Protein 3HXJ (pdb70)

Structure (mmCIF, N/CA/C/O backbone):
data_3HXJ
#
_entry.id   3HXJ
#
_cell.length_a   99.225
_cell.length_b   66.958
_cell.length_c   112.082
_cell.angle_alpha   90.000
_cell.angle_beta   115.290
_cell.angle_gamma   90.000
#
_symmetry.space_group_name_H-M   'P 1 21 1'
#
loop_
_entity.id
_entity.type
_entity.pdbx_description
1 polymer 'Pyrrolo-quinoline quinone'
2 non-polymer 'SULFATE ION'
3 water water
#
loop_
_atom_site.group_PDB
_atom_site.id
_atom_site.type_symbol
_atom_site.label_atom_id
_atom_site.label_alt_id
_atom_site.label_comp_id
_atom_site.label_asym_id
_atom_site.label_entity_id
_atom_site.label_seq_id
_atom_site.pdbx_PDB_ins_code
_atom_site.Cartn_x
_atom_site.Cartn_y
_atom_site.Cartn_z
_atom_site.occupancy
_atom_site.B_iso_or_equiv
_atom_site.auth_seq_id
_atom_site.auth_comp_id
_atom_site.auth_asym_id
_atom_site.auth_atom_id
_atom_site.pdbx_PDB_model_num
ATOM 1 N N . LYS A 1 12 ? -17.994 24.415 78.228 1.00 45.21 12 LYS A N 1
ATOM 2 C CA . LYS A 1 12 ? -19.281 24.083 78.903 1.00 43.20 12 LYS A CA 1
ATOM 3 C C . LYS A 1 12 ? -20.410 24.993 78.421 1.00 39.03 12 LYS A C 1
ATOM 4 O O . LYS A 1 12 ? -20.201 26.180 78.147 1.00 34.14 12 LYS A O 1
ATOM 10 N N . TRP A 1 13 ? -21.605 24.416 78.318 1.00 35.38 13 TRP A N 1
ATOM 11 C CA . TRP A 1 13 ? -22.798 25.132 77.874 1.00 35.60 13 TRP A CA 1
ATOM 12 C C . TRP A 1 13 ? -22.563 25.872 76.552 1.00 31.11 13 TRP A C 1
ATOM 13 O O . TRP A 1 13 ? -23.037 26.992 76.355 1.00 29.64 13 TRP A O 1
ATOM 24 N N . GLU A 1 14 ? -21.837 25.225 75.647 1.00 30.02 14 GLU A N 1
ATOM 25 C CA . GLU A 1 14 ? -21.516 25.799 74.345 1.00 32.86 14 GLU A CA 1
ATOM 26 C C . GLU A 1 14 ? -22.771 26.124 73.543 1.00 28.20 14 GLU A C 1
ATOM 27 O O . GLU A 1 14 ? -22.788 27.074 72.758 1.00 30.58 14 GLU A O 1
ATOM 33 N N . PHE A 1 15 ? -23.819 25.330 73.737 1.00 26.28 15 PHE A N 1
ATOM 34 C CA . PHE A 1 15 ? -25.076 25.532 73.017 1.00 29.71 15 PHE A CA 1
ATOM 35 C C . PHE A 1 15 ? -25.850 26.735 73.538 1.00 26.07 15 PHE A C 1
ATOM 36 O O . PHE A 1 15 ? -26.778 27.218 72.886 1.00 26.51 15 PHE A O 1
ATOM 44 N N . LEU A 1 16 ? -25.443 27.214 74.709 1.00 18.75 16 LEU A N 1
ATOM 45 C CA . LEU A 1 16 ? -26.088 28.337 75.380 1.00 23.11 16 LEU A CA 1
ATOM 46 C C . LEU A 1 16 ? -25.212 29.581 75.527 1.00 25.60 16 LEU A C 1
ATOM 47 O O . LEU A 1 16 ? -25.680 30.704 75.332 1.00 28.54 16 LEU A O 1
ATOM 52 N N . ILE A 1 17 ? -23.948 29.371 75.884 1.00 24.59 17 ILE A N 1
ATOM 53 C CA . ILE A 1 17 ? -22.995 30.458 76.098 1.00 21.49 17 ILE A CA 1
ATOM 54 C C . ILE A 1 17 ? -21.872 30.479 75.067 1.00 26.32 17 ILE A C 1
ATOM 55 O O . ILE A 1 17 ? -21.274 29.449 74.763 1.00 26.35 17 ILE A O 1
ATOM 60 N N . GLY A 1 18 ? -21.578 31.666 74.551 1.00 24.62 18 GLY A N 1
ATOM 61 C CA . GLY A 1 18 ? -20.523 31.797 73.571 1.00 28.62 18 GLY A CA 1
ATOM 62 C C . GLY A 1 18 ? -19.149 31.738 74.208 1.00 35.34 18 GLY A C 1
ATOM 63 O O . GLY A 1 18 ? -19.003 31.925 75.419 1.00 29.51 18 GLY A O 1
ATOM 64 N N . ASN A 1 19 ? -18.140 31.473 73.385 1.00 33.16 19 ASN A N 1
ATOM 65 C CA . ASN A 1 19 ? -16.765 31.384 73.851 1.00 34.93 19 ASN A CA 1
ATOM 66 C C . ASN A 1 19 ? -15.833 32.023 72.840 1.00 34.79 19 ASN A C 1
ATOM 67 O O . ASN A 1 19 ? -16.149 32.110 71.654 1.00 33.73 19 ASN A O 1
ATOM 72 N N . SER A 1 20 ? -14.678 32.466 73.311 1.00 32.25 20 SER A N 1
ATOM 73 C CA . SER A 1 20 ? -13.711 33.099 72.434 1.00 38.33 20 SER A CA 1
ATOM 74 C C . SER A 1 20 ? -12.322 32.509 72.673 1.00 32.74 20 SER A C 1
ATOM 75 O O . SER A 1 20 ? -11.909 32.330 73.817 1.00 28.54 20 SER A O 1
ATOM 78 N N . ILE A 1 21 ? -11.609 32.191 71.594 1.00 40.66 21 ILE A N 1
ATOM 79 C CA . ILE A 1 21 ? -10.264 31.632 71.718 1.00 38.13 21 ILE A CA 1
ATOM 80 C C . ILE A 1 21 ? -9.263 32.767 71.921 1.00 37.83 21 ILE A C 1
ATOM 81 O O . ILE A 1 21 ? -9.417 33.848 71.349 1.00 32.73 21 ILE A O 1
ATOM 86 N N . ASP A 1 22 ? -8.245 32.525 72.744 1.00 37.25 22 ASP A N 1
ATOM 87 C CA . ASP A 1 22 ? -7.228 33.540 73.014 1.00 40.15 22 ASP A CA 1
ATOM 88 C C . ASP A 1 22 ? -6.472 33.909 71.740 1.00 38.12 22 ASP A C 1
ATOM 89 O O . ASP A 1 22 ? -6.334 33.092 70.832 1.00 35.60 22 ASP A O 1
ATOM 94 N N . SER A 1 23 ? -5.980 35.142 71.684 1.00 40.37 23 SER A N 1
ATOM 95 C CA . SER A 1 23 ? -5.235 35.619 70.526 1.00 54.28 23 SER A CA 1
ATOM 96 C C . SER A 1 23 ? -3.764 35.219 70.603 1.00 57.70 23 SER A C 1
ATOM 97 O O . SER A 1 23 ? -3.078 35.513 71.582 1.00 58.62 23 SER A O 1
ATOM 100 N N . SER A 1 24 ? -3.285 34.550 69.560 1.00 59.30 24 SER A N 1
ATOM 101 C CA . SER A 1 24 ? -1.898 34.113 69.504 1.00 56.75 24 SER A CA 1
ATOM 102 C C . SER A 1 24 ? -1.131 34.892 68.437 1.00 49.16 24 SER A C 1
ATOM 103 O O . SER A 1 24 ? -1.679 35.238 67.393 1.00 42.54 24 SER A O 1
ATOM 106 N N . PRO A 1 25 ? 0.156 35.176 68.690 1.00 47.53 25 PRO A N 1
ATOM 107 C CA . PRO A 1 25 ? 0.985 35.915 67.735 1.00 42.60 25 PRO A CA 1
ATOM 108 C C . PRO A 1 25 ? 1.235 35.098 66.476 1.00 45.54 25 PRO A C 1
ATOM 109 O O . PRO A 1 25 ? 1.482 33.897 66.549 1.00 47.19 25 PRO A O 1
ATOM 113 N N . ILE A 1 26 ? 1.165 35.744 65.321 1.00 43.59 26 ILE A N 1
ATOM 114 C CA . ILE A 1 26 ? 1.398 35.039 64.070 1.00 46.70 26 ILE A CA 1
ATOM 115 C C . ILE A 1 26 ? 2.649 35.560 63.369 1.00 44.64 26 ILE A C 1
ATOM 116 O O . ILE A 1 26 ? 2.896 36.766 63.329 1.00 33.54 26 ILE A O 1
ATOM 121 N N . LEU A 1 27 ? 3.437 34.646 62.813 1.00 37.12 27 LEU A N 1
ATOM 122 C CA . LEU A 1 27 ? 4.638 35.035 62.096 1.00 32.57 27 LEU A CA 1
ATOM 123 C C . LEU A 1 27 ? 4.259 35.517 60.706 1.00 29.35 27 LEU A C 1
ATOM 124 O O . LEU A 1 27 ? 3.731 34.752 59.905 1.00 29.73 27 LEU A O 1
ATOM 129 N N . ALA A 1 28 ? 4.513 36.789 60.424 1.00 25.25 28 ALA A N 1
ATOM 130 C CA . ALA A 1 28 ? 4.214 37.349 59.111 1.00 26.60 28 ALA A CA 1
ATOM 131 C C . ALA A 1 28 ? 5.292 36.856 58.150 1.00 28.26 28 ALA A C 1
ATOM 132 O O . ALA A 1 28 ? 6.413 36.560 58.567 1.00 30.16 28 ALA A O 1
ATOM 134 N N . LYS A 1 29 ? 4.956 36.772 56.868 1.00 24.56 29 LYS A N 1
ATOM 135 C CA . LYS A 1 29 ? 5.905 36.306 55.868 1.00 29.76 29 LYS A CA 1
ATOM 136 C C . LYS A 1 29 ? 7.136 37.198 55.772 1.00 28.76 29 LYS A C 1
ATOM 137 O O . LYS A 1 29 ? 8.230 36.719 55.479 1.00 25.85 29 LYS A O 1
ATOM 143 N N . ASN A 1 30 ? 6.959 38.492 56.023 1.00 18.47 30 ASN A N 1
ATOM 144 C CA . ASN A 1 30 ? 8.065 39.433 55.940 1.00 23.40 30 ASN A CA 1
ATOM 145 C C . ASN A 1 30 ? 9.041 39.294 57.108 1.00 18.05 30 ASN A C 1
ATOM 146 O O . ASN A 1 30 ? 9.956 40.103 57.254 1.00 20.84 30 ASN A O 1
ATOM 151 N N . GLY A 1 31 ? 8.842 38.267 57.930 1.00 15.50 31 GLY A N 1
ATOM 152 C CA . GLY A 1 31 ? 9.722 38.035 59.062 1.00 21.19 31 GLY A CA 1
ATOM 153 C C . GLY A 1 31 ? 9.246 38.672 60.351 1.00 24.33 31 GLY A C 1
ATOM 154 O O . GLY A 1 31 ? 9.847 38.472 61.404 1.00 18.86 31 GLY A O 1
ATOM 155 N N . THR A 1 32 ? 8.163 39.436 60.274 1.00 28.68 32 THR A N 1
ATOM 156 C CA . THR A 1 32 ? 7.620 40.104 61.450 1.00 34.38 32 THR A CA 1
ATOM 157 C C . THR A 1 32 ? 6.694 39.197 62.257 1.00 35.65 32 THR A C 1
ATOM 158 O O . THR A 1 32 ? 6.227 38.166 61.771 1.00 30.95 32 THR A O 1
ATOM 162 N N . ILE A 1 33 ? 6.444 39.583 63.501 1.00 26.52 33 ILE A N 1
ATOM 163 C CA . ILE A 1 33 ? 5.549 38.828 64.366 1.00 29.62 33 ILE A CA 1
ATOM 164 C C . ILE A 1 33 ? 4.503 39.783 64.923 1.00 29.85 33 ILE A C 1
ATOM 165 O O . ILE A 1 33 ? 4.818 40.652 65.736 1.00 27.06 33 ILE A O 1
ATOM 170 N N . TYR A 1 34 ? 3.263 39.625 64.460 1.00 29.70 34 TYR A N 1
ATOM 171 C CA . TYR A 1 34 ? 2.150 40.465 64.897 1.00 27.73 34 TYR A CA 1
ATOM 172 C C . TYR A 1 34 ? 1.471 39.918 66.141 1.00 33.92 34 TYR A C 1
ATOM 173 O O . TYR A 1 34 ? 1.225 38.714 66.251 1.00 25.65 34 TYR A O 1
ATOM 182 N N . LEU A 1 35 ? 1.159 40.814 67.071 1.00 34.05 35 LEU A N 1
ATOM 183 C CA . LEU A 1 35 ? 0.502 40.434 68.316 1.00 43.85 35 LEU A CA 1
ATOM 184 C C . LEU A 1 35 ? -0.825 39.718 68.088 1.00 47.48 35 LEU A C 1
ATOM 185 O O . LEU A 1 35 ? -1.121 38.713 68.738 1.00 53.04 35 LEU A O 1
ATOM 190 N N . GLY A 1 36 ? -1.623 40.233 67.161 1.00 50.79 36 GLY A N 1
ATOM 191 C CA . GLY A 1 36 ? -2.917 39.626 66.900 1.00 64.63 36 GLY A CA 1
ATOM 192 C C . GLY A 1 36 ? -3.973 40.426 67.635 1.00 65.79 36 GLY A C 1
ATOM 193 O O . GLY A 1 36 ? -4.805 41.089 67.013 1.00 72.21 36 GLY A O 1
ATOM 194 N N . SER A 1 37 ? -3.945 40.369 68.963 1.00 59.75 37 SER A N 1
ATOM 195 C CA . SER A 1 37 ? -4.893 41.136 69.764 1.00 52.30 37 SER A CA 1
ATOM 196 C C . SER A 1 37 ? -4.515 42.603 69.617 1.00 51.72 37 SER A C 1
ATOM 197 O O . SER A 1 37 ? -5.229 43.494 70.079 1.00 41.01 37 SER A O 1
ATOM 200 N N . SER A 1 38 ? -3.382 42.835 68.959 1.00 55.03 38 SER A N 1
ATOM 201 C CA . SER A 1 38 ? -2.865 44.179 68.737 1.00 57.17 38 SER A CA 1
ATOM 202 C C . SER A 1 38 ? -2.744 44.921 70.056 1.00 56.91 38 SER A C 1
ATOM 203 O O . SER A 1 38 ? -2.053 44.475 70.972 1.00 61.56 38 SER A O 1
ATOM 206 N N . ASN A 1 39 ? -3.432 46.049 70.154 1.00 48.34 39 ASN A N 1
ATOM 207 C CA . ASN A 1 39 ? -3.388 46.852 71.362 1.00 45.24 39 ASN A CA 1
ATOM 208 C C . ASN A 1 39 ? -4.713 46.840 72.113 1.00 36.72 39 ASN A C 1
ATOM 209 O O . ASN A 1 39 ? -4.926 47.661 73.001 1.00 35.21 39 ASN A O 1
ATOM 214 N N . LYS A 1 40 ? -5.596 45.908 71.761 1.00 35.58 40 LYS A N 1
ATOM 215 C CA . LYS A 1 40 ? -6.904 45.808 72.406 1.00 31.92 40 LYS A CA 1
ATOM 216 C C . LYS A 1 40 ? -6.789 45.896 73.923 1.00 35.68 40 LYS A C 1
ATOM 217 O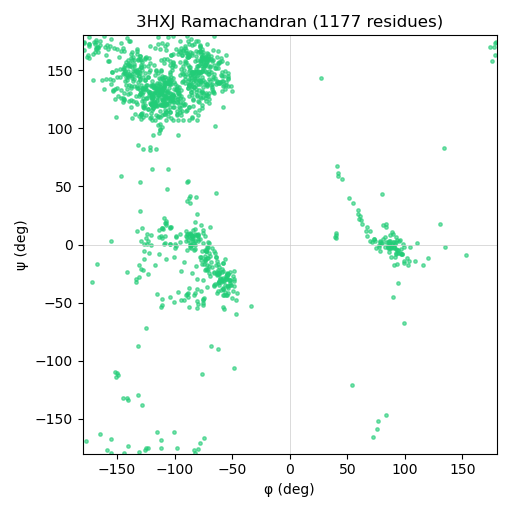 O . LYS A 1 40 ? -7.524 46.642 74.566 1.00 38.48 40 LYS A O 1
ATOM 223 N N . ASN A 1 41 ? -5.861 45.129 74.484 1.00 27.81 41 ASN A N 1
ATOM 224 C CA . ASN A 1 41 ? -5.647 45.093 75.925 1.00 29.79 41 ASN A CA 1
ATOM 225 C C . ASN A 1 41 ? -4.470 45.956 76.373 1.00 29.17 41 ASN A C 1
ATOM 226 O O . ASN A 1 41 ? -4.165 46.019 77.564 1.00 29.62 41 ASN A O 1
ATOM 231 N N . LEU A 1 42 ? -3.812 46.628 75.433 1.00 21.44 42 LEU A N 1
ATOM 232 C CA . LEU A 1 42 ? -2.654 47.443 75.781 1.00 19.86 42 LEU A CA 1
ATOM 233 C C . LEU A 1 42 ? -2.858 48.953 75.812 1.00 26.87 42 LEU A C 1
ATOM 234 O O . LEU A 1 42 ? -2.405 49.622 76.743 1.00 23.63 42 LEU A O 1
ATOM 239 N N . TYR A 1 43 ? -3.528 49.504 74.809 1.00 24.37 43 TYR A N 1
ATOM 240 C CA . TYR A 1 43 ? -3.725 50.948 74.786 1.00 17.78 43 TYR A CA 1
ATOM 241 C C . TYR A 1 43 ? -4.737 51.395 73.748 1.00 21.19 43 TYR A C 1
ATOM 242 O O . TYR A 1 43 ? -5.255 50.598 72.973 1.00 18.00 43 TYR A O 1
ATOM 251 N N . ALA A 1 44 ? -5.005 52.693 73.741 1.00 21.24 44 ALA A N 1
ATOM 252 C CA . ALA A 1 44 ? -5.919 53.273 72.781 1.00 25.18 44 ALA A CA 1
ATOM 253 C C . ALA A 1 44 ? -5.272 54.556 72.292 1.00 23.87 44 ALA A C 1
ATOM 254 O O . ALA A 1 44 ? -4.468 55.164 72.998 1.00 22.09 44 ALA A O 1
ATOM 256 N N . ILE A 1 45 ? -5.607 54.960 71.077 1.00 25.83 45 ILE A N 1
ATOM 257 C CA . ILE A 1 45 ? -5.042 56.177 70.535 1.00 31.14 45 ILE A CA 1
ATOM 258 C C . ILE A 1 45 ? -6.047 57.315 70.643 1.00 29.20 45 ILE A C 1
ATOM 259 O O . ILE A 1 45 ? -7.137 57.259 70.076 1.00 31.00 45 ILE A O 1
ATOM 264 N N . ASN A 1 46 ? -5.669 58.341 71.394 1.00 26.72 46 ASN A N 1
ATOM 265 C CA . ASN A 1 46 ? -6.511 59.506 71.588 1.00 33.11 46 ASN A CA 1
ATOM 266 C C . ASN A 1 46 ? -6.663 60.255 70.276 1.00 41.26 46 ASN A C 1
ATOM 267 O O . ASN A 1 46 ? -5.843 60.109 69.368 1.00 41.26 46 ASN A O 1
ATOM 272 N N . THR A 1 47 ? -7.716 61.062 70.185 1.00 45.58 47 THR A N 1
ATOM 273 C CA . THR A 1 47 ? -7.988 61.844 68.985 1.00 44.30 47 THR A CA 1
ATOM 274 C C . THR A 1 47 ? -6.789 62.713 68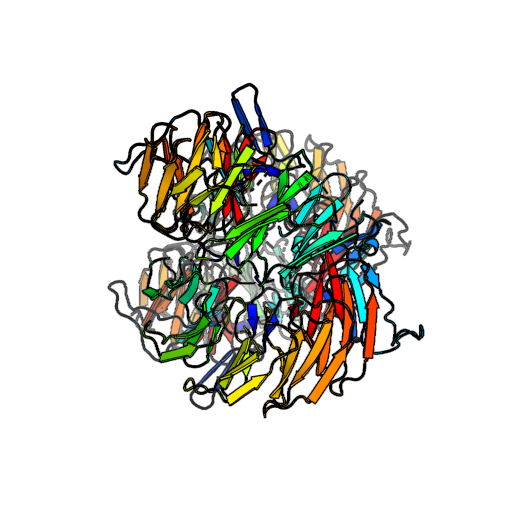.613 1.00 41.37 47 THR A C 1
ATOM 275 O O . THR A 1 47 ? -6.417 62.798 67.445 1.00 46.23 47 THR A O 1
ATOM 279 N N . ASP A 1 48 ? -6.186 63.354 69.610 1.00 38.58 48 ASP A N 1
ATOM 280 C CA . ASP A 1 48 ? -5.039 64.215 69.370 1.00 43.30 48 ASP A CA 1
ATOM 281 C C . ASP A 1 48 ? -3.802 63.404 68.997 1.00 45.65 48 ASP A C 1
ATOM 282 O O . ASP A 1 48 ? -2.745 63.968 68.715 1.00 51.30 48 ASP A O 1
ATOM 287 N N . GLY A 1 49 ? -3.940 62.080 68.994 1.00 41.24 49 GLY A N 1
ATOM 288 C CA . GLY A 1 49 ? -2.826 61.216 68.640 1.00 37.08 49 GLY A CA 1
ATOM 289 C C . GLY A 1 49 ? -2.102 60.619 69.831 1.00 33.94 49 GLY A C 1
ATOM 290 O O . GLY A 1 49 ? -1.348 59.664 69.675 1.00 40.95 49 GLY A O 1
ATOM 291 N N . SER A 1 50 ? -2.327 61.186 71.014 1.00 39.56 50 SER A N 1
ATOM 292 C CA . SER A 1 50 ? -1.700 60.712 72.246 1.00 37.77 50 SER A CA 1
ATOM 293 C C . SER A 1 50 ? -1.975 59.229 72.477 1.00 36.34 50 SER A C 1
ATOM 294 O O . SER A 1 50 ? -2.882 58.649 71.876 1.00 35.68 50 SER A O 1
ATOM 297 N N . VAL A 1 51 ? -1.190 58.622 73.360 1.00 35.83 51 VAL A N 1
ATOM 298 C CA . VAL A 1 51 ? -1.354 57.213 73.683 1.00 26.35 51 VAL A CA 1
ATOM 299 C C . VAL A 1 51 ? -1.934 57.065 75.078 1.00 29.90 51 VAL A C 1
ATOM 300 O O . VAL A 1 51 ? -1.480 57.711 76.018 1.00 31.23 51 VAL A O 1
ATOM 304 N N . LYS A 1 52 ? -2.942 56.211 75.202 1.00 30.87 52 LYS A N 1
ATOM 305 C CA . LYS A 1 52 ? -3.591 55.958 76.481 1.00 28.90 52 LYS A CA 1
ATOM 306 C C . LYS A 1 52 ? -3.284 54.520 76.886 1.00 25.48 52 LYS A C 1
ATOM 307 O O . LYS A 1 52 ? -3.932 53.590 76.408 1.00 23.42 52 LYS A O 1
ATOM 313 N N . TRP A 1 53 ? -2.293 54.337 77.758 1.00 26.55 53 TRP A N 1
ATOM 314 C CA . TRP A 1 53 ? -1.916 52.995 78.206 1.00 24.50 53 TRP A CA 1
ATOM 315 C C . TRP A 1 53 ? -2.874 52.442 79.249 1.00 25.85 53 TRP A C 1
ATOM 316 O O . TRP A 1 53 ? -3.281 53.151 80.167 1.00 24.45 53 TRP A O 1
ATOM 327 N N . PHE A 1 54 ? -3.218 51.166 79.112 1.00 22.87 54 PHE A N 1
ATOM 328 C CA . PHE A 1 54 ? -4.123 50.521 80.051 1.00 16.95 54 PHE A CA 1
ATOM 329 C C . PHE A 1 54 ? -3.342 49.922 81.220 1.00 18.10 54 PHE A C 1
ATOM 330 O O . PHE A 1 54 ? -3.449 48.731 81.512 1.00 20.67 54 PHE A O 1
ATOM 338 N N . PHE A 1 55 ? -2.541 50.755 81.876 1.00 21.13 55 PHE A N 1
ATOM 339 C CA . PHE A 1 55 ? -1.751 50.327 83.021 1.00 15.39 55 PHE A CA 1
ATOM 340 C C . PHE A 1 55 ? -1.786 51.416 84.082 1.00 21.66 55 PHE A C 1
ATOM 341 O O . PHE A 1 55 ? -2.009 52.586 83.776 1.00 22.68 55 PHE A O 1
ATOM 349 N N . LYS A 1 56 ? -1.548 51.028 85.327 1.00 22.87 56 LYS A N 1
ATOM 350 C CA . LYS A 1 56 ? -1.571 51.975 86.424 1.00 24.90 56 LYS A CA 1
ATOM 351 C C . LYS A 1 56 ? -0.619 53.142 86.200 1.00 33.42 56 LYS A C 1
ATOM 352 O O . LYS A 1 56 ? 0.498 52.982 85.695 1.00 28.99 56 LYS A O 1
ATOM 358 N N . SER A 1 57 ? -1.099 54.322 86.575 1.00 33.73 57 SER A N 1
ATOM 359 C CA . SER A 1 57 ? -0.374 55.577 86.438 1.00 44.27 57 SER A CA 1
ATOM 360 C C . SER A 1 57 ? 1.139 55.509 86.608 1.00 47.50 57 SER A C 1
ATOM 361 O O . SER A 1 57 ? 1.888 55.973 85.746 1.00 51.80 57 SER A O 1
ATOM 364 N N . GLY A 1 58 ? 1.592 54.937 87.717 1.00 42.37 58 GLY A N 1
ATOM 365 C CA . GLY A 1 58 ? 3.021 54.872 87.962 1.00 44.00 58 GLY A CA 1
ATOM 366 C C . GLY A 1 58 ? 3.768 53.689 87.378 1.00 42.20 58 GLY A C 1
ATOM 367 O O . GLY A 1 58 ? 4.711 53.199 87.994 1.00 55.03 58 GLY A O 1
ATOM 368 N N . GLU A 1 59 ? 3.374 53.222 86.200 1.00 35.92 59 GLU A N 1
ATOM 369 C CA . GLU A 1 59 ? 4.067 52.086 85.605 1.00 30.11 59 GLU A CA 1
ATOM 370 C C . GLU A 1 59 ? 4.530 52.399 84.190 1.00 28.12 59 GLU A C 1
ATOM 371 O O . GLU A 1 59 ? 5.222 51.600 83.561 1.00 23.69 59 GLU A O 1
ATOM 377 N N . ILE A 1 60 ? 4.147 53.570 83.696 1.00 20.73 60 ILE A N 1
ATOM 378 C CA . ILE A 1 60 ? 4.528 53.989 82.358 1.00 19.75 60 ILE A CA 1
ATOM 379 C C . ILE A 1 60 ? 5.564 55.099 82.442 1.00 27.68 60 ILE A C 1
ATOM 380 O O . ILE A 1 60 ? 5.319 56.146 83.041 1.00 28.94 60 ILE A O 1
ATOM 385 N N . ILE A 1 61 ? 6.723 54.870 81.836 1.00 20.65 61 ILE A N 1
ATOM 386 C CA . ILE A 1 61 ? 7.791 55.861 81.845 1.00 22.53 61 ILE A CA 1
ATOM 387 C C . ILE A 1 61 ? 8.288 56.147 80.434 1.00 23.50 61 ILE A C 1
ATOM 388 O O . ILE A 1 61 ? 8.757 55.246 79.736 1.00 22.16 61 ILE A O 1
ATOM 393 N N . GLU A 1 62 ? 8.181 57.400 80.010 1.00 17.67 62 GLU A N 1
ATOM 394 C CA . GLU A 1 62 ? 8.643 57.772 78.681 1.00 24.87 62 GLU A CA 1
ATOM 395 C C . GLU A 1 62 ? 10.165 57.879 78.675 1.00 25.29 62 GLU A C 1
ATOM 396 O O . GLU A 1 62 ? 10.759 58.587 79.493 1.00 21.45 62 GLU A O 1
ATOM 402 N N . CYS A 1 63 ? 10.790 57.157 77.753 1.00 20.93 63 CYS A N 1
ATOM 403 C CA . CYS A 1 63 ? 12.239 57.140 77.641 1.00 13.65 63 CYS A CA 1
ATOM 404 C C . CYS A 1 63 ? 12.724 58.215 76.687 1.00 20.03 63 CYS A C 1
ATOM 405 O O . CYS A 1 63 ? 11.979 58.667 75.814 1.00 20.70 63 CYS A O 1
ATOM 408 N N . ARG A 1 64 ? 13.977 58.622 76.861 1.00 12.43 64 ARG A N 1
ATOM 409 C CA . ARG A 1 64 ? 14.570 59.647 76.013 1.00 14.16 64 ARG A CA 1
ATOM 410 C C . ARG A 1 64 ? 15.781 59.082 75.273 1.00 14.22 64 ARG A C 1
ATOM 411 O O . ARG A 1 64 ? 16.891 59.053 75.806 1.00 17.86 64 ARG A O 1
ATOM 419 N N . PRO A 1 65 ? 15.570 58.600 74.038 1.00 12.23 65 PRO A N 1
ATOM 420 C CA . PRO A 1 65 ? 16.627 58.028 73.200 1.00 14.84 65 PRO A CA 1
ATOM 421 C C . PRO A 1 65 ? 17.718 59.048 72.899 1.00 20.64 65 PRO A C 1
ATOM 422 O O . PRO A 1 65 ? 17.485 60.260 72.948 1.00 17.00 65 PRO A O 1
ATOM 426 N N . SER A 1 66 ? 18.905 58.547 72.585 1.00 12.51 66 SER A N 1
ATOM 427 C CA . SER A 1 66 ? 20.030 59.401 72.248 1.00 13.06 66 SER A CA 1
ATOM 428 C C . SER A 1 66 ? 20.376 59.143 70.796 1.00 18.77 66 SER A C 1
ATOM 429 O O . SER A 1 66 ? 19.813 58.249 70.156 1.00 20.81 66 SER A O 1
ATOM 432 N N . ILE A 1 67 ? 21.285 59.945 70.262 1.00 17.15 67 ILE A N 1
ATOM 433 C CA . ILE A 1 67 ? 21.732 59.744 68.897 1.00 18.23 67 ILE A CA 1
ATOM 434 C C . ILE A 1 67 ? 23.241 59.678 68.981 1.00 14.85 67 ILE A C 1
ATOM 435 O O . ILE A 1 67 ? 23.884 60.632 69.412 1.00 17.04 67 ILE A O 1
ATOM 440 N N . GLY A 1 68 ? 23.805 58.544 68.586 1.00 16.94 68 GLY A N 1
ATOM 441 C CA . GLY A 1 68 ? 25.244 58.398 68.646 1.00 17.58 68 GLY A CA 1
ATOM 442 C C . GLY A 1 68 ? 25.711 58.165 70.068 1.00 22.36 68 GLY A C 1
ATOM 443 O O . GLY A 1 68 ? 24.928 57.760 70.929 1.00 19.70 68 GLY A O 1
ATOM 444 N N . LYS A 1 69 ? 26.984 58.440 70.325 1.00 27.98 69 LYS A N 1
ATOM 445 C CA . LYS A 1 69 ? 27.554 58.227 71.648 1.00 33.85 69 LYS A CA 1
ATOM 446 C C . LYS A 1 69 ? 27.970 59.515 72.359 1.00 28.74 69 LYS A C 1
ATOM 447 O O . LYS A 1 69 ? 28.317 59.482 73.536 1.00 35.51 69 LYS A O 1
ATOM 453 N N . ASP A 1 70 ? 27.930 60.641 71.651 1.00 36.47 70 ASP A N 1
ATOM 454 C CA . ASP A 1 70 ? 28.326 61.924 72.234 1.00 41.11 70 ASP A CA 1
ATOM 455 C C . ASP A 1 70 ? 27.328 62.488 73.244 1.00 44.20 70 ASP A C 1
ATOM 456 O O . ASP A 1 70 ? 27.586 63.514 73.874 1.00 49.68 70 ASP A O 1
ATOM 461 N N . GLY A 1 71 ? 26.187 61.828 73.400 1.00 47.44 71 GLY A N 1
ATOM 462 C CA . GLY A 1 71 ? 25.195 62.316 74.343 1.00 39.37 71 GLY A CA 1
ATOM 463 C C . GLY A 1 71 ? 24.081 63.107 73.676 1.00 39.90 71 GLY A C 1
ATOM 464 O O . GLY A 1 71 ? 23.146 63.557 74.342 1.00 34.34 71 GLY A O 1
ATOM 465 N N . THR A 1 72 ? 24.180 63.288 72.362 1.00 31.47 72 THR A N 1
ATOM 466 C CA . THR A 1 72 ? 23.156 64.018 71.621 1.00 29.31 72 THR A CA 1
ATOM 467 C C . THR A 1 72 ? 21.786 63.412 71.905 1.00 27.76 72 THR A C 1
ATOM 468 O O . THR A 1 72 ? 21.631 62.190 71.920 1.00 21.17 72 THR A O 1
ATOM 472 N N . ILE A 1 73 ? 20.797 64.273 72.126 1.00 21.47 73 ILE A N 1
ATOM 473 C CA . ILE A 1 73 ? 19.440 63.833 72.422 1.00 22.68 73 ILE A CA 1
ATOM 474 C C . ILE A 1 73 ? 18.598 63.683 71.159 1.00 22.79 73 ILE A C 1
ATOM 475 O O . ILE A 1 73 ? 18.683 64.499 70.242 1.00 18.00 73 ILE A O 1
ATOM 480 N N . TYR A 1 74 ? 17.795 62.627 71.105 1.00 19.76 74 TYR A N 1
ATOM 481 C CA . TYR A 1 74 ? 16.930 62.400 69.953 1.00 20.18 74 TYR A CA 1
ATOM 482 C C . TYR A 1 74 ? 15.663 63.250 70.089 1.00 18.27 74 TYR A C 1
ATOM 483 O O . TYR A 1 74 ? 15.027 63.247 71.143 1.00 14.56 74 TYR A O 1
ATOM 492 N N . PHE A 1 75 ? 15.304 63.969 69.026 1.00 15.14 75 PHE A N 1
ATOM 493 C CA . PHE A 1 75 ? 14.106 64.811 69.021 1.00 17.42 75 PHE A CA 1
ATOM 494 C C . PHE A 1 75 ? 13.226 64.551 67.796 1.00 25.62 75 PHE A C 1
ATOM 495 O O . PHE A 1 75 ? 12.883 65.486 67.078 1.00 43.19 75 PHE A O 1
ATOM 503 N N . GLY A 1 76 ? 12.857 63.295 67.561 1.00 27.98 76 GLY A N 1
ATOM 504 C CA . GLY A 1 76 ? 12.021 62.971 66.416 1.00 22.31 76 GLY A CA 1
ATOM 505 C C . GLY A 1 76 ? 10.617 62.517 66.782 1.00 25.76 76 GLY A C 1
ATOM 506 O O . GLY A 1 76 ? 10.202 62.640 67.933 1.00 24.59 76 GLY A O 1
ATOM 507 N N . SER A 1 77 ? 9.895 61.973 65.804 1.00 19.44 77 SER A N 1
ATOM 508 C CA . SER A 1 77 ? 8.515 61.511 65.988 1.00 25.07 77 SER A CA 1
ATOM 509 C C . SER A 1 77 ? 8.362 60.219 66.781 1.00 25.46 77 SER A C 1
ATOM 510 O O . SER A 1 77 ? 7.291 59.947 67.328 1.00 21.70 77 SER A O 1
ATOM 513 N N . ASP A 1 78 ? 9.427 59.422 66.823 1.00 24.69 78 ASP A N 1
ATOM 514 C CA . ASP A 1 78 ? 9.430 58.156 67.548 1.00 21.06 78 ASP A CA 1
ATOM 515 C C . ASP A 1 78 ? 9.338 58.389 69.048 1.00 24.82 78 ASP A C 1
ATOM 516 O O . ASP A 1 78 ? 10.024 59.255 69.591 1.00 24.72 78 ASP A O 1
ATOM 521 N N . LYS A 1 79 ? 8.487 57.618 69.712 1.00 12.73 79 LYS A N 1
ATOM 522 C CA . LYS A 1 79 ? 8.338 57.730 71.156 1.00 20.99 79 LYS A CA 1
ATOM 523 C C . LYS A 1 79 ? 8.577 56.351 71.757 1.00 17.45 79 LYS A C 1
ATOM 524 O O . LYS A 1 79 ? 8.104 55.350 71.226 1.00 23.40 79 LYS A O 1
ATOM 530 N N . VAL A 1 80 ? 9.317 56.307 72.860 1.00 18.40 80 VAL A N 1
ATOM 531 C CA . VAL A 1 80 ? 9.638 55.052 73.532 1.00 13.14 80 VAL A CA 1
ATOM 532 C C . VAL A 1 80 ? 9.117 55.052 74.968 1.00 18.03 80 VAL A C 1
ATOM 533 O O . VAL A 1 80 ? 9.399 55.972 75.744 1.00 18.42 80 VAL A O 1
ATOM 537 N N . TYR A 1 81 ? 8.357 54.019 75.319 1.00 15.75 81 TYR A N 1
ATOM 538 C CA . TYR A 1 81 ? 7.811 53.901 76.665 1.00 19.86 81 TYR A CA 1
ATOM 539 C C . TYR A 1 81 ? 8.286 52.640 77.377 1.00 21.25 81 TYR A C 1
ATOM 540 O O . TYR A 1 81 ? 8.385 51.569 76.777 1.00 16.01 81 TYR A O 1
ATOM 549 N N . ALA A 1 82 ? 8.562 52.780 78.668 1.00 16.58 82 ALA A N 1
ATOM 550 C CA . ALA A 1 82 ? 8.980 51.661 79.496 1.00 17.91 82 ALA A CA 1
ATOM 551 C C . ALA A 1 82 ? 7.772 51.310 80.364 1.00 24.27 82 ALA A C 1
ATOM 552 O O . ALA A 1 82 ? 7.319 52.131 81.166 1.00 27.63 82 ALA A O 1
ATOM 554 N N . ILE A 1 83 ? 7.230 50.109 80.186 1.00 17.12 83 ILE A N 1
ATOM 555 C CA . ILE A 1 83 ? 6.074 49.685 80.967 1.00 26.68 83 ILE A CA 1
ATOM 556 C C . ILE A 1 83 ? 6.447 48.584 81.954 1.00 25.86 83 ILE A C 1
ATOM 557 O O . ILE A 1 83 ? 6.974 47.535 81.571 1.00 17.49 83 ILE A O 1
ATOM 562 N N . ASN A 1 84 ? 6.169 48.834 83.227 1.00 25.62 84 ASN A N 1
ATOM 563 C CA . ASN A 1 84 ? 6.449 47.867 84.281 1.00 25.45 84 ASN A CA 1
ATOM 564 C C . ASN A 1 84 ? 5.110 47.450 84.886 1.00 31.08 84 ASN A C 1
ATOM 565 O O . ASN A 1 84 ? 4.688 47.966 85.920 1.00 25.66 84 ASN A O 1
ATOM 570 N N . PRO A 1 85 ? 4.424 46.500 84.234 1.00 24.91 85 PRO A N 1
ATOM 571 C CA . PRO A 1 85 ? 3.123 45.998 84.679 1.00 30.35 85 PRO A CA 1
ATOM 572 C C . PRO A 1 85 ? 3.137 45.215 85.987 1.00 35.59 85 PRO A C 1
ATOM 573 O O . PRO A 1 85 ? 4.086 44.489 86.289 1.00 25.71 85 PRO A O 1
ATOM 577 N N . ASP A 1 86 ? 2.074 45.388 86.765 1.00 33.36 86 ASP A N 1
ATOM 578 C CA . ASP A 1 86 ? 1.912 44.689 88.032 1.00 37.12 86 ASP A CA 1
ATOM 579 C C . ASP A 1 86 ? 1.613 43.227 87.691 1.00 38.71 86 ASP A C 1
ATOM 580 O O . ASP A 1 86 ? 1.274 42.909 86.550 1.00 30.11 86 ASP A O 1
ATOM 585 N N . GLY A 1 87 ? 1.734 42.343 88.675 1.00 31.94 87 GLY A N 1
ATOM 586 C CA . GLY A 1 87 ? 1.475 40.934 88.433 1.00 37.22 87 GLY A CA 1
ATOM 587 C C . GLY A 1 87 ? 0.110 40.660 87.825 1.00 37.58 87 GLY A C 1
ATOM 588 O O . GLY A 1 87 ? -0.050 39.757 87.000 1.00 38.76 87 GLY A O 1
ATOM 589 N N . THR A 1 88 ? -0.879 41.443 88.236 1.00 32.26 88 THR A N 1
ATOM 590 C CA . THR A 1 88 ? -2.239 41.296 87.735 1.00 33.72 88 THR A CA 1
ATOM 591 C C . THR A 1 88 ? -2.365 41.762 86.290 1.00 34.24 88 THR A C 1
ATOM 592 O O . THR A 1 88 ? -3.332 41.430 85.609 1.00 35.42 88 THR A O 1
ATOM 596 N N . GLU A 1 89 ? -1.385 42.531 85.828 1.00 33.66 89 GLU A N 1
ATOM 597 C CA . GLU A 1 89 ? -1.404 43.072 84.470 1.00 33.99 89 GLU A CA 1
ATOM 598 C C . GLU A 1 89 ? -0.529 42.320 83.467 1.00 34.38 89 GLU A C 1
ATOM 599 O O . GLU A 1 89 ? -0.619 42.566 82.265 1.00 32.92 89 GLU A O 1
ATOM 605 N N . LYS A 1 90 ? 0.310 41.413 83.967 1.00 34.27 90 LYS A N 1
ATOM 606 C CA . LYS A 1 90 ? 1.213 40.625 83.132 1.00 33.58 90 LYS A CA 1
ATOM 607 C C . LYS A 1 90 ? 0.560 39.971 81.921 1.00 30.12 90 LYS A C 1
ATOM 608 O O . LYS A 1 90 ? 1.206 39.784 80.889 1.00 35.06 90 LYS A O 1
ATOM 614 N N . TRP A 1 91 ? -0.714 39.617 82.043 1.00 30.29 91 TRP A N 1
ATOM 615 C CA . TRP A 1 91 ? -1.425 38.959 80.949 1.00 30.89 91 TRP A CA 1
ATOM 616 C C . TRP A 1 91 ? -1.615 39.826 79.706 1.00 30.67 91 TRP A C 1
ATOM 617 O O . TRP A 1 91 ? -1.789 39.302 78.608 1.00 30.09 91 TRP A O 1
ATOM 628 N N . ARG A 1 92 ? -1.593 41.144 79.874 1.00 23.17 92 ARG A N 1
ATOM 629 C CA . ARG A 1 92 ? -1.795 42.043 78.741 1.00 28.41 92 ARG A CA 1
ATOM 630 C C . ARG A 1 92 ? -0.711 41.929 77.673 1.00 29.56 92 ARG A C 1
ATOM 631 O O . ARG A 1 92 ? -0.950 42.217 76.499 1.00 26.34 92 ARG A O 1
ATOM 639 N N . PHE A 1 93 ? 0.478 41.502 78.088 1.00 34.08 93 PHE A N 1
ATOM 640 C CA . PHE A 1 93 ? 1.604 41.332 77.177 1.00 37.72 93 PHE A CA 1
ATOM 641 C C . PHE A 1 93 ? 2.539 40.230 77.662 1.00 38.32 93 PHE A C 1
ATOM 642 O O . PHE A 1 93 ? 3.238 40.401 78.661 1.00 33.66 93 PHE A O 1
ATOM 650 N N . ASP A 1 94 ? 2.554 39.107 76.948 1.00 43.63 94 ASP A N 1
ATOM 651 C CA . ASP A 1 94 ? 3.423 37.983 77.295 1.00 46.95 94 ASP A CA 1
ATOM 652 C C . ASP A 1 94 ? 4.884 38.383 77.132 1.00 51.16 94 ASP A C 1
ATOM 653 O O . ASP A 1 94 ? 5.399 38.433 76.015 1.00 55.94 94 ASP A O 1
ATOM 658 N N . THR A 1 95 ? 5.550 38.669 78.246 1.00 50.16 95 THR A N 1
ATOM 659 C CA . THR A 1 95 ? 6.952 39.063 78.208 1.00 53.50 95 THR A CA 1
ATOM 660 C C . THR A 1 95 ? 7.814 37.926 77.673 1.00 58.18 95 THR A C 1
ATOM 661 O O . THR A 1 95 ? 7.351 36.790 77.548 1.00 59.18 95 THR A O 1
ATOM 665 N N . SER A 1 101 ? 7.444 30.064 68.894 1.00 37.55 101 SER A N 1
ATOM 666 C CA . SER A 1 101 ? 6.459 28.999 68.731 1.00 43.72 101 SER A CA 1
ATOM 667 C C . SER A 1 101 ? 6.961 27.853 67.860 1.00 37.57 101 SER A C 1
ATOM 668 O O . SER A 1 101 ? 7.876 28.016 67.054 1.00 39.57 101 SER A O 1
ATOM 671 N N . ASP A 1 102 ? 6.352 26.685 68.028 1.00 33.70 102 ASP A N 1
ATOM 672 C CA . ASP A 1 102 ? 6.731 25.519 67.243 1.00 29.57 102 ASP A CA 1
ATOM 673 C C . ASP A 1 102 ? 5.589 25.106 66.319 1.00 26.80 102 ASP A C 1
ATOM 674 O O . ASP A 1 102 ? 5.617 24.024 65.733 1.00 19.44 102 ASP A O 1
ATOM 679 N N . PHE A 1 103 ? 4.585 25.971 66.186 1.00 23.69 103 PHE A N 1
ATOM 680 C CA . PHE A 1 103 ? 3.452 25.655 65.324 1.00 24.65 103 PHE A CA 1
ATOM 681 C C . PHE A 1 103 ? 2.891 26.855 64.579 1.00 22.57 103 PHE A C 1
ATOM 682 O O . PHE A 1 103 ? 3.203 28.003 64.885 1.00 22.35 103 PHE A O 1
ATOM 690 N N . THR A 1 104 ? 2.061 26.566 63.589 1.00 22.12 104 THR A N 1
ATOM 691 C CA . THR A 1 104 ? 1.425 27.590 62.789 1.00 23.79 104 THR A CA 1
ATOM 692 C C . THR A 1 104 ? 0.128 26.991 62.263 1.00 29.58 104 THR A C 1
ATOM 693 O O . THR A 1 104 ? 0.106 25.859 61.768 1.00 25.75 104 THR A O 1
ATOM 697 N N . ILE A 1 105 ? -0.958 27.741 62.401 1.00 24.78 105 ILE A N 1
ATOM 698 C CA . ILE A 1 105 ? -2.256 27.282 61.940 1.00 28.17 105 ILE A CA 1
ATOM 699 C C . ILE A 1 105 ? -2.574 27.937 60.607 1.00 22.96 105 ILE A C 1
ATOM 700 O O . ILE A 1 105 ? -2.379 29.136 60.438 1.00 24.74 105 ILE A O 1
ATOM 705 N N . PHE A 1 106 ? -3.041 27.136 59.656 1.00 20.03 106 PHE A N 1
ATOM 706 C CA . PHE A 1 106 ? -3.393 27.637 58.336 1.00 23.02 106 PHE A CA 1
ATOM 707 C C . PHE A 1 106 ? -4.611 26.876 57.824 1.00 22.82 106 PHE A C 1
ATOM 708 O O . PHE A 1 106 ? -4.615 25.645 57.788 1.00 25.76 106 PHE A O 1
ATOM 716 N N . GLU A 1 107 ? -5.650 27.614 57.448 1.00 28.11 107 GLU A N 1
ATOM 717 C CA . GLU A 1 107 ? -6.881 27.024 56.928 1.00 27.43 107 GLU A CA 1
ATOM 718 C C . GLU A 1 107 ? -7.356 25.782 57.668 1.00 26.36 107 GLU A C 1
ATOM 719 O O . GLU A 1 107 ? -7.457 24.701 57.090 1.00 32.13 107 GLU A O 1
ATOM 725 N N . ASP A 1 108 ? -7.655 25.946 58.948 1.00 26.04 108 ASP A N 1
ATOM 726 C CA . ASP A 1 108 ? -8.150 24.855 59.782 1.00 31.55 108 ASP A CA 1
ATOM 727 C C . ASP A 1 108 ? -7.232 23.657 59.947 1.00 30.51 108 ASP A C 1
ATOM 728 O O . ASP A 1 108 ? -7.695 22.551 60.228 1.00 30.90 108 ASP A O 1
ATOM 733 N N . ILE A 1 109 ? -5.935 23.872 59.771 1.00 20.97 109 ILE A N 1
ATOM 734 C CA . ILE A 1 109 ? -4.974 22.800 59.957 1.00 16.72 109 ILE A CA 1
ATOM 735 C C . ILE A 1 109 ? -3.807 23.302 60.790 1.00 14.39 109 ILE A C 1
ATOM 736 O O . ILE A 1 109 ? -3.208 24.332 60.482 1.00 19.00 109 ILE A O 1
ATOM 741 N N . LEU A 1 110 ? -3.498 22.571 61.851 1.00 18.54 110 LEU A N 1
ATOM 742 C CA . LEU A 1 110 ? -2.391 22.919 62.729 1.00 23.31 110 LEU A CA 1
ATOM 743 C C . LEU A 1 110 ? -1.110 22.219 62.276 1.00 18.42 110 LEU A C 1
ATOM 744 O O . LEU A 1 110 ? -1.054 20.990 62.201 1.00 17.78 110 LEU A O 1
ATOM 749 N N . TYR A 1 111 ? -0.092 23.007 61.954 1.00 17.45 111 TYR A N 1
ATOM 750 C CA . TYR A 1 111 ? 1.197 22.462 61.545 1.00 18.63 111 TYR A CA 1
ATOM 751 C C . TYR A 1 111 ? 2.120 22.673 62.738 1.00 21.63 111 TYR A C 1
ATOM 752 O O . TYR A 1 111 ? 2.469 23.810 63.073 1.00 18.19 111 TYR A O 1
ATOM 761 N N . VAL A 1 112 ? 2.499 21.580 63.391 1.00 15.82 112 VAL A N 1
ATOM 762 C CA . VAL A 1 112 ? 3.359 21.664 64.567 1.00 19.88 112 VAL A CA 1
ATOM 763 C C . VAL A 1 112 ? 4.571 20.755 64.431 1.00 16.56 112 VAL A C 1
ATOM 764 O O . VAL A 1 112 ? 4.454 19.592 64.037 1.00 20.25 112 VAL A O 1
ATOM 768 N N . THR A 1 113 ? 5.735 21.295 64.757 1.00 11.22 113 THR A N 1
ATOM 769 C CA . THR A 1 113 ? 6.965 20.533 64.665 1.00 17.25 113 THR A CA 1
ATOM 770 C C . THR A 1 113 ? 7.209 19.831 65.981 1.00 19.46 113 THR A C 1
ATOM 771 O O . THR A 1 113 ? 6.565 20.128 66.987 1.00 22.42 113 THR A O 1
ATOM 775 N N . SER A 1 114 ? 8.141 18.893 65.971 1.00 16.12 114 SER A N 1
ATOM 776 C CA . SER A 1 114 ? 8.446 18.141 67.169 1.00 17.13 114 SER A CA 1
ATOM 777 C C . SER A 1 114 ? 9.919 17.815 67.237 1.00 11.92 114 SER A C 1
ATOM 778 O O . SER A 1 114 ? 10.580 17.631 66.214 1.00 9.33 114 SER A O 1
ATOM 789 N N . ASP A 1 116 ? 11.012 15.245 67.813 1.00 13.84 116 ASP A N 1
ATOM 790 C CA . ASP A 1 116 ? 11.202 13.893 67.285 1.00 11.88 116 ASP A CA 1
ATOM 791 C C . ASP A 1 116 ? 11.540 13.935 65.791 1.00 16.56 116 ASP A C 1
ATOM 792 O O . ASP A 1 116 ? 11.615 12.896 65.129 1.00 10.58 116 ASP A O 1
ATOM 797 N N . GLY A 1 117 ? 11.740 15.147 65.276 1.00 10.61 117 GLY A N 1
ATOM 798 C CA . GLY A 1 117 ? 12.117 15.328 63.887 1.00 13.66 117 GLY A CA 1
ATOM 799 C C . GLY A 1 117 ? 11.011 15.384 62.852 1.00 10.17 117 GLY A C 1
ATOM 800 O O . GLY A 1 117 ? 11.298 15.554 61.673 1.00 12.67 117 GLY A O 1
ATOM 801 N N . HIS A 1 118 ? 9.758 15.243 63.269 1.00 12.74 118 HIS A N 1
ATOM 802 C CA . HIS A 1 118 ? 8.650 15.283 62.322 1.00 17.60 118 HIS A CA 1
ATOM 803 C C . HIS A 1 118 ? 7.885 16.599 62.314 1.00 20.36 118 HIS A C 1
ATOM 804 O O . HIS A 1 118 ? 7.857 17.312 63.310 1.00 15.91 118 HIS A O 1
ATOM 811 N N . LEU A 1 119 ? 7.288 16.918 61.164 1.00 11.80 119 LEU A N 1
ATOM 812 C CA . LEU A 1 119 ? 6.414 18.077 61.031 1.00 11.31 119 LEU A CA 1
ATOM 813 C C . LEU A 1 119 ? 5.053 17.385 61.033 1.00 12.09 119 LEU A C 1
ATOM 814 O O . LEU A 1 119 ? 4.801 16.505 60.207 1.00 19.37 119 LEU A O 1
ATOM 819 N N . TYR A 1 120 ? 4.186 17.773 61.960 1.00 14.55 120 TYR A N 1
ATOM 820 C CA . TYR A 1 120 ? 2.857 17.183 62.074 1.00 17.96 120 TYR A CA 1
ATOM 821 C C . TYR A 1 120 ? 1.762 18.127 61.566 1.00 20.47 120 TYR A C 1
ATOM 822 O O . TYR A 1 120 ? 1.804 19.336 61.810 1.00 13.61 120 TYR A O 1
ATOM 831 N N . ALA A 1 121 ? 0.794 17.559 60.849 1.00 13.69 121 ALA A N 1
ATOM 832 C CA . ALA A 1 121 ? -0.352 18.309 60.345 1.00 11.00 121 ALA A CA 1
ATOM 833 C C . ALA A 1 121 ? -1.536 17.740 61.134 1.00 15.59 121 ALA A C 1
ATOM 834 O O . ALA A 1 121 ? -1.926 16.587 60.934 1.00 18.46 121 ALA A O 1
ATOM 836 N N . ILE A 1 122 ? -2.082 18.545 62.045 1.00 17.48 122 ILE A N 1
ATOM 837 C CA . ILE A 1 122 ? -3.188 18.131 62.909 1.00 14.14 122 ILE A CA 1
ATOM 838 C C . ILE A 1 122 ? -4.479 18.873 62.609 1.00 17.80 122 ILE A C 1
ATOM 839 O O . ILE A 1 122 ? -4.474 20.067 62.308 1.00 19.77 122 ILE A O 1
ATOM 844 N N . ASN A 1 123 ? -5.586 18.145 62.703 1.00 23.30 123 ASN A N 1
ATOM 845 C CA . ASN A 1 123 ? -6.900 18.709 62.450 1.00 33.51 123 ASN A CA 1
ATOM 846 C C . ASN A 1 123 ? -7.424 19.461 63.665 1.00 38.72 123 ASN A C 1
ATOM 847 O O . ASN A 1 123 ? -6.798 19.471 64.727 1.00 41.11 123 ASN A O 1
ATOM 852 N N . THR A 1 124 ? -8.577 20.093 63.499 1.00 38.70 124 THR A N 1
ATOM 853 C CA . THR A 1 124 ? -9.188 20.865 64.568 1.00 40.33 124 THR A CA 1
ATOM 854 C C . THR A 1 124 ? -9.479 20.025 65.799 1.00 36.56 124 THR A C 1
ATOM 855 O O . THR A 1 124 ? -9.306 20.490 66.923 1.00 45.71 124 THR A O 1
ATOM 859 N N . ASP A 1 125 ? -9.923 18.791 65.589 1.00 36.71 125 ASP A N 1
ATOM 860 C CA . ASP A 1 125 ? -10.245 17.908 66.704 1.00 41.10 125 ASP A CA 1
ATOM 861 C C . ASP A 1 125 ? -8.996 17.384 67.395 1.00 42.70 125 ASP A C 1
ATOM 862 O O . ASP A 1 125 ? -9.070 16.832 68.491 1.00 43.81 125 ASP A O 1
ATOM 867 N N . GLY A 1 126 ? -7.849 17.554 66.748 1.00 38.62 126 GLY A N 1
ATOM 868 C CA . GLY A 1 126 ? -6.607 17.091 67.333 1.00 35.73 126 GLY A CA 1
ATOM 869 C C . GLY A 1 126 ? -6.078 15.820 66.700 1.00 36.54 126 GLY A C 1
ATOM 870 O O . GLY A 1 126 ? -5.012 15.335 67.076 1.00 37.60 126 GLY A O 1
ATOM 871 N N . THR A 1 127 ? -6.818 15.270 65.742 1.00 37.41 127 THR A N 1
ATOM 872 C CA . THR A 1 127 ? -6.381 14.051 65.070 1.00 39.41 127 THR A CA 1
ATOM 873 C C . THR A 1 127 ? -5.225 14.380 64.121 1.00 31.25 127 THR A C 1
ATOM 874 O O . THR A 1 127 ? -5.028 15.537 63.759 1.00 33.08 127 THR A O 1
ATOM 878 N N . GLU A 1 128 ? -4.467 13.361 63.723 1.00 27.30 128 GLU A N 1
ATOM 879 C CA . GLU A 1 128 ? -3.324 13.551 62.832 1.00 27.47 128 GLU A CA 1
ATOM 880 C C . GLU A 1 128 ? -3.676 13.360 61.361 1.00 24.71 128 GLU A C 1
ATOM 881 O O . GLU A 1 128 ? -4.116 12.282 60.955 1.00 30.54 128 GLU A O 1
ATOM 887 N N . LYS A 1 129 ? -3.478 14.408 60.565 1.00 22.86 129 LYS A N 1
ATOM 888 C CA . LYS A 1 129 ? -3.757 14.348 59.131 1.00 26.08 129 LYS A CA 1
ATOM 889 C C . LYS A 1 129 ? -2.619 13.551 58.492 1.00 25.14 129 LYS A C 1
ATOM 890 O O . LYS A 1 129 ? -2.848 12.601 57.748 1.00 22.09 129 LYS A O 1
ATOM 896 N N . TRP A 1 130 ? -1.390 13.965 58.782 1.00 18.96 130 TRP A N 1
ATOM 897 C CA . TRP A 1 130 ? -0.191 13.297 58.284 1.00 22.48 130 TRP A CA 1
ATOM 898 C C . TRP A 1 130 ? 1.028 13.830 59.021 1.00 17.47 130 TRP A C 1
ATOM 899 O O . TRP A 1 130 ? 0.944 14.805 59.764 1.00 18.87 130 TRP A O 1
ATOM 910 N N . ARG A 1 131 ? 2.159 13.166 58.838 1.00 16.38 131 ARG A N 1
ATOM 911 C CA . ARG A 1 131 ? 3.386 13.618 59.457 1.00 15.36 131 ARG A CA 1
ATOM 912 C C . ARG A 1 131 ? 4.505 13.465 58.443 1.00 13.01 131 ARG A C 1
ATOM 913 O O . ARG A 1 131 ? 4.495 12.542 57.627 1.00 16.96 131 ARG A O 1
ATOM 921 N N . PHE A 1 132 ? 5.456 14.388 58.488 1.00 14.89 132 PHE A N 1
ATOM 922 C CA . PHE A 1 132 ? 6.600 14.367 57.588 1.00 16.49 132 PHE A CA 1
ATOM 923 C C . PHE A 1 132 ? 7.841 14.251 58.455 1.00 19.11 132 PHE A C 1
ATOM 924 O O . PHE A 1 132 ? 8.057 15.058 59.357 1.00 10.31 132 PHE A O 1
ATOM 932 N N . LYS A 1 133 ? 8.670 13.257 58.167 1.00 16.66 133 LYS A N 1
ATOM 933 C CA . LYS A 1 133 ? 9.863 13.039 58.968 1.00 18.88 133 LYS A CA 1
ATOM 934 C C . LYS A 1 133 ? 11.158 13.623 58.410 1.00 18.59 133 LYS A C 1
ATOM 935 O O . LYS A 1 133 ? 11.415 13.541 57.209 1.00 12.38 133 LYS A O 1
ATOM 941 N N . THR A 1 134 ? 11.952 14.241 59.286 1.00 15.23 134 THR A N 1
ATOM 942 C CA . THR A 1 134 ? 13.262 14.769 58.900 1.00 12.64 134 THR A CA 1
ATOM 943 C C . THR A 1 134 ? 14.243 13.880 59.672 1.00 14.27 134 THR A C 1
ATOM 944 O O . THR A 1 134 ? 13.825 13.145 60.564 1.00 13.29 134 THR A O 1
ATOM 948 N N . LYS A 1 135 ? 15.531 13.943 59.348 1.00 13.54 135 LYS A N 1
ATOM 949 C CA . LYS A 1 135 ? 16.525 13.076 59.986 1.00 13.72 135 LYS A CA 1
ATOM 950 C C . LYS A 1 135 ? 16.917 13.422 61.425 1.00 15.16 135 LYS A C 1
ATOM 951 O O . LYS A 1 135 ? 17.502 12.595 62.124 1.00 11.78 135 LYS A O 1
ATOM 957 N N . LYS A 1 136 ? 16.612 14.639 61.862 1.00 10.25 136 LYS A N 1
ATOM 958 C CA . LYS A 1 136 ? 16.948 15.067 63.218 1.00 13.66 136 LYS A CA 1
ATOM 959 C C . LYS A 1 136 ? 15.819 15.888 63.820 1.00 12.70 136 LYS A C 1
ATOM 960 O O . LYS A 1 136 ? 14.838 16.201 63.155 1.00 12.99 136 LYS A O 1
ATOM 966 N N . ALA A 1 137 ? 15.980 16.241 65.090 1.00 16.06 137 ALA A N 1
ATOM 967 C CA . ALA A 1 137 ? 14.994 17.031 65.806 1.00 14.98 137 ALA A CA 1
ATOM 968 C C . ALA A 1 137 ? 14.772 18.365 65.111 1.00 10.46 137 ALA A C 1
ATOM 969 O O . ALA A 1 137 ? 15.686 18.917 64.497 1.00 14.29 137 ALA A O 1
ATOM 971 N N . ILE A 1 138 ? 13.554 18.885 65.205 1.00 9.32 138 ILE A N 1
ATOM 972 C CA . ILE A 1 138 ? 13.262 20.179 64.610 1.00 10.55 138 ILE A CA 1
ATOM 973 C C . ILE A 1 138 ? 12.999 21.160 65.738 1.00 11.47 138 ILE A C 1
ATOM 974 O O . ILE A 1 138 ? 12.258 20.858 66.671 1.00 13.84 138 ILE A O 1
ATOM 979 N N . TYR A 1 139 ? 13.623 22.329 65.658 1.00 7.75 139 TYR A N 1
ATOM 980 C CA . TYR A 1 139 ? 13.433 23.365 66.658 1.00 17.27 139 TYR A CA 1
ATOM 981 C C . TYR A 1 139 ? 12.978 24.628 65.967 1.00 21.90 139 TYR A C 1
ATOM 982 O O . TYR A 1 139 ? 12.747 25.640 66.615 1.00 30.62 139 TYR A O 1
ATOM 991 N N . ALA A 1 140 ? 12.838 24.566 64.648 1.00 12.09 140 ALA A N 1
ATOM 992 C CA . ALA A 1 140 ? 12.419 25.736 63.894 1.00 14.65 140 ALA A CA 1
ATOM 993 C C . ALA A 1 140 ? 10.909 25.878 63.806 1.00 17.39 140 ALA A C 1
ATOM 994 O O . ALA A 1 140 ? 10.170 24.889 63.854 1.00 15.05 140 ALA A O 1
ATOM 996 N N . THR A 1 141 ? 10.453 27.120 63.662 1.00 15.16 141 THR A N 1
ATOM 997 C CA . THR A 1 141 ? 9.028 27.394 63.545 1.00 19.46 141 THR A CA 1
ATOM 998 C C . THR A 1 141 ? 8.654 27.244 62.079 1.00 9.57 141 THR A C 1
ATOM 999 O O . THR A 1 141 ? 9.324 27.780 61.207 1.00 16.52 141 THR A O 1
ATOM 1003 N N . PRO A 1 142 ? 7.592 26.496 61.787 1.00 6.35 142 PRO A N 1
ATOM 1004 C CA . PRO A 1 142 ? 7.176 26.310 60.397 1.00 16.85 142 PRO A CA 1
ATOM 1005 C C . PRO A 1 142 ? 6.344 27.486 59.891 1.00 16.28 142 PRO A C 1
ATOM 1006 O O . PRO A 1 142 ? 5.645 28.131 60.665 1.00 18.39 142 PRO A O 1
ATOM 1010 N N . ILE A 1 143 ? 6.457 27.788 58.603 1.00 18.96 143 ILE A N 1
ATOM 1011 C CA . ILE A 1 143 ? 5.665 28.853 57.999 1.00 17.73 143 ILE A CA 1
ATOM 1012 C C . ILE A 1 143 ? 5.008 28.258 56.753 1.00 18.93 143 ILE A C 1
ATOM 1013 O O . ILE A 1 143 ? 5.545 27.328 56.149 1.00 13.07 143 ILE A O 1
ATOM 1018 N N . VAL A 1 144 ? 3.860 28.808 56.367 1.00 15.95 144 VAL A N 1
ATOM 1019 C CA . VAL A 1 144 ? 3.103 28.332 55.207 1.00 14.35 144 VAL A CA 1
ATOM 1020 C C . VAL A 1 144 ? 2.954 29.444 54.166 1.00 19.91 144 VAL A C 1
ATOM 1021 O O . VAL A 1 144 ? 2.507 30.545 54.491 1.00 17.20 144 VAL A O 1
ATOM 1025 N N . SER A 1 145 ? 3.322 29.158 52.920 1.00 15.16 145 SER A N 1
ATOM 1026 C CA . SER A 1 145 ? 3.210 30.149 51.852 1.00 18.69 145 SER A CA 1
ATOM 1027 C C . SER A 1 145 ? 1.778 30.237 51.352 1.00 20.87 145 SER A C 1
ATOM 1028 O O . SER A 1 145 ? 0.917 29.459 51.760 1.00 23.99 145 SER A O 1
ATOM 1031 N N . GLU A 1 146 ? 1.535 31.179 50.448 1.00 29.28 146 GLU A N 1
ATOM 1032 C CA . GLU A 1 146 ? 0.206 31.381 49.884 1.00 36.43 146 GLU A CA 1
ATOM 1033 C C . GLU A 1 146 ? -0.393 30.113 49.277 1.00 29.23 146 GLU A C 1
ATOM 1034 O O . GLU A 1 146 ? -1.573 29.825 49.478 1.00 30.84 146 GLU A O 1
ATOM 1040 N N . ASP A 1 147 ? 0.412 29.359 48.534 1.00 26.88 147 ASP A N 1
ATOM 1041 C CA . ASP A 1 147 ? -0.085 28.142 47.896 1.00 31.03 147 ASP A CA 1
ATOM 1042 C C . ASP A 1 147 ? -0.130 26.911 48.806 1.00 25.50 147 ASP A C 1
ATOM 1043 O O . ASP A 1 147 ? -0.280 25.785 48.327 1.00 22.78 147 ASP A O 1
ATOM 1048 N N . GLY A 1 148 ? 0.007 27.125 50.111 1.00 23.90 148 GLY A N 1
ATOM 1049 C CA . GLY A 1 148 ? -0.052 26.020 51.051 1.00 21.14 148 GLY A CA 1
ATOM 1050 C C . GLY A 1 148 ? 1.235 25.268 51.340 1.00 11.55 148 GLY A C 1
ATOM 1051 O O . GLY A 1 148 ? 1.233 24.363 52.168 1.00 16.31 148 GLY A O 1
ATOM 1052 N N . THR A 1 149 ? 2.327 25.624 50.670 1.00 14.46 149 THR A N 1
ATOM 1053 C CA . THR A 1 149 ? 3.611 24.966 50.890 1.00 10.96 149 THR A CA 1
ATOM 1054 C C . THR A 1 149 ? 4.102 25.295 52.304 1.00 16.52 149 THR A C 1
ATOM 1055 O O . THR A 1 149 ? 4.091 26.460 52.705 1.00 16.40 149 THR A O 1
ATOM 1059 N N . ILE A 1 150 ? 4.513 24.283 53.063 1.00 11.74 150 ILE A N 1
ATOM 1060 C CA . ILE A 1 150 ? 5.011 24.530 54.416 1.00 14.18 150 ILE A CA 1
ATOM 1061 C C . ILE A 1 150 ? 6.536 24.501 54.414 1.00 18.59 150 ILE A C 1
ATOM 1062 O O . ILE A 1 150 ? 7.141 23.501 54.023 1.00 13.76 150 ILE A O 1
ATOM 1067 N N . TYR A 1 151 ? 7.158 25.592 54.848 1.00 12.91 151 TYR A N 1
ATOM 1068 C CA . TYR A 1 151 ? 8.612 25.662 54.886 1.00 12.64 151 TYR A CA 1
ATOM 1069 C C . TYR A 1 151 ? 9.134 25.519 56.307 1.00 11.60 151 TYR A C 1
ATOM 1070 O O . TYR A 1 151 ? 8.712 26.248 57.203 1.00 17.96 151 TYR A O 1
ATOM 1079 N N . VAL A 1 152 ? 10.040 24.579 56.523 1.00 13.05 152 VAL A N 1
ATOM 1080 C CA . VAL A 1 152 ? 10.611 24.413 57.854 1.00 14.33 152 VAL A CA 1
ATOM 1081 C C . VAL A 1 152 ? 11.979 23.737 57.788 1.00 18.24 152 VAL A C 1
ATOM 1082 O O . VAL A 1 152 ? 12.221 22.857 56.957 1.00 12.57 152 VAL A O 1
ATOM 1086 N N . GLY A 1 153 ? 12.876 24.186 58.661 1.00 12.20 153 GLY A N 1
ATOM 1087 C CA . GLY A 1 153 ? 14.224 23.654 58.709 1.00 7.64 153 GLY A CA 1
ATOM 1088 C C . GLY A 1 153 ? 14.386 22.667 59.843 1.00 15.62 153 GLY A C 1
ATOM 1089 O O . GLY A 1 153 ? 13.582 22.630 60.777 1.00 12.27 153 GLY A O 1
ATOM 1090 N N . SER A 1 154 ? 15.451 21.881 59.775 1.00 15.56 154 SER A N 1
ATOM 1091 C CA . SER A 1 154 ? 15.697 20.857 60.768 1.00 15.21 154 SER A CA 1
ATOM 1092 C C . SER A 1 154 ? 17.126 20.861 61.274 1.00 14.72 154 SER A C 1
ATOM 1093 O O . SER A 1 154 ? 18.001 21.506 60.692 1.00 10.89 154 SER A O 1
ATOM 1096 N N . ASN A 1 155 ? 17.364 20.148 62.370 1.00 13.54 155 ASN A N 1
ATOM 1097 C CA . ASN A 1 155 ? 18.724 20.050 62.875 1.00 15.48 155 ASN A CA 1
ATOM 1098 C C . ASN A 1 155 ? 19.508 19.149 61.925 1.00 16.56 155 ASN A C 1
ATOM 1099 O O . ASN A 1 155 ? 20.701 18.951 62.120 1.00 13.56 155 ASN A O 1
ATOM 1104 N N . ASP A 1 156 ? 18.851 18.605 60.896 1.00 13.82 156 ASP A N 1
ATOM 1105 C CA . ASP A 1 156 ? 19.583 17.762 59.964 1.00 14.21 156 ASP A CA 1
ATOM 1106 C C . ASP A 1 156 ? 20.253 18.608 58.885 1.00 14.57 156 ASP A C 1
ATOM 1107 O O . ASP A 1 156 ? 20.813 18.071 57.932 1.00 17.23 156 ASP A O 1
ATOM 1112 N N . ASN A 1 157 ? 20.190 19.929 59.066 1.00 12.19 157 ASN A N 1
ATOM 1113 C CA . ASN A 1 157 ? 20.803 20.929 58.184 1.00 12.17 157 ASN A CA 1
ATOM 1114 C C . ASN A 1 157 ? 20.042 21.251 56.914 1.00 11.87 157 ASN A C 1
ATOM 1115 O O . ASN A 1 157 ? 20.493 22.061 56.106 1.00 13.98 157 ASN A O 1
ATOM 1120 N N . TYR A 1 158 ? 18.887 20.623 56.741 1.00 10.87 158 TYR A N 1
ATOM 1121 C CA . TYR A 1 158 ? 18.074 20.844 55.555 1.00 7.76 158 TYR A CA 1
ATOM 1122 C C . TYR A 1 158 ? 16.863 21.728 55.786 1.00 12.56 158 TYR A C 1
ATOM 1123 O O . TYR A 1 158 ? 16.276 21.755 56.870 1.00 14.12 158 TYR A O 1
ATOM 1132 N N . LEU A 1 159 ? 16.502 22.466 54.746 1.00 12.70 159 LEU A N 1
ATOM 1133 C CA . LEU A 1 159 ? 15.303 23.287 54.777 1.00 10.29 159 LEU A CA 1
ATOM 1134 C C . LEU A 1 159 ? 14.353 22.436 53.936 1.00 11.70 159 LEU A C 1
ATOM 1135 O O . LEU A 1 159 ? 14.714 22.023 52.837 1.00 9.83 159 LEU A O 1
ATOM 1140 N N . TYR A 1 160 ? 13.157 22.165 54.438 1.00 11.20 160 TYR A N 1
ATOM 1141 C CA . TYR A 1 160 ? 12.203 21.361 53.684 1.00 14.38 160 TYR A CA 1
ATOM 1142 C C . TYR A 1 160 ? 11.018 22.163 53.193 1.00 20.29 160 TYR A C 1
ATOM 1143 O O . TYR A 1 160 ? 10.523 23.068 53.875 1.00 19.99 160 TYR A O 1
ATOM 1152 N N . ALA A 1 161 ? 10.566 21.814 51.999 1.00 11.49 161 ALA A N 1
ATOM 1153 C CA . ALA A 1 161 ? 9.392 22.432 51.414 1.00 11.68 161 ALA A CA 1
ATOM 1154 C C . ALA A 1 161 ? 8.411 21.262 51.321 1.00 11.03 161 ALA A C 1
ATOM 1155 O O . ALA A 1 161 ? 8.614 20.329 50.546 1.00 12.69 161 ALA A O 1
ATOM 1157 N N . ILE A 1 162 ? 7.358 21.306 52.126 1.00 12.49 162 ILE A N 1
ATOM 1158 C CA . ILE A 1 162 ? 6.379 20.231 52.161 1.00 15.02 162 ILE A CA 1
ATOM 1159 C C . ILE A 1 162 ? 5.049 20.652 51.560 1.00 15.74 162 ILE A C 1
ATOM 1160 O O . ILE A 1 162 ? 4.551 21.748 51.835 1.00 11.33 162 ILE A O 1
ATOM 1165 N N . ASN A 1 163 ? 4.482 19.791 50.720 1.00 8.56 163 ASN A N 1
ATOM 1166 C CA . ASN A 1 163 ? 3.193 20.093 50.089 1.00 9.67 163 ASN A CA 1
ATOM 1167 C C . ASN A 1 163 ? 2.039 19.895 51.080 1.00 10.18 163 ASN A C 1
ATOM 1168 O O . ASN A 1 163 ? 2.191 19.233 52.107 1.00 14.51 163 ASN A O 1
ATOM 1173 N N . PRO A 1 164 ? 0.874 20.482 50.786 1.00 11.58 164 PRO A N 1
ATOM 1174 C CA . PRO A 1 164 ? -0.299 20.356 51.652 1.00 13.27 164 PRO A CA 1
ATOM 1175 C C . PRO A 1 164 ? -0.634 18.894 51.964 1.00 11.11 164 PRO A C 1
ATOM 1176 O O . PRO A 1 164 ? -1.146 18.591 53.034 1.00 13.95 164 PRO A O 1
ATOM 1180 N N . ASP A 1 165 ? -0.331 17.986 51.043 1.00 14.50 165 ASP A N 1
ATOM 1181 C CA . ASP A 1 165 ? -0.649 16.577 51.270 1.00 17.96 165 ASP A CA 1
ATOM 1182 C C . ASP A 1 165 ? 0.429 15.813 52.035 1.00 21.18 165 ASP A C 1
ATOM 1183 O O . ASP A 1 165 ? 0.372 14.587 52.136 1.00 18.73 165 ASP A O 1
ATOM 1188 N N . GLY A 1 166 ? 1.422 16.524 52.562 1.00 17.90 166 GLY A N 1
ATOM 1189 C CA . GLY A 1 166 ? 2.468 15.858 53.323 1.00 12.92 166 GLY A CA 1
ATOM 1190 C C . GLY A 1 166 ? 3.636 15.301 52.527 1.00 15.21 166 GLY A C 1
ATOM 1191 O O . GLY A 1 166 ? 4.529 14.672 53.097 1.00 18.01 166 GLY A O 1
ATOM 1192 N N . THR A 1 167 ? 3.640 15.510 51.216 1.00 15.81 167 THR A N 1
ATOM 1193 C CA . THR A 1 167 ? 4.749 15.023 50.398 1.00 15.78 167 THR A CA 1
ATOM 1194 C C . THR A 1 167 ? 5.810 16.110 50.295 1.00 14.73 167 THR A C 1
ATOM 1195 O O . THR A 1 167 ? 5.515 17.291 50.475 1.00 17.03 167 THR A O 1
ATOM 1199 N N . GLU A 1 168 ? 7.037 15.704 49.993 1.00 15.97 168 GLU A N 1
ATOM 1200 C CA . GLU A 1 168 ? 8.153 16.634 49.868 1.00 20.29 168 GLU A CA 1
ATOM 1201 C C . GLU A 1 168 ? 8.238 17.287 48.493 1.00 21.24 168 GLU A C 1
ATOM 1202 O O . GLU A 1 168 ? 8.392 16.606 47.478 1.00 19.08 168 GLU A O 1
ATOM 1208 N N . LYS A 1 169 ? 8.133 18.610 48.462 1.00 15.67 169 LYS A N 1
ATOM 1209 C CA . LYS A 1 169 ? 8.235 19.341 47.209 1.00 8.88 169 LYS A CA 1
ATOM 1210 C C . LYS A 1 169 ? 9.728 19.351 46.862 1.00 15.71 169 LYS A C 1
ATOM 1211 O O . LYS A 1 169 ? 10.121 19.055 45.738 1.00 12.11 169 LYS A O 1
ATOM 1217 N N . TRP A 1 170 ? 10.553 19.683 47.851 1.00 12.00 170 TRP A N 1
ATOM 1218 C CA . TRP A 1 170 ? 12.004 19.695 47.698 1.00 12.26 170 TRP A CA 1
ATOM 1219 C C . TRP A 1 170 ? 12.652 19.974 49.038 1.00 15.81 170 TRP A C 1
ATOM 1220 O O . TRP A 1 170 ? 11.971 20.272 50.016 1.00 8.35 170 TRP A O 1
ATOM 1231 N N . ARG A 1 171 ? 13.973 19.864 49.082 1.00 10.49 171 ARG A N 1
ATOM 1232 C CA . ARG A 1 171 ? 14.711 20.146 50.301 1.00 13.54 171 ARG A CA 1
ATOM 1233 C C . ARG A 1 171 ? 16.030 20.779 49.896 1.00 18.29 171 ARG A C 1
ATOM 1234 O O . ARG A 1 171 ? 16.577 20.470 48.838 1.00 18.05 171 ARG A O 1
ATOM 1242 N N . PHE A 1 172 ? 16.527 21.682 50.730 1.00 20.69 172 PHE A N 1
ATOM 1243 C CA . PHE A 1 172 ? 17.772 22.368 50.439 1.00 17.78 172 PHE A CA 1
ATOM 1244 C C . PHE A 1 172 ? 18.793 22.110 51.539 1.00 15.04 172 PHE A C 1
ATOM 1245 O O . PHE A 1 172 ? 18.566 22.424 52.710 1.00 10.03 172 PHE A O 1
ATOM 1253 N N . LYS A 1 173 ? 19.923 21.540 51.145 1.00 8.97 173 LYS A N 1
ATOM 1254 C CA . LYS A 1 173 ? 20.982 21.199 52.079 1.00 10.54 173 LYS A CA 1
ATOM 1255 C C . LYS A 1 173 ? 21.869 22.380 52.449 1.00 12.13 173 LYS A C 1
ATOM 1256 O O . LYS A 1 173 ? 22.277 23.144 51.576 1.00 13.29 173 LYS A O 1
ATOM 1262 N N . THR A 1 174 ? 22.138 22.544 53.743 1.00 9.25 174 THR A N 1
ATOM 1263 C CA . THR A 1 174 ? 23.043 23.592 54.211 1.00 13.47 174 THR A CA 1
ATOM 1264 C C . THR A 1 174 ? 24.099 22.881 55.046 1.00 12.56 174 THR A C 1
ATOM 1265 O O . THR A 1 174 ? 24.083 21.654 55.165 1.00 12.18 174 THR A O 1
ATOM 1269 N N . ASN A 1 175 ? 25.005 23.648 55.642 1.00 18.00 175 ASN A N 1
ATOM 1270 C CA . ASN A 1 175 ? 26.089 23.075 56.436 1.00 15.40 175 ASN A CA 1
ATOM 1271 C C . ASN A 1 175 ? 25.883 23.192 57.942 1.00 25.86 175 ASN A C 1
ATOM 1272 O O . ASN A 1 175 ? 26.826 23.002 58.714 1.00 27.65 175 ASN A O 1
ATOM 1277 N N . ASP A 1 176 ? 24.665 23.502 58.367 1.00 16.74 176 ASP A N 1
ATOM 1278 C CA . ASP A 1 176 ? 24.406 23.656 59.793 1.00 22.93 176 ASP A CA 1
ATOM 1279 C C . ASP A 1 176 ? 22.922 23.518 60.107 1.00 22.70 176 ASP A C 1
ATOM 1280 O O . ASP A 1 176 ? 22.078 23.615 59.216 1.00 19.23 176 ASP A O 1
ATOM 1285 N N . ALA A 1 177 ? 22.604 23.287 61.375 1.00 19.00 177 ALA A N 1
ATOM 1286 C CA . ALA A 1 177 ? 21.214 23.128 61.790 1.00 24.68 177 ALA A CA 1
ATOM 1287 C C . ALA A 1 177 ? 20.397 24.397 61.562 1.00 21.51 177 ALA A C 1
ATOM 1288 O O . ALA A 1 177 ? 20.883 25.505 61.777 1.00 18.69 177 ALA A O 1
ATOM 1290 N N . ILE A 1 178 ? 19.156 24.230 61.109 1.00 17.20 178 ILE A N 1
ATOM 1291 C CA . ILE A 1 178 ? 18.266 25.366 60.878 1.00 13.01 178 ILE A CA 1
ATOM 1292 C C . ILE A 1 178 ? 17.331 25.396 62.080 1.00 21.08 178 ILE A C 1
ATOM 1293 O O . ILE A 1 178 ? 16.451 24.539 62.222 1.00 16.79 178 ILE A O 1
ATOM 1298 N N . THR A 1 179 ? 17.535 26.377 62.951 1.00 17.12 179 THR A N 1
ATOM 1299 C CA . THR A 1 179 ? 16.732 26.497 64.158 1.00 22.30 179 THR A CA 1
ATOM 1300 C C . THR A 1 179 ? 15.850 27.741 64.179 1.00 19.00 179 THR A C 1
ATOM 1301 O O . THR A 1 179 ? 15.202 28.030 65.178 1.00 25.85 179 THR A O 1
ATOM 1305 N N . SER A 1 180 ? 15.823 28.473 63.074 1.00 18.45 180 SER A N 1
ATOM 1306 C CA . SER A 1 180 ? 14.987 29.657 62.985 1.00 17.36 180 SER A CA 1
ATOM 1307 C C . SER A 1 180 ? 14.010 29.521 61.821 1.00 22.80 180 SER A C 1
ATOM 1308 O O . SER A 1 180 ? 14.251 28.777 60.867 1.00 19.15 180 SER A O 1
ATOM 1311 N N . ALA A 1 181 ? 12.903 30.248 61.904 1.00 22.09 181 ALA A N 1
ATOM 1312 C CA . ALA A 1 181 ? 11.887 30.210 60.865 1.00 27.20 181 ALA A CA 1
ATOM 1313 C C . ALA A 1 181 ? 12.382 30.952 59.634 1.00 18.72 181 ALA A C 1
ATOM 1314 O O . ALA A 1 181 ? 13.301 31.770 59.723 1.00 25.63 181 ALA A O 1
ATOM 1316 N N . ALA A 1 182 ? 11.777 30.667 58.486 1.00 17.13 182 ALA A N 1
ATOM 1317 C CA . ALA A 1 182 ? 12.157 31.336 57.242 1.00 14.95 182 ALA A CA 1
ATOM 1318 C C . ALA A 1 182 ? 11.230 32.524 56.974 1.00 9.39 182 ALA A C 1
ATOM 1319 O O . ALA A 1 182 ? 10.195 32.657 57.611 1.00 10.32 182 ALA A O 1
ATOM 1321 N N . SER A 1 183 ? 11.621 33.385 56.040 1.00 10.18 183 SER A N 1
ATOM 1322 C CA . SER A 1 183 ? 10.820 34.546 55.645 1.00 16.15 183 SER A CA 1
ATOM 1323 C C . SER A 1 183 ? 10.586 34.428 54.140 1.00 17.79 183 SER A C 1
ATOM 1324 O O . SER A 1 183 ? 11.399 33.827 53.437 1.00 14.17 183 SER A O 1
ATOM 1327 N N . ILE A 1 184 ? 9.496 35.011 53.644 1.00 14.82 184 ILE A N 1
ATOM 1328 C CA . ILE A 1 184 ? 9.194 34.957 52.216 1.00 17.84 184 ILE A CA 1
ATOM 1329 C C . ILE A 1 184 ? 8.954 36.350 51.638 1.00 18.02 184 ILE A C 1
ATOM 1330 O O . ILE A 1 184 ? 8.101 37.087 52.125 1.00 20.82 184 ILE A O 1
ATOM 1335 N N . GLY A 1 185 ? 9.717 36.708 50.610 1.00 15.79 185 GLY A N 1
ATOM 1336 C CA . GLY A 1 185 ? 9.553 38.009 49.988 1.00 22.69 185 GLY A CA 1
ATOM 1337 C C . GLY A 1 185 ? 8.395 37.978 49.005 1.00 32.74 185 GLY A C 1
ATOM 1338 O O . GLY A 1 185 ? 7.964 36.900 48.593 1.00 20.57 185 GLY A O 1
ATOM 1339 N N . LYS A 1 186 ? 7.890 39.151 48.626 1.00 34.50 186 LYS A N 1
ATOM 1340 C CA . LYS A 1 186 ? 6.767 39.241 47.691 1.00 39.69 186 LYS A CA 1
ATOM 1341 C C . LYS A 1 186 ? 7.054 38.433 46.431 1.00 34.71 186 LYS A C 1
ATOM 1342 O O . LYS A 1 186 ? 6.157 37.836 45.837 1.00 29.18 186 LYS A O 1
ATOM 1348 N N . ASP A 1 187 ? 8.326 38.431 46.053 1.00 36.72 187 ASP A N 1
ATOM 1349 C CA . ASP A 1 187 ? 8.850 37.729 44.888 1.00 31.99 187 ASP A CA 1
ATOM 1350 C C . ASP A 1 187 ? 8.606 36.222 45.018 1.00 34.96 187 ASP A C 1
ATOM 1351 O O . ASP A 1 187 ? 8.467 35.510 44.026 1.00 33.87 187 ASP A O 1
ATOM 1356 N N . GLY A 1 188 ? 8.560 35.746 46.257 1.00 36.21 188 GLY A N 1
ATOM 1357 C CA . GLY A 1 188 ? 8.362 34.332 46.504 1.00 26.60 188 GLY A CA 1
ATOM 1358 C C . GLY A 1 188 ? 9.653 33.725 47.028 1.00 24.07 188 GLY A C 1
ATOM 1359 O O . GLY A 1 188 ? 9.662 32.610 47.551 1.00 22.11 188 GLY A O 1
ATOM 1360 N N . THR A 1 189 ? 10.748 34.466 46.885 1.00 16.78 189 THR A N 1
ATOM 1361 C CA . THR A 1 189 ? 12.059 34.018 47.347 1.00 14.30 189 THR A CA 1
ATOM 1362 C C . THR A 1 189 ? 11.993 33.684 48.833 1.00 18.86 189 THR A C 1
ATOM 1363 O O . THR A 1 189 ? 11.435 34.449 49.620 1.00 25.79 189 THR A O 1
ATOM 1367 N N . ILE A 1 190 ? 12.551 32.540 49.216 1.00 17.68 190 ILE A N 1
ATOM 1368 C CA . ILE A 1 190 ? 12.543 32.128 50.619 1.00 18.61 190 ILE A CA 1
ATOM 1369 C C . ILE A 1 190 ? 13.895 32.455 51.269 1.00 14.51 190 ILE A C 1
ATOM 1370 O O . ILE A 1 190 ? 14.948 32.065 50.759 1.00 12.09 190 ILE A O 1
ATOM 1375 N N . TYR A 1 191 ? 13.853 33.170 52.394 1.00 14.02 191 TYR A N 1
ATOM 1376 C CA . TYR A 1 191 ? 15.059 33.577 53.118 1.00 9.42 191 TYR A CA 1
ATOM 1377 C C . TYR A 1 191 ? 15.145 32.931 54.492 1.00 15.51 191 TYR A C 1
ATOM 1378 O O . TYR A 1 191 ? 14.186 32.965 55.269 1.00 17.69 191 TYR A O 1
ATOM 1387 N N . PHE A 1 192 ? 16.296 32.338 54.794 1.00 12.04 192 PHE A N 1
ATOM 1388 C CA . PHE A 1 192 ? 16.500 31.706 56.095 1.00 10.87 192 PHE A CA 1
ATOM 1389 C C . PHE A 1 192 ? 17.995 31.641 56.394 1.00 9.89 192 PHE A C 1
ATOM 1390 O O . PHE A 1 192 ? 18.816 31.928 55.528 1.00 11.46 192 PHE A O 1
ATOM 1398 N N . GLY A 1 193 ? 18.345 31.273 57.619 1.00 8.56 193 GLY A N 1
ATOM 1399 C CA . GLY A 1 193 ? 19.748 31.188 57.965 1.00 12.75 193 GLY A CA 1
ATOM 1400 C C . GLY A 1 193 ? 20.137 29.913 58.690 1.00 13.41 193 GLY A C 1
ATOM 1401 O O . GLY A 1 193 ? 19.333 29.319 59.404 1.00 13.34 193 GLY A O 1
ATOM 1402 N N . SER A 1 194 ? 21.375 29.483 58.465 1.00 12.73 194 SER A N 1
ATOM 1403 C CA . SER A 1 194 ? 21.969 28.315 59.113 1.00 12.03 194 SER A CA 1
ATOM 1404 C C . SER A 1 194 ? 23.457 28.690 59.177 1.00 13.38 194 SER A C 1
ATOM 1405 O O . SER A 1 194 ? 23.814 29.630 59.893 1.00 13.66 194 SER A O 1
ATOM 1408 N N . ASP A 1 195 ? 24.323 28.006 58.430 1.00 10.88 195 ASP A N 1
ATOM 1409 C CA . ASP A 1 195 ? 25.738 28.366 58.473 1.00 9.54 195 ASP A CA 1
ATOM 1410 C C . ASP A 1 195 ? 25.924 29.764 57.894 1.00 13.74 195 ASP A C 1
ATOM 1411 O O . ASP A 1 195 ? 26.887 30.463 58.218 1.00 15.11 195 ASP A O 1
ATOM 1416 N N . LYS A 1 196 ? 24.987 30.164 57.039 1.00 9.31 196 LYS A N 1
ATOM 1417 C CA . LYS A 1 196 ? 24.978 31.496 56.425 1.00 12.89 196 LYS A CA 1
ATOM 1418 C C . LYS A 1 196 ? 23.547 31.837 56.029 1.00 9.35 196 LYS A C 1
ATOM 1419 O O . LYS A 1 196 ? 22.652 31.025 56.220 1.00 9.23 196 LYS A O 1
ATOM 1425 N N . VAL A 1 197 ? 23.330 33.040 55.507 1.00 9.86 197 VAL A N 1
ATOM 1426 C CA . VAL A 1 197 ? 22.000 33.445 55.077 1.00 16.82 197 VAL A CA 1
ATOM 1427 C C . VAL A 1 197 ? 21.799 32.881 53.676 1.00 12.16 197 VAL A C 1
ATOM 1428 O O . VAL A 1 197 ? 22.705 32.961 52.845 1.00 17.59 197 VAL A O 1
ATOM 1432 N N . TYR A 1 198 ? 20.631 32.296 53.420 1.00 12.08 198 TYR A N 1
ATOM 1433 C CA . TYR A 1 198 ? 20.328 31.723 52.107 1.00 6.66 198 TYR A CA 1
ATOM 1434 C C . TYR A 1 198 ? 19.068 32.341 51.508 1.00 10.91 198 TYR A C 1
ATOM 1435 O O . TYR A 1 198 ? 18.114 32.659 52.222 1.00 13.85 198 TYR A O 1
ATOM 1444 N N . ALA A 1 199 ? 19.077 32.512 50.190 1.00 10.04 199 ALA A N 1
ATOM 1445 C CA . ALA A 1 199 ? 17.918 33.026 49.458 1.00 13.56 199 ALA A CA 1
ATOM 1446 C C . ALA A 1 199 ? 17.594 31.880 48.497 1.00 8.80 199 ALA A C 1
ATOM 1447 O O . ALA A 1 199 ? 18.411 31.551 47.640 1.00 13.73 199 ALA A O 1
ATOM 1449 N N . ILE A 1 200 ? 16.426 31.260 48.652 1.00 10.31 200 ILE A N 1
ATOM 1450 C CA . ILE A 1 200 ? 16.046 30.130 47.797 1.00 14.81 200 ILE A CA 1
ATOM 1451 C C . ILE A 1 200 ? 14.822 30.420 46.925 1.00 13.03 200 ILE A C 1
ATOM 1452 O O . ILE A 1 200 ? 13.844 31.020 47.378 1.00 8.60 200 ILE A O 1
ATOM 1457 N N . ASN A 1 201 ? 14.891 30.004 45.664 1.00 16.10 201 ASN A N 1
ATOM 1458 C CA . ASN A 1 201 ? 13.779 30.214 44.737 1.00 16.32 201 ASN A CA 1
ATOM 1459 C C . ASN A 1 201 ? 12.639 29.260 45.060 1.00 8.40 201 ASN A C 1
ATOM 1460 O O . ASN A 1 201 ? 12.850 28.192 45.629 1.00 17.72 201 ASN A O 1
ATOM 1465 N N . PRO A 1 202 ? 11.404 29.635 44.706 1.00 17.03 202 PRO A N 1
ATOM 1466 C CA . PRO A 1 202 ? 10.247 28.774 44.982 1.00 12.30 202 PRO A CA 1
ATOM 1467 C C . PRO A 1 202 ? 10.430 27.314 44.539 1.00 18.20 202 PRO A C 1
ATOM 1468 O O . PRO A 1 202 ? 9.824 26.403 45.107 1.00 9.55 202 PRO A O 1
ATOM 1472 N N . ASP A 1 203 ? 11.264 27.092 43.529 1.00 16.12 203 ASP A N 1
ATOM 1473 C CA . ASP A 1 203 ? 11.486 25.736 43.030 1.00 20.07 203 ASP A CA 1
ATOM 1474 C C . ASP A 1 203 ? 12.564 24.961 43.784 1.00 17.92 203 ASP A C 1
ATOM 1475 O O . ASP A 1 203 ? 12.851 23.810 43.454 1.00 17.28 203 ASP A O 1
ATOM 1480 N N . GLY A 1 204 ? 13.169 25.587 44.788 1.00 14.51 204 GLY A N 1
ATOM 1481 C CA . GLY A 1 204 ? 14.184 24.895 45.563 1.00 9.79 204 GLY A CA 1
ATOM 1482 C C . GLY A 1 204 ? 15.625 25.153 45.164 1.00 15.59 204 GLY A C 1
ATOM 1483 O O . GLY A 1 204 ? 16.536 24.639 45.805 1.00 15.01 204 GLY A O 1
ATOM 1484 N N . THR A 1 205 ? 15.846 25.926 44.104 1.00 18.43 205 THR A N 1
ATOM 1485 C CA . THR A 1 205 ? 17.208 26.235 43.678 1.00 21.20 205 THR A CA 1
ATOM 1486 C C . THR A 1 205 ? 17.703 27.473 44.421 1.00 17.84 205 THR A C 1
ATOM 1487 O O . THR A 1 205 ? 16.912 28.349 44.773 1.00 16.61 205 THR A O 1
ATOM 1491 N N . GLU A 1 206 ? 19.010 27.539 44.655 1.00 18.54 206 GLU A N 1
ATOM 1492 C CA . GLU A 1 206 ? 19.608 28.668 45.363 1.00 18.40 206 GLU A CA 1
ATOM 1493 C C . GLU A 1 206 ? 19.729 29.910 44.485 1.00 19.27 206 GLU A C 1
ATOM 1494 O O . GLU A 1 206 ? 20.203 29.833 43.355 1.00 18.16 206 GLU A O 1
ATOM 1500 N N . LYS A 1 207 ? 19.281 31.050 45.006 1.00 18.17 207 LYS A N 1
ATOM 1501 C CA . LYS A 1 207 ? 19.371 32.316 44.281 1.00 21.01 207 LYS A CA 1
ATOM 1502 C C . LYS A 1 207 ? 20.735 32.901 44.651 1.00 23.99 207 LYS A C 1
ATOM 1503 O O . LYS A 1 207 ? 21.449 33.447 43.806 1.00 19.45 207 LYS A O 1
ATOM 1509 N N . TRP A 1 208 ? 21.075 32.777 45.932 1.00 19.14 208 TRP A N 1
ATOM 1510 C CA . TRP A 1 208 ? 22.351 33.221 46.471 1.00 17.76 208 TRP A CA 1
ATOM 1511 C C . TRP A 1 208 ? 22.427 32.970 47.967 1.00 17.77 208 TRP A C 1
ATOM 1512 O O . TRP A 1 208 ? 21.456 32.532 48.590 1.00 14.56 208 TRP A O 1
ATOM 1523 N N . ASN A 1 209 ? 23.599 33.227 48.531 1.00 10.97 209 ASN A N 1
ATOM 1524 C CA . ASN A 1 209 ? 23.810 33.062 49.957 1.00 14.10 209 ASN A CA 1
ATOM 1525 C C . ASN A 1 209 ? 24.723 34.198 50.392 1.00 15.96 209 ASN A C 1
ATOM 1526 O O . ASN A 1 209 ? 25.432 34.778 49.574 1.00 17.29 209 ASN A O 1
ATOM 1531 N N . PHE A 1 210 ? 24.682 34.523 51.677 1.00 14.33 210 PHE A N 1
ATOM 1532 C CA . PHE A 1 210 ? 25.455 35.627 52.227 1.00 14.39 210 PHE A CA 1
ATOM 1533 C C . PHE A 1 210 ? 25.855 35.257 53.647 1.00 15.99 210 PHE A C 1
ATOM 1534 O O . PHE A 1 210 ? 25.027 34.776 54.424 1.00 13.39 210 PHE A O 1
ATOM 1542 N N . TYR A 1 211 ? 27.123 35.463 53.988 1.00 13.98 211 TYR A N 1
ATOM 1543 C CA . TYR A 1 211 ? 27.593 35.133 55.332 1.00 15.01 211 TYR A CA 1
ATOM 1544 C C . TYR A 1 211 ? 27.590 36.410 56.165 1.00 12.63 211 TYR A C 1
ATOM 1545 O O . TYR A 1 211 ? 28.355 37.329 55.895 1.00 9.98 211 TYR A O 1
ATOM 1554 N N . ALA A 1 212 ? 26.711 36.474 57.160 1.00 10.64 212 ALA A N 1
ATOM 1555 C CA . ALA A 1 212 ? 26.612 37.658 58.001 1.00 13.18 212 ALA A CA 1
ATOM 1556 C C . ALA A 1 212 ? 27.565 37.682 59.200 1.00 12.47 212 ALA A C 1
ATOM 1557 O O . ALA A 1 212 ? 27.176 38.077 60.293 1.00 16.36 212 ALA A O 1
ATOM 1559 N N . GLY A 1 213 ? 28.809 37.264 58.988 1.00 13.42 213 GLY A N 1
ATOM 1560 C CA . GLY A 1 213 ? 29.805 37.292 60.049 1.00 13.83 213 GLY A CA 1
ATOM 1561 C C . GLY A 1 213 ? 29.692 36.240 61.130 1.00 11.42 213 GLY A C 1
ATOM 1562 O O . GLY A 1 213 ? 30.543 36.164 62.013 1.00 12.35 213 GLY A O 1
ATOM 1563 N N . TYR A 1 214 ? 28.652 35.419 61.057 1.00 10.66 214 TYR A N 1
ATOM 1564 C CA . TYR A 1 214 ? 28.415 34.373 62.043 1.00 9.71 214 TYR A CA 1
ATOM 1565 C C . TYR A 1 214 ? 27.288 33.500 61.504 1.00 11.42 214 TYR A C 1
ATOM 1566 O O . TYR A 1 214 ? 26.571 33.902 60.582 1.00 8.32 214 TYR A O 1
ATOM 1575 N N . TRP A 1 215 ? 27.130 32.309 62.069 1.00 11.65 215 TRP A N 1
ATOM 1576 C CA . TRP A 1 215 ? 26.030 31.464 61.652 1.00 9.13 215 TRP A CA 1
ATOM 1577 C C . TRP A 1 215 ? 24.801 32.267 62.095 1.00 13.36 215 TRP A C 1
ATOM 1578 O O . TRP A 1 215 ? 24.869 33.071 63.035 1.00 12.63 215 TRP A O 1
ATOM 1589 N N . THR A 1 216 ? 23.701 32.077 61.383 1.00 12.26 216 THR A N 1
ATOM 1590 C CA . THR A 1 216 ? 22.450 32.795 61.635 1.00 16.52 216 THR A CA 1
ATOM 1591 C C . THR A 1 216 ? 21.452 31.974 62.447 1.00 13.70 216 THR A C 1
ATOM 1592 O O . THR A 1 216 ? 21.212 30.809 62.130 1.00 17.64 216 THR A O 1
ATOM 1596 N N . VAL A 1 217 ? 20.862 32.585 63.474 1.00 10.25 217 VAL A N 1
ATOM 1597 C CA . VAL A 1 217 ? 19.898 31.901 64.330 1.00 5.92 217 VAL A CA 1
ATOM 1598 C C . VAL A 1 217 ? 18.595 32.678 64.475 1.00 10.69 217 VAL A C 1
ATOM 1599 O O . VAL A 1 217 ? 17.785 32.367 65.342 1.00 13.80 217 VAL A O 1
ATOM 1603 N N . THR A 1 218 ? 18.385 33.677 63.625 1.00 11.68 218 THR A N 1
ATOM 1604 C CA . THR A 1 218 ? 17.166 34.478 63.700 1.00 12.75 218 THR A CA 1
ATOM 1605 C C . THR A 1 218 ? 16.541 34.642 62.323 1.00 13.07 218 THR A C 1
ATOM 1606 O O . THR A 1 218 ? 17.177 34.348 61.323 1.00 12.84 218 THR A O 1
ATOM 1610 N N . ARG A 1 219 ? 15.304 35.133 62.275 1.00 13.11 219 ARG A N 1
ATOM 1611 C CA . ARG A 1 219 ? 14.610 35.319 61.002 1.00 18.50 219 ARG A CA 1
ATOM 1612 C C . ARG A 1 219 ? 14.997 36.615 60.299 1.00 14.04 219 ARG A C 1
ATOM 1613 O O . ARG A 1 219 ? 15.183 37.646 60.939 1.00 13.10 219 ARG A O 1
ATOM 1621 N N . PRO A 1 220 ? 15.124 36.577 58.965 1.00 13.60 220 PRO A N 1
ATOM 1622 C CA . PRO A 1 220 ? 15.477 37.778 58.206 1.00 18.11 220 PRO A CA 1
ATOM 1623 C C . PRO A 1 220 ? 14.229 38.656 58.106 1.00 17.49 220 PRO A C 1
ATOM 1624 O O . PRO A 1 220 ? 13.106 38.144 58.095 1.00 15.23 220 PRO A O 1
ATOM 1628 N N . ALA A 1 221 ? 14.422 39.969 58.056 1.00 13.18 221 ALA A N 1
ATOM 1629 C CA . ALA A 1 221 ? 13.300 40.893 57.934 1.00 21.80 221 ALA A CA 1
ATOM 1630 C C . ALA A 1 221 ? 13.331 41.424 56.503 1.00 22.03 221 ALA A C 1
ATOM 1631 O O . ALA A 1 221 ? 14.374 41.868 56.023 1.00 16.30 221 ALA A O 1
ATOM 1633 N N . ILE A 1 222 ? 12.185 41.373 55.829 1.00 18.68 222 ILE A N 1
ATOM 1634 C CA . ILE A 1 222 ? 12.083 41.804 54.443 1.00 15.67 222 ILE A CA 1
ATOM 1635 C C . ILE A 1 222 ? 11.355 43.130 54.290 1.00 20.64 222 ILE A C 1
ATOM 1636 O O . ILE A 1 222 ? 10.194 43.254 54.667 1.00 17.75 222 ILE A O 1
ATOM 1641 N N . SER A 1 223 ? 12.048 44.108 53.717 1.00 19.04 223 SER A N 1
ATOM 1642 C CA . SER A 1 223 ? 11.494 45.438 53.501 1.00 23.85 223 SER A CA 1
ATOM 1643 C C . SER A 1 223 ? 10.622 45.490 52.247 1.00 23.65 223 SER A C 1
ATOM 1644 O O . SER A 1 223 ? 10.651 44.579 51.418 1.00 18.74 223 SER A O 1
ATOM 1647 N N . GLU A 1 224 ? 9.858 46.569 52.111 1.00 27.82 224 GLU A N 1
ATOM 1648 C CA . GLU A 1 224 ? 8.995 46.749 50.949 1.00 37.31 224 GLU A CA 1
ATOM 1649 C C . GLU A 1 224 ? 9.821 46.856 49.672 1.00 30.77 224 GLU A C 1
ATOM 1650 O O . GLU A 1 224 ? 9.468 46.277 48.645 1.00 28.60 224 GLU A O 1
ATOM 1656 N N . ASP A 1 225 ? 10.928 47.588 49.741 1.00 26.61 225 ASP A N 1
ATOM 1657 C CA . ASP A 1 225 ? 11.785 47.761 48.574 1.00 22.46 225 ASP A CA 1
ATOM 1658 C C . ASP A 1 225 ? 12.610 46.506 48.283 1.00 19.14 225 ASP A C 1
ATOM 1659 O O . ASP A 1 225 ? 13.410 46.484 47.350 1.00 28.58 225 ASP A O 1
ATOM 1664 N N . GLY A 1 226 ? 12.418 45.464 49.089 1.00 24.72 226 GLY A N 1
ATOM 1665 C CA . GLY A 1 226 ? 13.141 44.222 48.866 1.00 22.61 226 GLY A CA 1
ATOM 1666 C C . GLY A 1 226 ? 14.399 43.989 49.685 1.00 20.83 226 GLY A C 1
ATOM 1667 O O . GLY A 1 226 ? 14.974 42.897 49.640 1.00 16.48 226 GLY A O 1
ATOM 1668 N N . THR A 1 227 ? 14.841 44.998 50.430 1.00 13.09 227 THR A N 1
ATOM 1669 C CA . THR A 1 227 ? 16.043 44.844 51.251 1.00 8.76 227 THR A CA 1
ATOM 1670 C C . THR A 1 227 ? 15.834 43.756 52.304 1.00 12.26 227 THR A C 1
ATOM 1671 O O . THR A 1 227 ? 14.762 43.655 52.896 1.00 17.20 227 THR A O 1
ATOM 1675 N N . ILE A 1 228 ? 16.853 42.935 52.534 1.00 10.99 228 ILE A N 1
ATOM 1676 C CA . ILE A 1 228 ? 16.748 41.885 53.538 1.00 8.45 228 ILE A CA 1
ATOM 1677 C C . ILE A 1 228 ? 17.637 42.258 54.716 1.00 11.78 228 ILE A C 1
ATOM 1678 O O . ILE A 1 228 ? 18.845 42.443 54.559 1.00 15.16 228 ILE A O 1
ATOM 1683 N N . TYR A 1 229 ? 17.043 42.397 55.894 1.00 11.62 229 TYR A N 1
ATOM 1684 C CA . TYR A 1 229 ? 17.823 42.756 57.074 1.00 11.13 229 TYR A CA 1
ATOM 1685 C C . TYR A 1 229 ? 18.025 41.551 57.984 1.00 16.62 229 TYR A C 1
ATOM 1686 O O . TYR A 1 229 ? 17.091 40.788 58.239 1.00 15.34 229 TYR A O 1
ATOM 1695 N N . VAL A 1 230 ? 19.251 41.361 58.453 1.00 11.33 230 VAL A N 1
ATOM 1696 C CA . VAL A 1 230 ? 19.519 40.271 59.377 1.00 9.79 230 VAL A CA 1
ATOM 1697 C C . VAL A 1 230 ? 20.432 40.797 60.468 1.00 6.87 230 VAL A C 1
ATOM 1698 O O . VAL A 1 230 ? 21.365 41.551 60.203 1.00 9.82 230 VAL A O 1
ATOM 1702 N N . THR A 1 231 ? 20.132 40.433 61.702 1.00 10.66 231 THR A N 1
ATOM 1703 C CA . THR A 1 231 ? 20.970 40.821 62.823 1.00 7.22 231 THR A CA 1
ATOM 1704 C C . THR A 1 231 ? 21.985 39.687 62.896 1.00 10.85 231 THR A C 1
ATOM 1705 O O . THR A 1 231 ? 21.753 38.611 62.349 1.00 5.72 231 THR A O 1
ATOM 1709 N N . SER A 1 232 ? 23.108 39.910 63.564 1.00 7.16 232 SER A N 1
ATOM 1710 C CA . SER A 1 232 ? 24.092 38.853 63.677 1.00 14.35 232 SER A CA 1
ATOM 1711 C C . SER A 1 232 ? 24.736 38.804 65.033 1.00 11.70 232 SER A C 1
ATOM 1712 O O . SER A 1 232 ? 24.915 39.826 65.705 1.00 9.88 232 SER A O 1
ATOM 1715 N N . LEU A 1 233 ? 25.105 37.593 65.414 1.00 4.28 233 LEU A N 1
ATOM 1716 C CA . LEU A 1 233 ? 25.767 37.356 66.683 1.00 10.68 233 LEU A CA 1
ATOM 1717 C C . LEU A 1 233 ? 27.109 38.076 66.684 1.00 13.58 233 LEU A C 1
ATOM 1718 O O . LEU A 1 233 ? 27.725 38.244 67.742 1.00 10.48 233 LEU A O 1
ATOM 1723 N N . ASP A 1 234 ? 27.564 38.520 65.507 1.00 4.12 234 ASP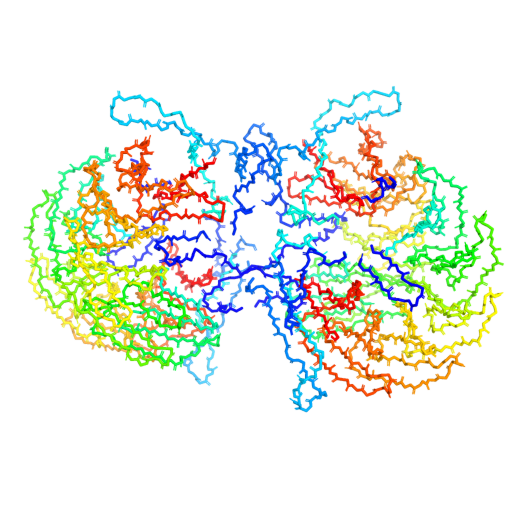 A N 1
ATOM 1724 C CA . ASP A 1 234 ? 28.849 39.229 65.440 1.00 9.19 234 ASP A CA 1
ATOM 1725 C C . ASP A 1 234 ? 28.770 40.707 65.850 1.00 14.17 234 ASP A C 1
ATOM 1726 O O . ASP A 1 234 ? 29.767 41.436 65.784 1.00 19.19 234 ASP A O 1
ATOM 1731 N N . GLY A 1 235 ? 27.593 41.133 66.305 1.00 12.55 235 GLY A N 1
ATOM 1732 C CA . GLY A 1 235 ? 27.420 42.514 66.728 1.00 8.87 235 GLY A CA 1
ATOM 1733 C C . GLY A 1 235 ? 27.213 43.492 65.581 1.00 14.55 235 GLY A C 1
ATOM 1734 O O . GLY A 1 235 ? 27.789 44.581 65.568 1.00 24.11 235 GLY A O 1
ATOM 1735 N N . HIS A 1 236 ? 26.391 43.104 64.616 1.00 12.65 236 HIS A N 1
ATOM 1736 C CA . HIS A 1 236 ? 26.098 43.942 63.460 1.00 17.67 236 HIS A CA 1
ATOM 1737 C C . HIS A 1 236 ? 24.677 43.722 62.968 1.00 15.70 236 HIS A C 1
ATOM 1738 O O . HIS A 1 236 ? 24.118 42.626 63.104 1.00 7.01 236 HIS A O 1
ATOM 1745 N N . LEU A 1 237 ? 24.114 44.766 62.370 1.00 8.44 237 LEU A N 1
ATOM 1746 C CA . LEU A 1 237 ? 22.825 44.660 61.711 1.00 13.27 237 LEU A CA 1
ATOM 1747 C C . LEU A 1 237 ? 23.297 44.722 60.256 1.00 13.69 237 LEU A C 1
ATOM 1748 O O . LEU A 1 237 ? 24.033 45.640 59.879 1.00 12.21 237 LEU A O 1
ATOM 1753 N N . TYR A 1 238 ? 22.915 43.742 59.447 1.00 12.13 238 TYR A N 1
ATOM 1754 C CA . TYR A 1 238 ? 23.315 43.733 58.041 1.00 9.12 238 TYR A CA 1
ATOM 1755 C C . TYR A 1 238 ? 22.115 44.047 57.167 1.00 12.05 238 TYR A C 1
ATOM 1756 O O . TYR A 1 238 ? 20.988 43.646 57.467 1.00 9.57 238 TYR A O 1
ATOM 1765 N N . ALA A 1 239 ? 22.360 44.774 56.086 1.00 12.66 239 ALA A N 1
ATOM 1766 C CA . ALA A 1 239 ? 21.309 45.095 55.134 1.00 11.37 239 ALA A CA 1
ATOM 1767 C C . ALA A 1 239 ? 21.796 44.458 53.841 1.00 13.18 239 ALA A C 1
ATOM 1768 O O . ALA A 1 239 ? 22.881 44.782 53.364 1.00 13.00 239 ALA A O 1
ATOM 1770 N N . ILE A 1 240 ? 21.000 43.546 53.286 1.00 12.46 240 ILE A N 1
ATOM 1771 C CA . ILE A 1 240 ? 21.365 42.818 52.065 1.00 15.63 240 ILE A CA 1
ATOM 1772 C C . ILE A 1 240 ? 20.446 43.184 50.898 1.00 14.32 240 ILE A C 1
ATOM 1773 O O . ILE A 1 240 ? 19.224 43.205 51.046 1.00 12.13 240 ILE A O 1
ATOM 1778 N N . ASN A 1 241 ? 21.038 43.469 49.742 1.00 14.00 241 ASN A N 1
ATOM 1779 C CA . ASN A 1 241 ? 20.262 43.811 48.551 1.00 15.42 241 ASN A CA 1
ATOM 1780 C C . ASN A 1 241 ? 19.605 42.560 47.979 1.00 11.02 241 ASN A C 1
ATOM 1781 O O . ASN A 1 241 ? 20.040 41.437 48.250 1.00 11.33 241 ASN A O 1
ATOM 1786 N N . PRO A 1 242 ? 18.545 42.741 47.171 1.00 17.90 242 PRO A N 1
ATOM 1787 C CA . PRO A 1 242 ? 17.818 41.632 46.547 1.00 18.42 242 PRO A CA 1
ATOM 1788 C C . PRO A 1 242 ? 18.733 40.664 45.798 1.00 17.83 242 PRO A C 1
ATOM 1789 O O . PRO A 1 242 ? 18.453 39.465 45.720 1.00 20.56 242 PRO A O 1
ATOM 1793 N N . ASP A 1 243 ? 19.832 41.185 45.261 1.00 16.56 243 ASP A N 1
ATOM 1794 C CA . ASP A 1 243 ? 20.775 40.361 44.514 1.00 16.60 243 ASP A CA 1
ATOM 1795 C C . ASP A 1 243 ? 21.819 39.668 45.394 1.00 21.28 243 ASP A C 1
ATOM 1796 O O . ASP A 1 243 ? 22.741 39.032 44.884 1.00 23.01 243 ASP A O 1
ATOM 1801 N N . GLY A 1 244 ? 21.683 39.804 46.710 1.00 18.45 244 GLY A N 1
ATOM 1802 C CA . GLY A 1 244 ? 22.615 39.160 47.617 1.00 11.76 244 GLY A CA 1
ATOM 1803 C C . GLY A 1 244 ? 23.853 39.960 47.981 1.00 16.92 244 GLY A C 1
ATOM 1804 O O . GLY A 1 244 ? 24.695 39.476 48.732 1.00 14.59 244 GLY A O 1
ATOM 1805 N N . THR A 1 245 ? 23.984 41.173 47.453 1.00 13.45 245 THR A N 1
ATOM 1806 C CA . THR A 1 245 ? 25.149 41.996 47.772 1.00 16.70 245 THR A CA 1
ATOM 1807 C C . THR A 1 245 ? 24.883 42.786 49.049 1.00 10.19 245 THR A C 1
ATOM 1808 O O . THR A 1 245 ? 23.739 43.106 49.357 1.00 12.43 245 THR A O 1
ATOM 1812 N N . GLU A 1 246 ? 25.935 43.077 49.802 1.00 11.76 246 GLU A N 1
ATOM 1813 C CA . GLU A 1 246 ? 25.767 43.826 51.033 1.00 16.71 246 GLU A CA 1
ATOM 1814 C C . GLU A 1 246 ? 25.473 45.286 50.745 1.00 14.56 246 GLU A C 1
ATOM 1815 O O . GLU A 1 246 ? 26.219 45.945 50.026 1.00 15.40 246 GLU A O 1
ATOM 1821 N N . LYS A 1 247 ? 24.382 45.791 51.300 1.00 10.52 247 LYS A N 1
ATOM 1822 C CA . LYS A 1 247 ? 24.040 47.193 51.115 1.00 15.26 247 LYS A CA 1
ATOM 1823 C C . LYS A 1 247 ? 24.912 47.961 52.117 1.00 16.33 247 LYS A C 1
ATOM 1824 O O . LYS A 1 247 ? 25.648 48.875 51.743 1.00 16.12 247 LYS A O 1
ATOM 1830 N N . TRP A 1 248 ? 24.823 47.568 53.385 1.00 15.64 248 TRP A N 1
ATOM 1831 C CA . TRP A 1 248 ? 25.614 48.162 54.459 1.00 12.21 248 TRP A CA 1
ATOM 1832 C C . TRP A 1 248 ? 25.509 47.321 55.729 1.00 14.79 248 TRP A C 1
ATOM 1833 O O . TRP A 1 248 ? 24.766 46.337 55.775 1.00 11.20 248 TRP A O 1
ATOM 1844 N N . ARG A 1 249 ? 26.281 47.698 56.744 1.00 11.52 249 ARG A N 1
ATOM 1845 C CA . ARG A 1 249 ? 26.236 47.033 58.034 1.00 18.52 249 ARG A CA 1
ATOM 1846 C C . ARG A 1 249 ? 26.361 48.122 59.100 1.00 17.40 249 ARG A C 1
ATOM 1847 O O . ARG A 1 249 ? 27.056 49.115 58.886 1.00 18.07 249 ARG A O 1
ATOM 1855 N N . PHE A 1 250 ? 25.658 47.947 60.221 1.00 14.11 250 PHE A N 1
ATOM 1856 C CA . PHE A 1 250 ? 25.686 48.895 61.343 1.00 10.50 250 PHE A CA 1
ATOM 1857 C C . PHE A 1 250 ? 26.260 48.160 62.547 1.00 12.16 250 PHE A C 1
ATOM 1858 O O . PHE A 1 250 ? 25.703 47.160 63.003 1.00 8.35 250 PHE A O 1
ATOM 1866 N N . LYS A 1 251 ? 27.354 48.675 63.084 1.00 11.01 251 LYS A N 1
ATOM 1867 C CA . LYS A 1 251 ? 28.016 48.020 64.203 1.00 13.18 251 LYS A CA 1
ATOM 1868 C C . LYS A 1 251 ? 27.506 48.337 65.604 1.00 17.09 251 LYS A C 1
ATOM 1869 O O . LYS A 1 251 ? 27.182 49.481 65.905 1.00 17.29 251 LYS A O 1
ATOM 1875 N N . THR A 1 252 ? 27.404 47.307 66.443 1.00 13.70 252 THR A N 1
ATOM 1876 C CA . THR A 1 252 ? 27.038 47.485 67.849 1.00 14.19 252 THR A CA 1
ATOM 1877 C C . THR A 1 252 ? 28.153 46.791 68.628 1.00 20.16 252 THR A C 1
ATOM 1878 O O . THR A 1 252 ? 28.871 45.935 68.096 1.00 16.55 252 THR A O 1
ATOM 1882 N N . GLY A 1 253 ? 28.295 47.146 69.895 1.00 14.05 253 GLY A N 1
ATOM 1883 C CA . GLY A 1 253 ? 29.340 46.527 70.687 1.00 28.69 253 GLY A CA 1
ATOM 1884 C C . GLY A 1 253 ? 28.948 45.219 71.352 1.00 30.38 253 GLY A C 1
ATOM 1885 O O . GLY A 1 253 ? 29.774 44.597 72.026 1.00 29.20 253 GLY A O 1
ATOM 1886 N N . LYS A 1 254 ? 27.704 44.790 71.150 1.00 20.58 254 LYS A N 1
ATOM 1887 C CA . LYS A 1 254 ? 27.196 43.569 71.775 1.00 13.93 254 LYS A CA 1
ATOM 1888 C C . LYS A 1 254 ? 26.526 42.618 70.789 1.00 14.50 254 LYS A C 1
ATOM 1889 O O . LYS A 1 254 ? 25.913 43.049 69.821 1.00 16.05 254 LYS A O 1
ATOM 1895 N N . ARG A 1 255 ? 26.635 41.321 71.041 1.00 10.79 255 ARG A N 1
ATOM 1896 C CA . ARG A 1 255 ? 26.003 40.346 70.166 1.00 11.40 255 ARG A CA 1
ATOM 1897 C C . ARG A 1 255 ? 24.488 40.576 70.099 1.00 13.63 255 ARG A C 1
ATOM 1898 O O . ARG A 1 255 ? 23.856 40.967 71.085 1.00 8.12 255 ARG A O 1
ATOM 1906 N N . ILE A 1 256 ? 23.903 40.327 68.933 1.00 11.98 256 ILE A N 1
ATOM 1907 C CA . ILE A 1 256 ? 22.459 40.489 68.761 1.00 11.44 256 ILE A CA 1
ATOM 1908 C C . ILE A 1 256 ? 21.891 39.092 68.563 1.00 12.02 256 ILE A C 1
ATOM 1909 O O . ILE A 1 256 ? 22.240 38.410 67.599 1.00 8.99 256 ILE A O 1
ATOM 1914 N N . GLU A 1 257 ? 20.995 38.679 69.453 1.00 11.02 257 GLU A N 1
ATOM 1915 C CA . GLU A 1 257 ? 20.439 37.338 69.376 1.00 9.72 257 GLU A CA 1
ATOM 1916 C C . GLU A 1 257 ? 18.990 37.261 68.927 1.00 17.49 257 GLU A C 1
ATOM 1917 O O . GLU A 1 257 ? 18.429 36.175 68.844 1.00 21.83 257 GLU A O 1
ATOM 1923 N N . SER A 1 258 ? 18.384 38.402 68.626 1.00 13.69 258 SER A N 1
ATOM 1924 C CA . SER A 1 258 ? 16.995 38.414 68.184 1.00 12.01 258 SER A CA 1
ATOM 1925 C C . SER A 1 258 ? 16.871 39.069 66.816 1.00 10.78 258 SER A C 1
ATOM 1926 O O . SER A 1 258 ? 17.759 39.809 66.391 1.00 8.80 258 SER A O 1
ATOM 1929 N N . SER A 1 259 ? 15.764 38.798 66.129 1.00 13.05 259 SER A N 1
ATOM 1930 C CA . SER A 1 259 ? 15.529 39.354 64.802 1.00 12.58 259 SER A CA 1
ATOM 1931 C C . SER A 1 259 ? 15.223 40.850 64.832 1.00 11.05 259 SER A C 1
ATOM 1932 O O . SER A 1 259 ? 14.802 41.391 65.846 1.00 9.27 259 SER A O 1
ATOM 1935 N N . PRO A 1 260 ? 15.447 41.538 63.707 1.00 13.24 260 PRO A N 1
ATOM 1936 C CA . PRO A 1 260 ? 15.175 42.977 63.611 1.00 14.94 260 PRO A CA 1
ATOM 1937 C C . PRO A 1 260 ? 13.706 43.138 63.198 1.00 15.10 260 PRO A C 1
ATOM 1938 O O . PRO A 1 260 ? 13.107 42.187 62.709 1.00 10.24 260 PRO A O 1
ATOM 1942 N N . VAL A 1 261 ? 13.132 44.323 63.399 1.00 11.86 261 VAL A N 1
ATOM 1943 C CA . VAL A 1 261 ? 11.746 44.576 63.016 1.00 14.67 261 VAL A CA 1
ATOM 1944 C C . VAL A 1 261 ? 11.653 45.892 62.242 1.00 15.60 261 VAL A C 1
ATOM 1945 O O . VAL A 1 261 ? 12.322 46.867 62.586 1.00 16.39 261 VAL A O 1
ATOM 1949 N N . ILE A 1 262 ? 10.833 45.916 61.191 1.00 14.97 262 ILE A N 1
ATOM 1950 C CA . ILE A 1 262 ? 10.679 47.119 60.369 1.00 24.62 262 ILE A CA 1
ATOM 1951 C C . ILE A 1 262 ? 9.476 47.986 60.750 1.00 19.69 262 ILE A C 1
ATOM 1952 O O . ILE A 1 262 ? 8.331 47.554 60.641 1.00 19.29 262 ILE A O 1
ATOM 1957 N N . GLY A 1 263 ? 9.745 49.220 61.160 1.00 23.49 263 GLY A N 1
ATOM 1958 C CA . GLY A 1 263 ? 8.677 50.126 61.545 1.00 26.52 263 GLY A CA 1
ATOM 1959 C C . GLY A 1 263 ? 7.852 50.636 60.377 1.00 28.96 263 GLY A C 1
ATOM 1960 O O . GLY A 1 263 ? 8.197 50.404 59.219 1.00 28.36 263 GLY A O 1
ATOM 1961 N N . ASN A 1 264 ? 6.766 51.340 60.679 1.00 24.89 264 ASN A N 1
ATOM 1962 C CA . ASN A 1 264 ? 5.880 51.875 59.647 1.00 33.82 264 ASN A CA 1
ATOM 1963 C C . ASN A 1 264 ? 6.522 52.892 58.710 1.00 34.23 264 ASN A C 1
ATOM 1964 O O . ASN A 1 264 ? 5.973 53.183 57.646 1.00 34.77 264 ASN A O 1
ATOM 1969 N N . THR A 1 265 ? 7.670 53.436 59.105 1.00 28.14 265 THR A N 1
ATOM 1970 C CA . THR A 1 265 ? 8.371 54.425 58.287 1.00 27.60 265 THR A CA 1
ATOM 1971 C C . THR A 1 265 ? 9.663 53.872 57.674 1.00 31.15 265 THR A C 1
ATOM 1972 O O . THR A 1 265 ? 10.567 54.630 57.314 1.00 20.61 265 THR A O 1
ATOM 1976 N N . ASP A 1 266 ? 9.738 52.550 57.553 1.00 29.72 266 ASP A N 1
ATOM 1977 C CA . ASP A 1 266 ? 10.908 51.876 56.988 1.00 29.32 266 ASP A CA 1
ATOM 1978 C C . ASP A 1 266 ? 12.113 51.846 57.929 1.00 26.00 266 ASP A C 1
ATOM 1979 O O . ASP A 1 266 ? 13.188 51.371 57.559 1.00 19.15 266 ASP A O 1
ATOM 1984 N N . THR A 1 267 ? 11.945 52.363 59.138 1.00 20.72 267 THR A N 1
ATOM 1985 C CA . THR A 1 267 ? 13.041 52.339 60.096 1.00 15.95 267 THR A CA 1
ATOM 1986 C C . THR A 1 267 ? 13.213 50.889 60.542 1.00 13.43 267 THR A C 1
ATOM 1987 O O . THR A 1 267 ? 12.241 50.137 60.599 1.00 13.10 267 THR A O 1
ATOM 1991 N N . ILE A 1 268 ? 14.446 50.488 60.833 1.00 15.40 268 ILE A N 1
ATOM 1992 C CA . ILE A 1 268 ? 14.710 49.125 61.288 1.00 10.67 268 ILE A CA 1
ATOM 1993 C C . ILE A 1 268 ? 15.096 49.161 62.768 1.00 8.95 268 ILE A C 1
ATOM 1994 O O . ILE A 1 268 ? 16.016 49.879 63.158 1.00 13.90 268 ILE A O 1
ATOM 1999 N N . TYR A 1 269 ? 14.387 48.397 63.591 1.00 9.50 269 TYR A N 1
ATOM 2000 C CA . TYR A 1 269 ? 14.669 48.362 65.026 1.00 10.96 269 TYR A CA 1
ATOM 2001 C C . TYR A 1 269 ? 15.169 46.997 65.500 1.00 14.70 269 TYR A C 1
ATOM 2002 O O . TYR A 1 269 ? 14.764 45.962 64.971 1.00 10.24 269 TYR A O 1
ATOM 2011 N N . PHE A 1 270 ? 16.035 47.003 66.510 1.00 9.67 270 PHE A N 1
ATOM 2012 C CA . PHE A 1 270 ? 16.560 45.771 67.073 1.00 8.21 270 PHE A CA 1
ATOM 2013 C C . PHE A 1 270 ? 17.241 46.084 68.398 1.00 13.99 270 PHE A C 1
ATOM 2014 O O . PHE A 1 270 ? 17.431 47.251 68.763 1.00 13.94 270 PHE A O 1
ATOM 2022 N N . GLY A 1 271 ? 17.590 45.037 69.130 1.00 11.58 271 GLY A N 1
ATOM 2023 C CA . GLY A 1 271 ? 18.263 45.240 70.394 1.00 10.84 271 GLY A CA 1
ATOM 2024 C C . GLY A 1 271 ? 19.307 44.173 70.646 1.00 11.90 271 GLY A C 1
ATOM 2025 O O . GLY A 1 271 ? 19.093 43.011 70.312 1.00 12.39 271 GLY A O 1
ATOM 2026 N N . SER A 1 272 ? 20.443 44.567 71.212 1.00 16.63 272 SER A N 1
ATOM 2027 C CA . SER A 1 272 ? 21.489 43.603 71.532 1.00 17.65 272 SER A CA 1
ATOM 2028 C C . SER A 1 272 ? 21.043 42.896 72.805 1.00 11.72 272 SER A C 1
ATOM 2029 O O . SER A 1 272 ? 20.069 43.313 73.426 1.00 15.21 272 SER A O 1
ATOM 2032 N N . TYR A 1 273 ? 21.746 41.837 73.195 1.00 12.79 273 TYR A N 1
ATOM 2033 C CA . TYR A 1 273 ? 21.359 41.050 74.363 1.00 14.62 273 TYR A CA 1
ATOM 2034 C C . TYR A 1 273 ? 21.248 41.844 75.656 1.00 13.19 273 TYR A C 1
ATOM 2035 O O . TYR A 1 273 ? 20.440 41.515 76.524 1.00 17.55 273 TYR A O 1
ATOM 2044 N N . ASP A 1 274 ? 22.062 42.883 75.792 1.00 15.30 274 ASP A N 1
ATOM 2045 C CA . ASP A 1 274 ? 22.055 43.697 77.016 1.00 17.74 274 ASP A CA 1
ATOM 2046 C C . ASP A 1 274 ? 20.916 44.721 77.089 1.00 17.76 274 ASP A C 1
ATOM 2047 O O . ASP A 1 274 ? 20.891 45.570 77.984 1.00 16.07 274 ASP A O 1
ATOM 2052 N N . GLY A 1 275 ? 19.986 44.649 76.141 1.00 13.36 275 GLY A N 1
ATOM 2053 C CA . GLY A 1 275 ? 18.862 45.572 76.141 1.00 12.78 275 GLY A CA 1
ATOM 2054 C C . GLY A 1 275 ? 19.137 46.922 75.500 1.00 13.54 275 GLY A C 1
ATOM 2055 O O . GLY A 1 275 ? 18.404 47.892 75.721 1.00 13.54 275 GLY A O 1
ATOM 2056 N N . HIS A 1 276 ? 20.197 47.002 74.708 1.00 10.16 276 HIS A N 1
ATOM 2057 C CA . HIS A 1 276 ? 20.510 48.256 74.038 1.00 8.94 276 HIS A CA 1
ATOM 2058 C C . HIS A 1 276 ? 19.682 48.305 72.755 1.00 10.07 276 HIS A C 1
ATOM 2059 O O . HIS A 1 276 ? 19.927 47.547 71.814 1.00 15.20 276 HIS A O 1
ATOM 2066 N N . LEU A 1 277 ? 18.688 49.186 72.731 1.00 7.96 277 LEU A N 1
ATOM 2067 C CA . LEU A 1 277 ? 17.801 49.324 71.570 1.00 10.17 277 LEU A CA 1
ATOM 2068 C C . LEU A 1 277 ? 18.368 50.267 70.513 1.00 13.38 277 LEU A C 1
ATOM 2069 O O . LEU A 1 277 ? 19.003 51.270 70.845 1.00 11.10 277 LEU A O 1
ATOM 2074 N N . TYR A 1 278 ? 18.131 49.934 69.242 1.00 13.24 278 TYR A N 1
ATOM 2075 C CA . TYR A 1 278 ? 18.616 50.724 68.103 1.00 9.55 278 TYR A CA 1
ATOM 2076 C C . TYR A 1 278 ? 17.556 50.935 67.022 1.00 16.94 278 TYR A C 1
ATOM 2077 O O . TYR A 1 278 ? 16.761 50.038 66.715 1.00 12.96 278 TYR A O 1
ATOM 2086 N N . ALA A 1 279 ? 17.569 52.133 66.447 1.00 15.92 279 ALA A N 1
ATOM 2087 C CA . ALA A 1 279 ? 16.672 52.515 65.360 1.00 18.88 279 ALA A CA 1
ATOM 2088 C C . ALA A 1 279 ? 17.605 52.944 64.232 1.00 14.23 279 ALA A C 1
ATOM 2089 O O . ALA A 1 279 ? 18.358 53.906 64.381 1.00 14.57 279 ALA A O 1
ATOM 2091 N N . ILE A 1 280 ? 17.557 52.220 63.117 1.00 11.16 280 ILE A N 1
ATOM 2092 C CA . ILE A 1 280 ? 18.421 52.482 61.972 1.00 5.04 280 ILE A CA 1
ATOM 2093 C C . ILE A 1 280 ? 17.627 52.903 60.738 1.00 13.96 280 ILE A C 1
ATOM 2094 O O . ILE A 1 280 ? 16.585 52.315 60.432 1.00 14.70 280 ILE A O 1
ATOM 2099 N N . ASN A 1 281 ? 18.113 53.933 60.044 1.00 15.64 281 ASN A N 1
ATOM 2100 C CA . ASN A 1 281 ? 17.461 54.409 58.826 1.00 12.81 281 ASN A CA 1
ATOM 2101 C C . ASN A 1 281 ? 17.840 53.463 57.694 1.00 16.46 281 ASN A C 1
ATOM 2102 O O . ASN A 1 281 ? 18.879 52.802 57.751 1.00 19.75 281 ASN A O 1
ATOM 2107 N N . PRO A 1 282 ? 16.995 53.375 56.652 1.00 19.34 282 PRO A N 1
ATOM 2108 C CA . PRO A 1 282 ? 17.250 52.501 55.504 1.00 14.94 282 PRO A CA 1
ATOM 2109 C C . PRO A 1 282 ? 18.620 52.724 54.863 1.00 10.32 282 PRO A C 1
ATOM 2110 O O . PRO A 1 282 ? 19.171 51.822 54.238 1.00 14.55 282 PRO A O 1
ATOM 2114 N N . ASP A 1 283 ? 19.170 53.925 55.018 1.00 15.57 283 ASP A N 1
ATOM 2115 C CA . ASP A 1 283 ? 20.465 54.221 54.430 1.00 16.00 283 ASP A CA 1
ATOM 2116 C C . ASP A 1 283 ? 21.616 53.729 55.303 1.00 19.18 283 ASP A C 1
ATOM 2117 O O . ASP A 1 283 ? 22.788 53.874 54.949 1.00 20.20 283 ASP A O 1
ATOM 2122 N N . GLY A 1 284 ? 21.280 53.124 56.439 1.00 19.63 284 GLY A N 1
ATOM 2123 C CA . GLY A 1 284 ? 22.306 52.599 57.318 1.00 11.70 284 GLY A CA 1
ATOM 2124 C C . GLY A 1 284 ? 22.748 53.539 58.419 1.00 16.81 284 GLY A C 1
ATOM 2125 O O . GLY A 1 284 ? 23.525 53.139 59.279 1.00 19.02 284 GLY A O 1
ATOM 2126 N N . THR A 1 285 ? 22.283 54.787 58.395 1.00 15.82 285 THR A N 1
ATOM 2127 C CA . THR A 1 285 ? 22.656 55.730 59.449 1.00 11.78 285 THR A CA 1
ATOM 2128 C C . THR A 1 285 ? 21.739 55.509 60.644 1.00 14.91 285 THR A C 1
ATOM 2129 O O . THR A 1 285 ? 20.584 55.124 60.484 1.00 16.68 285 THR A O 1
ATOM 2133 N N . GLU A 1 286 ? 22.262 55.754 61.840 1.00 15.00 286 GLU A N 1
ATOM 2134 C CA . GLU A 1 286 ? 21.490 55.588 63.058 1.00 14.61 286 GLU A CA 1
ATOM 2135 C C . GLU A 1 286 ? 20.440 56.682 63.212 1.00 21.06 286 GLU A C 1
ATOM 2136 O O . GLU A 1 286 ? 20.713 57.854 62.928 1.00 13.23 286 GLU A O 1
ATOM 2142 N N . LYS A 1 287 ? 19.233 56.303 63.636 1.00 18.35 287 LYS A N 1
ATOM 2143 C CA . LYS A 1 287 ? 18.187 57.297 63.884 1.00 17.69 287 LYS A CA 1
ATOM 2144 C C . LYS A 1 287 ? 18.264 57.620 65.384 1.00 24.02 287 LYS A C 1
ATOM 2145 O O . LYS A 1 287 ? 18.248 58.788 65.770 1.00 18.25 287 LYS A O 1
ATOM 2151 N N . TRP A 1 288 ? 18.334 56.575 66.215 1.00 14.83 288 TRP A N 1
ATOM 2152 C CA . TRP A 1 288 ? 18.487 56.721 67.668 1.00 18.44 288 TRP A CA 1
ATOM 2153 C C . TRP A 1 288 ? 18.875 55.401 68.356 1.00 21.92 288 TRP A C 1
ATOM 2154 O O . TRP A 1 288 ? 18.806 54.325 67.754 1.00 17.94 288 TRP A O 1
ATOM 2165 N N . ASN A 1 289 ? 19.326 55.494 69.605 1.00 15.28 289 ASN A N 1
ATOM 2166 C CA . ASN A 1 289 ? 19.684 54.310 70.387 1.00 18.82 289 ASN A CA 1
ATOM 2167 C C . ASN A 1 289 ? 19.280 54.591 71.838 1.00 20.98 289 ASN A C 1
ATOM 2168 O O . ASN A 1 289 ? 19.204 55.755 72.246 1.00 18.71 289 ASN A O 1
ATOM 2173 N N . PHE A 1 290 ? 18.981 53.541 72.602 1.00 10.97 290 PHE A N 1
ATOM 2174 C CA . PHE A 1 290 ? 18.523 53.712 73.981 1.00 10.51 290 PHE A CA 1
ATOM 2175 C C . PHE A 1 290 ? 18.925 52.497 74.782 1.00 14.49 290 PHE A C 1
ATOM 2176 O O . PHE A 1 290 ? 18.537 51.366 74.424 1.00 12.45 290 PHE A O 1
ATOM 2184 N N . GLU A 1 291 ? 19.641 52.730 75.877 1.00 12.66 291 GLU A N 1
ATOM 2185 C CA . GLU A 1 291 ? 20.052 51.655 76.762 1.00 13.49 291 GLU A CA 1
ATOM 2186 C C . GLU A 1 291 ? 18.959 51.466 77.816 1.00 18.68 291 GLU A C 1
ATOM 2187 O O . GLU A 1 291 ? 18.705 52.360 78.626 1.00 18.06 291 GLU A O 1
ATOM 2193 N N . THR A 1 292 ? 18.299 50.312 77.797 1.00 11.24 292 THR A N 1
ATOM 2194 C CA . THR A 1 292 ? 17.237 50.045 78.760 1.00 9.49 292 THR A CA 1
ATOM 2195 C C . THR A 1 292 ? 17.813 49.606 80.087 1.00 14.86 292 THR A C 1
ATOM 2196 O O . THR A 1 292 ? 17.215 49.835 81.131 1.00 14.07 292 THR A O 1
ATOM 2200 N N . GLY A 1 293 ? 18.972 48.960 80.036 1.00 22.30 293 GLY A N 1
ATOM 2201 C CA . GLY A 1 293 ? 19.584 48.477 81.254 1.00 19.68 293 GLY A CA 1
ATOM 2202 C C . GLY A 1 293 ? 18.960 47.143 81.619 1.00 19.10 293 GLY A C 1
ATOM 2203 O O . GLY A 1 293 ? 19.228 46.601 82.685 1.00 15.96 293 GLY A O 1
ATOM 2204 N N . SER A 1 294 ? 18.119 46.610 80.737 1.00 12.40 294 SER A N 1
ATOM 2205 C CA . SER A 1 294 ? 17.471 45.332 81.001 1.00 14.95 294 SER A CA 1
ATOM 2206 C C . SER A 1 294 ? 17.733 44.366 79.859 1.00 17.60 294 SER A C 1
ATOM 2207 O O . SER A 1 294 ? 17.382 44.636 78.712 1.00 14.73 294 SER A O 1
ATOM 2210 N N . TRP A 1 295 ? 18.363 43.244 80.180 1.00 17.11 295 TRP A N 1
ATOM 2211 C CA . TRP A 1 295 ? 18.669 42.236 79.185 1.00 12.19 295 TRP A CA 1
ATOM 2212 C C . TRP A 1 295 ? 17.410 41.758 78.478 1.00 14.27 295 TRP A C 1
ATOM 2213 O O . TRP A 1 295 ? 16.330 41.679 79.071 1.00 16.02 295 TRP A O 1
ATOM 2224 N N . ILE A 1 296 ? 17.548 41.462 77.194 1.00 17.24 296 ILE A N 1
ATOM 2225 C CA . ILE A 1 296 ? 16.426 40.974 76.408 1.00 21.65 296 ILE A CA 1
ATOM 2226 C C . ILE A 1 296 ? 16.880 39.738 75.645 1.00 26.28 296 ILE A C 1
ATOM 2227 O O . ILE A 1 296 ? 18.056 39.598 75.316 1.00 30.21 296 ILE A O 1
ATOM 2232 N N . ILE A 1 297 ? 15.947 38.843 75.364 1.00 32.17 297 ILE A N 1
ATOM 2233 C CA . ILE A 1 297 ? 16.270 37.637 74.620 1.00 29.87 297 ILE A CA 1
ATOM 2234 C C . ILE A 1 297 ? 15.126 37.329 73.666 1.00 34.78 297 ILE A C 1
ATOM 2235 O O . ILE A 1 297 ? 15.313 36.665 72.644 1.00 37.26 297 ILE A O 1
ATOM 2240 N N . ALA A 1 298 ? 13.940 37.823 74.003 1.00 25.44 298 ALA A N 1
ATOM 2241 C CA . ALA A 1 298 ? 12.763 37.592 73.178 1.00 31.19 298 ALA A CA 1
ATOM 2242 C C . ALA A 1 298 ? 12.770 38.469 71.934 1.00 32.63 298 ALA A C 1
ATOM 2243 O O . ALA A 1 298 ? 13.299 39.579 71.943 1.00 26.28 298 ALA A O 1
ATOM 2245 N N . THR A 1 299 ? 12.179 37.968 70.859 1.00 17.04 299 THR A N 1
ATOM 2246 C CA . THR A 1 299 ? 12.128 38.742 69.635 1.00 20.86 299 THR A CA 1
ATOM 2247 C C . THR A 1 299 ? 11.071 39.828 69.765 1.00 19.38 299 THR A C 1
ATOM 2248 O O . THR A 1 299 ? 10.091 39.674 70.487 1.00 17.86 299 THR A O 1
ATOM 2252 N N . PRO A 1 300 ? 11.280 40.965 69.095 1.00 17.73 300 PRO A N 1
ATOM 2253 C CA . PRO A 1 300 ? 10.283 42.028 69.186 1.00 17.98 300 PRO A CA 1
ATOM 2254 C C . PRO A 1 300 ? 9.033 41.609 68.413 1.00 22.09 300 PRO A C 1
ATOM 2255 O O . PRO A 1 300 ? 9.087 40.707 67.575 1.00 15.88 300 PRO A O 1
ATOM 2259 N N . VAL A 1 301 ? 7.913 42.252 68.725 1.00 15.00 301 VAL A N 1
ATOM 2260 C CA . VAL A 1 301 ? 6.634 41.985 68.077 1.00 13.14 301 VAL A CA 1
ATOM 2261 C C . VAL A 1 301 ? 6.027 43.332 67.683 1.00 15.96 301 VAL A C 1
ATOM 2262 O O . VAL A 1 301 ? 6.401 44.367 68.236 1.00 15.29 301 VAL A O 1
ATOM 2266 N N . ILE A 1 302 ? 5.090 43.328 66.741 1.00 12.57 302 ILE A N 1
ATOM 2267 C CA . ILE A 1 302 ? 4.468 44.574 66.308 1.00 19.08 302 ILE A CA 1
ATOM 2268 C C . ILE A 1 302 ? 2.940 44.452 66.209 1.00 28.74 302 ILE A C 1
ATOM 2269 O O . ILE A 1 302 ? 2.421 43.365 65.941 1.00 25.15 302 ILE A O 1
ATOM 2274 N N . ASP A 1 303 ? 2.222 45.553 66.440 1.00 17.92 303 ASP A N 1
ATOM 2275 C CA . ASP A 1 303 ? 0.760 45.525 66.335 1.00 24.09 303 ASP A CA 1
ATOM 2276 C C . ASP A 1 303 ? 0.288 46.218 65.059 1.00 21.45 303 ASP A C 1
ATOM 2277 O O . ASP A 1 303 ? 1.098 46.736 64.290 1.00 21.90 303 ASP A O 1
ATOM 2282 N N . GLU A 1 304 ? -1.022 46.228 64.836 1.00 21.98 304 GLU A N 1
ATOM 2283 C CA . GLU A 1 304 ? -1.576 46.826 63.630 1.00 22.15 304 GLU A CA 1
ATOM 2284 C C . GLU A 1 304 ? -1.354 48.322 63.521 1.00 20.22 304 GLU A C 1
ATOM 2285 O O . GLU A 1 304 ? -1.586 48.916 62.468 1.00 22.03 304 GLU A O 1
ATOM 2291 N N . ASN A 1 305 ? -0.903 48.935 64.607 1.00 22.99 305 ASN A N 1
ATOM 2292 C CA . ASN A 1 305 ? -0.633 50.366 64.600 1.00 23.22 305 ASN A CA 1
ATOM 2293 C C . ASN A 1 305 ? 0.844 50.589 64.317 1.00 21.87 305 ASN A C 1
ATOM 2294 O O . ASN A 1 305 ? 1.318 51.722 64.312 1.00 23.29 305 ASN A O 1
ATOM 2299 N N . GLY A 1 306 ? 1.578 49.506 64.089 1.00 19.65 306 GLY A N 1
ATOM 2300 C CA . GLY A 1 306 ? 2.994 49.652 63.824 1.00 18.96 306 GLY A CA 1
ATOM 2301 C C . GLY A 1 306 ? 3.812 49.777 65.098 1.00 17.44 306 GLY A C 1
ATOM 2302 O O . GLY A 1 306 ? 5.038 49.873 65.052 1.00 21.04 306 GLY A O 1
ATOM 2303 N N . THR A 1 307 ? 3.146 49.783 66.247 1.00 17.16 307 THR A N 1
ATOM 2304 C CA . THR A 1 307 ? 3.858 49.881 67.521 1.00 17.09 307 THR A CA 1
ATOM 2305 C C . THR A 1 307 ? 4.667 48.596 67.722 1.00 17.75 307 THR A C 1
ATOM 2306 O O . THR A 1 307 ? 4.153 47.492 67.531 1.00 17.44 307 THR A O 1
ATOM 2310 N N . ILE A 1 308 ? 5.926 48.753 68.114 1.00 11.18 308 ILE A N 1
ATOM 2311 C CA . ILE A 1 308 ? 6.842 47.633 68.319 1.00 17.49 308 ILE A CA 1
ATOM 2312 C C . ILE A 1 308 ? 7.102 47.415 69.808 1.00 17.77 308 ILE A C 1
ATOM 2313 O O . ILE A 1 308 ? 7.255 48.376 70.565 1.00 15.58 308 ILE A O 1
ATOM 2318 N N . TYR A 1 309 ? 7.133 46.154 70.232 1.00 12.16 309 TYR A N 1
ATOM 2319 C CA . TYR A 1 309 ? 7.344 45.835 71.642 1.00 15.20 309 TYR A CA 1
ATOM 2320 C C . TYR A 1 309 ? 8.559 44.952 71.898 1.00 19.24 309 TYR A C 1
ATOM 2321 O O . TYR A 1 309 ? 8.728 43.925 71.243 1.00 18.36 309 TYR A O 1
ATOM 2330 N N . PHE A 1 310 ? 9.395 45.356 72.852 1.00 13.83 310 PHE A N 1
ATOM 2331 C CA . PHE A 1 310 ? 10.567 44.574 73.236 1.00 16.99 310 PHE A CA 1
ATOM 2332 C C . PHE A 1 310 ? 10.352 44.102 74.665 1.00 20.35 310 PHE A C 1
ATOM 2333 O O . PHE A 1 310 ? 10.364 44.909 75.596 1.00 24.61 310 PHE A O 1
ATOM 2341 N N . GLY A 1 311 ? 10.134 42.804 74.840 1.00 21.29 311 GLY A N 1
ATOM 2342 C CA . GLY A 1 311 ? 9.937 42.276 76.178 1.00 15.37 311 GLY A CA 1
ATOM 2343 C C . GLY A 1 311 ? 11.279 42.013 76.838 1.00 21.73 311 GLY A C 1
ATOM 2344 O O . GLY A 1 311 ? 12.206 41.536 76.188 1.00 21.81 311 GLY A O 1
ATOM 2345 N N . THR A 1 312 ? 11.396 42.321 78.124 1.00 17.83 312 THR A N 1
ATOM 2346 C CA . THR A 1 312 ? 12.653 42.108 78.834 1.00 24.51 312 THR A CA 1
ATOM 2347 C C . THR A 1 312 ? 12.604 40.871 79.721 1.00 23.98 312 THR A C 1
ATOM 2348 O O . THR A 1 312 ? 11.528 40.359 80.040 1.00 24.01 312 THR A O 1
ATOM 2352 N N . ARG A 1 313 ? 13.782 40.403 80.119 1.00 29.37 313 ARG A N 1
ATOM 2353 C CA . ARG A 1 313 ? 13.891 39.236 80.985 1.00 31.79 313 ARG A CA 1
ATOM 2354 C C . ARG A 1 313 ? 13.303 39.516 82.367 1.00 33.02 313 ARG A C 1
ATOM 2355 O O . ARG A 1 313 ? 12.720 38.623 82.985 1.00 26.87 313 ARG A O 1
ATOM 2363 N N . ASN A 1 314 ? 13.453 40.753 82.846 1.00 31.68 314 ASN A N 1
ATOM 2364 C CA . ASN A 1 314 ? 12.950 41.127 84.167 1.00 34.13 314 ASN A CA 1
ATOM 2365 C C . ASN A 1 314 ? 11.466 41.493 84.259 1.00 35.09 314 ASN A C 1
ATOM 2366 O O . ASN A 1 314 ? 11.046 42.146 85.214 1.00 35.51 314 ASN A O 1
ATOM 2371 N N . GLY A 1 315 ? 10.678 41.081 83.269 1.00 36.99 315 GLY A N 1
ATOM 2372 C CA . GLY A 1 315 ? 9.249 41.342 83.311 1.00 36.05 315 GLY A CA 1
ATOM 2373 C C . GLY A 1 315 ? 8.686 42.587 82.646 1.00 38.25 315 GLY A C 1
ATOM 2374 O O . GLY A 1 315 ? 7.477 42.667 82.410 1.00 38.96 315 GLY A O 1
ATOM 2375 N N . LYS A 1 316 ? 9.528 43.563 82.337 1.00 33.90 316 LYS A N 1
ATOM 2376 C CA . LYS A 1 316 ? 9.030 44.784 81.705 1.00 30.73 316 LYS A CA 1
ATOM 2377 C C . LYS A 1 316 ? 9.018 44.687 80.191 1.00 28.03 316 LYS A C 1
ATOM 2378 O O . LYS A 1 316 ? 9.387 43.667 79.613 1.00 24.05 316 LYS A O 1
ATOM 2384 N N . PHE A 1 317 ? 8.563 45.751 79.547 1.00 21.58 317 PHE A N 1
ATOM 2385 C CA . PHE A 1 317 ? 8.576 45.776 78.103 1.00 21.95 317 PHE A CA 1
ATOM 2386 C C . PHE A 1 317 ? 8.630 47.213 77.631 1.00 19.08 317 PHE A C 1
ATOM 2387 O O . PHE A 1 317 ? 8.155 48.128 78.306 1.00 13.78 317 PHE A O 1
ATOM 2395 N N . TYR A 1 318 ? 9.273 47.408 76.490 1.00 17.65 318 TYR A N 1
ATOM 2396 C CA . TYR A 1 318 ? 9.406 48.728 75.918 1.00 19.72 318 TYR A CA 1
ATOM 2397 C C . TYR A 1 318 ? 8.607 48.802 74.627 1.00 19.48 318 TYR A C 1
ATOM 2398 O O . TYR A 1 318 ? 8.709 47.934 73.756 1.00 15.96 318 TYR A O 1
ATOM 2407 N N . ALA A 1 319 ? 7.795 49.844 74.525 1.00 15.71 319 ALA A N 1
ATOM 2408 C CA . ALA A 1 319 ? 6.959 50.046 73.359 1.00 18.89 319 ALA A CA 1
ATOM 2409 C C . ALA A 1 319 ? 7.456 51.250 72.575 1.00 18.51 319 ALA A C 1
ATOM 2410 O O . ALA A 1 319 ? 7.706 52.316 73.141 1.00 17.91 319 ALA A O 1
ATOM 2412 N N . LEU A 1 320 ? 7.592 51.061 71.268 1.00 16.75 320 LEU A N 1
ATOM 2413 C CA . LEU A 1 320 ? 8.067 52.095 70.358 1.00 13.90 320 LEU A CA 1
ATOM 2414 C C . LEU A 1 320 ? 6.954 52.564 69.429 1.00 19.89 320 LEU A C 1
ATOM 2415 O O . LEU A 1 320 ? 6.359 51.756 68.718 1.00 25.20 320 LEU A O 1
ATOM 2420 N N . PHE A 1 321 ? 6.687 53.866 69.432 1.00 19.12 321 PHE A N 1
ATOM 2421 C CA . PHE A 1 321 ? 5.653 54.450 68.578 1.00 33.33 321 PHE A CA 1
ATOM 2422 C C . PHE A 1 321 ? 6.230 55.282 67.441 1.00 39.10 321 PHE A C 1
ATOM 2423 O O . PHE A 1 321 ? 7.352 55.780 67.528 1.00 40.83 321 PHE A O 1
ATOM 2431 N N . ASN A 1 322 ? 5.445 55.434 66.379 1.00 38.69 322 ASN A N 1
ATOM 2432 C CA . ASN A 1 322 ? 5.849 56.216 65.216 1.00 44.88 322 ASN A CA 1
ATOM 2433 C C . ASN A 1 322 ? 4.736 57.180 64.812 1.00 50.22 322 ASN A C 1
ATOM 2434 O O . ASN A 1 322 ? 4.999 58.400 64.755 1.00 56.62 322 ASN A O 1
ATOM 2439 N N . LYS B 1 12 ? 20.548 42.704 93.219 1.00 36.10 12 LYS B N 1
ATOM 2440 C CA . LYS B 1 12 ? 21.268 41.549 92.604 1.00 37.23 12 LYS B CA 1
ATOM 2441 C C . LYS B 1 12 ? 20.655 41.057 91.294 1.00 29.11 12 LYS B C 1
ATOM 2442 O O . LYS B 1 12 ? 19.535 40.546 91.276 1.00 30.47 12 LYS B O 1
ATOM 2448 N N . TRP B 1 13 ? 21.403 41.206 90.205 1.00 24.39 13 TRP B N 1
ATOM 2449 C CA . TRP B 1 13 ? 20.964 40.757 88.884 1.00 21.09 13 TRP B CA 1
ATOM 2450 C C . TRP B 1 13 ? 19.664 41.412 88.408 1.00 25.04 13 TRP B C 1
ATOM 2451 O O . TRP B 1 13 ? 18.903 40.805 87.653 1.00 21.84 13 TRP B O 1
ATOM 2462 N N . GLU B 1 14 ? 19.408 42.642 88.842 1.00 24.16 14 GLU B N 1
ATOM 2463 C CA . GLU B 1 14 ? 18.193 43.342 88.439 1.00 26.58 14 GLU B CA 1
ATOM 2464 C C . GLU B 1 14 ? 18.048 43.365 86.927 1.00 24.68 14 GLU B C 1
ATOM 2465 O O . GLU B 1 14 ? 16.941 43.246 86.396 1.00 22.96 14 GLU B O 1
ATOM 2471 N N . PHE B 1 15 ? 19.175 43.517 86.236 1.00 21.75 15 PHE B N 1
ATOM 2472 C CA . PHE B 1 15 ? 19.173 43.567 84.780 1.00 24.36 15 PHE B CA 1
ATOM 2473 C C . PHE B 1 15 ? 18.672 42.259 84.168 1.00 18.75 15 PHE B C 1
ATOM 2474 O O . PHE B 1 15 ? 18.169 42.240 83.043 1.00 17.06 15 PHE B O 1
ATOM 2482 N N . LEU B 1 16 ? 18.792 41.171 84.924 1.00 21.98 16 LEU B N 1
ATOM 2483 C CA . LEU B 1 16 ? 18.367 39.860 84.446 1.00 25.69 16 LEU B CA 1
ATOM 2484 C C . LEU B 1 16 ? 17.001 39.450 84.993 1.00 29.94 16 LEU B C 1
ATOM 2485 O O . LEU B 1 16 ? 16.115 39.024 84.248 1.00 26.87 16 LEU B O 1
ATOM 2490 N N . ILE B 1 17 ? 16.846 39.571 86.305 1.00 34.72 17 ILE B N 1
ATOM 2491 C CA . ILE B 1 17 ? 15.603 39.201 86.967 1.00 41.00 17 ILE B CA 1
ATOM 2492 C C . ILE B 1 17 ? 14.953 40.433 87.590 1.00 36.03 17 ILE B C 1
ATOM 2493 O O . ILE B 1 17 ? 13.753 40.443 87.843 1.00 38.72 17 ILE B O 1
ATOM 2498 N N . PRO B 1 25 ? 13.097 29.929 89.916 1.00 49.16 25 PRO B N 1
ATOM 2499 C CA . PRO B 1 25 ? 13.106 28.470 90.068 1.00 54.10 25 PRO B CA 1
ATOM 2500 C C . PRO B 1 25 ? 14.515 27.893 89.993 1.00 54.05 25 PRO B C 1
ATOM 2501 O O . PRO B 1 25 ? 15.351 28.369 89.225 1.00 56.04 25 PRO B O 1
ATOM 2505 N N . ILE B 1 26 ? 14.770 26.864 90.791 1.00 51.61 26 ILE B N 1
ATOM 2506 C CA . ILE B 1 26 ? 16.081 26.232 90.819 1.00 52.37 26 ILE B CA 1
ATOM 2507 C C . ILE B 1 26 ? 16.052 24.855 90.156 1.00 52.02 26 ILE B C 1
ATOM 2508 O O . ILE B 1 26 ? 15.116 24.077 90.350 1.00 45.32 26 ILE B O 1
ATOM 2513 N N . LEU B 1 27 ? 17.085 24.563 89.372 1.00 49.43 27 LEU B N 1
ATOM 2514 C CA . LEU B 1 27 ? 17.185 23.286 88.678 1.00 48.22 27 LEU B CA 1
ATOM 2515 C C . LEU B 1 27 ? 18.071 22.346 89.488 1.00 41.31 27 LEU B C 1
ATOM 2516 O O . LEU B 1 27 ? 19.291 22.364 89.347 1.00 41.55 27 LEU B O 1
ATOM 2521 N N . ALA B 1 28 ? 17.458 21.528 90.336 1.00 40.29 28 ALA B N 1
ATOM 2522 C CA . ALA B 1 28 ? 18.213 20.596 91.167 1.00 41.47 28 ALA B CA 1
ATOM 2523 C C . ALA B 1 28 ? 19.136 19.714 90.330 1.00 41.76 28 ALA B C 1
ATOM 2524 O O . ALA B 1 28 ? 18.899 19.500 89.141 1.00 41.94 28 ALA B O 1
ATOM 2526 N N . LYS B 1 29 ? 20.187 19.202 90.961 1.00 39.02 29 LYS B N 1
ATOM 2527 C CA . LYS B 1 29 ? 21.143 18.350 90.272 1.00 41.05 29 LYS B CA 1
ATOM 2528 C C . LYS B 1 29 ? 20.535 17.001 89.901 1.00 40.67 29 LYS B C 1
ATOM 2529 O O . LYS B 1 29 ? 20.959 16.375 88.932 1.00 38.84 29 LYS B O 1
ATOM 2535 N N . ASN B 1 30 ? 19.535 16.560 90.662 1.00 36.68 30 ASN B N 1
ATOM 2536 C CA . ASN B 1 30 ? 18.892 15.280 90.384 1.00 33.06 30 ASN B CA 1
ATOM 2537 C C . ASN B 1 30 ? 17.999 15.343 89.149 1.00 31.07 30 ASN B C 1
ATOM 2538 O O . ASN B 1 30 ? 17.569 14.310 88.638 1.00 34.98 30 ASN B O 1
ATOM 2543 N N . GLY B 1 31 ? 17.722 16.554 88.674 1.00 25.44 31 GLY B N 1
ATOM 2544 C CA . GLY B 1 31 ? 16.891 16.708 87.497 1.00 20.44 31 GLY B CA 1
ATOM 2545 C C . GLY B 1 31 ? 15.573 17.423 87.727 1.00 33.90 31 GLY B C 1
ATOM 2546 O O . GLY B 1 31 ? 14.954 17.900 86.776 1.00 31.26 31 GLY B O 1
ATOM 2547 N N . THR B 1 32 ? 15.132 17.509 88.978 1.00 34.96 32 THR B N 1
ATOM 2548 C CA . THR B 1 32 ? 13.866 18.174 89.279 1.00 40.96 32 THR B CA 1
ATOM 2549 C C . THR B 1 32 ? 14.003 19.697 89.338 1.00 40.67 32 THR B C 1
ATOM 2550 O O . THR B 1 32 ? 15.079 20.223 89.615 1.00 39.96 32 THR B O 1
ATOM 2554 N N . ILE B 1 33 ? 12.904 20.394 89.064 1.00 35.48 33 ILE B N 1
ATOM 2555 C CA . ILE B 1 33 ? 12.880 21.852 89.093 1.00 37.58 33 ILE B CA 1
ATOM 2556 C C . ILE B 1 33 ? 11.937 22.334 90.197 1.00 38.17 33 ILE B C 1
ATOM 2557 O O . ILE B 1 33 ? 10.739 22.039 90.175 1.00 30.56 33 ILE B O 1
ATOM 2562 N N . TYR B 1 34 ? 12.484 23.075 91.159 1.00 40.81 34 TYR B N 1
ATOM 2563 C CA . TYR B 1 34 ? 11.696 23.603 92.270 1.00 43.84 34 TYR B CA 1
ATOM 2564 C C . TYR B 1 34 ? 11.223 25.027 92.007 1.00 45.81 34 TYR B C 1
ATOM 2565 O O . TYR B 1 34 ? 11.924 25.821 91.380 1.00 43.52 34 TYR B O 1
ATOM 2574 N N . LEU B 1 35 ? 10.032 25.346 92.502 1.00 42.19 35 LEU B N 1
ATOM 2575 C CA . LEU B 1 35 ? 9.468 26.678 92.336 1.00 45.22 35 LEU B CA 1
ATOM 2576 C C . LEU B 1 35 ? 10.141 27.667 93.279 1.00 47.53 35 LEU B C 1
ATOM 2577 O O . LEU B 1 35 ? 10.723 28.659 92.836 1.00 51.79 35 LEU B O 1
ATOM 2582 N N . SER B 1 38 ? 7.047 29.861 97.594 1.00 62.05 38 SER B N 1
ATOM 2583 C CA . SER B 1 38 ? 7.085 28.943 96.460 1.00 68.83 38 SER B CA 1
ATOM 2584 C C . SER B 1 38 ? 5.681 28.455 96.098 1.00 70.69 38 SER B C 1
ATOM 2585 O O . SER B 1 38 ? 5.459 27.934 95.005 1.00 70.42 38 SER B O 1
ATOM 2588 N N . ASN B 1 39 ? 4.740 28.622 97.022 1.00 69.97 39 ASN B N 1
ATOM 2589 C CA . ASN B 1 39 ? 3.362 28.198 96.799 1.00 65.73 39 ASN B CA 1
ATOM 2590 C C . ASN B 1 39 ? 2.409 29.008 97.666 1.00 65.28 39 ASN B C 1
ATOM 2591 O O . ASN B 1 39 ? 1.200 28.769 97.671 1.00 64.79 39 ASN B O 1
ATOM 2596 N N . LYS B 1 40 ? 2.963 29.967 98.398 1.00 67.68 40 LYS B N 1
ATOM 2597 C CA . LYS B 1 40 ? 2.174 30.817 99.280 1.00 69.72 40 LYS B CA 1
ATOM 2598 C C . LYS B 1 40 ? 1.085 31.564 98.519 1.00 70.50 40 LYS B C 1
ATOM 2599 O O . LYS B 1 40 ? 0.013 31.844 99.060 1.00 71.71 40 LYS B O 1
ATOM 2605 N N . ASN B 1 41 ? 1.364 31.877 97.259 1.00 66.90 41 ASN B N 1
ATOM 2606 C CA . ASN B 1 41 ? 0.412 32.593 96.418 1.00 63.65 41 ASN B CA 1
ATOM 2607 C C . ASN B 1 41 ? -0.498 31.637 95.654 1.00 59.84 41 ASN B C 1
ATOM 2608 O O . ASN B 1 41 ? -1.277 32.063 94.803 1.00 61.34 41 ASN B O 1
ATOM 2613 N N . LEU B 1 42 ? -0.404 30.348 95.965 1.00 53.72 42 LEU B N 1
ATOM 2614 C CA . LEU B 1 42 ? -1.216 29.348 95.283 1.00 50.92 42 LEU B CA 1
ATOM 2615 C C . LEU B 1 42 ? -2.265 28.707 96.177 1.00 56.10 42 LEU B C 1
ATOM 2616 O O . LEU B 1 42 ? -3.450 28.696 95.845 1.00 56.98 42 LEU B O 1
ATOM 2621 N N . TYR B 1 43 ? -1.834 28.166 97.310 1.00 56.40 43 TYR B N 1
ATOM 2622 C CA . TYR B 1 43 ? -2.769 27.510 98.211 1.00 58.39 43 TYR B CA 1
ATOM 2623 C C . TYR B 1 43 ? -2.304 27.473 99.658 1.00 59.13 43 TYR B C 1
ATOM 2624 O O . TYR B 1 43 ? -1.345 28.143 100.045 1.00 63.25 43 TYR B O 1
ATOM 2633 N N . ALA B 1 44 ? -3.004 26.660 100.441 1.00 61.00 44 ALA B N 1
ATOM 2634 C CA . ALA B 1 44 ? -2.723 26.471 101.855 1.00 56.39 44 ALA B CA 1
ATOM 2635 C C . ALA B 1 44 ? -3.357 25.153 102.287 1.00 56.29 44 ALA B C 1
ATOM 2636 O O . ALA B 1 44 ? -4.445 24.799 101.830 1.00 52.54 44 ALA B O 1
ATOM 2638 N N . ILE B 1 45 ? -2.671 24.427 103.162 1.00 58.93 45 ILE B N 1
ATOM 2639 C CA . ILE B 1 45 ? -3.171 23.146 103.648 1.00 61.98 45 ILE B CA 1
ATOM 2640 C C . ILE B 1 45 ? -4.071 23.338 104.871 1.00 63.72 45 ILE B C 1
ATOM 2641 O O . ILE B 1 45 ? -3.691 23.999 105.838 1.00 65.67 45 ILE B O 1
ATOM 2646 N N . ASN B 1 46 ? -5.271 22.766 104.812 1.00 65.83 46 ASN B N 1
ATOM 2647 C CA . ASN B 1 46 ? -6.229 22.872 105.909 1.00 65.53 46 ASN B CA 1
ATOM 2648 C C . ASN B 1 46 ? -5.917 21.893 107.032 1.00 68.19 46 ASN B C 1
ATOM 2649 O O . ASN B 1 46 ? -5.317 20.841 106.808 1.00 68.89 46 ASN B O 1
ATOM 2654 N N . THR B 1 47 ? -6.339 22.249 108.242 1.00 70.25 47 THR B N 1
ATOM 2655 C CA . THR B 1 47 ? -6.117 21.421 109.424 1.00 71.48 47 THR B CA 1
ATOM 2656 C C . THR B 1 47 ? -6.460 19.951 109.182 1.00 74.64 47 THR B C 1
ATOM 2657 O O . THR B 1 47 ? -5.601 19.074 109.309 1.00 70.06 47 THR B O 1
ATOM 2661 N N . ASP B 1 48 ? -7.718 19.692 108.830 1.00 77.03 48 ASP B N 1
ATOM 2662 C CA . ASP B 1 48 ? -8.187 18.333 108.571 1.00 76.87 48 ASP B CA 1
ATOM 2663 C C . ASP B 1 48 ? -7.401 17.642 107.460 1.00 74.28 48 ASP B C 1
ATOM 2664 O O . ASP B 1 48 ? -7.461 16.420 107.317 1.00 75.13 48 ASP B O 1
ATOM 2669 N N . GLY B 1 49 ? -6.665 18.427 106.678 1.00 74.42 49 GLY B N 1
ATOM 2670 C CA . GLY B 1 49 ? -5.871 17.863 105.602 1.00 71.41 49 GLY B CA 1
ATOM 2671 C C . GLY B 1 49 ? -6.243 18.372 104.225 1.00 70.67 49 GLY B C 1
ATOM 2672 O O . GLY B 1 49 ? -5.514 18.141 103.263 1.00 71.16 49 GLY B O 1
ATOM 2673 N N . SER B 1 50 ? -7.373 19.065 104.129 1.00 70.53 50 SER B N 1
ATOM 2674 C CA . SER B 1 50 ? -7.839 19.604 102.855 1.00 71.57 50 SER B CA 1
ATOM 2675 C C . SER B 1 50 ? -6.888 20.685 102.328 1.00 72.32 50 SER B C 1
ATOM 2676 O O . SER B 1 50 ? -5.880 21.002 102.962 1.00 71.36 50 SER B O 1
ATOM 2679 N N . VAL B 1 51 ? -7.209 21.242 101.163 1.00 69.76 51 VAL B N 1
ATOM 2680 C CA . VAL B 1 51 ? -6.385 22.284 100.555 1.00 66.39 51 VAL B CA 1
ATOM 2681 C C . VAL B 1 51 ? -7.226 23.493 100.141 1.00 64.76 51 VAL B C 1
ATOM 2682 O O . VAL B 1 51 ? -8.250 23.358 99.466 1.00 57.30 51 VAL B O 1
ATOM 2686 N N . LYS B 1 52 ? -6.781 24.676 100.550 1.00 61.51 52 LYS B N 1
ATOM 2687 C CA . LYS B 1 52 ? -7.487 25.914 100.240 1.00 64.92 52 LYS B CA 1
ATOM 2688 C C . LYS B 1 52 ? -6.797 26.615 99.075 1.00 66.09 52 LYS B C 1
ATOM 2689 O O . LYS B 1 52 ? -5.627 26.989 99.172 1.00 65.29 52 LYS B O 1
ATOM 2695 N N . TRP B 1 53 ? -7.523 26.788 97.974 1.00 66.02 53 TRP B N 1
ATOM 2696 C CA . TRP B 1 53 ? -6.963 27.442 96.793 1.00 64.02 53 TRP B CA 1
ATOM 2697 C C . TRP B 1 53 ? -7.213 28.944 96.781 1.00 61.63 53 TRP B C 1
ATOM 2698 O O . TRP B 1 53 ? -8.216 29.421 97.308 1.00 60.35 53 TRP B O 1
ATOM 2709 N N . PHE B 1 54 ? -6.290 29.680 96.169 1.00 60.63 54 PHE B N 1
ATOM 2710 C CA . PHE B 1 54 ? -6.386 31.131 96.080 1.00 61.02 54 PHE B CA 1
ATOM 2711 C C . PHE B 1 54 ? -6.764 31.580 94.669 1.00 61.17 54 PHE B C 1
ATOM 2712 O O . PHE B 1 54 ? -6.141 32.478 94.104 1.00 62.47 54 PHE B O 1
ATOM 2720 N N . PHE B 1 55 ? -7.782 30.944 94.099 1.00 61.25 55 PHE B N 1
ATOM 2721 C CA . PHE B 1 55 ? -8.247 31.292 92.761 1.00 61.35 55 PHE B CA 1
ATOM 2722 C C . PHE B 1 55 ? -9.766 31.441 92.748 1.00 64.78 55 PHE B C 1
ATOM 2723 O O . PHE B 1 55 ? -10.447 30.949 91.844 1.00 68.72 55 PHE B O 1
ATOM 2731 N N . SER B 1 57 ? -12.993 29.746 92.354 1.00 60.23 57 SER B N 1
ATOM 2732 C CA . SER B 1 57 ? -14.111 28.857 92.649 1.00 63.29 57 SER B CA 1
ATOM 2733 C C . SER B 1 57 ? -14.391 27.917 91.483 1.00 60.68 57 SER B C 1
ATOM 2734 O O . SER B 1 57 ? -14.111 26.720 91.559 1.00 64.25 57 SER B O 1
ATOM 2737 N N . GLY B 1 58 ? -14.946 28.464 90.406 1.00 61.07 58 GLY B N 1
ATOM 2738 C CA . GLY B 1 58 ? -15.249 27.653 89.240 1.00 62.40 58 GLY B CA 1
ATOM 2739 C C . GLY B 1 58 ? -14.011 27.401 88.400 1.00 62.06 58 GLY B C 1
ATOM 2740 O O . GLY B 1 58 ? -14.079 26.772 87.341 1.00 60.72 58 GLY B O 1
ATOM 2741 N N . GLU B 1 59 ? -12.875 27.896 88.881 1.00 57.42 59 GLU B N 1
ATOM 2742 C CA . GLU B 1 59 ? -11.606 27.733 88.183 1.00 52.96 59 GLU B CA 1
ATOM 2743 C C . GLU B 1 59 ? -10.854 26.511 88.701 1.00 51.92 59 GLU B C 1
ATOM 2744 O O . GLU B 1 59 ? -9.996 25.959 88.011 1.00 55.90 59 GLU B O 1
ATOM 2750 N N . ILE B 1 60 ? -11.177 26.094 89.921 1.00 46.07 60 ILE B N 1
ATOM 2751 C CA . ILE B 1 60 ? -10.537 24.928 90.517 1.00 50.00 60 ILE B CA 1
ATOM 2752 C C . ILE B 1 60 ? -11.486 23.740 90.427 1.00 50.75 60 ILE B C 1
ATOM 2753 O O . ILE B 1 60 ? -12.619 23.808 90.902 1.00 55.53 60 ILE B O 1
ATOM 2758 N N . ILE B 1 61 ? -11.020 22.654 89.822 1.00 47.56 61 ILE B N 1
ATOM 2759 C CA . ILE B 1 61 ? -11.836 21.455 89.665 1.00 46.96 61 ILE B CA 1
ATOM 2760 C C . ILE B 1 61 ? -10.993 20.210 89.912 1.00 52.94 61 ILE B C 1
ATOM 2761 O O . ILE B 1 61 ? -9.969 20.012 89.259 1.00 56.80 61 ILE B O 1
ATOM 2766 N N . GLU B 1 62 ? -11.417 19.371 90.852 1.00 48.52 62 GLU B N 1
ATOM 2767 C CA . GLU B 1 62 ? -10.670 18.157 91.144 1.00 45.07 62 GLU B CA 1
ATOM 2768 C C . GLU B 1 62 ? -10.914 17.111 90.066 1.00 39.38 62 GLU B C 1
ATOM 2769 O O . GLU B 1 62 ? -12.017 16.999 89.535 1.00 39.20 62 GLU B O 1
ATOM 2775 N N . CYS B 1 63 ? -9.873 16.346 89.752 1.00 36.04 63 CYS B N 1
ATOM 2776 C CA . CYS B 1 63 ? -9.951 15.307 88.732 1.00 33.39 63 CYS B CA 1
ATOM 2777 C C . CYS B 1 63 ? -9.828 13.933 89.373 1.00 36.70 63 CYS B C 1
ATOM 2778 O O . CYS B 1 63 ? -9.171 13.780 90.403 1.00 40.93 63 CYS B O 1
ATOM 2781 N N . ARG B 1 64 ? -10.454 12.933 88.764 1.00 37.97 64 ARG B N 1
ATOM 2782 C CA . ARG B 1 64 ? -10.383 11.581 89.300 1.00 39.04 64 ARG B CA 1
ATOM 2783 C C . ARG B 1 64 ? -9.594 10.693 88.348 1.00 35.71 64 ARG B C 1
ATOM 2784 O O . ARG B 1 64 ? -10.095 10.282 87.300 1.00 28.51 64 ARG B O 1
ATOM 2792 N N . PRO B 1 65 ? -8.338 10.391 88.705 1.00 34.62 65 PRO B N 1
ATOM 2793 C CA . PRO B 1 65 ? -7.449 9.552 87.898 1.00 33.30 65 PRO B CA 1
ATOM 2794 C C . PRO B 1 65 ? -7.997 8.144 87.655 1.00 38.52 65 PRO B C 1
ATOM 2795 O O . PRO B 1 65 ? -8.881 7.674 88.375 1.00 40.20 65 PRO B O 1
ATOM 2799 N N . SER B 1 66 ? -7.465 7.483 86.632 1.00 30.81 66 SER B N 1
ATOM 2800 C CA . SER B 1 66 ? -7.868 6.123 86.299 1.00 28.21 66 SER B CA 1
ATOM 2801 C C . SER B 1 66 ? -6.679 5.208 86.535 1.00 33.44 66 SER B C 1
ATOM 2802 O O . SER B 1 66 ? -5.606 5.665 86.927 1.00 37.07 66 SER B O 1
ATOM 2805 N N . ILE B 1 67 ? -6.877 3.917 86.302 1.00 33.16 67 ILE B N 1
ATOM 2806 C CA . ILE B 1 67 ? -5.817 2.934 86.474 1.00 35.15 67 ILE B CA 1
ATOM 2807 C C . ILE B 1 67 ? -5.867 1.985 85.288 1.00 37.86 67 ILE B C 1
ATOM 2808 O O . ILE B 1 67 ? -6.787 1.175 85.169 1.00 44.92 67 ILE B O 1
ATOM 2813 N N . GLY B 1 68 ? -4.879 2.095 84.406 1.00 37.90 68 GLY B N 1
ATOM 2814 C CA . GLY B 1 68 ? -4.844 1.244 83.232 1.00 35.76 68 GLY B CA 1
ATOM 2815 C C . GLY B 1 68 ? -5.716 1.827 82.140 1.00 39.48 68 GLY B C 1
ATOM 2816 O O . GLY B 1 68 ? -5.831 3.046 82.024 1.00 43.59 68 GLY B O 1
ATOM 2817 N N . LYS B 1 69 ? -6.332 0.964 81.338 1.00 42.47 69 LYS B N 1
ATOM 2818 C CA . LYS B 1 69 ? -7.198 1.419 80.259 1.00 51.30 69 LYS B CA 1
ATOM 2819 C C . LYS B 1 69 ? -8.574 0.762 80.341 1.00 53.15 69 LYS B C 1
ATOM 2820 O O . LYS B 1 69 ? -9.510 1.183 79.663 1.00 51.38 69 LYS B O 1
ATOM 2826 N N . ASP B 1 70 ? -8.695 -0.265 81.179 1.00 58.32 70 ASP B N 1
ATOM 2827 C CA . ASP B 1 70 ? -9.959 -0.977 81.338 1.00 62.41 70 ASP B CA 1
ATOM 2828 C C . ASP B 1 70 ? -11.080 -0.044 81.779 1.00 60.78 70 ASP B C 1
ATOM 2829 O O . ASP B 1 70 ? -12.130 0.011 81.143 1.00 64.79 70 ASP B O 1
ATOM 2834 N N . GLY B 1 71 ? -10.855 0.685 82.867 1.00 56.86 71 GLY B N 1
ATOM 2835 C CA . GLY B 1 71 ? -11.866 1.605 83.355 1.00 49.66 71 GLY B CA 1
ATOM 2836 C C . GLY B 1 71 ? -11.770 1.855 84.846 1.00 46.59 71 GLY B C 1
ATOM 2837 O O . GLY B 1 71 ? -12.444 2.737 85.378 1.00 46.35 71 GLY B O 1
ATOM 2838 N N . THR B 1 72 ? -10.926 1.082 85.521 1.00 43.00 72 THR B N 1
ATOM 2839 C CA . THR B 1 72 ? -10.745 1.218 86.963 1.00 38.44 72 THR B CA 1
ATOM 2840 C C . THR B 1 72 ? -10.478 2.657 87.379 1.00 39.79 72 THR B C 1
ATOM 2841 O O . THR B 1 72 ? -9.634 3.336 86.793 1.00 37.21 72 THR B O 1
ATOM 2845 N N . ILE B 1 73 ? -11.193 3.115 88.399 1.00 41.73 73 ILE B N 1
ATOM 2846 C CA . ILE B 1 73 ? -11.019 4.476 88.892 1.00 52.06 73 ILE B CA 1
ATOM 2847 C C . ILE B 1 73 ? -9.998 4.480 90.032 1.00 54.44 73 ILE B C 1
ATOM 2848 O O . ILE B 1 73 ? -9.901 3.517 90.794 1.00 51.76 73 ILE B O 1
ATOM 2853 N N . TYR B 1 74 ? -9.232 5.562 90.139 1.00 51.75 74 TYR B N 1
ATOM 2854 C CA . TYR B 1 74 ? -8.218 5.674 91.180 1.00 51.22 74 TYR B CA 1
ATOM 2855 C C . TYR B 1 74 ? -8.692 6.482 92.385 1.00 52.90 74 TYR B C 1
ATOM 2856 O O . TYR B 1 74 ? -9.266 7.564 92.242 1.00 49.89 74 TYR B O 1
ATOM 2865 N N . PHE B 1 75 ? -8.444 5.946 93.573 1.00 52.44 75 PHE B N 1
ATOM 2866 C CA . PHE B 1 75 ? -8.809 6.622 94.810 1.00 52.54 75 PHE B CA 1
ATOM 2867 C C . PHE B 1 75 ? -7.796 6.319 95.907 1.00 50.39 75 PHE B C 1
ATOM 2868 O O . PHE B 1 75 ? -8.131 5.779 96.962 1.00 47.45 75 PHE B O 1
ATOM 2876 N N . GLY B 1 76 ? -6.544 6.670 95.627 1.00 44.32 76 GLY B N 1
ATOM 2877 C CA . GLY B 1 76 ? -5.470 6.469 96.580 1.00 40.76 76 GLY B CA 1
ATOM 2878 C C . GLY B 1 76 ? -5.172 7.788 97.266 1.00 37.02 76 GLY B C 1
ATOM 2879 O O . GLY B 1 76 ? -5.995 8.701 97.238 1.00 41.75 76 GLY B O 1
ATOM 2880 N N . SER B 1 77 ? -3.994 7.899 97.870 1.00 40.95 77 SER B N 1
ATOM 2881 C CA . SER B 1 77 ? -3.604 9.118 98.570 1.00 47.77 77 SER B CA 1
ATOM 2882 C C . SER B 1 77 ? -3.343 10.285 97.617 1.00 47.72 77 SER B C 1
ATOM 2883 O O . SER B 1 77 ? -3.443 11.450 98.007 1.00 52.48 77 SER B O 1
ATOM 2886 N N . ASP B 1 78 ? -3.009 9.965 96.371 1.00 45.80 78 ASP B N 1
ATOM 2887 C CA . ASP B 1 78 ? -2.730 10.970 95.347 1.00 41.57 78 ASP B CA 1
ATOM 2888 C C . ASP B 1 78 ? -3.977 11.750 94.953 1.00 39.96 78 ASP B C 1
ATOM 2889 O O . ASP B 1 78 ? -5.051 11.176 94.775 1.00 40.10 78 ASP B O 1
ATOM 2894 N N . LYS B 1 79 ? -3.824 13.061 94.815 1.00 34.00 79 LYS B N 1
ATOM 2895 C CA . LYS B 1 79 ? -4.927 13.924 94.420 1.00 35.76 79 LYS B CA 1
ATOM 2896 C C . LYS B 1 79 ? -4.486 14.860 93.301 1.00 35.03 79 LYS B C 1
ATOM 2897 O O . LYS B 1 79 ? -3.411 15.458 93.366 1.00 37.35 79 LYS B O 1
ATOM 2903 N N . VAL B 1 80 ? -5.326 14.987 92.279 1.00 32.67 80 VAL B N 1
ATOM 2904 C CA . VAL B 1 80 ? -5.021 15.839 91.139 1.00 35.48 80 VAL B CA 1
ATOM 2905 C C . VAL B 1 80 ? -6.083 16.912 90.937 1.00 30.72 80 VAL B C 1
ATOM 2906 O O . VAL B 1 80 ? -7.277 16.617 90.898 1.00 29.63 80 VAL B O 1
ATOM 2910 N N . TYR B 1 81 ? -5.642 18.160 90.810 1.00 40.13 81 TYR B N 1
ATOM 2911 C CA . TYR B 1 81 ? -6.560 19.277 90.609 1.00 43.49 81 TYR B CA 1
ATOM 2912 C C . TYR B 1 81 ? -6.293 20.034 89.316 1.00 40.59 81 TYR B C 1
ATOM 2913 O O . TYR B 1 81 ? -5.146 20.324 88.981 1.00 40.86 81 TYR B O 1
ATOM 2922 N N . ALA B 1 82 ? -7.364 20.356 88.598 1.00 35.51 82 ALA B N 1
ATOM 2923 C CA . ALA B 1 82 ? -7.269 21.099 87.351 1.00 25.94 82 ALA B CA 1
ATOM 2924 C C . ALA B 1 82 ? -7.462 22.576 87.672 1.00 33.04 82 ALA B C 1
ATOM 2925 O O . ALA B 1 82 ? -8.437 22.959 88.321 1.00 32.59 82 ALA B O 1
ATOM 2927 N N . ILE B 1 83 ? -6.528 23.404 87.220 1.00 32.14 83 ILE B N 1
ATOM 2928 C CA . ILE B 1 83 ? -6.595 24.833 87.481 1.00 33.75 83 ILE B CA 1
ATOM 2929 C C . ILE B 1 83 ? -6.626 25.657 86.203 1.00 38.15 83 ILE B C 1
ATOM 2930 O O . ILE B 1 83 ? -5.718 25.580 85.374 1.00 35.45 83 ILE B O 1
ATOM 2935 N N . ASN B 1 84 ? -7.681 26.451 86.052 1.00 40.21 84 ASN B N 1
ATOM 2936 C CA . ASN B 1 84 ? -7.839 27.302 84.881 1.00 36.62 84 ASN B CA 1
ATOM 2937 C C . ASN B 1 84 ? -7.938 28.747 85.361 1.00 34.62 84 ASN B C 1
ATOM 2938 O O . ASN B 1 84 ? -9.028 29.302 85.466 1.00 34.41 84 ASN B O 1
ATOM 2943 N N . PRO B 1 85 ? -6.788 29.377 85.646 1.00 31.43 85 PRO B N 1
ATOM 2944 C CA . PRO B 1 85 ? -6.724 30.759 86.128 1.00 31.51 85 PRO B CA 1
ATOM 2945 C C . PRO B 1 85 ? -7.103 31.827 85.108 1.00 40.98 85 PRO B C 1
ATOM 2946 O O . PRO B 1 85 ? -6.978 31.627 83.897 1.00 39.01 85 PRO B O 1
ATOM 2950 N N . ASP B 1 86 ? -7.569 32.965 85.616 1.00 42.11 86 ASP B N 1
ATOM 2951 C CA . ASP B 1 86 ? -7.957 34.094 84.775 1.00 39.91 86 ASP B CA 1
ATOM 2952 C C . ASP B 1 86 ? -6.692 34.851 84.392 1.00 34.00 86 ASP B C 1
ATOM 2953 O O . ASP B 1 86 ? -5.667 34.730 85.061 1.00 37.79 86 ASP B O 1
ATOM 2958 N N . GLY B 1 87 ? -6.760 35.622 83.313 1.00 34.97 87 GLY B N 1
ATOM 2959 C CA . GLY B 1 87 ? -5.596 36.370 82.873 1.00 32.28 87 GLY B CA 1
ATOM 2960 C C . GLY B 1 87 ? -4.930 37.157 83.986 1.00 41.06 87 GLY B C 1
ATOM 2961 O O . GLY B 1 87 ? -3.705 37.210 84.078 1.00 41.91 87 GLY B O 1
ATOM 2962 N N . THR B 1 88 ? -5.738 37.760 84.847 1.00 39.60 88 THR B N 1
ATOM 2963 C CA . THR B 1 88 ? -5.214 38.560 85.943 1.00 41.64 88 THR B CA 1
ATOM 2964 C C . THR B 1 88 ? -4.763 37.729 87.143 1.00 46.38 88 THR B C 1
ATOM 2965 O O . THR B 1 88 ? -4.440 38.277 88.197 1.00 43.35 88 THR B O 1
ATOM 2969 N N . GLU B 1 89 ? -4.741 36.409 86.980 1.00 45.61 89 GLU B N 1
ATOM 2970 C CA . GLU B 1 89 ? -4.336 35.510 88.055 1.00 44.83 89 GLU B CA 1
ATOM 2971 C C . GLU B 1 89 ? -3.086 34.719 87.692 1.00 48.25 89 GLU B C 1
ATOM 2972 O O . GLU B 1 89 ? -2.419 34.163 88.565 1.00 41.87 89 GLU B O 1
ATOM 2978 N N . LYS B 1 90 ? -2.776 34.672 86.400 1.00 47.99 90 LYS B N 1
ATOM 2979 C CA . LYS B 1 90 ? -1.619 33.934 85.908 1.00 52.84 90 LYS B CA 1
ATOM 2980 C C . LYS B 1 90 ? -0.339 34.226 86.688 1.00 50.15 90 LYS B C 1
ATOM 2981 O O . LYS B 1 90 ? 0.524 33.359 86.806 1.00 55.75 90 LYS B O 1
ATOM 2987 N N . TRP B 1 91 ? -0.222 35.435 87.231 1.00 51.02 91 TRP B N 1
ATOM 2988 C CA . TRP B 1 91 ? 0.968 35.809 87.994 1.00 51.77 91 TRP B CA 1
ATOM 2989 C C . TRP B 1 91 ? 1.261 34.847 89.143 1.00 52.34 91 TRP B C 1
ATOM 2990 O O . TRP B 1 91 ? 2.416 34.669 89.526 1.00 57.84 91 TRP B O 1
ATOM 3001 N N . ARG B 1 92 ? 0.218 34.233 89.695 1.00 50.64 92 ARG B N 1
ATOM 3002 C CA . ARG B 1 92 ? 0.386 33.301 90.804 1.00 54.42 92 ARG B CA 1
ATOM 3003 C C . ARG B 1 92 ? 1.295 32.132 90.435 1.00 57.94 92 ARG B C 1
ATOM 3004 O O . ARG B 1 92 ? 1.857 31.477 91.312 1.00 58.73 92 ARG B O 1
ATOM 3012 N N . PHE B 1 93 ? 1.437 31.878 89.138 1.00 57.21 93 PHE B N 1
ATOM 3013 C CA . PHE B 1 93 ? 2.289 30.798 88.654 1.00 58.80 93 PHE B CA 1
ATOM 3014 C C . PHE B 1 93 ? 2.479 30.842 87.144 1.00 56.52 93 PHE B C 1
ATOM 3015 O O . PHE B 1 93 ? 3.532 31.263 86.659 1.00 63.75 93 PHE B O 1
ATOM 3023 N N . SER B 1 101 ? 15.908 27.455 81.630 1.00 35.71 101 SER B N 1
ATOM 3024 C CA . SER B 1 101 ? 16.437 28.699 81.082 1.00 40.79 101 SER B CA 1
ATOM 3025 C C . SER B 1 101 ? 17.794 28.477 80.406 1.00 33.02 101 SER B C 1
ATOM 3026 O O . SER B 1 101 ? 18.219 27.341 80.193 1.00 27.60 101 SER B O 1
ATOM 3029 N N . ASP B 1 102 ? 18.471 29.573 80.078 1.00 24.20 102 ASP B N 1
ATOM 3030 C CA . ASP B 1 102 ? 19.783 29.500 79.448 1.00 26.28 102 ASP B CA 1
ATOM 3031 C C . ASP B 1 102 ? 20.878 29.959 80.412 1.00 25.55 102 ASP B C 1
ATOM 3032 O O . ASP B 1 102 ? 22.018 30.185 80.001 1.00 19.96 102 ASP B O 1
ATOM 3037 N N . PHE B 1 103 ? 20.541 30.083 81.695 1.00 21.45 103 PHE B N 1
ATOM 3038 C CA . PHE B 1 103 ? 21.524 30.527 82.681 1.00 20.26 103 PHE B CA 1
ATOM 3039 C C . PHE B 1 103 ? 21.346 29.955 84.087 1.00 21.25 103 PHE B C 1
ATOM 3040 O O . PHE B 1 103 ? 20.275 29.473 84.451 1.00 15.59 103 PHE B O 1
ATOM 3048 N N . THR B 1 104 ? 22.413 30.031 84.878 1.00 18.31 104 THR B N 1
ATOM 3049 C CA . THR B 1 104 ? 22.389 29.570 86.258 1.00 16.69 104 THR B CA 1
ATOM 3050 C C . THR B 1 104 ? 23.340 30.460 87.054 1.00 16.82 104 THR B C 1
ATOM 3051 O O . THR B 1 104 ? 24.368 30.891 86.537 1.00 16.62 104 THR B O 1
ATOM 3055 N N . ILE B 1 105 ? 22.980 30.756 88.298 1.00 15.70 105 ILE B N 1
ATOM 3056 C CA . ILE B 1 105 ? 23.802 31.602 89.150 1.00 13.89 105 ILE B CA 1
ATOM 3057 C C . ILE B 1 105 ? 24.453 30.749 90.238 1.00 20.63 105 ILE B C 1
ATOM 3058 O O . ILE B 1 105 ? 23.772 29.996 90.930 1.00 18.71 105 ILE B O 1
ATOM 3063 N N . PHE B 1 106 ? 25.773 30.857 90.371 1.00 19.30 106 PHE B N 1
ATOM 3064 C CA . PHE B 1 106 ? 26.514 30.083 91.363 1.00 14.58 106 PHE B CA 1
ATOM 3065 C C . PHE B 1 106 ? 27.523 30.976 92.067 1.00 12.24 106 PHE B C 1
ATOM 3066 O O . PHE B 1 106 ? 28.365 31.600 91.425 1.00 14.06 106 PHE B O 1
ATOM 3074 N N . GLU B 1 107 ? 27.433 31.045 93.387 1.00 14.32 107 GLU B N 1
ATOM 3075 C CA . GLU B 1 107 ? 28.364 31.865 94.153 1.00 21.64 107 GLU B CA 1
ATOM 3076 C C . GLU B 1 107 ? 28.601 33.264 93.571 1.00 20.40 107 GLU B C 1
ATOM 3077 O O . GLU B 1 107 ? 29.736 33.659 93.297 1.00 23.24 107 GLU B O 1
ATOM 3083 N N . ASP B 1 108 ? 27.511 34.006 93.392 1.00 22.37 108 ASP B N 1
ATOM 3084 C CA . ASP B 1 108 ? 27.546 35.372 92.866 1.00 26.43 108 ASP B CA 1
ATOM 3085 C C . ASP B 1 108 ? 28.069 35.565 91.438 1.00 25.60 108 ASP B C 1
ATOM 3086 O O . ASP B 1 108 ? 28.425 36.679 91.047 1.00 20.25 108 ASP B O 1
ATOM 3091 N N . ILE B 1 109 ? 28.114 34.490 90.658 1.00 18.04 109 ILE B N 1
ATOM 3092 C CA . ILE B 1 109 ? 28.564 34.585 89.278 1.00 15.92 109 ILE B CA 1
ATOM 3093 C C . ILE B 1 109 ? 27.452 34.081 88.368 1.00 12.27 109 ILE B C 1
ATOM 3094 O O . ILE B 1 109 ? 26.877 33.024 88.616 1.00 17.91 109 ILE B O 1
ATOM 3099 N N . LEU B 1 110 ? 27.132 34.856 87.335 1.00 12.01 110 LEU B N 1
ATOM 3100 C CA . LEU B 1 110 ? 26.086 34.478 86.385 1.00 13.76 110 LEU B CA 1
ATOM 3101 C C . LEU B 1 110 ? 26.711 33.695 85.226 1.00 16.59 110 LEU B C 1
ATOM 3102 O O . LEU B 1 110 ? 27.593 34.201 84.531 1.00 13.82 110 LEU B O 1
ATOM 3107 N N . TYR B 1 111 ? 26.259 32.460 85.033 1.00 12.59 111 TYR B N 1
ATOM 3108 C CA . TYR B 1 111 ? 26.740 31.608 83.944 1.00 12.01 111 TYR B CA 1
ATOM 3109 C C . TYR B 1 111 ? 25.613 31.533 82.913 1.00 17.56 111 TYR B C 1
ATOM 3110 O O . TYR B 1 111 ? 24.597 30.881 83.145 1.00 13.91 111 TYR B O 1
ATOM 3119 N N . VAL B 1 112 ? 25.783 32.208 81.782 1.00 16.05 112 VAL B N 1
ATOM 3120 C CA . VAL B 1 112 ? 24.750 32.207 80.754 1.00 14.83 112 VAL B CA 1
ATOM 3121 C C . VAL B 1 112 ? 25.292 31.746 79.404 1.00 12.57 112 VAL B C 1
ATOM 3122 O O . VAL B 1 112 ? 26.364 32.161 78.988 1.00 10.18 112 VAL B O 1
ATOM 3126 N N . THR B 1 113 ? 24.556 30.859 78.740 1.00 10.73 113 THR B N 1
ATOM 3127 C CA . THR B 1 113 ? 24.971 30.349 77.441 1.00 11.19 113 THR B CA 1
ATOM 3128 C C . THR B 1 113 ? 24.412 31.234 76.342 1.00 11.54 113 THR B C 1
ATOM 3129 O O . THR B 1 113 ? 23.499 32.025 76.574 1.00 17.39 113 THR B O 1
ATOM 3133 N N . SER B 1 114 ? 24.950 31.094 75.140 1.00 14.99 114 SER B N 1
ATOM 3134 C CA . SER B 1 114 ? 24.493 31.901 74.016 1.00 16.56 114 SER B CA 1
ATOM 3135 C C . SER B 1 114 ? 24.442 31.093 72.740 1.00 17.10 114 SER B C 1
ATOM 3136 O O . SER B 1 114 ? 25.135 30.086 72.599 1.00 9.74 114 SER B O 1
ATOM 3147 N N . ASP B 1 116 ? 25.602 32.061 70.243 1.00 8.41 116 ASP B N 1
ATOM 3148 C CA . ASP B 1 116 ? 26.839 32.378 69.555 1.00 6.57 116 ASP B CA 1
ATOM 3149 C C . ASP B 1 116 ? 27.879 31.307 69.918 1.00 10.39 116 ASP B C 1
ATOM 3150 O O . ASP B 1 116 ? 29.039 31.397 69.526 1.00 10.15 116 ASP B O 1
ATOM 3155 N N . GLY B 1 117 ? 27.444 30.286 70.660 1.00 11.80 117 GLY B N 1
ATOM 3156 C CA . GLY B 1 117 ? 28.324 29.181 71.015 1.00 8.27 117 GLY B CA 1
ATOM 3157 C C . GLY B 1 117 ? 29.178 29.288 72.264 1.00 12.76 117 GLY B C 1
ATOM 3158 O O . GLY B 1 117 ? 29.904 28.349 72.601 1.00 10.94 117 GLY B O 1
ATOM 3159 N N . HIS B 1 118 ? 29.102 30.425 72.947 1.00 5.33 118 HIS B N 1
ATOM 3160 C CA . HIS B 1 118 ? 29.888 30.641 74.155 1.00 9.75 118 HIS B CA 1
ATOM 3161 C C . HIS B 1 118 ? 29.131 30.422 75.450 1.00 11.86 118 HIS B C 1
ATOM 3162 O O . HIS B 1 118 ? 27.915 30.576 75.514 1.00 8.91 118 HIS B O 1
ATOM 3169 N N . LEU B 1 119 ? 29.878 30.071 76.489 1.00 9.36 119 LEU B N 1
ATOM 3170 C CA . LEU B 1 119 ? 29.322 29.963 77.821 1.00 11.40 119 LEU B CA 1
ATOM 3171 C C . LEU B 1 119 ? 29.950 31.225 78.453 1.00 10.87 119 LEU B C 1
ATOM 3172 O O . LEU B 1 119 ? 31.179 31.365 78.470 1.00 8.08 119 LEU B O 1
ATOM 3177 N N . TYR B 1 120 ? 29.122 32.157 78.926 1.00 9.25 120 TYR B N 1
ATOM 3178 C CA . TYR B 1 120 ? 29.627 33.394 79.541 1.00 10.53 120 TYR B CA 1
ATOM 3179 C C . TYR B 1 120 ? 29.553 33.391 81.067 1.00 10.71 120 TYR B C 1
ATOM 3180 O O . TYR B 1 120 ? 28.563 32.944 81.646 1.00 12.99 120 TYR B O 1
ATOM 3189 N N . ALA B 1 121 ? 30.603 33.891 81.710 1.00 10.27 121 ALA B N 1
ATOM 3190 C CA . ALA B 1 121 ? 30.626 34.012 83.169 1.00 14.11 121 ALA B CA 1
ATOM 3191 C C . ALA B 1 121 ? 30.500 35.519 83.368 1.00 9.67 121 ALA B C 1
ATOM 3192 O O . ALA B 1 121 ? 31.382 36.277 82.961 1.00 10.62 121 ALA B O 1
ATOM 3194 N N . ILE B 1 122 ? 29.404 35.949 83.982 1.00 11.18 122 ILE B N 1
ATOM 3195 C CA . ILE B 1 122 ? 29.134 37.372 84.159 1.00 14.06 122 ILE B CA 1
ATOM 3196 C C . ILE B 1 122 ? 29.168 37.852 85.600 1.00 12.93 122 ILE B C 1
ATOM 3197 O O . ILE B 1 122 ? 28.629 37.197 86.485 1.00 15.69 122 ILE B O 1
ATOM 3202 N N . ASN B 1 123 ? 29.797 39.002 85.824 1.00 14.83 123 ASN B N 1
ATOM 3203 C CA . ASN B 1 123 ? 29.879 39.580 87.158 1.00 17.43 123 ASN B CA 1
ATOM 3204 C C . ASN B 1 123 ? 28.562 40.227 87.539 1.00 19.29 123 ASN B C 1
ATOM 3205 O O . ASN B 1 123 ? 27.701 40.460 86.686 1.00 18.40 123 ASN B O 1
ATOM 3210 N N . THR B 1 124 ? 28.417 40.523 88.827 1.00 21.80 124 THR B N 1
ATOM 3211 C CA . THR B 1 124 ? 27.200 41.135 89.343 1.00 25.59 124 THR B CA 1
ATOM 3212 C C . THR B 1 124 ? 26.904 42.468 88.669 1.00 20.42 124 THR B C 1
ATOM 3213 O O . THR B 1 124 ? 25.743 42.839 88.508 1.00 21.22 124 THR B O 1
ATOM 3217 N N . ASP B 1 125 ? 27.950 43.174 88.251 1.00 17.79 125 ASP B N 1
ATOM 3218 C CA . ASP B 1 125 ? 27.773 44.462 87.592 1.00 21.47 125 ASP B CA 1
ATOM 3219 C C . ASP B 1 125 ? 27.471 44.327 86.100 1.00 26.58 125 ASP B C 1
ATOM 3220 O O . ASP B 1 125 ? 27.330 45.327 85.397 1.00 24.47 125 ASP B O 1
ATOM 3225 N N . GLY B 1 126 ? 27.383 43.092 85.616 1.00 21.17 126 GLY B N 1
ATOM 3226 C CA . GLY B 1 126 ? 27.103 42.877 84.207 1.00 20.96 126 GLY B CA 1
ATOM 3227 C C . GLY B 1 126 ? 28.347 42.748 83.344 1.00 19.66 126 GLY B C 1
ATOM 3228 O O . GLY B 1 126 ? 28.248 42.508 82.145 1.00 23.37 126 GLY B O 1
ATOM 3229 N N . THR B 1 127 ? 29.517 42.921 83.950 1.00 18.04 127 THR B N 1
ATOM 3230 C CA . THR B 1 127 ? 30.784 42.813 83.240 1.00 22.55 127 THR B CA 1
ATOM 3231 C C . THR B 1 127 ? 31.116 41.342 82.973 1.00 20.43 127 THR B C 1
ATOM 3232 O O . THR B 1 127 ? 30.708 40.462 83.728 1.00 18.37 127 THR B O 1
ATOM 3236 N N . GLU B 1 128 ? 31.866 41.080 81.907 1.00 23.84 128 GLU B N 1
ATOM 3237 C CA . GLU B 1 128 ? 32.250 39.713 81.559 1.00 20.83 128 GLU B CA 1
ATOM 3238 C C . GLU B 1 128 ? 33.483 39.263 82.329 1.00 19.40 128 GLU B C 1
ATOM 3239 O O . GLU B 1 128 ? 34.526 39.911 82.266 1.00 20.14 128 GLU B O 1
ATOM 3245 N N . LYS B 1 129 ? 33.376 38.152 83.052 1.00 15.63 129 LYS B N 1
ATOM 3246 C CA . LYS B 1 129 ? 34.528 37.636 83.785 1.00 15.38 129 LYS B CA 1
ATOM 3247 C C . LYS B 1 129 ? 35.359 36.891 82.745 1.00 17.60 129 LYS B C 1
ATOM 3248 O O . LYS B 1 129 ? 36.561 37.083 82.653 1.00 18.00 129 LYS B O 1
ATOM 3254 N N . TRP B 1 130 ? 34.701 36.042 81.960 1.00 16.82 130 TRP B N 1
ATOM 3255 C CA . TRP B 1 130 ? 35.358 35.295 80.892 1.00 6.59 130 TRP B CA 1
ATOM 3256 C C . TRP B 1 130 ? 34.313 34.630 80.017 1.00 11.12 130 TRP B C 1
ATOM 3257 O O . TRP B 1 130 ? 33.117 34.671 80.318 1.00 9.93 130 TRP B O 1
ATOM 3268 N N . ARG B 1 131 ? 34.763 34.034 78.918 1.00 9.00 131 ARG B N 1
ATOM 3269 C CA . ARG B 1 131 ? 33.858 33.330 78.018 1.00 10.43 131 ARG B CA 1
ATOM 3270 C C . ARG B 1 131 ? 34.567 32.088 77.501 1.00 13.04 131 ARG B C 1
ATOM 3271 O O . ARG B 1 131 ? 35.780 32.097 77.295 1.00 14.18 131 ARG B O 1
ATOM 3279 N N . PHE B 1 132 ? 33.798 31.017 77.331 1.00 10.20 132 PHE B N 1
ATOM 3280 C CA . PHE B 1 132 ? 34.311 29.734 76.856 1.00 8.96 132 PHE B CA 1
ATOM 3281 C C . PHE B 1 132 ? 33.563 29.422 75.579 1.00 7.21 132 PHE B C 1
ATOM 3282 O O . PHE B 1 132 ? 32.338 29.310 75.580 1.00 7.79 132 PHE B O 1
ATOM 3290 N N . LYS B 1 133 ? 34.301 29.268 74.489 1.00 9.21 133 LYS B N 1
ATOM 3291 C CA . LYS B 1 133 ? 33.675 29.031 73.198 1.00 17.53 133 LYS B CA 1
ATOM 3292 C C . LYS B 1 133 ? 33.597 27.574 72.766 1.00 14.85 133 LYS B C 1
ATOM 3293 O O . LYS B 1 133 ? 34.573 26.838 72.880 1.00 9.37 133 LYS B O 1
ATOM 3299 N N . THR B 1 134 ? 32.421 27.162 72.300 1.00 9.82 134 THR B N 1
ATOM 3300 C CA . THR B 1 134 ? 32.249 25.810 71.786 1.00 13.49 134 THR B CA 1
ATOM 3301 C C . THR B 1 134 ? 32.149 26.026 70.272 1.00 15.47 134 THR B C 1
ATOM 3302 O O . THR B 1 134 ? 32.094 27.172 69.822 1.00 13.33 134 THR B O 1
ATOM 3306 N N . LYS B 1 135 ? 32.137 24.950 69.491 1.00 18.93 135 LYS B N 1
ATOM 3307 C CA . LYS B 1 135 ? 32.118 25.047 68.031 1.00 11.61 135 LYS B CA 1
ATOM 3308 C C . LYS B 1 135 ? 30.777 25.412 67.402 1.00 12.46 135 LYS B C 1
ATOM 3309 O O . LYS B 1 135 ? 30.723 25.798 66.236 1.00 12.45 135 LYS B O 1
ATOM 3315 N N . LYS B 1 136 ? 29.694 25.283 68.157 1.00 10.25 136 LYS B N 1
ATOM 3316 C CA . LYS B 1 136 ? 28.373 25.595 67.616 1.00 6.69 136 LYS B CA 1
ATOM 3317 C C . LYS B 1 136 ? 27.493 26.280 68.650 1.00 9.87 136 LYS B C 1
ATOM 3318 O O . LYS B 1 136 ? 27.893 26.476 69.804 1.00 11.45 136 LYS B O 1
ATOM 3324 N N . ALA B 1 137 ? 26.287 26.636 68.218 1.00 6.27 137 ALA B N 1
ATOM 3325 C CA . ALA B 1 137 ? 25.321 27.280 69.082 1.00 8.58 137 ALA B CA 1
ATOM 3326 C C . ALA B 1 137 ? 25.070 26.404 70.300 1.00 13.89 137 ALA B C 1
ATOM 3327 O O . ALA B 1 137 ? 25.175 25.176 70.240 1.00 11.56 137 ALA B O 1
ATOM 3329 N N . ILE B 1 138 ? 24.765 27.044 71.418 1.00 10.11 138 ILE B N 1
ATOM 3330 C CA . ILE B 1 138 ? 24.448 26.308 72.624 1.00 6.48 138 ILE B CA 1
ATOM 3331 C C . ILE B 1 138 ? 22.981 26.590 72.925 1.00 10.41 138 ILE B C 1
ATOM 3332 O O . ILE B 1 138 ? 22.561 27.745 72.976 1.00 13.90 138 ILE B O 1
ATOM 3337 N N . TYR B 1 139 ? 22.207 25.529 73.103 1.00 8.60 139 TYR B N 1
ATOM 3338 C CA . TYR B 1 139 ? 20.790 25.640 73.405 1.00 19.73 139 TYR B CA 1
ATOM 3339 C C . TYR B 1 139 ? 20.481 24.910 74.698 1.00 22.60 139 TYR B C 1
ATOM 3340 O O . TYR B 1 139 ? 19.330 24.832 75.110 1.00 23.40 139 TYR B O 1
ATOM 3349 N N . ALA B 1 140 ? 21.513 24.370 75.334 1.00 15.35 140 ALA B N 1
ATOM 3350 C CA . ALA B 1 140 ? 21.337 23.628 76.576 1.00 17.81 140 ALA B CA 1
ATOM 3351 C C . ALA B 1 140 ? 21.524 24.527 77.794 1.00 18.74 140 ALA B C 1
ATOM 3352 O O . ALA B 1 140 ? 22.303 25.478 77.760 1.00 11.67 140 ALA B O 1
ATOM 3354 N N . THR B 1 141 ? 20.805 24.239 78.872 1.00 16.51 141 THR B N 1
ATOM 3355 C CA . THR B 1 141 ? 20.963 25.052 80.064 1.00 21.80 141 THR B CA 1
ATOM 3356 C C . THR B 1 141 ? 22.207 24.542 80.791 1.00 16.52 141 THR B C 1
ATOM 3357 O O . THR B 1 141 ? 22.443 23.341 80.859 1.00 15.37 141 THR B O 1
ATOM 3361 N N . PRO B 1 142 ? 23.048 25.454 81.298 1.00 14.70 142 PRO B N 1
ATOM 3362 C CA . PRO B 1 142 ? 24.259 25.042 82.018 1.00 14.86 142 PRO B CA 1
ATOM 3363 C C . PRO B 1 142 ? 23.951 24.673 83.476 1.00 22.72 142 PRO B C 1
ATOM 3364 O O . PRO B 1 142 ? 22.989 25.180 84.054 1.00 22.01 142 PRO B O 1
ATOM 3368 N N . ILE B 1 143 ? 24.742 23.775 84.059 1.00 16.22 143 ILE B N 1
ATOM 3369 C CA . ILE B 1 143 ? 24.557 23.408 85.467 1.00 14.67 143 ILE B CA 1
ATOM 3370 C C . ILE B 1 143 ? 25.932 23.458 86.107 1.00 17.61 143 ILE B C 1
ATOM 3371 O O . ILE B 1 143 ? 26.935 23.223 85.444 1.00 19.92 143 ILE B O 1
ATOM 3376 N N . VAL B 1 144 ? 25.977 23.774 87.395 1.00 16.59 144 VAL B N 1
ATOM 3377 C CA . VAL B 1 144 ? 27.241 23.874 88.109 1.00 17.63 144 VAL B CA 1
ATOM 3378 C C . VAL B 1 144 ? 27.267 22.857 89.246 1.00 18.96 144 VAL B C 1
ATOM 3379 O O . VAL B 1 144 ? 26.344 22.809 90.053 1.00 21.93 144 VAL B O 1
ATOM 3383 N N . SER B 1 145 ? 28.313 22.035 89.296 1.00 21.50 145 SER B N 1
ATOM 3384 C CA . SER B 1 145 ? 28.439 21.026 90.350 1.00 21.91 145 SER B CA 1
ATOM 3385 C C . SER B 1 145 ? 28.853 21.721 91.645 1.00 20.39 145 SER B C 1
ATOM 3386 O O . SER B 1 145 ? 29.276 22.876 91.627 1.00 20.37 145 SER B O 1
ATOM 3389 N N . GLU B 1 146 ? 28.737 21.019 92.766 1.00 24.85 146 GLU B N 1
ATOM 3390 C CA . GLU B 1 146 ? 29.098 21.597 94.052 1.00 25.70 146 GLU B CA 1
ATOM 3391 C C . GLU B 1 146 ? 30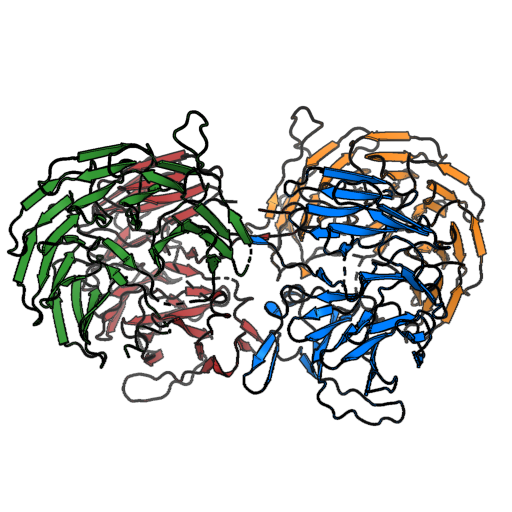.535 22.093 94.166 1.00 25.38 146 GLU B C 1
ATOM 3392 O O . GLU B 1 146 ? 30.807 23.025 94.925 1.00 29.03 146 GLU B O 1
ATOM 3398 N N . ASP B 1 147 ? 31.462 21.487 93.429 1.00 20.03 147 ASP B N 1
ATOM 3399 C CA . ASP B 1 147 ? 32.846 21.934 93.519 1.00 20.48 147 ASP B CA 1
ATOM 3400 C C . ASP B 1 147 ? 33.173 23.058 92.532 1.00 21.21 147 ASP B C 1
ATOM 3401 O O . ASP B 1 147 ? 34.334 23.432 92.370 1.00 24.07 147 ASP B O 1
ATOM 3406 N N . GLY B 1 148 ? 32.143 23.596 91.881 1.00 20.00 148 GLY B N 1
ATOM 3407 C CA . GLY B 1 148 ? 32.344 24.696 90.951 1.00 19.05 148 GLY B CA 1
ATOM 3408 C C . GLY B 1 148 ? 32.473 24.391 89.468 1.00 18.50 148 GLY B C 1
ATOM 3409 O O . GLY B 1 148 ? 32.485 25.312 88.651 1.00 13.55 148 GLY B O 1
ATOM 3410 N N . THR B 1 149 ? 32.563 23.116 89.107 1.00 12.03 149 THR B N 1
ATOM 3411 C CA . THR B 1 149 ? 32.701 22.730 87.709 1.00 15.41 149 THR B CA 1
ATOM 3412 C C . THR B 1 149 ? 31.418 22.963 86.905 1.00 14.77 149 THR B C 1
ATOM 3413 O O . THR B 1 149 ? 30.338 22.502 87.282 1.00 14.20 149 THR B O 1
ATOM 3417 N N . ILE B 1 150 ? 31.527 23.668 85.789 1.00 12.05 150 ILE B N 1
ATOM 3418 C CA . ILE B 1 150 ? 30.337 23.904 84.983 1.00 15.77 150 ILE B CA 1
ATOM 3419 C C . ILE B 1 150 ? 30.199 22.853 83.880 1.00 14.18 150 ILE B C 1
ATOM 3420 O O . ILE B 1 150 ? 31.164 22.544 83.183 1.00 14.94 150 ILE B O 1
ATOM 3425 N N . TYR B 1 151 ? 28.997 22.296 83.740 1.00 11.41 151 TYR B N 1
ATOM 3426 C CA . TYR B 1 151 ? 28.722 21.288 82.716 1.00 14.53 151 TYR B CA 1
ATOM 3427 C C . TYR B 1 151 ? 27.664 21.802 81.751 1.00 17.87 151 TYR B C 1
ATOM 3428 O O . TYR B 1 151 ? 26.562 22.174 82.158 1.00 15.18 151 TYR B O 1
ATOM 3437 N N . VAL B 1 152 ? 28.001 21.820 80.470 1.00 13.89 152 VAL B N 1
ATOM 3438 C CA . VAL B 1 152 ? 27.052 22.257 79.463 1.00 12.40 152 VAL B CA 1
ATOM 3439 C C . VAL B 1 152 ? 27.351 21.613 78.116 1.00 11.46 152 VAL B C 1
ATOM 3440 O O . VAL B 1 152 ? 28.510 21.437 77.745 1.00 11.51 152 VAL B O 1
ATOM 3444 N N . GLY B 1 153 ? 26.289 21.249 77.402 1.00 10.59 153 GLY B N 1
ATOM 3445 C CA . GLY B 1 153 ? 26.425 20.635 76.088 1.00 17.64 153 GLY B CA 1
ATOM 3446 C C . GLY B 1 153 ? 26.269 21.673 74.987 1.00 14.38 153 GLY B C 1
ATOM 3447 O O . GLY B 1 153 ? 25.765 22.771 75.234 1.00 13.55 153 GLY B O 1
ATOM 3448 N N . SER B 1 154 ? 26.688 21.313 73.774 1.00 12.00 154 SER B N 1
ATOM 3449 C CA . SER B 1 154 ? 26.653 22.201 72.615 1.00 10.43 154 SER B CA 1
ATOM 3450 C C . SER B 1 154 ? 26.145 21.495 71.360 1.00 16.31 154 SER B C 1
ATOM 3451 O O . SER B 1 154 ? 26.134 20.261 71.287 1.00 11.53 154 SER B O 1
ATOM 3454 N N . ASN B 1 155 ? 25.719 22.275 70.370 1.00 10.10 155 ASN B N 1
ATOM 3455 C CA . ASN B 1 155 ? 25.271 21.682 69.116 1.00 9.72 155 ASN B CA 1
ATOM 3456 C C . ASN B 1 155 ? 26.492 21.103 68.399 1.00 18.71 155 ASN B C 1
ATOM 3457 O O . ASN B 1 155 ? 26.365 20.557 67.303 1.00 11.92 155 ASN B O 1
ATOM 3462 N N . ASP B 1 156 ? 27.678 21.209 69.009 1.00 9.86 156 ASP B N 1
ATOM 3463 C CA . ASP B 1 156 ? 28.859 20.630 68.373 1.00 15.67 156 ASP B CA 1
ATOM 3464 C C . ASP B 1 156 ? 29.059 19.181 68.832 1.00 10.35 156 ASP B C 1
ATOM 3465 O O . ASP B 1 156 ? 30.089 18.559 68.574 1.00 8.63 156 ASP B O 1
ATOM 3470 N N . ASN B 1 157 ? 28.029 18.665 69.503 1.00 10.59 157 ASN B N 1
ATOM 3471 C CA . ASN B 1 157 ? 27.950 17.287 70.002 1.00 9.54 157 ASN B CA 1
ATOM 3472 C C . ASN B 1 157 ? 28.809 16.940 71.208 1.00 13.02 157 ASN B C 1
ATOM 3473 O O . ASN B 1 157 ? 28.846 15.784 71.630 1.00 11.21 157 ASN B O 1
ATOM 3478 N N . TYR B 1 158 ? 29.483 17.937 71.766 1.00 6.75 158 TYR B N 1
ATOM 3479 C CA . TYR B 1 158 ? 30.321 17.721 72.928 1.00 7.04 158 TYR B CA 1
ATOM 3480 C C . TYR B 1 158 ? 29.693 18.215 74.225 1.00 15.87 158 TYR B C 1
ATOM 3481 O O . TYR B 1 158 ? 28.961 19.213 74.241 1.00 12.79 158 TYR B O 1
ATOM 3490 N N . LEU B 1 159 ? 29.990 17.506 75.312 1.00 12.03 159 LEU B N 1
ATOM 3491 C CA . LEU B 1 159 ? 29.555 17.908 76.644 1.00 11.32 159 LEU B CA 1
ATOM 3492 C C . LEU B 1 159 ? 30.839 18.533 77.178 1.00 13.20 159 LEU B C 1
ATOM 3493 O O . LEU B 1 159 ? 31.895 17.908 77.103 1.00 14.53 159 LEU B O 1
ATOM 3498 N N . TYR B 1 160 ? 30.770 19.755 77.698 1.00 13.18 160 TYR B N 1
ATOM 3499 C CA . TYR B 1 160 ? 31.963 20.417 78.228 1.00 12.51 160 TYR B CA 1
ATOM 3500 C C . TYR B 1 160 ? 31.968 20.544 79.749 1.00 15.31 160 TYR B C 1
ATOM 3501 O O . TYR B 1 160 ? 30.944 20.848 80.363 1.00 14.54 160 TYR B O 1
ATOM 3510 N N . ALA B 1 161 ? 33.129 20.293 80.345 1.00 9.01 161 ALA B N 1
ATOM 3511 C CA . ALA B 1 161 ? 33.325 20.426 81.784 1.00 10.77 161 ALA B CA 1
ATOM 3512 C C . ALA B 1 161 ? 34.257 21.630 81.886 1.00 8.51 161 ALA B C 1
ATOM 3513 O O . ALA B 1 161 ? 35.417 21.564 81.478 1.00 14.05 161 ALA B O 1
ATOM 3515 N N . ILE B 1 162 ? 33.751 22.734 82.413 1.00 11.47 162 ILE B N 1
ATOM 3516 C CA . ILE B 1 162 ? 34.535 23.960 82.510 1.00 9.77 162 ILE B CA 1
ATOM 3517 C C . ILE B 1 162 ? 34.882 24.345 83.951 1.00 14.33 162 ILE B C 1
ATOM 3518 O O . ILE B 1 162 ? 34.018 24.342 84.822 1.00 13.94 162 ILE B O 1
ATOM 3523 N N . ASN B 1 163 ? 36.148 24.667 84.197 1.00 13.48 163 ASN B N 1
ATOM 3524 C CA . ASN B 1 163 ? 36.573 25.070 85.533 1.00 15.12 163 ASN B CA 1
ATOM 3525 C C . ASN B 1 163 ? 36.106 26.494 85.830 1.00 20.67 163 ASN B C 1
ATOM 3526 O O . ASN B 1 163 ? 35.790 27.272 84.915 1.00 12.28 163 ASN B O 1
ATOM 3531 N N . PRO B 1 164 ? 36.044 26.851 87.120 1.00 19.53 164 PRO B N 1
ATOM 3532 C CA . PRO B 1 164 ? 35.614 28.193 87.520 1.00 16.98 164 PRO B CA 1
ATOM 3533 C C . PRO B 1 164 ? 36.435 29.303 86.846 1.00 17.22 164 PRO B C 1
ATOM 3534 O O . PRO B 1 164 ? 35.934 30.415 86.648 1.00 14.00 164 PRO B O 1
ATOM 3538 N N . ASP B 1 165 ? 37.687 29.010 86.492 1.00 10.50 165 ASP B N 1
ATOM 3539 C CA . ASP B 1 165 ? 38.525 30.022 85.851 1.00 14.19 165 ASP B CA 1
ATOM 3540 C C . ASP B 1 165 ? 38.315 30.114 84.341 1.00 11.45 165 ASP B C 1
ATOM 3541 O O . ASP B 1 165 ? 39.040 30.833 83.663 1.00 20.31 165 ASP B O 1
ATOM 3546 N N . GLY B 1 166 ? 37.324 29.397 83.814 1.00 16.43 166 GLY B N 1
ATOM 3547 C CA . GLY B 1 166 ? 37.052 29.466 82.385 1.00 11.34 166 GLY B CA 1
ATOM 3548 C C . GLY B 1 166 ? 37.882 28.518 81.543 1.00 21.08 166 GLY B C 1
ATOM 3549 O O . GLY B 1 166 ? 37.790 28.507 80.310 1.00 14.82 166 GLY B O 1
ATOM 3550 N N . THR B 1 167 ? 38.707 27.729 82.220 1.00 16.03 167 THR B N 1
ATOM 3551 C CA . THR B 1 167 ? 39.570 26.741 81.579 1.00 19.27 167 THR B CA 1
ATOM 3552 C C . THR B 1 167 ? 38.786 25.443 81.347 1.00 11.37 167 THR B C 1
ATOM 3553 O O . THR B 1 167 ? 37.895 25.111 82.125 1.00 15.30 167 THR B O 1
ATOM 3557 N N . GLU B 1 168 ? 39.117 24.713 80.284 1.00 17.49 168 GLU B N 1
ATOM 3558 C CA . GLU B 1 168 ? 38.436 23.449 79.994 1.00 14.86 168 GLU B CA 1
ATOM 3559 C C . GLU B 1 168 ? 39.005 22.337 80.871 1.00 12.60 168 GLU B C 1
ATOM 3560 O O . GLU B 1 168 ? 40.214 22.096 80.864 1.00 14.92 168 GLU B O 1
ATOM 3566 N N . LYS B 1 169 ? 38.149 21.674 81.643 1.00 14.73 169 LYS B N 1
ATOM 3567 C CA . LYS B 1 169 ? 38.608 20.570 82.491 1.00 17.07 169 LYS B CA 1
ATOM 3568 C C . LYS B 1 169 ? 38.720 19.389 81.530 1.00 14.43 169 LYS B C 1
ATOM 3569 O O . LYS B 1 169 ? 39.744 18.717 81.472 1.00 15.89 169 LYS B O 1
ATOM 3575 N N . TRP B 1 170 ? 37.645 19.155 80.781 1.00 12.34 170 TRP B N 1
ATOM 3576 C CA . TRP B 1 170 ? 37.589 18.117 79.753 1.00 15.42 170 TRP B CA 1
ATOM 3577 C C . TRP B 1 170 ? 36.315 18.286 78.933 1.00 17.08 170 TRP B C 1
ATOM 3578 O O . TRP B 1 170 ? 35.478 19.141 79.227 1.00 11.99 170 TRP B O 1
ATOM 3589 N N . ARG B 1 171 ? 36.195 17.486 77.879 1.00 13.18 171 ARG B N 1
ATOM 3590 C CA . ARG B 1 171 ? 35.013 17.492 77.030 1.00 11.05 171 ARG B CA 1
ATOM 3591 C C . ARG B 1 171 ? 34.767 16.049 76.618 1.00 16.51 171 ARG B C 1
ATOM 3592 O O . ARG B 1 171 ? 35.698 15.245 76.590 1.00 15.72 171 ARG B O 1
ATOM 3600 N N . PHE B 1 172 ? 33.517 15.725 76.307 1.00 12.32 172 PHE B N 1
ATOM 3601 C CA . PHE B 1 172 ? 33.142 14.371 75.911 1.00 10.69 172 PHE B CA 1
ATOM 3602 C C . PHE B 1 172 ? 32.369 14.440 74.601 1.00 10.00 172 PHE B C 1
ATOM 3603 O O . PHE B 1 172 ? 31.355 15.138 74.498 1.00 13.37 172 PHE B O 1
ATOM 3611 N N . LYS B 1 173 ? 32.852 13.721 73.597 1.00 12.30 173 LYS B N 1
ATOM 3612 C CA . LYS B 1 173 ? 32.221 13.722 72.278 1.00 17.55 173 LYS B CA 1
ATOM 3613 C C . LYS B 1 173 ? 31.045 12.755 72.151 1.00 18.45 173 LYS B C 1
ATOM 3614 O O . LYS B 1 173 ? 31.117 11.616 72.605 1.00 13.01 173 LYS B O 1
ATOM 3620 N N . THR B 1 174 ? 29.955 13.226 71.548 1.00 12.49 174 THR B N 1
ATOM 3621 C CA . THR B 1 174 ? 28.786 12.387 71.318 1.00 12.55 174 THR B CA 1
ATOM 3622 C C . THR B 1 174 ? 28.513 12.463 69.825 1.00 14.30 174 THR B C 1
ATOM 3623 O O . THR B 1 174 ? 29.277 13.090 69.082 1.00 14.09 174 THR B O 1
ATOM 3627 N N . ASN B 1 175 ? 27.424 11.850 69.378 1.00 20.80 175 ASN B N 1
ATOM 3628 C CA . ASN B 1 175 ? 27.127 11.851 67.953 1.00 22.14 175 ASN B CA 1
ATOM 3629 C C . ASN B 1 175 ? 26.017 12.798 67.523 1.00 22.40 175 ASN B C 1
ATOM 3630 O O . ASN B 1 175 ? 25.707 12.884 66.340 1.00 18.27 175 ASN B O 1
ATOM 3635 N N . ASP B 1 176 ? 25.433 13.526 68.468 1.00 17.38 176 ASP B N 1
ATOM 3636 C CA . ASP B 1 176 ? 24.362 14.459 68.122 1.00 14.81 176 ASP B CA 1
ATOM 3637 C C . ASP B 1 176 ? 24.418 15.683 69.030 1.00 14.05 176 ASP B C 1
ATOM 3638 O O . ASP B 1 176 ? 25.103 15.688 70.056 1.00 10.05 176 ASP B O 1
ATOM 3643 N N . ALA B 1 177 ? 23.683 16.721 68.653 1.00 14.75 177 ALA B N 1
ATOM 3644 C CA . ALA B 1 177 ? 23.652 17.961 69.423 1.00 12.47 177 ALA B CA 1
ATOM 3645 C C . ALA B 1 177 ? 23.126 17.751 70.832 1.00 12.81 177 ALA B C 1
ATOM 3646 O O . ALA B 1 177 ? 22.169 17.012 71.040 1.00 11.66 177 ALA B O 1
ATOM 3648 N N . ILE B 1 178 ? 23.746 18.402 71.807 1.00 9.75 178 ILE B N 1
ATOM 3649 C CA . ILE B 1 178 ? 23.261 18.290 73.166 1.00 11.48 178 ILE B CA 1
ATOM 3650 C C . ILE B 1 178 ? 22.417 19.544 73.374 1.00 17.20 178 ILE B C 1
ATOM 3651 O O . ILE B 1 178 ? 22.936 20.662 73.357 1.00 16.65 178 ILE B O 1
ATOM 3656 N N . THR B 1 179 ? 21.118 19.345 73.568 1.00 11.21 179 THR B N 1
ATOM 3657 C CA . THR B 1 179 ? 20.190 20.454 73.721 1.00 21.58 179 THR B CA 1
ATOM 3658 C C . THR B 1 179 ? 19.433 20.486 75.031 1.00 18.16 179 THR B C 1
ATOM 3659 O O . THR B 1 179 ? 18.521 21.290 75.200 1.00 20.70 179 THR B O 1
ATOM 3663 N N . SER B 1 180 ? 19.804 19.618 75.959 1.00 14.98 180 SER B N 1
ATOM 3664 C CA . SER B 1 180 ? 19.138 19.585 77.254 1.00 14.03 180 SER B CA 1
ATOM 3665 C C . SER B 1 180 ? 20.203 19.611 78.334 1.00 14.04 180 SER B C 1
ATOM 3666 O O . SER B 1 180 ? 21.360 19.281 78.076 1.00 19.92 180 SER B O 1
ATOM 3669 N N . ALA B 1 181 ? 19.812 20.007 79.537 1.00 16.22 181 ALA B N 1
ATOM 3670 C CA . ALA B 1 181 ? 20.734 20.095 80.662 1.00 18.16 181 ALA B CA 1
ATOM 3671 C C . ALA B 1 181 ? 21.145 18.725 81.180 1.00 15.98 181 ALA B C 1
ATOM 3672 O O . ALA B 1 181 ? 20.470 17.720 80.937 1.00 21.17 181 ALA B O 1
ATOM 3674 N N . ALA B 1 182 ? 22.261 18.693 81.896 1.00 17.19 182 ALA B N 1
ATOM 3675 C CA . ALA B 1 182 ? 22.755 17.453 82.468 1.00 16.68 182 ALA B CA 1
ATOM 3676 C C . ALA B 1 182 ? 22.272 17.347 83.900 1.00 19.63 182 ALA B C 1
ATOM 3677 O O . ALA B 1 182 ? 21.791 18.322 84.472 1.00 19.22 182 ALA B O 1
ATOM 3679 N N . SER B 1 183 ? 22.387 16.154 84.468 1.00 17.94 183 SER B N 1
ATOM 3680 C CA . SER B 1 183 ? 22.006 15.922 85.858 1.00 19.32 183 SER B CA 1
ATOM 3681 C C . SER B 1 183 ? 23.192 15.239 86.510 1.00 16.65 183 SER B C 1
ATOM 3682 O O . SER B 1 183 ? 23.948 14.536 85.843 1.00 18.79 183 SER B O 1
ATOM 3685 N N . ILE B 1 184 ? 23.360 15.457 87.807 1.00 15.99 184 ILE B N 1
ATOM 3686 C CA . ILE B 1 184 ? 24.473 14.868 88.536 1.00 17.93 184 ILE B CA 1
ATOM 3687 C C . ILE B 1 184 ? 23.954 13.971 89.654 1.00 17.45 184 ILE B C 1
ATOM 3688 O O . ILE B 1 184 ? 23.089 14.377 90.428 1.00 16.30 184 ILE B O 1
ATOM 3693 N N . GLY B 1 185 ? 24.476 12.750 89.717 1.00 20.52 185 GLY B N 1
ATOM 3694 C CA . GLY B 1 185 ? 24.065 11.813 90.747 1.00 21.35 185 GLY B CA 1
ATOM 3695 C C . GLY B 1 185 ? 24.871 12.017 92.016 1.00 24.27 185 GLY B C 1
ATOM 3696 O O . GLY B 1 185 ? 25.787 12.837 92.039 1.00 20.64 185 GLY B O 1
ATOM 3697 N N . LYS B 1 186 ? 24.549 11.270 93.069 1.00 26.05 186 LYS B N 1
ATOM 3698 C CA . LYS B 1 186 ? 25.250 11.406 94.343 1.00 26.33 186 LYS B CA 1
ATOM 3699 C C . LYS B 1 186 ? 26.750 11.166 94.255 1.00 19.46 186 LYS B C 1
ATOM 3700 O O . LYS B 1 186 ? 27.528 11.855 94.909 1.00 26.36 186 LYS B O 1
ATOM 3706 N N . ASP B 1 187 ? 27.159 10.194 93.449 1.00 19.72 187 ASP B N 1
ATOM 3707 C CA . ASP B 1 187 ? 28.574 9.882 93.323 1.00 17.50 187 ASP B CA 1
ATOM 3708 C C . ASP B 1 187 ? 29.269 10.786 92.310 1.00 17.27 187 ASP B C 1
ATOM 3709 O O . ASP B 1 187 ? 30.402 10.525 91.910 1.00 20.39 187 ASP B O 1
ATOM 3714 N N . GLY B 1 188 ? 28.585 11.849 91.896 1.00 21.51 188 GLY B N 1
ATOM 3715 C CA . GLY B 1 188 ? 29.170 12.774 90.942 1.00 18.47 188 GLY B CA 1
ATOM 3716 C C . GLY B 1 188 ? 28.994 12.403 89.480 1.00 23.85 188 GLY B C 1
ATOM 3717 O O . GLY B 1 188 ? 29.351 13.187 88.598 1.00 23.99 188 GLY B O 1
ATOM 3718 N N . THR B 1 189 ? 28.446 11.223 89.201 1.00 18.95 189 THR B N 1
ATOM 3719 C CA . THR B 1 189 ? 28.257 10.828 87.809 1.00 17.46 189 THR B CA 1
ATOM 3720 C C . THR B 1 189 ? 27.373 11.855 87.102 1.00 10.72 189 THR B C 1
ATOM 3721 O O . THR B 1 189 ? 26.333 12.248 87.620 1.00 12.84 189 THR B O 1
ATOM 3725 N N . ILE B 1 190 ? 27.802 12.304 85.926 1.00 14.76 190 ILE B N 1
ATOM 3726 C CA . ILE B 1 190 ? 27.040 13.288 85.158 1.00 13.98 190 ILE B CA 1
ATOM 3727 C C . ILE B 1 190 ? 26.198 12.581 84.094 1.00 21.64 190 ILE B C 1
ATOM 3728 O O . ILE B 1 190 ? 26.728 11.815 83.290 1.00 18.80 190 ILE B O 1
ATOM 3733 N N . TYR B 1 191 ? 24.889 12.823 84.095 1.00 14.61 191 TYR B N 1
ATOM 3734 C CA . TYR B 1 191 ? 24.008 12.198 83.109 1.00 17.03 191 TYR B CA 1
ATOM 3735 C C . TYR B 1 191 ? 23.386 13.214 82.164 1.00 13.79 191 TYR B C 1
ATOM 3736 O O . TYR B 1 191 ? 22.887 14.254 82.590 1.00 17.41 191 TYR B O 1
ATOM 3745 N N . PHE B 1 192 ? 23.409 12.898 80.876 1.00 15.37 192 PHE B N 1
ATOM 3746 C CA . PHE B 1 192 ? 22.817 13.766 79.871 1.00 14.23 192 PHE B CA 1
ATOM 3747 C C . PHE B 1 192 ? 22.546 12.918 78.638 1.00 17.21 192 PHE B C 1
ATOM 3748 O O . PHE B 1 192 ? 22.976 11.762 78.550 1.00 16.44 192 PHE B O 1
ATOM 3756 N N . GLY B 1 193 ? 21.845 13.496 77.677 1.00 13.34 193 GLY B N 1
ATOM 3757 C CA . GLY B 1 193 ? 21.565 12.751 76.473 1.00 15.80 193 GLY B CA 1
ATOM 3758 C C . GLY B 1 193 ? 21.695 13.553 75.202 1.00 17.16 193 GLY B C 1
ATOM 3759 O O . GLY B 1 193 ? 21.564 14.776 75.213 1.00 17.32 193 GLY B O 1
ATOM 3760 N N . SER B 1 194 ? 21.982 12.843 74.114 1.00 10.54 194 SER B N 1
ATOM 3761 C CA . SER B 1 194 ? 22.085 13.406 72.776 1.00 11.44 194 SER B CA 1
ATOM 3762 C C . SER B 1 194 ? 21.666 12.255 71.856 1.00 15.28 194 SER B C 1
ATOM 3763 O O . SER B 1 194 ? 20.492 11.889 71.875 1.00 11.74 194 SER B O 1
ATOM 3766 N N . ASP B 1 195 ? 22.575 11.670 71.071 1.00 10.96 195 ASP B N 1
ATOM 3767 C CA . ASP B 1 195 ? 22.163 10.551 70.212 1.00 11.00 195 ASP B CA 1
ATOM 3768 C C . ASP B 1 195 ? 21.657 9.417 71.105 1.00 14.37 195 ASP B C 1
ATOM 3769 O O . ASP B 1 195 ? 20.858 8.580 70.684 1.00 13.06 195 ASP B O 1
ATOM 3774 N N . LYS B 1 196 ? 22.146 9.393 72.339 1.00 10.20 196 LYS B N 1
ATOM 3775 C CA . LYS B 1 196 ? 21.712 8.412 73.321 1.00 20.09 196 LYS B CA 1
ATOM 3776 C C . LYS B 1 196 ? 21.948 9.012 74.707 1.00 13.62 196 LYS B C 1
ATOM 3777 O O . LYS B 1 196 ? 22.383 10.161 74.815 1.00 11.03 196 LYS B O 1
ATOM 3783 N N . VAL B 1 197 ? 21.624 8.259 75.756 1.00 11.56 197 VAL B N 1
ATOM 3784 C CA . VAL B 1 197 ? 21.834 8.722 77.125 1.00 9.54 197 VAL B CA 1
ATOM 3785 C C . VAL B 1 197 ? 23.245 8.323 77.521 1.00 18.48 197 VAL B C 1
ATOM 3786 O O . VAL B 1 197 ? 23.665 7.190 77.265 1.00 17.38 197 VAL B O 1
ATOM 3790 N N . TYR B 1 198 ? 23.972 9.247 78.142 1.00 14.18 198 TYR B N 1
ATOM 3791 C CA . TYR B 1 198 ? 25.346 8.980 78.566 1.00 15.00 198 TYR B CA 1
ATOM 3792 C C . TYR B 1 198 ? 25.534 9.205 80.058 1.00 13.07 198 TYR B C 1
ATOM 3793 O O . TYR B 1 198 ? 24.933 10.102 80.646 1.00 13.87 198 TYR B O 1
ATOM 3802 N N . ALA B 1 199 ? 26.367 8.369 80.665 1.00 14.02 199 ALA B N 1
ATOM 3803 C CA . ALA B 1 199 ? 26.692 8.483 82.080 1.00 13.86 199 ALA B CA 1
ATOM 3804 C C . ALA B 1 199 ? 28.196 8.711 82.051 1.00 16.35 199 ALA B C 1
ATOM 3805 O O . ALA B 1 199 ? 28.940 7.872 81.548 1.00 13.01 199 ALA B O 1
ATOM 3807 N N . ILE B 1 200 ? 28.637 9.848 82.578 1.00 15.84 200 ILE B N 1
ATOM 3808 C CA . ILE B 1 200 ? 30.048 10.209 82.549 1.00 15.44 200 ILE B CA 1
ATOM 3809 C C . ILE B 1 200 ? 30.662 10.368 83.927 1.00 13.50 200 ILE B C 1
ATOM 3810 O O . ILE B 1 200 ? 30.050 10.953 84.821 1.00 12.58 200 ILE B O 1
ATOM 3815 N N . ASN B 1 201 ? 31.870 9.835 84.090 1.00 13.09 201 ASN B N 1
ATOM 3816 C CA . ASN B 1 201 ? 32.591 9.935 85.358 1.00 19.04 201 ASN B CA 1
ATOM 3817 C C . ASN B 1 201 ? 33.112 11.365 85.516 1.00 18.65 201 ASN B C 1
ATOM 3818 O O . ASN B 1 201 ? 33.401 12.037 84.522 1.00 19.55 201 ASN B O 1
ATOM 3823 N N . PRO B 1 202 ? 33.225 11.849 86.766 1.00 18.48 202 PRO B N 1
ATOM 3824 C CA . PRO B 1 202 ? 33.714 13.203 87.046 1.00 17.89 202 PRO B CA 1
ATOM 3825 C C . PRO B 1 202 ? 35.004 13.559 86.297 1.00 14.20 202 PRO B C 1
ATOM 3826 O O . PRO B 1 202 ? 35.295 14.737 86.085 1.00 18.43 202 PRO B O 1
ATOM 3830 N N . ASP B 1 203 ? 35.767 12.541 85.899 1.00 12.91 203 ASP B N 1
ATOM 3831 C CA . ASP B 1 203 ? 37.024 12.745 85.175 1.00 18.81 203 ASP B CA 1
ATOM 3832 C C . ASP B 1 203 ? 36.837 12.775 83.658 1.00 18.34 203 ASP B C 1
ATOM 3833 O O . ASP B 1 203 ? 37.811 12.849 82.910 1.00 23.74 203 ASP B O 1
ATOM 3838 N N . GLY B 1 204 ? 35.591 12.687 83.201 1.00 18.74 204 GLY B N 1
ATOM 3839 C CA . GLY B 1 204 ? 35.327 12.755 81.772 1.00 15.41 204 GLY B CA 1
ATOM 3840 C C . GLY B 1 204 ? 35.303 11.457 80.993 1.00 20.19 204 GLY B C 1
ATOM 3841 O O . GLY B 1 204 ? 35.062 11.470 79.788 1.00 20.30 204 GLY B O 1
ATOM 3842 N N . THR B 1 205 ? 35.564 10.339 81.658 1.00 17.77 205 THR B N 1
ATOM 3843 C CA . THR B 1 205 ? 35.543 9.045 80.984 1.00 16.58 205 THR B CA 1
ATOM 3844 C C . THR B 1 205 ? 34.115 8.538 81.024 1.00 14.75 205 THR B C 1
ATOM 3845 O O . THR B 1 205 ? 33.399 8.770 81.997 1.00 16.66 205 THR B O 1
ATOM 3849 N N . GLU B 1 206 ? 33.704 7.841 79.973 1.00 16.56 206 GLU B N 1
ATOM 3850 C CA . GLU B 1 206 ? 32.348 7.322 79.912 1.00 19.39 206 GLU B CA 1
ATOM 3851 C C . GLU B 1 206 ? 32.169 6.116 80.819 1.00 22.30 206 GLU B C 1
ATOM 3852 O O . GLU B 1 206 ? 32.927 5.155 80.732 1.00 22.02 206 GLU B O 1
ATOM 3858 N N . LYS B 1 207 ? 31.167 6.172 81.692 1.00 20.48 207 LYS B N 1
ATOM 3859 C CA . LYS B 1 207 ? 30.886 5.057 82.588 1.00 15.53 207 LYS B CA 1
ATOM 3860 C C . LYS B 1 207 ? 30.056 4.045 81.787 1.00 20.88 207 LYS B C 1
ATOM 3861 O O . LYS B 1 207 ? 30.279 2.840 81.872 1.00 23.19 207 LYS B O 1
ATOM 3867 N N . TRP B 1 208 ? 29.102 4.555 81.012 1.00 21.18 208 TRP B N 1
ATOM 3868 C CA . TRP B 1 208 ? 28.256 3.743 80.131 1.00 20.90 208 TRP B CA 1
ATOM 3869 C C . TRP B 1 208 ? 27.286 4.628 79.356 1.00 21.64 208 TRP B C 1
ATOM 3870 O O . TRP B 1 208 ? 27.143 5.814 79.651 1.00 18.48 208 TRP B O 1
ATOM 3881 N N . ASN B 1 209 ? 26.641 4.056 78.348 1.00 13.24 209 ASN B N 1
ATOM 3882 C CA . ASN B 1 209 ? 25.663 4.792 77.568 1.00 15.09 209 ASN B CA 1
ATOM 3883 C C . ASN B 1 209 ? 24.431 3.898 77.371 1.00 20.54 209 ASN B C 1
ATOM 3884 O O . ASN B 1 209 ? 24.525 2.670 77.436 1.00 17.85 209 ASN B O 1
ATOM 3889 N N . PHE B 1 210 ? 23.277 4.514 77.145 1.00 17.16 210 PHE B N 1
ATOM 3890 C CA . PHE B 1 210 ? 22.034 3.769 76.987 1.00 13.59 210 PHE B CA 1
ATOM 3891 C C . PHE B 1 210 ? 21.131 4.440 75.957 1.00 19.66 210 PHE B C 1
ATOM 3892 O O . PHE B 1 210 ? 20.820 5.628 76.079 1.00 14.03 210 PHE B O 1
ATOM 3900 N N . TYR B 1 211 ? 20.704 3.678 74.953 1.00 12.08 211 TYR B N 1
ATOM 3901 C CA . TYR B 1 211 ? 19.843 4.214 73.902 1.00 19.08 211 TYR B CA 1
ATOM 3902 C C . TYR B 1 211 ? 18.373 4.006 74.235 1.00 16.48 211 TYR B C 1
ATOM 3903 O O . TYR B 1 211 ? 17.865 2.885 74.175 1.00 13.77 211 TYR B O 1
ATOM 3912 N N . ALA B 1 212 ? 17.696 5.099 74.587 1.00 10.84 212 ALA B N 1
ATOM 3913 C CA . ALA B 1 212 ? 16.284 5.055 74.951 1.00 17.52 212 ALA B CA 1
ATOM 3914 C C . ALA B 1 212 ? 15.320 5.034 73.765 1.00 16.12 212 ALA B C 1
ATOM 3915 O O . ALA B 1 212 ? 14.280 5.693 73.793 1.00 21.26 212 ALA B O 1
ATOM 3917 N N . GLY B 1 213 ? 15.667 4.270 72.731 1.00 18.66 213 GLY B N 1
ATOM 3918 C CA . GLY B 1 213 ? 14.812 4.143 71.558 1.00 15.09 213 GLY B CA 1
ATOM 3919 C C . GLY B 1 213 ? 14.643 5.389 70.706 1.00 15.82 213 GLY B C 1
ATOM 3920 O O . GLY B 1 213 ? 13.845 5.402 69.771 1.00 10.88 213 GLY B O 1
ATOM 3921 N N . TYR B 1 214 ? 15.404 6.433 71.015 1.00 13.18 214 TYR B N 1
ATOM 3922 C CA . TYR B 1 214 ? 15.311 7.682 70.277 1.00 11.09 214 TYR B CA 1
ATOM 3923 C C . TYR B 1 214 ? 16.380 8.604 70.837 1.00 14.73 214 TYR B C 1
ATOM 3924 O O . TYR B 1 214 ? 16.893 8.373 71.939 1.00 13.49 214 TYR B O 1
ATOM 3933 N N . TRP B 1 215 ? 16.735 9.639 70.084 1.00 14.07 215 TRP B N 1
ATOM 3934 C CA . TRP B 1 215 ? 17.717 10.580 70.594 1.00 16.70 215 TRP B CA 1
ATOM 3935 C C . TRP B 1 215 ? 17.024 11.241 71.774 1.00 12.06 215 TRP B C 1
ATOM 3936 O O . TRP B 1 215 ? 15.796 11.301 71.826 1.00 11.29 215 TRP B O 1
ATOM 3947 N N . THR B 1 216 ? 17.822 11.729 72.715 1.00 18.62 216 THR B N 1
ATOM 3948 C CA . THR B 1 216 ? 17.325 12.353 73.936 1.00 16.25 216 THR B CA 1
ATOM 3949 C C . THR B 1 216 ? 17.309 13.879 73.843 1.00 17.42 216 THR B C 1
ATOM 3950 O O . THR B 1 216 ? 18.276 14.471 73.377 1.00 12.98 216 THR B O 1
ATOM 3954 N N . VAL B 1 217 ? 16.211 14.504 74.279 1.00 15.33 217 VAL B N 1
ATOM 3955 C CA . VAL B 1 217 ? 16.076 15.961 74.235 1.00 17.78 217 VAL B CA 1
ATOM 3956 C C . VAL B 1 217 ? 15.649 16.585 75.566 1.00 15.79 217 VAL B C 1
ATOM 3957 O O . VAL B 1 217 ? 15.438 17.795 75.642 1.00 13.72 217 VAL B O 1
ATOM 3961 N N . THR B 1 218 ? 15.515 15.760 76.603 1.00 19.23 218 THR B N 1
ATOM 3962 C CA . THR B 1 218 ? 15.121 16.234 77.934 1.00 18.10 218 THR B CA 1
ATOM 3963 C C . THR B 1 218 ? 16.107 15.701 78.965 1.00 23.57 218 THR B C 1
ATOM 3964 O O . THR B 1 218 ? 16.787 14.706 78.719 1.00 22.43 218 THR B O 1
ATOM 3968 N N . ARG B 1 219 ? 16.183 16.347 80.123 1.00 15.91 219 ARG B N 1
ATOM 3969 C CA . ARG B 1 219 ? 17.127 15.908 81.140 1.00 20.47 219 ARG B CA 1
ATOM 3970 C C . ARG B 1 219 ? 16.667 14.694 81.950 1.00 17.60 219 ARG B C 1
ATOM 3971 O O . ARG B 1 219 ? 15.477 14.483 82.161 1.00 12.73 219 ARG B O 1
ATOM 3979 N N . PRO B 1 220 ? 17.620 13.866 82.398 1.00 18.37 220 PRO B N 1
ATOM 3980 C CA . PRO B 1 220 ? 17.282 12.681 83.191 1.00 17.02 220 PRO B CA 1
ATOM 3981 C C . PRO B 1 220 ? 16.849 13.076 84.609 1.00 18.09 220 PRO B C 1
ATOM 3982 O O . PRO B 1 220 ? 17.210 14.146 85.104 1.00 20.31 220 PRO B O 1
ATOM 3986 N N . ALA B 1 221 ? 16.071 12.212 85.254 1.00 16.94 221 ALA B N 1
ATOM 3987 C CA . ALA B 1 221 ? 15.636 12.445 86.627 1.00 19.85 221 ALA B CA 1
ATOM 3988 C C . ALA B 1 221 ? 16.266 11.326 87.458 1.00 21.22 221 ALA B C 1
ATOM 3989 O O . ALA B 1 221 ? 16.067 10.148 87.165 1.00 27.33 221 ALA B O 1
ATOM 3991 N N . ILE B 1 222 ? 17.022 11.695 88.487 1.00 21.23 222 ILE B N 1
ATOM 3992 C CA . ILE B 1 222 ? 17.701 10.720 89.339 1.00 22.27 222 ILE B CA 1
ATOM 3993 C C . ILE B 1 222 ? 17.000 10.547 90.682 1.00 26.64 222 ILE B C 1
ATOM 3994 O O . ILE B 1 222 ? 16.757 11.523 91.390 1.00 30.05 222 ILE B O 1
ATOM 3999 N N . SER B 1 223 ? 16.676 9.309 91.041 1.00 22.98 223 SER B N 1
ATOM 4000 C CA . SER B 1 223 ? 16.000 9.066 92.311 1.00 25.83 223 SER B CA 1
ATOM 4001 C C . SER B 1 223 ? 17.016 8.897 93.433 1.00 24.19 223 SER B C 1
ATOM 4002 O O . SER B 1 223 ? 18.219 8.830 93.188 1.00 21.81 223 SER B O 1
ATOM 4005 N N . GLU B 1 224 ? 16.519 8.829 94.664 1.00 34.46 224 GLU B N 1
ATOM 4006 C CA . GLU B 1 224 ? 17.370 8.655 95.837 1.00 33.17 224 GLU B CA 1
ATOM 4007 C C . GLU B 1 224 ? 18.121 7.333 95.737 1.00 28.34 224 GLU B C 1
ATOM 4008 O O . GLU B 1 224 ? 19.266 7.223 96.165 1.00 32.25 224 GLU B O 1
ATOM 4014 N N . ASP B 1 225 ? 17.457 6.338 95.160 1.00 29.17 225 ASP B N 1
ATOM 4015 C CA . ASP B 1 225 ? 18.012 5.003 94.991 1.00 30.25 225 ASP B CA 1
ATOM 4016 C C . ASP B 1 225 ? 19.107 4.961 93.932 1.00 33.69 225 ASP B C 1
ATOM 4017 O O . ASP B 1 225 ? 19.834 3.972 93.804 1.00 32.92 225 ASP B O 1
ATOM 4022 N N . GLY B 1 226 ? 19.225 6.042 93.171 1.00 36.55 226 GLY B N 1
ATOM 4023 C CA . GLY B 1 226 ? 20.237 6.092 92.131 1.00 32.46 226 GLY B CA 1
ATOM 4024 C C . GLY B 1 226 ? 19.694 5.635 90.789 1.00 27.15 226 GLY B C 1
ATOM 4025 O O . GLY B 1 226 ? 20.436 5.520 89.813 1.00 26.64 226 GLY B O 1
ATOM 4026 N N . THR B 1 227 ? 18.398 5.350 90.742 1.00 18.53 227 THR B N 1
ATOM 4027 C CA . THR B 1 227 ? 17.775 4.936 89.495 1.00 19.91 227 THR B CA 1
ATOM 4028 C C . THR B 1 227 ? 17.709 6.178 88.605 1.00 17.80 227 THR B C 1
ATOM 4029 O O . THR B 1 227 ? 17.401 7.276 89.078 1.00 17.78 227 THR B O 1
ATOM 4033 N N . ILE B 1 228 ? 18.017 6.002 87.324 1.00 16.37 228 ILE B N 1
ATOM 4034 C CA . ILE B 1 228 ? 18.000 7.104 86.373 1.00 18.38 228 ILE B CA 1
ATOM 4035 C C . ILE B 1 228 ? 16.755 7.006 85.508 1.00 17.56 228 ILE B C 1
ATOM 4036 O O . ILE B 1 228 ? 16.571 6.029 84.784 1.00 14.49 228 ILE B O 1
ATOM 4041 N N . TYR B 1 229 ? 15.903 8.019 85.578 1.00 14.44 229 TYR B N 1
ATOM 4042 C CA . TYR B 1 229 ? 14.673 8.015 84.799 1.00 16.24 229 TYR B CA 1
ATOM 4043 C C . TYR B 1 229 ? 14.761 8.966 83.615 1.00 18.81 229 TYR B C 1
ATOM 4044 O O . TYR B 1 229 ? 15.296 10.070 83.725 1.00 17.19 229 TYR B O 1
ATOM 4053 N N . VAL B 1 230 ? 14.234 8.537 82.477 1.00 17.92 230 VAL B N 1
ATOM 4054 C CA . VAL B 1 230 ? 14.253 9.385 81.306 1.00 16.84 230 VAL B CA 1
ATOM 4055 C C . VAL B 1 230 ? 13.046 9.090 80.427 1.00 21.47 230 VAL B C 1
ATOM 4056 O O . VAL B 1 230 ? 12.682 7.929 80.218 1.00 12.28 230 VAL B O 1
ATOM 4060 N N . THR B 1 231 ? 12.392 10.149 79.957 1.00 14.95 231 THR B N 1
ATOM 4061 C CA . THR B 1 231 ? 11.252 9.974 79.074 1.00 14.15 231 THR B CA 1
ATOM 4062 C C . THR B 1 231 ? 11.834 9.902 77.679 1.00 16.38 231 THR B C 1
ATOM 4063 O O . THR B 1 231 ? 12.975 10.305 77.457 1.00 14.92 231 THR B O 1
ATOM 4067 N N . SER B 1 232 ? 11.052 9.388 76.740 1.00 14.25 232 SER B N 1
ATOM 4068 C CA . SER B 1 232 ? 11.525 9.242 75.377 1.00 16.54 232 SER B CA 1
ATOM 4069 C C . SER B 1 232 ? 10.502 9.688 74.360 1.00 16.36 232 SER B C 1
ATOM 4070 O O . SER B 1 232 ? 9.295 9.656 74.604 1.00 13.52 232 SER B O 1
ATOM 4073 N N . LEU B 1 233 ? 11.003 10.094 73.205 1.00 14.98 233 LEU B N 1
ATOM 4074 C CA . LEU B 1 233 ? 10.140 10.514 72.128 1.00 14.66 233 LEU B CA 1
ATOM 4075 C C . LEU B 1 233 ? 9.499 9.257 71.537 1.00 11.50 233 LEU B C 1
ATOM 4076 O O . LEU B 1 233 ? 8.577 9.355 70.729 1.00 14.14 233 LEU B O 1
ATOM 4081 N N . ASP B 1 234 ? 9.971 8.078 71.946 1.00 10.50 234 ASP B N 1
ATOM 4082 C CA . ASP B 1 234 ? 9.392 6.834 71.432 1.00 16.32 234 ASP B CA 1
ATOM 4083 C C . ASP B 1 234 ? 8.147 6.423 72.218 1.00 17.75 234 ASP B C 1
ATOM 4084 O O . ASP B 1 234 ? 7.568 5.363 71.974 1.00 17.51 234 ASP B O 1
ATOM 4089 N N . GLY B 1 235 ? 7.750 7.265 73.171 1.00 20.90 235 GLY B N 1
ATOM 4090 C CA . GLY B 1 235 ? 6.552 7.003 73.951 1.00 16.01 235 GLY B CA 1
ATOM 4091 C C . GLY B 1 235 ? 6.720 6.242 75.249 1.00 23.93 235 GLY B C 1
ATOM 4092 O O . GLY B 1 235 ? 5.731 5.966 75.922 1.00 21.84 235 GLY B O 1
ATOM 4093 N N . HIS B 1 236 ? 7.953 5.900 75.608 1.00 15.80 236 HIS B N 1
ATOM 4094 C CA . HIS B 1 236 ? 8.197 5.166 76.846 1.00 21.11 236 HIS B CA 1
ATOM 4095 C C . HIS B 1 236 ? 8.867 6.011 77.918 1.00 21.94 236 HIS B C 1
ATOM 4096 O O . HIS B 1 236 ? 9.490 7.031 77.634 1.00 17.72 236 HIS B O 1
ATOM 4103 N N . LEU B 1 237 ? 8.723 5.558 79.155 1.00 17.48 237 LEU B N 1
ATOM 4104 C CA . LEU B 1 237 ? 9.387 6.166 80.287 1.00 18.26 237 LEU B CA 1
ATOM 4105 C C . LEU B 1 237 ? 10.381 5.051 80.601 1.00 25.87 237 LEU B C 1
ATOM 4106 O O . LEU B 1 237 ? 9.978 3.907 80.842 1.00 21.09 237 LEU B O 1
ATOM 4111 N N . TYR B 1 238 ? 11.671 5.363 80.565 1.00 18.49 238 TYR B N 1
ATOM 4112 C CA . TYR B 1 238 ? 12.694 4.361 80.837 1.00 13.23 238 TYR B CA 1
ATOM 4113 C C . TYR B 1 238 ? 13.291 4.492 82.228 1.00 17.76 238 TYR B C 1
ATOM 4114 O O . TYR B 1 238 ? 13.492 5.599 82.731 1.00 16.60 238 TYR B O 1
ATOM 4123 N N . ALA B 1 239 ? 13.564 3.352 82.854 1.00 17.76 239 ALA B N 1
ATOM 4124 C CA . ALA B 1 239 ? 14.181 3.327 84.176 1.00 13.95 239 ALA B CA 1
ATOM 4125 C C . ALA B 1 239 ? 15.515 2.626 83.969 1.00 21.97 239 ALA B C 1
ATOM 4126 O O . ALA B 1 239 ? 15.562 1.488 83.502 1.00 15.69 239 ALA B O 1
ATOM 4128 N N . ILE B 1 240 ? 16.599 3.312 84.309 1.00 18.12 240 ILE B N 1
ATOM 4129 C CA . ILE B 1 240 ? 17.935 2.759 84.127 1.00 19.15 240 ILE B CA 1
ATOM 4130 C C . ILE B 1 240 ? 18.661 2.588 85.455 1.00 22.49 240 ILE B C 1
ATOM 4131 O O . ILE B 1 240 ? 18.692 3.505 86.280 1.00 19.03 240 ILE B O 1
ATOM 4136 N N . ASN B 1 241 ? 19.241 1.410 85.660 1.00 22.48 241 ASN B N 1
ATOM 4137 C CA . ASN B 1 241 ? 19.987 1.129 86.887 1.00 26.55 241 ASN B CA 1
ATOM 4138 C C . ASN B 1 241 ? 21.318 1.872 86.835 1.00 24.22 241 ASN B C 1
ATOM 4139 O O . ASN B 1 241 ? 21.829 2.171 85.752 1.00 22.23 241 ASN B O 1
ATOM 4144 N N . PRO B 1 242 ? 21.901 2.175 88.007 1.00 23.27 242 PRO B N 1
ATOM 4145 C CA . PRO B 1 242 ? 23.184 2.884 88.093 1.00 16.11 242 PRO B CA 1
ATOM 4146 C C . PRO B 1 242 ? 24.283 2.238 87.242 1.00 24.97 242 PRO B C 1
ATOM 4147 O O . PRO B 1 242 ? 25.257 2.893 86.860 1.00 22.45 242 PRO B O 1
ATOM 4151 N N . ASP B 1 243 ? 24.135 0.951 86.952 1.00 18.15 243 ASP B N 1
ATOM 4152 C CA . ASP B 1 243 ? 25.139 0.256 86.162 1.00 17.20 243 ASP B CA 1
ATOM 4153 C C . ASP B 1 243 ? 24.889 0.336 84.661 1.00 16.46 243 ASP B C 1
ATOM 4154 O O . ASP B 1 243 ? 25.617 -0.264 83.867 1.00 23.89 243 ASP B O 1
ATOM 4159 N N . GLY B 1 244 ? 23.859 1.076 84.269 1.00 17.35 244 GLY B N 1
ATOM 4160 C CA . GLY B 1 244 ? 23.561 1.216 82.855 1.00 17.27 244 GLY B CA 1
ATOM 4161 C C . GLY B 1 244 ? 22.573 0.208 82.288 1.00 19.31 244 GLY B C 1
ATOM 4162 O O . GLY B 1 244 ? 22.159 0.341 81.140 1.00 18.72 244 GLY B O 1
ATOM 4163 N N . THR B 1 245 ? 22.191 -0.794 83.076 1.00 18.22 245 THR B N 1
ATOM 4164 C CA . THR B 1 245 ? 21.248 -1.804 82.605 1.00 19.06 245 THR B CA 1
ATOM 4165 C C . THR B 1 245 ? 19.816 -1.277 82.723 1.00 20.68 245 THR B C 1
ATOM 4166 O O . THR B 1 245 ? 19.510 -0.462 83.599 1.00 19.34 245 THR B O 1
ATOM 4170 N N . GLU B 1 246 ? 18.942 -1.732 81.831 1.00 18.78 246 GLU B N 1
ATOM 4171 C CA . GLU B 1 246 ? 17.554 -1.297 81.854 1.00 16.14 246 GLU B CA 1
ATOM 4172 C C . GLU B 1 246 ? 16.856 -1.937 83.043 1.00 22.96 246 GLU B C 1
ATOM 4173 O O . GLU B 1 246 ? 16.972 -3.143 83.254 1.00 18.60 246 GLU B O 1
ATOM 4179 N N . LYS B 1 247 ? 16.150 -1.133 83.831 1.00 18.68 247 LYS B N 1
ATOM 4180 C CA . LYS B 1 247 ? 15.419 -1.661 84.982 1.00 22.92 247 LYS B CA 1
ATOM 4181 C C . LYS B 1 247 ? 14.033 -2.049 84.479 1.00 23.40 247 LYS B C 1
ATOM 4182 O O . LYS B 1 247 ? 13.509 -3.103 84.831 1.00 18.22 247 LYS B O 1
ATOM 4188 N N . TRP B 1 248 ? 13.455 -1.187 83.643 1.00 24.45 248 TRP B N 1
ATOM 4189 C CA . TRP B 1 248 ? 12.147 -1.422 83.032 1.00 25.07 248 TRP B CA 1
ATOM 4190 C C . TRP B 1 248 ? 11.704 -0.242 82.175 1.00 26.58 248 TRP B C 1
ATOM 4191 O O . TRP B 1 248 ? 12.330 0.820 82.186 1.00 21.58 248 TRP B O 1
ATOM 4202 N N . ARG B 1 249 ? 10.628 -0.436 81.420 1.00 20.89 249 ARG B N 1
ATOM 4203 C CA . ARG B 1 249 ? 10.091 0.627 80.583 1.00 22.91 249 ARG B CA 1
ATOM 4204 C C . ARG B 1 249 ? 8.565 0.614 80.641 1.00 28.55 249 ARG B C 1
ATOM 4205 O O . ARG B 1 249 ? 7.952 -0.443 80.795 1.00 23.60 249 ARG B O 1
ATOM 4213 N N . PHE B 1 250 ? 7.963 1.796 80.546 1.00 19.27 250 PHE B N 1
ATOM 4214 C CA . PHE B 1 250 ? 6.509 1.930 80.573 1.00 22.88 250 PHE B CA 1
ATOM 4215 C C . PHE B 1 250 ? 6.088 2.541 79.241 1.00 26.48 250 PHE B C 1
ATOM 4216 O O . PHE B 1 250 ? 6.532 3.634 78.889 1.00 21.61 250 PHE B O 1
ATOM 4224 N N . LYS B 1 251 ? 5.232 1.842 78.506 1.00 19.82 251 LYS B N 1
ATOM 4225 C CA . LYS B 1 251 ? 4.790 2.324 77.200 1.00 27.52 251 LYS B CA 1
ATOM 4226 C C . LYS B 1 251 ? 3.524 3.172 77.273 1.00 24.68 251 LYS B C 1
ATOM 4227 O O . LYS B 1 251 ? 2.657 2.918 78.102 1.00 24.32 251 LYS B O 1
ATOM 4233 N N . THR B 1 252 ? 3.428 4.188 76.416 1.00 22.24 252 THR B N 1
ATOM 4234 C CA . THR B 1 252 ? 2.239 5.035 76.380 1.00 22.37 252 THR B CA 1
ATOM 4235 C C . THR B 1 252 ? 1.752 5.173 74.947 1.00 24.65 252 THR B C 1
ATOM 4236 O O . THR B 1 252 ? 0.611 5.556 74.711 1.00 25.40 252 THR B O 1
ATOM 4240 N N . GLY B 1 253 ? 2.619 4.853 73.991 1.00 25.24 253 GLY B N 1
ATOM 4241 C CA . GLY B 1 253 ? 2.236 4.956 72.592 1.00 32.30 253 GLY B CA 1
ATOM 4242 C C . GLY B 1 253 ? 2.146 6.396 72.119 1.00 32.57 253 GLY B C 1
ATOM 4243 O O . GLY B 1 253 ? 1.737 6.662 70.989 1.00 25.86 253 GLY B O 1
ATOM 4244 N N . LYS B 1 254 ? 2.524 7.326 72.991 1.00 28.02 254 LYS B N 1
ATOM 4245 C CA . LYS B 1 254 ? 2.499 8.749 72.673 1.00 23.96 254 LYS B CA 1
ATOM 4246 C C . LYS B 1 254 ? 3.853 9.370 73.005 1.00 23.69 254 LYS B C 1
ATOM 4247 O O . LYS B 1 254 ? 4.384 9.166 74.097 1.00 26.23 254 LYS B O 1
ATOM 4253 N N . ARG B 1 255 ? 4.411 10.125 72.063 1.00 16.20 255 ARG B N 1
ATOM 4254 C CA . ARG B 1 255 ? 5.715 10.746 72.268 1.00 17.38 255 ARG B CA 1
ATOM 4255 C C . ARG B 1 255 ? 5.756 11.651 73.493 1.00 23.28 255 ARG B C 1
ATOM 4256 O O . ARG B 1 255 ? 4.829 12.427 73.734 1.00 14.92 255 ARG B O 1
ATOM 4264 N N . ILE B 1 256 ? 6.831 11.536 74.273 1.00 20.80 256 ILE B N 1
ATOM 4265 C CA . ILE B 1 256 ? 7.009 12.353 75.477 1.00 18.19 256 ILE B CA 1
ATOM 4266 C C . ILE B 1 256 ? 8.054 13.416 75.167 1.00 17.34 256 ILE B C 1
ATOM 4267 O O . ILE B 1 256 ? 9.190 13.095 74.822 1.00 18.66 256 ILE B O 1
ATOM 4272 N N . GLU B 1 257 ? 7.681 14.679 75.313 1.00 15.11 257 GLU B N 1
ATOM 4273 C CA . GLU B 1 257 ? 8.600 15.755 75.004 1.00 17.96 257 GLU B CA 1
ATOM 4274 C C . GLU B 1 257 ? 9.058 16.536 76.220 1.00 20.01 257 GLU B C 1
ATOM 4275 O O . GLU B 1 257 ? 9.742 17.550 76.085 1.00 25.83 257 GLU B O 1
ATOM 4281 N N . SER B 1 258 ? 8.693 16.061 77.407 1.00 22.11 258 SER B N 1
ATOM 4282 C CA . SER B 1 258 ? 9.086 16.731 78.646 1.00 20.15 258 SER B CA 1
ATOM 4283 C C . SER B 1 258 ? 9.716 15.748 79.628 1.00 15.44 258 SER B C 1
ATOM 4284 O O . SER B 1 258 ? 9.459 14.549 79.567 1.00 14.79 258 SER B O 1
ATOM 4287 N N . SER B 1 259 ? 10.561 16.261 80.513 1.00 12.94 259 SER B N 1
ATOM 4288 C CA . SER B 1 259 ? 11.227 15.429 81.499 1.00 16.83 259 SER B CA 1
ATOM 4289 C C . SER B 1 259 ? 10.257 14.886 82.539 1.00 20.98 259 SER B C 1
ATOM 4290 O O . SER B 1 259 ? 9.157 15.419 82.735 1.00 15.81 259 SER B O 1
ATOM 4293 N N . PRO B 1 260 ? 10.657 13.802 83.218 1.00 18.87 260 PRO B N 1
ATOM 4294 C CA . PRO B 1 260 ? 9.829 13.184 84.253 1.00 20.29 260 PRO B CA 1
ATOM 4295 C C . PRO B 1 260 ? 10.186 13.839 85.593 1.00 20.38 260 PRO B C 1
ATOM 4296 O O . PRO B 1 260 ? 11.270 14.400 85.733 1.00 22.20 260 PRO B O 1
ATOM 4300 N N . VAL B 1 261 ? 9.275 13.789 86.560 1.00 24.99 261 VAL B N 1
ATOM 4301 C CA . VAL B 1 261 ? 9.527 14.362 87.878 1.00 22.16 261 VAL B CA 1
ATOM 4302 C C . VAL B 1 261 ? 9.172 13.310 88.926 1.00 26.03 261 VAL B C 1
ATOM 4303 O O . VAL B 1 261 ? 8.207 12.563 88.769 1.00 24.66 261 VAL B O 1
ATOM 4307 N N . ILE B 1 262 ? 9.967 13.247 89.989 1.00 28.39 262 ILE B N 1
ATOM 4308 C CA . ILE B 1 262 ? 9.754 12.278 91.057 1.00 26.26 262 ILE B CA 1
ATOM 4309 C C . ILE B 1 262 ? 9.192 12.965 92.297 1.00 27.13 262 ILE B C 1
ATOM 4310 O O . ILE B 1 262 ? 9.764 13.940 92.782 1.00 26.22 262 ILE B O 1
ATOM 4315 N N . GLY B 1 263 ? 8.078 12.453 92.813 1.00 35.87 263 GLY B N 1
ATOM 4316 C CA . GLY B 1 263 ? 7.472 13.036 94.001 1.00 34.89 263 GLY B CA 1
ATOM 4317 C C . GLY B 1 263 ? 8.116 12.529 95.279 1.00 37.87 263 GLY B C 1
ATOM 4318 O O . GLY B 1 263 ? 9.079 11.762 95.227 1.00 35.15 263 GLY B O 1
ATOM 4319 N N . ASN B 1 264 ? 7.585 12.947 96.426 1.00 43.23 264 ASN B N 1
ATOM 4320 C CA . ASN B 1 264 ? 8.123 12.530 97.721 1.00 45.38 264 ASN B CA 1
ATOM 4321 C C . ASN B 1 264 ? 7.801 11.084 98.082 1.00 44.59 264 ASN B C 1
ATOM 4322 O O . ASN B 1 264 ? 8.257 10.579 99.107 1.00 47.36 264 ASN B O 1
ATOM 4327 N N . THR B 1 265 ? 7.011 10.425 97.244 1.00 44.70 265 THR B N 1
ATOM 4328 C CA . THR B 1 265 ? 6.633 9.036 97.481 1.00 47.72 265 THR B CA 1
ATOM 4329 C C . THR B 1 265 ? 7.411 8.099 96.558 1.00 46.66 265 THR B C 1
ATOM 4330 O O . THR B 1 265 ? 7.067 6.926 96.422 1.00 44.76 265 THR B O 1
ATOM 4334 N N . ASP B 1 266 ? 8.462 8.632 95.935 1.00 43.69 266 ASP B N 1
ATOM 4335 C CA . ASP B 1 266 ? 9.300 7.886 94.995 1.00 37.03 266 ASP B CA 1
ATOM 4336 C C . ASP B 1 266 ? 8.537 7.591 93.713 1.00 32.58 266 ASP B C 1
ATOM 4337 O O . ASP B 1 266 ? 9.044 6.906 92.825 1.00 30.11 266 ASP B O 1
ATOM 4342 N N . THR B 1 267 ? 7.312 8.099 93.628 1.00 27.93 267 THR B N 1
ATOM 4343 C CA . THR B 1 267 ? 6.484 7.900 92.447 1.00 31.09 267 THR B CA 1
ATOM 4344 C C . THR B 1 267 ? 7.003 8.813 91.339 1.00 30.32 267 THR B C 1
ATOM 4345 O O . THR B 1 267 ? 7.409 9.947 91.602 1.00 28.67 267 THR B O 1
ATOM 4349 N N . ILE B 1 268 ? 7.005 8.313 90.106 1.00 26.81 268 ILE B N 1
ATOM 4350 C CA . ILE B 1 268 ? 7.483 9.096 88.974 1.00 27.52 268 ILE B CA 1
ATOM 4351 C C . ILE B 1 268 ? 6.326 9.546 88.089 1.00 23.48 268 ILE B C 1
ATOM 4352 O O . ILE B 1 268 ? 5.501 8.739 87.655 1.00 21.95 268 ILE B O 1
ATOM 4357 N N . TYR B 1 269 ? 6.277 10.845 87.822 1.00 20.65 269 TYR B N 1
ATOM 4358 C CA . TYR B 1 269 ? 5.213 11.421 87.014 1.00 22.30 269 TYR B CA 1
ATOM 4359 C C . TYR B 1 269 ? 5.727 12.028 85.708 1.00 23.41 269 TYR B C 1
ATOM 4360 O O . TYR B 1 269 ? 6.861 12.504 85.630 1.00 23.84 269 TYR B O 1
ATOM 4369 N N . PHE B 1 270 ? 4.884 12.013 84.683 1.00 20.05 270 PHE B N 1
ATOM 4370 C CA . PHE B 1 270 ? 5.251 12.588 83.398 1.00 22.50 270 PHE B CA 1
ATOM 4371 C C . PHE B 1 270 ? 4.005 12.728 82.537 1.00 26.74 270 PHE B C 1
ATOM 4372 O O . PHE B 1 270 ? 2.940 12.209 82.876 1.00 21.35 270 PHE B O 1
ATOM 4380 N N . GLY B 1 271 ? 4.137 13.442 81.429 1.00 16.79 271 GLY B N 1
ATOM 4381 C CA . GLY B 1 271 ? 3.001 13.613 80.550 1.00 24.80 271 GLY B CA 1
ATOM 4382 C C . GLY B 1 271 ? 3.396 13.516 79.093 1.00 21.45 271 GLY B C 1
ATOM 4383 O O . GLY B 1 271 ? 4.427 14.052 78.691 1.00 18.94 271 GLY B O 1
ATOM 4384 N N . SER B 1 272 ? 2.586 12.821 78.303 1.00 19.47 272 SER B N 1
ATOM 4385 C CA . SER B 1 272 ? 2.864 12.697 76.884 1.00 22.03 272 SER B CA 1
ATOM 4386 C C . SER B 1 272 ? 2.440 14.010 76.233 1.00 17.54 272 SER B C 1
ATOM 4387 O O . SER B 1 272 ? 1.753 14.828 76.855 1.00 21.77 272 SER B O 1
ATOM 4390 N N . TYR B 1 273 ? 2.854 14.220 74.989 1.00 17.86 273 TYR B N 1
ATOM 4391 C CA . TYR B 1 273 ? 2.548 15.461 74.275 1.00 16.47 273 TYR B CA 1
ATOM 4392 C C . TYR B 1 273 ? 1.079 15.863 74.280 1.00 17.39 273 TYR B C 1
ATOM 4393 O O . TYR B 1 273 ? 0.757 17.053 74.306 1.00 20.83 273 TYR B O 1
ATOM 4402 N N . ASP B 1 274 ? 0.193 14.873 74.240 1.00 23.17 274 ASP B N 1
ATOM 4403 C CA . ASP B 1 274 ? -1.245 15.132 74.202 1.00 25.70 274 ASP B CA 1
ATOM 4404 C C . ASP B 1 274 ? -1.830 15.456 75.571 1.00 23.99 274 ASP B C 1
ATOM 4405 O O . ASP B 1 274 ? -3.049 15.525 75.740 1.00 26.58 274 ASP B O 1
ATOM 4410 N N . GLY B 1 275 ? -0.957 15.643 76.551 1.00 25.20 275 GLY B N 1
ATOM 4411 C CA . GLY B 1 275 ? -1.424 15.965 77.888 1.00 26.29 275 GLY B CA 1
ATOM 4412 C C . GLY B 1 275 ? -1.892 14.769 78.698 1.00 19.18 275 GLY B C 1
ATOM 4413 O O . GLY B 1 275 ? -2.595 14.920 79.696 1.00 20.30 275 GLY B O 1
ATOM 4414 N N . HIS B 1 276 ? -1.522 13.568 78.278 1.00 17.67 276 HIS B N 1
ATOM 4415 C CA . HIS B 1 276 ? -1.927 12.399 79.037 1.00 22.93 276 HIS B CA 1
ATOM 4416 C C . HIS B 1 276 ? -0.908 12.201 80.163 1.00 25.36 276 HIS B C 1
ATOM 4417 O O . HIS B 1 276 ? 0.247 11.840 79.922 1.00 20.19 276 HIS B O 1
ATOM 4424 N N . LEU B 1 277 ? -1.347 12.468 81.391 1.00 21.98 277 LEU B N 1
ATOM 4425 C CA . LEU B 1 277 ? -0.497 12.346 82.570 1.00 28.38 277 LEU B CA 1
ATOM 4426 C C . LEU B 1 277 ? -0.428 10.914 83.091 1.00 27.95 277 LEU B C 1
ATOM 4427 O O . LEU B 1 277 ? -1.407 10.171 83.026 1.00 24.28 277 LEU B O 1
ATOM 4432 N N . TYR B 1 278 ? 0.741 10.543 83.610 1.00 30.25 278 TYR B N 1
ATOM 4433 C CA . TYR B 1 278 ? 0.979 9.204 84.146 1.00 29.41 278 TYR B CA 1
ATOM 4434 C C . TYR B 1 278 ? 1.746 9.250 85.460 1.00 29.59 278 TYR B C 1
ATOM 4435 O O . TYR B 1 278 ? 2.593 10.115 85.673 1.00 27.70 278 TYR B O 1
ATOM 4444 N N . ALA B 1 279 ? 1.439 8.296 86.330 1.00 29.31 279 ALA B N 1
ATOM 4445 C CA . ALA B 1 279 ? 2.088 8.169 87.625 1.00 32.43 279 ALA B CA 1
ATOM 4446 C C . ALA B 1 279 ? 2.534 6.714 87.718 1.00 31.53 279 ALA B C 1
ATOM 4447 O O . ALA B 1 279 ? 1.699 5.811 87.802 1.00 28.52 279 ALA B O 1
ATOM 4449 N N . ILE B 1 280 ? 3.845 6.488 87.689 1.00 27.55 280 ILE B N 1
ATOM 4450 C CA . ILE B 1 280 ? 4.377 5.133 87.747 1.00 21.26 280 ILE B CA 1
ATOM 4451 C C . ILE B 1 280 ? 5.150 4.873 89.026 1.00 24.34 280 ILE B C 1
ATOM 4452 O O . ILE B 1 280 ? 5.886 5.733 89.511 1.00 22.49 280 ILE B O 1
ATOM 4457 N N . ASN B 1 281 ? 4.951 3.683 89.584 1.00 22.47 281 ASN B N 1
ATOM 4458 C CA . ASN B 1 281 ? 5.638 3.282 90.808 1.00 28.96 281 ASN B CA 1
ATOM 4459 C C . ASN B 1 281 ? 7.063 2.889 90.464 1.00 24.24 281 ASN B C 1
ATOM 4460 O O . ASN B 1 281 ? 7.360 2.542 89.323 1.00 29.60 281 ASN B O 1
ATOM 4465 N N . PRO B 1 282 ? 7.963 2.931 91.452 1.00 22.46 282 PRO B N 1
ATOM 4466 C CA . PRO B 1 282 ? 9.370 2.581 91.254 1.00 23.91 282 PRO B CA 1
ATOM 4467 C C . PRO B 1 282 ? 9.611 1.200 90.658 1.00 29.14 282 PRO B C 1
ATOM 4468 O O . PRO B 1 282 ? 10.650 0.953 90.035 1.00 26.88 282 PRO B O 1
ATOM 4472 N N . ASP B 1 283 ? 8.653 0.298 90.844 1.00 28.59 283 ASP B N 1
ATOM 4473 C CA . ASP B 1 283 ? 8.793 -1.064 90.339 1.00 29.42 283 ASP B CA 1
ATOM 4474 C C . ASP B 1 283 ? 8.341 -1.182 88.885 1.00 36.37 283 ASP B C 1
ATOM 4475 O O . ASP B 1 283 ? 8.395 -2.257 88.289 1.00 31.83 283 ASP B O 1
ATOM 4480 N N . GLY B 1 284 ? 7.897 -0.068 88.315 1.00 33.49 284 GLY B N 1
ATOM 4481 C CA . GLY B 1 284 ? 7.467 -0.094 86.932 1.00 34.35 284 GLY B CA 1
ATOM 4482 C C . GLY B 1 284 ? 5.970 -0.193 86.730 1.00 27.72 284 GLY B C 1
ATOM 4483 O O . GLY B 1 284 ? 5.484 0.029 85.626 1.00 30.36 284 GLY B O 1
ATOM 4484 N N . THR B 1 285 ? 5.234 -0.528 87.783 1.00 28.71 285 THR B N 1
ATOM 4485 C CA . THR B 1 285 ? 3.782 -0.642 87.673 1.00 31.80 285 THR B CA 1
ATOM 4486 C C . THR B 1 285 ? 3.135 0.741 87.679 1.00 22.99 285 THR B C 1
ATOM 4487 O O . THR B 1 285 ? 3.636 1.665 88.318 1.00 29.97 285 THR B O 1
ATOM 4491 N N . GLU B 1 286 ? 2.023 0.873 86.961 1.00 22.86 286 GLU B N 1
ATOM 4492 C CA . GLU B 1 286 ? 1.302 2.139 86.886 1.00 27.42 286 GLU B CA 1
ATOM 4493 C C . GLU B 1 286 ? 0.507 2.407 88.154 1.00 28.62 286 GLU B C 1
ATOM 4494 O O . GLU B 1 286 ? -0.222 1.539 88.625 1.00 31.78 286 GLU B O 1
ATOM 4500 N N . LYS B 1 287 ? 0.634 3.613 88.695 1.00 29.25 287 LYS B N 1
ATOM 4501 C CA . LYS B 1 287 ? -0.107 3.982 89.890 1.00 27.39 287 LYS B CA 1
ATOM 4502 C C . LYS B 1 287 ? -1.449 4.553 89.422 1.00 34.05 287 LYS B C 1
ATOM 4503 O O . LYS B 1 287 ? -2.503 4.206 89.956 1.00 38.66 287 LYS B O 1
ATOM 4509 N N . TRP B 1 288 ? -1.408 5.418 88.412 1.00 28.56 288 TRP B N 1
ATOM 4510 C CA . TRP B 1 288 ? -2.625 5.997 87.849 1.00 28.07 288 TRP B CA 1
ATOM 4511 C C . TRP B 1 288 ? -2.333 6.855 86.620 1.00 34.03 288 TRP B C 1
ATOM 4512 O O . TRP B 1 288 ? -1.199 7.282 86.402 1.00 28.72 288 TRP B O 1
ATOM 4523 N N . ASN B 1 289 ? -3.357 7.089 85.806 1.00 28.29 289 ASN B N 1
ATOM 4524 C CA . ASN B 1 289 ? -3.200 7.914 84.615 1.00 34.72 289 ASN B CA 1
ATOM 4525 C C . ASN B 1 289 ? -4.434 8.784 84.425 1.00 34.10 289 ASN B C 1
ATOM 4526 O O . ASN B 1 289 ? -5.550 8.373 84.743 1.00 34.52 289 ASN B O 1
ATOM 4531 N N . PHE B 1 290 ? -4.226 9.991 83.912 1.00 26.11 290 PHE B N 1
ATOM 4532 C CA . PHE B 1 290 ? -5.312 10.928 83.693 1.00 24.64 290 PHE B CA 1
ATOM 4533 C C . PHE B 1 290 ? -5.155 11.646 82.346 1.00 29.35 290 PHE B C 1
ATOM 4534 O O . PHE B 1 290 ? -4.197 12.404 82.122 1.00 23.78 290 PHE B O 1
ATOM 4542 N N . GLU B 1 291 ? -6.136 11.454 81.472 1.00 27.42 291 GLU B N 1
ATOM 4543 C CA . GLU B 1 291 ? -6.127 12.113 80.175 1.00 29.96 291 GLU B CA 1
ATOM 4544 C C . GLU B 1 291 ? -6.625 13.538 80.348 1.00 33.91 291 GLU B C 1
ATOM 4545 O O . GLU B 1 291 ? -7.816 13.772 80.553 1.00 35.86 291 GLU B O 1
ATOM 4551 N N . THR B 1 292 ? -5.703 14.487 80.252 1.00 30.73 292 THR B N 1
ATOM 4552 C CA . THR B 1 292 ? -6.008 15.900 80.407 1.00 26.47 292 THR B CA 1
ATOM 4553 C C . THR B 1 292 ? -6.785 16.506 79.245 1.00 28.94 292 THR B C 1
ATOM 4554 O O . THR B 1 292 ? -7.636 17.373 79.448 1.00 27.36 292 THR B O 1
ATOM 4558 N N . GLY B 1 293 ? -6.483 16.061 78.030 1.00 30.72 293 GLY B N 1
ATOM 4559 C CA . GLY B 1 293 ? -7.156 16.605 76.866 1.00 24.69 293 GLY B CA 1
ATOM 4560 C C . GLY B 1 293 ? -6.516 17.923 76.474 1.00 21.43 293 GLY B C 1
ATOM 4561 O O . GLY B 1 293 ? -6.989 18.604 75.567 1.00 23.20 293 GLY B O 1
ATOM 4562 N N . SER B 1 294 ? -5.437 18.282 77.166 1.00 17.19 294 SER B N 1
ATOM 4563 C CA . SER B 1 294 ? -4.715 19.527 76.893 1.00 21.61 294 SER B CA 1
ATOM 4564 C C . SER B 1 294 ? -3.233 19.236 76.667 1.00 24.91 294 SER B C 1
ATOM 4565 O O . SER B 1 294 ? -2.545 18.742 77.557 1.00 19.63 294 SER B O 1
ATOM 4568 N N . TRP B 1 295 ? -2.743 19.552 75.475 1.00 25.85 295 TRP B N 1
ATOM 4569 C CA . TRP B 1 295 ? -1.353 19.295 75.142 1.00 19.72 295 TRP B CA 1
ATOM 4570 C C . TRP B 1 295 ? -0.369 19.890 76.147 1.00 25.61 295 TRP B C 1
ATOM 4571 O O . TRP B 1 295 ? -0.573 20.984 76.684 1.00 16.39 295 TRP B O 1
ATOM 4582 N N . ILE B 1 296 ? 0.699 19.138 76.390 1.00 21.61 296 ILE B N 1
ATOM 4583 C CA . ILE B 1 296 ? 1.746 19.526 77.327 1.00 27.00 296 ILE B CA 1
ATOM 4584 C C . ILE B 1 296 ? 3.125 19.438 76.681 1.00 26.27 296 ILE B C 1
ATOM 4585 O O . ILE B 1 296 ? 3.449 18.457 76.010 1.00 28.41 296 ILE B O 1
ATOM 4590 N N . ILE B 1 297 ? 3.932 20.472 76.888 1.00 26.04 297 ILE B N 1
ATOM 4591 C CA . ILE B 1 297 ? 5.285 20.502 76.353 1.00 26.10 297 ILE B CA 1
ATOM 4592 C C . ILE B 1 297 ? 6.265 20.952 77.440 1.00 32.77 297 ILE B C 1
ATOM 4593 O O . ILE B 1 297 ? 7.427 20.544 77.448 1.00 28.51 297 ILE B O 1
ATOM 4598 N N . ALA B 1 298 ? 5.782 21.781 78.363 1.00 24.17 298 ALA B N 1
ATOM 4599 C CA . ALA B 1 298 ? 6.610 22.289 79.450 1.00 24.26 298 ALA B CA 1
ATOM 4600 C C . ALA B 1 298 ? 6.963 21.209 80.457 1.00 25.71 298 ALA B C 1
ATOM 4601 O O . ALA B 1 298 ? 6.206 20.265 80.679 1.00 23.62 298 ALA B O 1
ATOM 4603 N N . THR B 1 299 ? 8.127 21.355 81.068 1.00 24.62 299 THR B N 1
ATOM 4604 C CA . THR B 1 299 ? 8.573 20.391 82.050 1.00 26.36 299 THR B CA 1
ATOM 4605 C C . THR B 1 299 ? 7.831 20.639 83.358 1.00 21.77 299 THR B C 1
ATOM 4606 O O . THR B 1 299 ? 7.573 21.781 83.732 1.00 20.04 299 THR B O 1
ATOM 4610 N N . PRO B 1 300 ? 7.448 19.568 84.057 1.00 21.02 300 PRO B N 1
ATOM 4611 C CA . PRO B 1 300 ? 6.743 19.750 85.325 1.00 22.65 300 PRO B CA 1
ATOM 4612 C C . PRO B 1 300 ? 7.688 20.349 86.358 1.00 21.28 300 PRO B C 1
ATOM 4613 O O . PRO B 1 300 ? 8.904 20.322 86.173 1.00 25.16 300 PRO B O 1
ATOM 4617 N N . VAL B 1 301 ? 7.120 20.908 87.424 1.00 26.27 301 VAL B N 1
ATOM 4618 C CA . VAL B 1 301 ? 7.894 21.502 88.513 1.00 23.25 301 VAL B CA 1
ATOM 4619 C C . VAL B 1 301 ? 7.264 21.089 89.838 1.00 27.67 301 VAL B C 1
ATOM 4620 O O . VAL B 1 301 ? 6.130 20.611 89.873 1.00 34.94 301 VAL B O 1
ATOM 4624 N N . ILE B 1 302 ? 7.996 21.280 90.928 1.00 29.21 302 ILE B N 1
ATOM 4625 C CA . ILE B 1 302 ? 7.501 20.914 92.249 1.00 34.59 302 ILE B CA 1
ATOM 4626 C C . ILE B 1 302 ? 7.822 22.018 93.257 1.00 29.95 302 ILE B C 1
ATOM 4627 O O . ILE B 1 302 ? 8.824 22.713 93.113 1.00 27.69 302 ILE B O 1
ATOM 4632 N N . ASP B 1 303 ? 6.965 22.181 94.265 1.00 33.85 303 ASP B N 1
ATOM 4633 C CA . ASP B 1 303 ? 7.167 23.207 95.289 1.00 33.51 303 ASP B CA 1
ATOM 4634 C C . ASP B 1 303 ? 7.726 22.609 96.577 1.00 42.92 303 ASP B C 1
ATOM 4635 O O . ASP B 1 303 ? 7.940 21.398 96.662 1.00 44.92 303 ASP B O 1
ATOM 4640 N N . GLU B 1 304 ? 7.966 23.457 97.577 1.00 48.18 304 GLU B N 1
ATOM 4641 C CA . GLU B 1 304 ? 8.516 22.992 98.849 1.00 51.02 304 GLU B CA 1
ATOM 4642 C C . GLU B 1 304 ? 7.592 22.053 99.617 1.00 51.98 304 GLU B C 1
ATOM 4643 O O . GLU B 1 304 ? 7.986 21.487 100.635 1.00 52.29 304 GLU B O 1
ATOM 4649 N N . ASN B 1 305 ? 6.369 21.883 99.127 1.00 51.45 305 ASN B N 1
ATOM 4650 C CA . ASN B 1 305 ? 5.407 21.001 99.778 1.00 48.09 305 ASN B CA 1
ATOM 4651 C C . ASN B 1 305 ? 5.344 19.654 99.066 1.00 42.71 305 ASN B C 1
ATOM 4652 O O . ASN B 1 305 ? 4.630 18.749 99.491 1.00 44.37 305 ASN B O 1
ATOM 4657 N N . GLY B 1 306 ? 6.100 19.526 97.980 1.00 41.26 306 GLY B N 1
ATOM 4658 C CA . GLY B 1 306 ? 6.109 18.279 97.237 1.00 33.90 306 GLY B CA 1
ATOM 4659 C C . GLY B 1 306 ? 5.007 18.224 96.199 1.00 38.29 306 GLY B C 1
ATOM 4660 O O . GLY B 1 306 ? 4.766 17.182 95.588 1.00 33.91 306 GLY B O 1
ATOM 4661 N N . THR B 1 307 ? 4.333 19.353 96.004 1.00 32.41 307 THR B N 1
ATOM 4662 C CA . THR B 1 307 ? 3.256 19.436 95.031 1.00 32.82 307 THR B CA 1
ATOM 4663 C C . THR B 1 307 ? 3.851 19.611 93.644 1.00 33.22 307 THR B C 1
ATOM 4664 O O . THR B 1 307 ? 4.686 20.490 93.421 1.00 30.47 307 THR B O 1
ATOM 4668 N N . ILE B 1 308 ? 3.420 18.758 92.722 1.00 31.82 308 ILE B N 1
ATOM 4669 C CA . ILE B 1 308 ? 3.899 18.787 91.346 1.00 30.02 308 ILE B CA 1
ATOM 4670 C C . ILE B 1 308 ? 2.915 19.530 90.454 1.00 28.91 308 ILE B C 1
ATOM 4671 O O . ILE B 1 308 ? 1.706 19.312 90.531 1.00 28.61 308 ILE B O 1
ATOM 4676 N N . TYR B 1 309 ? 3.440 20.422 89.621 1.00 24.45 309 TYR B N 1
ATOM 4677 C CA . TYR B 1 309 ? 2.612 21.209 88.712 1.00 27.38 309 TYR B CA 1
ATOM 4678 C C . TYR B 1 309 ? 2.949 20.897 87.254 1.00 26.02 309 TYR B C 1
ATOM 4679 O O . TYR B 1 309 ? 4.120 20.821 86.881 1.00 29.11 309 TYR B O 1
ATOM 4688 N N . PHE B 1 310 ? 1.910 20.717 86.448 1.00 23.61 310 PHE B N 1
ATOM 4689 C CA . PHE B 1 310 ? 2.040 20.423 85.026 1.00 19.10 310 PHE B CA 1
ATOM 4690 C C . PHE B 1 310 ? 1.364 21.534 84.232 1.00 24.63 310 PHE B C 1
ATOM 4691 O O . PHE B 1 310 ? 0.135 21.632 84.206 1.00 30.04 310 PHE B O 1
ATOM 4699 N N . GLY B 1 311 ? 2.164 22.383 83.598 1.00 18.25 311 GLY B N 1
ATOM 4700 C CA . GLY B 1 311 ? 1.600 23.461 82.810 1.00 20.49 311 GLY B CA 1
ATOM 4701 C C . GLY B 1 311 ? 1.264 22.970 81.415 1.00 30.05 311 GLY B C 1
ATOM 4702 O O . GLY B 1 311 ? 2.069 22.286 80.781 1.00 29.49 311 GLY B O 1
ATOM 4703 N N . THR B 1 312 ? 0.071 23.312 80.938 1.00 28.87 312 THR B N 1
ATOM 4704 C CA . THR B 1 312 ? -0.374 22.906 79.609 1.00 25.77 312 THR B CA 1
ATOM 4705 C C . THR B 1 312 ? -0.272 24.075 78.640 1.00 27.51 312 THR B C 1
ATOM 4706 O O . THR B 1 312 ? -0.171 25.232 79.050 1.00 22.28 312 THR B O 1
ATOM 4710 N N . ARG B 1 313 ? -0.314 23.756 77.353 1.00 24.83 313 ARG B N 1
ATOM 4711 C CA . ARG B 1 313 ? -0.233 24.755 76.302 1.00 26.05 313 ARG B CA 1
ATOM 4712 C C . ARG B 1 313 ? -1.392 25.745 76.327 1.00 24.63 313 ARG B C 1
ATOM 4713 O O . ARG B 1 313 ? -1.194 26.937 76.098 1.00 22.67 313 ARG B O 1
ATOM 4721 N N . ASN B 1 314 ? -2.597 25.253 76.600 1.00 22.63 314 ASN B N 1
ATOM 4722 C CA . ASN B 1 314 ? -3.773 26.110 76.610 1.00 30.28 314 ASN B CA 1
ATOM 4723 C C . ASN B 1 314 ? -3.901 27.013 77.837 1.00 31.36 314 ASN B C 1
ATOM 4724 O O . ASN B 1 314 ? -4.939 27.636 78.045 1.00 35.38 314 ASN B O 1
ATOM 4729 N N . GLY B 1 315 ? -2.845 27.080 78.644 1.00 34.07 315 GLY B N 1
ATOM 4730 C CA . GLY B 1 315 ? -2.854 27.951 79.809 1.00 29.27 315 GLY B CA 1
ATOM 4731 C C . GLY B 1 315 ? -3.356 27.401 81.130 1.00 31.11 315 GLY B C 1
ATOM 4732 O O . GLY B 1 315 ? -3.418 28.125 82.124 1.00 36.35 315 GLY B O 1
ATOM 4733 N N . LYS B 1 316 ? -3.729 26.131 81.160 1.00 36.72 316 LYS B N 1
ATOM 4734 C CA . LYS B 1 316 ? -4.203 25.545 82.403 1.00 31.36 316 LYS B CA 1
ATOM 4735 C C . LYS B 1 316 ? -3.033 24.922 83.152 1.00 35.66 316 LYS B C 1
ATOM 4736 O O . LYS B 1 316 ? -1.923 24.831 82.623 1.00 27.77 316 LYS B O 1
ATOM 4742 N N . PHE B 1 317 ? -3.290 24.510 84.389 1.00 30.51 317 PHE B N 1
ATOM 4743 C CA . PHE B 1 317 ? -2.279 23.880 85.226 1.00 31.88 317 PHE B CA 1
ATOM 4744 C C . PHE B 1 317 ? -2.915 22.757 86.018 1.00 32.22 317 PHE B C 1
ATOM 4745 O O . PHE B 1 317 ? -4.051 22.885 86.473 1.00 30.17 317 PHE B O 1
ATOM 4753 N N . TYR B 1 318 ? -2.183 21.658 86.176 1.00 27.42 318 TYR B N 1
ATOM 4754 C CA . TYR B 1 318 ? -2.670 20.514 86.942 1.00 29.84 318 TYR B CA 1
ATOM 4755 C C . TYR B 1 318 ? -1.745 20.260 88.120 1.00 28.71 318 TYR B C 1
ATOM 4756 O O . TYR B 1 318 ? -0.569 19.956 87.934 1.00 28.99 318 TYR B O 1
ATOM 4765 N N . ALA B 1 319 ? -2.283 20.394 89.332 1.00 30.22 319 ALA B N 1
ATOM 4766 C CA . ALA B 1 319 ? -1.507 20.188 90.553 1.00 35.86 319 ALA B CA 1
ATOM 4767 C C . ALA B 1 319 ? -1.672 18.776 91.104 1.00 31.43 319 ALA B C 1
ATOM 4768 O O . ALA B 1 319 ? -2.788 18.291 91.277 1.00 35.92 319 ALA B O 1
ATOM 4770 N N . LEU B 1 320 ? -0.546 18.123 91.367 1.00 32.20 320 LEU B N 1
ATOM 4771 C CA . LEU B 1 320 ? -0.535 16.769 91.903 1.00 30.40 320 LEU B CA 1
ATOM 4772 C C . LEU B 1 320 ? -0.124 16.791 93.372 1.00 32.78 320 LEU B C 1
ATOM 4773 O O . LEU B 1 320 ? 0.861 17.432 93.739 1.00 33.87 320 LEU B O 1
ATOM 4778 N N . PHE B 1 321 ? -0.883 16.084 94.204 1.00 41.11 321 PHE B N 1
ATOM 4779 C CA . PHE B 1 321 ? -0.618 16.027 95.638 1.00 47.64 321 PHE B CA 1
ATOM 4780 C C . PHE B 1 321 ? -0.307 14.619 96.129 1.00 46.43 321 PHE B C 1
ATOM 4781 O O . PHE B 1 321 ? -1.040 13.675 95.839 1.00 49.44 321 PHE B O 1
ATOM 4789 N N . ASN B 1 322 ? 0.786 14.490 96.876 1.00 54.54 322 ASN B N 1
ATOM 4790 C CA . ASN B 1 322 ? 1.209 13.202 97.421 1.00 61.36 322 ASN B CA 1
ATOM 4791 C C . ASN B 1 322 ? 0.497 12.904 98.738 1.00 57.45 322 ASN B C 1
ATOM 4792 O O . ASN B 1 322 ? -0.048 13.802 99.378 1.00 48.50 322 ASN B O 1
ATOM 4797 N N . LYS C 1 12 ? -34.654 64.376 66.696 1.00 42.96 12 LYS C N 1
ATOM 4798 C CA . LYS C 1 12 ? -33.428 63.528 66.612 1.00 41.91 12 LYS C CA 1
ATOM 4799 C C . LYS C 1 12 ? -33.511 62.351 67.592 1.00 38.53 12 LYS C C 1
ATOM 4800 O O . LYS C 1 12 ? -32.822 61.345 67.427 1.00 36.25 12 LYS C O 1
ATOM 4806 N N . TRP C 1 13 ? -34.360 62.481 68.608 1.00 30.11 13 TRP C N 1
ATOM 4807 C CA . TRP C 1 13 ? -34.547 61.423 69.600 1.00 28.68 13 TRP C CA 1
ATOM 4808 C C . TRP C 1 13 ? -33.227 60.997 70.246 1.00 25.29 13 TRP C C 1
ATOM 4809 O O . TRP C 1 13 ? -33.025 59.820 70.545 1.00 27.59 13 TRP C O 1
ATOM 4820 N N . GLU C 1 14 ? -32.332 61.956 70.459 1.00 25.02 14 GLU C N 1
ATOM 4821 C CA . GLU C 1 14 ? -31.030 61.675 71.060 1.00 30.69 14 GLU C CA 1
ATOM 4822 C C . GLU C 1 14 ? -31.119 61.093 72.472 1.00 23.01 14 GLU C C 1
ATOM 4823 O O . GLU C 1 14 ? -30.244 60.331 72.891 1.00 25.94 14 GLU C O 1
ATOM 4829 N N . PHE C 1 15 ? -32.170 61.448 73.203 1.00 19.97 15 PHE C N 1
ATOM 4830 C CA . PHE C 1 15 ? -32.335 60.956 74.565 1.00 22.04 15 PHE C CA 1
ATOM 4831 C C . PHE C 1 15 ? -32.627 59.457 74.679 1.00 27.53 15 PHE C C 1
ATOM 4832 O O . PHE C 1 15 ? -32.503 58.891 75.764 1.00 21.73 15 PHE C O 1
ATOM 4840 N N . LEU C 1 16 ? -33.009 58.803 73.582 1.00 24.20 16 LEU C N 1
ATOM 4841 C CA . LEU C 1 16 ? -33.280 57.367 73.660 1.00 29.91 16 LEU C CA 1
ATOM 4842 C C . LEU C 1 16 ? -32.532 56.533 72.628 1.00 29.18 16 LEU C C 1
ATOM 4843 O O . LEU C 1 16 ? -32.345 55.330 72.816 1.00 26.30 16 LEU C O 1
ATOM 4848 N N . ILE C 1 17 ? -32.106 57.169 71.544 1.00 28.81 17 ILE C N 1
ATOM 4849 C CA . ILE C 1 17 ? -31.386 56.479 70.477 1.00 34.25 17 ILE C CA 1
ATOM 4850 C C . ILE C 1 17 ? -30.013 57.105 70.246 1.00 36.48 17 ILE C C 1
ATOM 4851 O O . ILE C 1 17 ? -29.901 58.315 70.052 1.00 34.30 17 ILE C O 1
ATOM 4856 N N . GLY C 1 18 ? -28.977 56.272 70.249 1.00 38.49 18 GLY C N 1
ATOM 4857 C CA . GLY C 1 18 ? -27.631 56.769 70.038 1.00 42.35 18 GLY C CA 1
ATOM 4858 C C . GLY C 1 18 ? -27.082 56.408 68.673 1.00 48.75 18 GLY C C 1
ATOM 4859 O O . GLY C 1 18 ? -27.210 57.172 67.717 1.00 53.27 18 GLY C O 1
ATOM 4860 N N . SER C 1 23 ? -31.401 53.195 59.991 1.00 46.96 23 SER C N 1
ATOM 4861 C CA . SER C 1 23 ? -30.344 52.552 60.765 1.00 52.98 23 SER C CA 1
ATOM 4862 C C . SER C 1 23 ? -30.928 51.610 61.813 1.00 52.80 23 SER C C 1
ATOM 4863 O O . SER C 1 23 ? -30.454 50.487 61.993 1.00 52.37 23 SER C O 1
ATOM 4866 N N . SER C 1 24 ? -31.955 52.079 62.511 1.00 49.73 24 SER C N 1
ATOM 4867 C CA . SER C 1 24 ? -32.600 51.286 63.549 1.00 50.31 24 SER C CA 1
ATOM 4868 C C . SER C 1 24 ? -33.584 50.288 62.939 1.00 45.27 24 SER C C 1
ATOM 4869 O O . SER C 1 24 ? -34.227 50.573 61.931 1.00 44.71 24 SER C O 1
ATOM 4872 N N . PRO C 1 25 ? -33.705 49.096 63.541 1.00 39.46 25 PRO C N 1
ATOM 4873 C CA . PRO C 1 25 ? -34.626 48.079 63.024 1.00 41.53 25 PRO C CA 1
ATOM 4874 C C . PRO C 1 25 ? -36.089 48.474 63.217 1.00 41.20 25 PRO C C 1
ATOM 4875 O O . PRO C 1 25 ? -36.461 49.033 64.248 1.00 32.15 25 PRO C O 1
ATOM 4879 N N . ILE C 1 26 ? -36.918 48.180 62.223 1.00 39.46 26 ILE C N 1
ATOM 4880 C CA . ILE C 1 26 ? -38.329 48.517 62.312 1.00 38.48 26 ILE C CA 1
ATOM 4881 C C . ILE C 1 26 ? -39.239 47.313 62.118 1.00 32.47 26 ILE C C 1
ATOM 4882 O O . ILE C 1 26 ? -39.007 46.476 61.247 1.00 30.45 26 ILE C O 1
ATOM 4887 N N . LEU C 1 27 ? -40.276 47.232 62.943 1.00 25.39 27 LEU C N 1
ATOM 4888 C CA . LEU C 1 27 ? -41.242 46.148 62.857 1.00 24.11 27 LEU C CA 1
ATOM 4889 C C . LEU C 1 27 ? -42.193 46.446 61.703 1.00 21.74 27 LEU C C 1
ATOM 4890 O O . LEU C 1 27 ? -42.828 47.496 61.667 1.00 16.65 27 LEU C O 1
ATOM 4895 N N . ALA C 1 28 ? -42.277 45.523 60.754 1.00 20.57 28 ALA C N 1
ATOM 4896 C CA . ALA C 1 28 ? -43.145 45.699 59.604 1.00 20.87 28 ALA C CA 1
ATOM 4897 C C . ALA C 1 28 ? -44.537 45.171 59.904 1.00 22.81 28 ALA C C 1
ATOM 4898 O O . ALA C 1 28 ? -44.735 44.379 60.832 1.00 13.37 28 ALA C O 1
ATOM 4900 N N . LYS C 1 29 ? -45.496 45.609 59.095 1.00 18.74 29 LYS C N 1
ATOM 4901 C CA . LYS C 1 29 ? -46.883 45.192 59.233 1.00 14.90 29 LYS C CA 1
ATOM 4902 C C . LYS C 1 29 ? -47.045 43.684 59.057 1.00 18.69 29 LYS C C 1
ATOM 4903 O O . LYS C 1 29 ? -47.919 43.079 59.676 1.00 20.62 29 LYS C O 1
ATOM 4909 N N . ASN C 1 30 ? -46.204 43.073 58.228 1.00 12.38 30 ASN C N 1
ATOM 4910 C CA . ASN C 1 30 ? -46.324 41.639 57.996 1.00 18.21 30 ASN C CA 1
ATOM 4911 C C . ASN C 1 30 ? -45.751 40.779 59.125 1.00 11.28 30 ASN C C 1
ATOM 4912 O O . ASN C 1 30 ? -45.712 39.552 59.021 1.00 13.56 30 ASN C O 1
ATOM 4917 N N . GLY C 1 31 ? -45.308 41.423 60.201 1.00 13.29 31 GLY C N 1
ATOM 4918 C CA . GLY C 1 31 ? -44.770 40.687 61.329 1.00 11.83 31 GLY C CA 1
ATOM 4919 C C . GLY C 1 31 ? -43.275 40.422 61.312 1.00 24.02 31 GLY C C 1
ATOM 4920 O O . GLY C 1 31 ? -42.747 39.772 62.213 1.00 25.30 31 GLY C O 1
ATOM 4921 N N . THR C 1 32 ? -42.579 40.922 60.301 1.00 19.25 32 THR C N 1
ATOM 4922 C CA . THR C 1 32 ? -41.144 40.699 60.224 1.00 29.94 32 THR C CA 1
ATOM 4923 C C . THR C 1 32 ? -40.365 41.928 60.671 1.00 31.29 32 THR C C 1
ATOM 4924 O O . THR C 1 32 ? -40.834 43.062 60.532 1.00 33.57 32 THR C O 1
ATOM 4928 N N . ILE C 1 33 ? -39.178 41.696 61.222 1.00 21.75 33 ILE C N 1
ATOM 4929 C CA . ILE C 1 33 ? -38.327 42.791 61.666 1.00 23.11 33 ILE C CA 1
ATOM 4930 C C . ILE C 1 33 ? -37.351 43.109 60.550 1.00 26.62 33 ILE C C 1
ATOM 4931 O O . ILE C 1 33 ? -36.538 42.268 60.170 1.00 25.60 33 ILE C O 1
ATOM 4936 N N . TYR C 1 34 ? -37.446 44.331 60.034 1.00 21.52 34 TYR C N 1
ATOM 4937 C CA . TYR C 1 34 ? -36.601 44.803 58.947 1.00 25.83 34 TYR C CA 1
ATOM 4938 C C . TYR C 1 34 ? -35.428 45.603 59.511 1.00 28.10 34 TYR C C 1
ATOM 4939 O O . TYR C 1 34 ? -35.614 46.495 60.337 1.00 23.08 34 TYR C O 1
ATOM 4948 N N . LEU C 1 35 ? -34.219 45.271 59.072 1.00 30.47 35 LEU C N 1
ATOM 4949 C CA . LEU C 1 35 ? -33.024 45.959 59.546 1.00 34.77 35 LEU C CA 1
ATOM 4950 C C . LEU C 1 35 ? -32.728 47.244 58.781 1.00 38.92 35 LEU C C 1
ATOM 4951 O O . LEU C 1 35 ? -33.023 47.357 57.592 1.00 36.01 35 LEU C O 1
ATOM 4956 N N . GLY C 1 36 ? -32.135 48.212 59.473 1.00 40.25 36 GLY C N 1
ATOM 4957 C CA . GLY C 1 36 ? -31.804 49.475 58.840 1.00 47.84 36 GLY C CA 1
ATOM 4958 C C . GLY C 1 36 ? -30.704 49.325 57.804 1.00 48.44 36 GLY C C 1
ATOM 4959 O O . GLY C 1 36 ? -30.576 50.149 56.895 1.00 51.50 36 GLY C O 1
ATOM 4960 N N . LYS C 1 40 ? -22.206 49.366 56.974 1.00 67.51 40 LYS C N 1
ATOM 4961 C CA . LYS C 1 40 ? -22.635 47.978 56.837 1.00 67.87 40 LYS C CA 1
ATOM 4962 C C . LYS C 1 40 ? -21.956 47.319 55.640 1.00 63.75 40 LYS C C 1
ATOM 4963 O O . LYS C 1 40 ? -22.527 47.244 54.550 1.00 61.08 40 LYS C O 1
ATOM 4969 N N . ASN C 1 41 ? -20.735 46.838 55.852 1.00 60.21 41 ASN C N 1
ATOM 4970 C CA . ASN C 1 41 ? -19.973 46.191 54.793 1.00 54.57 41 ASN C CA 1
ATOM 4971 C C . ASN C 1 41 ? -19.655 44.754 55.194 1.00 53.55 41 ASN C C 1
ATOM 4972 O O . ASN C 1 41 ? -18.496 44.389 55.378 1.00 51.56 41 ASN C O 1
ATOM 4977 N N . LEU C 1 42 ? -20.699 43.942 55.320 1.00 50.00 42 LEU C N 1
ATOM 4978 C CA . LEU C 1 42 ? -20.547 42.550 55.720 1.00 46.23 42 LEU C CA 1
ATOM 4979 C C . LEU C 1 42 ? -20.297 41.583 54.569 1.00 46.68 42 LEU C C 1
ATOM 4980 O O . LEU C 1 42 ? -19.330 40.820 54.594 1.00 47.32 42 LEU C O 1
ATOM 4985 N N . TYR C 1 43 ? -21.167 41.613 53.565 1.00 42.95 43 TYR C N 1
ATOM 4986 C CA . TYR C 1 43 ? -21.036 40.711 52.429 1.00 35.29 43 TYR C CA 1
ATOM 4987 C C . TYR C 1 43 ? -21.313 41.389 51.088 1.00 36.78 43 TYR C C 1
ATOM 4988 O O . TYR C 1 43 ? -21.694 42.557 51.032 1.00 32.81 43 TYR C O 1
ATOM 4997 N N . ALA C 1 44 ? -21.114 40.640 50.009 1.00 39.41 44 ALA C N 1
ATOM 4998 C CA . ALA C 1 44 ? -21.337 41.140 48.661 1.00 43.81 44 ALA C CA 1
ATOM 4999 C C . ALA C 1 44 ? -21.885 40.003 47.814 1.00 45.24 44 ALA C C 1
ATOM 5000 O O . ALA C 1 44 ? -21.260 38.950 47.699 1.00 43.62 44 ALA C O 1
ATOM 5002 N N . ILE C 1 45 ? -23.055 40.214 47.223 1.00 52.44 45 ILE C N 1
ATOM 5003 C CA . ILE C 1 45 ? -23.672 39.190 46.391 1.00 57.49 45 ILE C CA 1
ATOM 5004 C C . ILE C 1 45 ? -23.191 39.284 44.942 1.00 62.59 45 ILE C C 1
ATOM 5005 O O . ILE C 1 45 ? -23.568 40.197 44.206 1.00 67.10 45 ILE C O 1
ATOM 5010 N N . ASN C 1 46 ? -22.350 38.332 44.546 1.00 64.98 46 ASN C N 1
ATOM 5011 C CA . ASN C 1 46 ? -21.803 38.289 43.191 1.00 64.33 46 ASN C CA 1
ATOM 5012 C C . ASN C 1 46 ? -22.895 38.149 42.140 1.00 67.72 46 ASN C C 1
ATOM 5013 O O . ASN C 1 46 ? -23.998 37.680 42.431 1.00 66.15 46 ASN C O 1
ATOM 5018 N N . THR C 1 47 ? -22.582 38.566 40.917 1.00 71.27 47 THR C N 1
ATOM 5019 C CA . THR C 1 47 ? -23.527 38.457 39.813 1.00 72.22 47 THR C CA 1
ATOM 5020 C C . THR C 1 47 ? -23.694 36.968 39.535 1.00 69.56 47 THR C C 1
ATOM 5021 O O . THR C 1 47 ? -24.674 36.535 38.928 1.00 67.69 47 THR C O 1
ATOM 5025 N N . ASP C 1 48 ? -22.719 36.196 40.007 1.00 69.51 48 ASP C N 1
ATOM 5026 C CA . ASP C 1 48 ? -22.708 34.748 39.851 1.00 70.14 48 ASP C CA 1
ATOM 5027 C C . ASP C 1 48 ? -23.748 34.128 40.778 1.00 70.57 48 ASP C C 1
ATOM 5028 O O . ASP C 1 48 ? -23.983 32.919 40.744 1.00 72.64 48 ASP C O 1
ATOM 5033 N N . GLY C 1 49 ? -24.362 34.967 41.608 1.00 69.65 49 GLY C N 1
ATOM 5034 C CA . GLY C 1 49 ? -25.367 34.493 42.541 1.00 65.27 49 GLY C CA 1
ATOM 5035 C C . GLY C 1 49 ? -24.767 34.182 43.897 1.00 63.09 49 GLY C C 1
ATOM 5036 O O . GLY C 1 49 ? -25.413 34.363 44.929 1.00 60.48 49 GLY C O 1
ATOM 5037 N N . SER C 1 50 ? -23.523 33.713 43.894 1.00 60.89 50 SER C N 1
ATOM 5038 C CA . SER C 1 50 ? -22.829 33.377 45.130 1.00 58.92 50 SER C CA 1
ATOM 5039 C C . SER C 1 50 ? -22.569 34.632 45.953 1.00 58.58 50 SER C C 1
ATOM 5040 O O . SER C 1 50 ? -22.706 35.752 45.459 1.00 57.72 50 SER C O 1
ATOM 5043 N N . VAL C 1 51 ? -22.188 34.440 47.210 1.00 56.35 51 VAL C N 1
ATOM 5044 C CA . VAL C 1 51 ? -21.929 35.562 48.098 1.00 55.73 51 VAL C CA 1
ATOM 5045 C C . VAL C 1 51 ? -20.479 35.622 48.558 1.00 55.95 51 VAL C C 1
ATOM 5046 O O . VAL C 1 51 ? -19.829 34.591 48.744 1.00 56.64 51 VAL C O 1
ATOM 5050 N N . LYS C 1 52 ? -19.976 36.838 48.737 1.00 51.33 52 LYS C N 1
ATOM 5051 C CA . LYS C 1 52 ? -18.609 37.036 49.195 1.00 48.65 52 LYS C CA 1
ATOM 5052 C C . LYS C 1 52 ? -18.622 37.745 50.545 1.00 46.52 52 LYS C C 1
ATOM 5053 O O . LYS C 1 52 ? -19.145 38.850 50.669 1.00 40.27 52 LYS C O 1
ATOM 5059 N N . TRP C 1 53 ? -18.051 37.095 51.556 1.00 46.00 53 TRP C N 1
ATOM 5060 C CA . TRP C 1 53 ? -17.997 37.658 52.899 1.00 44.94 53 TRP C CA 1
ATOM 5061 C C . TRP C 1 53 ? -16.729 38.457 53.125 1.00 50.43 53 TRP C C 1
ATOM 5062 O O . TRP C 1 53 ? -15.656 38.084 52.653 1.00 54.25 53 TRP C O 1
ATOM 5073 N N . PHE C 1 54 ? -16.859 39.555 53.861 1.00 51.26 54 PHE C N 1
ATOM 5074 C CA . PHE C 1 54 ? -15.723 40.414 54.164 1.00 54.63 54 PHE C CA 1
ATOM 5075 C C . PHE C 1 54 ? -15.281 40.248 55.619 1.00 59.29 54 PHE C C 1
ATOM 5076 O O . PHE C 1 54 ? -15.381 41.178 56.421 1.00 57.92 54 PHE C O 1
ATOM 5084 N N . PHE C 1 55 ? -14.797 39.051 55.948 1.00 62.84 55 PHE C N 1
ATOM 5085 C CA . PHE C 1 55 ? -14.319 38.734 57.294 1.00 65.63 55 PHE C CA 1
ATOM 5086 C C . PHE C 1 55 ? -12.913 38.140 57.259 1.00 65.48 55 PHE C C 1
ATOM 5087 O O . PHE C 1 55 ? -12.738 36.924 57.351 1.00 59.08 55 PHE C O 1
ATOM 5095 N N . GLU C 1 59 ? -15.031 34.641 61.122 1.00 50.35 59 GLU C N 1
ATOM 5096 C CA . GLU C 1 59 ? -15.132 33.206 60.873 1.00 51.54 59 GLU C CA 1
ATOM 5097 C C . GLU C 1 59 ? -16.525 32.883 60.336 1.00 45.17 59 GLU C C 1
ATOM 5098 O O . GLU C 1 59 ? -17.512 32.975 61.062 1.00 45.30 59 GLU C O 1
ATOM 5104 N N . ILE C 1 60 ? -16.598 32.497 59.067 1.00 37.98 60 ILE C N 1
ATOM 5105 C CA . ILE C 1 60 ? -17.876 32.186 58.439 1.00 38.47 60 ILE C CA 1
ATOM 5106 C C . ILE C 1 60 ? -17.825 30.886 57.650 1.00 38.50 60 ILE C C 1
ATOM 5107 O O . ILE C 1 60 ? -17.009 30.738 56.743 1.00 45.10 60 ILE C O 1
ATOM 5112 N N . ILE C 1 61 ? -18.702 29.946 57.991 1.00 34.56 61 ILE C N 1
ATOM 5113 C CA . ILE C 1 61 ? -18.737 28.661 57.299 1.00 36.20 61 ILE C CA 1
ATOM 5114 C C . ILE C 1 61 ? -20.118 28.329 56.741 1.00 34.01 61 ILE C C 1
ATOM 5115 O O . ILE C 1 61 ? -21.130 28.479 57.425 1.00 34.43 61 ILE C O 1
ATOM 5120 N N . GLU C 1 62 ? -20.148 27.877 55.492 1.00 23.99 62 GLU C N 1
ATOM 5121 C CA . GLU C 1 62 ? -21.396 27.510 54.838 1.00 28.30 62 GLU C CA 1
ATOM 5122 C C . GLU C 1 62 ? -21.915 26.193 55.407 1.00 31.76 62 GLU C C 1
ATOM 5123 O O . GLU C 1 62 ? -21.144 25.260 55.641 1.00 33.24 62 GLU C O 1
ATOM 5129 N N . CYS C 1 63 ? -23.223 26.120 55.633 1.00 26.53 63 CYS C N 1
ATOM 5130 C CA . CYS C 1 63 ? -23.839 24.917 56.178 1.00 20.73 63 CYS C CA 1
ATOM 5131 C C . CYS C 1 63 ? -24.525 24.113 55.085 1.00 24.91 63 CYS C C 1
ATOM 5132 O O . CYS C 1 63 ? -24.937 24.659 54.060 1.00 25.53 63 CYS C O 1
ATOM 5135 N N . ARG C 1 64 ? -24.648 22.810 55.310 1.00 20.50 64 ARG C N 1
ATOM 5136 C CA . ARG C 1 64 ? -25.302 21.932 54.348 1.00 21.14 64 ARG C CA 1
ATOM 5137 C C . ARG C 1 64 ? -26.594 21.429 54.980 1.00 23.87 64 ARG C C 1
ATOM 5138 O O . ARG C 1 64 ? -26.580 20.498 55.792 1.00 23.73 64 ARG C O 1
ATOM 5146 N N . PRO C 1 65 ? -27.731 22.053 54.626 1.00 25.49 65 PRO C N 1
ATOM 5147 C CA . PRO C 1 65 ? -29.036 21.661 55.168 1.00 26.29 65 PRO C CA 1
ATOM 5148 C C . PRO C 1 65 ? -29.410 20.231 54.782 1.00 24.47 65 PRO C C 1
ATOM 5149 O O . PRO C 1 65 ? -28.778 19.630 53.914 1.00 30.10 65 PRO C O 1
ATOM 5153 N N . SER C 1 66 ? -30.433 19.696 55.442 1.00 25.01 66 SER C N 1
ATOM 5154 C CA . SER C 1 66 ? -30.933 18.355 55.164 1.00 22.58 66 SER C CA 1
ATOM 5155 C C . SER C 1 66 ? -32.396 18.478 54.772 1.00 25.14 66 SER C C 1
ATOM 5156 O O . SER C 1 66 ? -32.994 19.545 54.893 1.00 23.50 66 SER C O 1
ATOM 5159 N N . ILE C 1 67 ? -32.968 17.377 54.303 1.00 27.23 67 ILE C N 1
ATOM 5160 C CA . ILE C 1 67 ? -34.370 17.347 53.929 1.00 24.03 67 ILE C CA 1
ATOM 5161 C C . ILE C 1 67 ? -34.953 16.124 54.611 1.00 30.65 67 ILE C C 1
ATOM 5162 O O . ILE C 1 67 ? -34.633 14.988 54.254 1.00 26.07 67 ILE C O 1
ATOM 5167 N N . GLY C 1 68 ? -35.802 16.361 55.606 1.00 27.34 68 GLY C N 1
ATOM 5168 C CA . GLY C 1 68 ? -36.397 15.262 56.337 1.00 24.55 68 GLY C CA 1
ATOM 5169 C C . GLY C 1 68 ? -35.399 14.668 57.309 1.00 28.74 68 GLY C C 1
ATOM 5170 O O . GLY C 1 68 ? -34.490 15.353 57.785 1.00 22.07 68 GLY C O 1
ATOM 5171 N N . LYS C 1 69 ? -35.560 13.386 57.605 1.00 29.89 69 LYS C N 1
ATOM 5172 C CA . LYS C 1 69 ? -34.661 12.714 58.529 1.00 37.68 69 LYS C CA 1
ATOM 5173 C C . LYS C 1 69 ? -34.064 11.446 57.930 1.00 37.66 69 LYS C C 1
ATOM 5174 O O . LYS C 1 69 ? -33.281 10.758 58.581 1.00 32.91 69 LYS C O 1
ATOM 5180 N N . ASP C 1 70 ? -34.437 11.152 56.685 1.00 41.57 70 ASP C N 1
ATOM 5181 C CA . ASP C 1 70 ? -33.944 9.976 55.965 1.00 43.13 70 ASP C CA 1
ATOM 5182 C C . ASP C 1 70 ? -32.427 10.019 55.875 1.00 43.25 70 ASP C C 1
ATOM 5183 O O . ASP C 1 70 ? -31.749 9.014 56.066 1.00 48.11 70 ASP C O 1
ATOM 5188 N N . GLY C 1 71 ? -31.912 11.201 55.563 1.00 40.79 71 GLY C N 1
ATOM 5189 C CA . GLY C 1 71 ? -30.485 11.390 55.414 1.00 31.97 71 GLY C CA 1
ATOM 5190 C C . GLY C 1 71 ? -30.288 12.209 54.159 1.00 30.08 71 GLY C C 1
ATOM 5191 O O . GLY C 1 71 ? -29.171 12.566 53.786 1.00 34.79 71 GLY C O 1
ATOM 5192 N N . THR C 1 72 ? -31.403 12.501 53.499 1.00 36.10 72 THR C N 1
ATOM 5193 C CA . THR C 1 72 ? -31.402 13.290 52.276 1.00 31.30 72 THR C CA 1
ATOM 5194 C C . THR C 1 72 ? -30.755 14.646 52.536 1.00 35.42 72 THR C C 1
ATOM 5195 O O . THR C 1 72 ? -31.015 15.282 53.560 1.00 28.50 72 THR C O 1
ATOM 5199 N N . ILE C 1 73 ? -29.911 15.080 51.606 1.00 29.88 73 ILE C N 1
ATOM 5200 C CA . ILE C 1 73 ? -29.230 16.362 51.723 1.00 29.88 73 ILE C CA 1
ATOM 5201 C C . ILE C 1 73 ? -29.840 17.391 50.777 1.00 25.66 73 ILE C C 1
ATOM 5202 O O . ILE C 1 73 ? -30.234 17.065 49.657 1.00 28.32 73 ILE C O 1
ATOM 5207 N N . TYR C 1 74 ? -29.908 18.634 51.242 1.00 21.90 74 TYR C N 1
ATOM 5208 C CA . TYR C 1 74 ? -30.469 19.730 50.461 1.00 29.35 74 TYR C CA 1
ATOM 5209 C C . TYR C 1 74 ? -29.450 20.367 49.523 1.00 28.83 74 TYR C C 1
ATOM 5210 O O . TYR C 1 74 ? -28.355 20.737 49.944 1.00 24.69 74 TYR C O 1
ATOM 5219 N N . PHE C 1 75 ? -29.824 20.490 48.250 1.00 35.42 75 PHE C N 1
ATOM 5220 C CA . PHE C 1 75 ? -28.962 21.101 47.242 1.00 38.93 75 PHE C CA 1
ATOM 5221 C C . PHE C 1 75 ? -29.721 22.173 46.457 1.00 38.44 75 PHE C C 1
ATOM 5222 O O . PHE C 1 75 ? -29.422 22.430 45.290 1.00 39.40 75 PHE C O 1
ATOM 5230 N N . GLY C 1 76 ? -30.702 22.797 47.101 1.00 28.63 76 GLY C N 1
ATOM 5231 C CA . GLY C 1 76 ? -31.482 23.826 46.439 1.00 27.27 76 GLY C CA 1
ATOM 5232 C C . GLY C 1 76 ? -30.772 25.163 46.342 1.00 23.83 76 GLY C C 1
ATOM 5233 O O . GLY C 1 76 ? -29.585 25.271 46.653 1.00 27.89 76 GLY C O 1
ATOM 5234 N N . SER C 1 77 ? -31.506 26.186 45.913 1.00 27.62 77 SER C N 1
ATOM 5235 C CA . SER C 1 77 ? -30.953 27.529 45.755 1.00 35.79 77 SER C CA 1
ATOM 5236 C C . SER C 1 77 ? -30.670 28.232 47.077 1.00 35.66 77 SER C C 1
ATOM 5237 O O . SER C 1 77 ? -29.872 29.166 47.129 1.00 41.76 77 SER C O 1
ATOM 5240 N N . ASP C 1 78 ? -31.329 27.794 48.141 1.00 35.47 78 ASP C N 1
ATOM 5241 C CA . ASP C 1 78 ? -31.122 28.400 49.447 1.00 35.53 78 ASP C CA 1
ATOM 5242 C C . ASP C 1 78 ? -29.697 28.175 49.933 1.00 34.73 78 ASP C C 1
ATOM 5243 O O . ASP C 1 78 ? -29.113 27.120 49.695 1.00 31.81 78 ASP C O 1
ATOM 5248 N N . LYS C 1 79 ? -29.140 29.174 50.611 1.00 29.99 79 LYS C N 1
ATOM 5249 C CA . LYS C 1 79 ? -27.784 29.076 51.135 1.00 23.52 79 LYS C CA 1
ATOM 5250 C C . LYS C 1 79 ? -27.754 29.481 52.602 1.00 29.86 79 LYS C C 1
ATOM 5251 O O . LYS C 1 79 ? -28.272 30.535 52.987 1.00 25.29 79 LYS C O 1
ATOM 5257 N N . VAL C 1 80 ? -27.144 28.634 53.420 1.00 20.08 80 VAL C N 1
ATOM 5258 C CA . VAL C 1 80 ? -27.053 28.892 54.844 1.00 25.85 80 VAL C CA 1
ATOM 5259 C C . VAL C 1 80 ? -25.611 29.068 55.271 1.00 23.75 80 VAL C C 1
ATOM 5260 O O . VAL C 1 80 ? -24.752 28.264 54.923 1.00 26.45 80 VAL C O 1
ATOM 5264 N N . TYR C 1 81 ? -25.349 30.126 56.026 1.00 27.27 81 TYR C N 1
ATOM 5265 C CA . TYR C 1 81 ? -24.004 30.410 56.505 1.00 21.32 81 TYR C CA 1
ATOM 5266 C C . TYR C 1 81 ? -23.998 30.602 58.013 1.00 23.88 81 TYR C C 1
ATOM 5267 O O . TYR C 1 81 ? -24.856 31.292 58.571 1.00 27.22 81 TYR C O 1
ATOM 5276 N N . ALA C 1 82 ? -23.026 29.981 58.666 1.00 19.78 82 ALA C N 1
ATOM 5277 C CA . ALA C 1 82 ? -22.874 30.097 60.104 1.00 19.82 82 ALA C CA 1
ATOM 5278 C C . ALA C 1 82 ? -21.814 31.166 60.362 1.00 23.82 82 ALA C C 1
ATOM 5279 O O . ALA C 1 82 ? -20.636 30.977 60.056 1.00 21.04 82 ALA C O 1
ATOM 5281 N N . ILE C 1 83 ? -22.247 32.293 60.913 1.00 26.27 83 ILE C N 1
ATOM 5282 C CA . ILE C 1 83 ? -21.359 33.413 61.206 1.00 27.10 83 ILE C CA 1
ATOM 5283 C C . ILE C 1 83 ? -20.946 33.398 62.670 1.00 30.46 83 ILE C C 1
ATOM 5284 O O . ILE C 1 83 ? -21.791 33.387 63.564 1.00 32.98 83 ILE C O 1
ATOM 5289 N N . ASN C 1 84 ? -19.643 33.409 62.914 1.00 34.47 84 ASN C N 1
ATOM 5290 C CA . ASN C 1 84 ? -19.143 33.399 64.276 1.00 33.60 84 ASN C CA 1
ATOM 5291 C C . ASN C 1 84 ? -18.167 34.549 64.453 1.00 36.99 84 ASN C C 1
ATOM 5292 O O . ASN C 1 84 ? -16.955 34.361 64.363 1.00 45.45 84 ASN C O 1
ATOM 5297 N N . PRO C 1 85 ? -18.685 35.761 64.704 1.00 40.73 85 PRO C N 1
ATOM 5298 C CA . PRO C 1 85 ? -17.847 36.951 64.894 1.00 42.61 85 PRO C CA 1
ATOM 5299 C C . PRO C 1 85 ? -16.918 36.866 66.104 1.00 46.41 85 PRO C C 1
ATOM 5300 O O . PRO C 1 85 ? -17.365 36.911 67.249 1.00 46.78 85 PRO C O 1
ATOM 5304 N N . SER C 1 101 ? -38.673 46.178 70.575 1.00 46.65 101 SER C N 1
ATOM 5305 C CA . SER C 1 101 ? -38.484 47.026 71.748 1.00 43.77 101 SER C CA 1
ATOM 5306 C C . SER C 1 101 ? -39.835 47.374 72.373 1.00 36.12 101 SER C C 1
ATOM 5307 O O . SER C 1 101 ? -40.843 46.725 72.098 1.00 35.98 101 SER C O 1
ATOM 5310 N N . ASP C 1 102 ? -39.851 48.402 73.214 1.00 24.58 102 ASP C N 1
ATOM 5311 C CA . ASP C 1 102 ? -41.082 48.826 73.863 1.00 21.15 102 ASP C CA 1
ATOM 5312 C C . ASP C 1 102 ? -41.604 50.134 73.288 1.00 20.59 102 ASP C C 1
ATOM 5313 O O . ASP C 1 102 ? -42.424 50.809 73.912 1.00 17.63 102 ASP C O 1
ATOM 5318 N N . PHE C 1 103 ? -41.133 50.497 72.096 1.00 17.61 103 PHE C N 1
ATOM 5319 C CA . PHE C 1 103 ? -41.589 51.739 71.473 1.00 19.67 103 PHE C CA 1
ATOM 5320 C C . PHE C 1 103 ? -41.590 51.735 69.955 1.00 19.22 103 PHE C C 1
ATOM 5321 O O . PHE C 1 103 ? -41.036 50.849 69.312 1.00 21.84 103 PHE C O 1
ATOM 5329 N N . THR C 1 104 ? -42.220 52.758 69.396 1.00 21.35 104 THR C N 1
ATOM 5330 C CA . THR C 1 104 ? -42.291 52.934 67.958 1.00 15.88 104 THR C CA 1
ATOM 5331 C C . THR C 1 104 ? -42.495 54.420 67.690 1.00 17.02 104 THR C C 1
ATOM 5332 O O . THR C 1 104 ? -43.258 55.090 68.391 1.00 14.74 104 THR C O 1
ATOM 5336 N N . ILE C 1 105 ? -41.804 54.941 66.687 1.00 14.27 105 ILE C N 1
ATOM 5337 C CA . ILE C 1 105 ? -41.947 56.349 66.363 1.00 22.40 105 ILE C CA 1
ATOM 5338 C C . ILE C 1 105 ? -42.772 56.522 65.094 1.00 23.72 105 ILE C C 1
ATOM 5339 O O . ILE C 1 105 ? -42.527 55.856 64.092 1.00 23.98 105 ILE C O 1
ATOM 5344 N N . PHE C 1 106 ? -43.759 57.408 65.154 1.00 24.81 106 PHE C N 1
ATOM 5345 C CA . PHE C 1 106 ? -44.636 57.671 64.016 1.00 26.17 106 PHE C CA 1
ATOM 5346 C C . PHE C 1 106 ? -44.784 59.176 63.813 1.00 20.47 106 PHE C C 1
ATOM 5347 O O . PHE C 1 106 ? -45.238 59.887 64.705 1.00 17.42 106 PHE C O 1
ATOM 5355 N N . GLU C 1 107 ? -44.401 59.652 62.635 1.00 31.97 107 GLU C N 1
ATOM 5356 C CA . GLU C 1 107 ? -44.493 61.070 62.304 1.00 29.36 107 GLU C CA 1
ATOM 5357 C C . GLU C 1 107 ? -44.084 62.001 63.442 1.00 32.71 107 GLU C C 1
ATOM 5358 O O . GLU C 1 107 ? -44.912 62.721 64.001 1.00 37.06 107 GLU C O 1
ATOM 5364 N N . ASP C 1 108 ? -42.801 61.980 63.782 1.00 23.81 108 ASP C N 1
ATOM 5365 C CA . ASP C 1 108 ? -42.259 62.843 64.827 1.00 29.84 108 ASP C CA 1
ATOM 5366 C C . ASP C 1 108 ? -42.861 62.655 66.211 1.00 29.17 108 ASP C C 1
ATOM 5367 O O . ASP C 1 108 ? -42.792 63.554 67.049 1.00 29.82 108 ASP C O 1
ATOM 5372 N N . ILE C 1 109 ? -43.453 61.492 66.452 1.00 26.98 109 ILE C N 1
ATOM 5373 C CA . ILE C 1 109 ? -44.024 61.205 67.758 1.00 24.16 109 ILE C CA 1
ATOM 5374 C C . ILE C 1 109 ? -43.546 59.843 68.243 1.00 15.76 109 ILE C C 1
ATOM 5375 O O . ILE C 1 109 ? -43.645 58.851 67.528 1.00 16.86 109 ILE C O 1
ATOM 5380 N N . LEU C 1 110 ? -43.015 59.803 69.458 1.00 13.59 110 LEU C N 1
ATOM 5381 C CA . LEU C 1 110 ? -42.534 58.556 70.031 1.00 14.13 110 LEU C CA 1
ATOM 5382 C C . LEU C 1 110 ? -43.620 57.932 70.901 1.00 16.09 110 LEU C C 1
ATOM 5383 O O . LEU C 1 110 ? -44.116 58.570 71.827 1.00 20.21 110 LEU C O 1
ATOM 5388 N N . TYR C 1 111 ? -44.003 56.696 70.591 1.00 13.65 111 TYR C N 1
ATOM 5389 C CA . TYR C 1 111 ? -45.012 55.989 71.381 1.00 18.51 111 TYR C CA 1
ATOM 5390 C C . TYR C 1 111 ? -44.298 54.897 72.165 1.00 18.80 111 TYR C C 1
ATOM 5391 O O . TYR C 1 111 ? -43.801 53.932 71.585 1.00 15.25 111 TYR C O 1
ATOM 5400 N N . VAL C 1 112 ? -44.247 55.043 73.483 1.00 20.16 112 VAL C N 1
ATOM 5401 C CA . VAL C 1 112 ? -43.552 54.058 74.308 1.00 16.76 112 VAL C CA 1
ATOM 5402 C C . VAL C 1 112 ? -44.440 53.501 75.426 1.00 17.01 112 VAL C C 1
ATOM 5403 O O . VAL C 1 112 ? -45.165 54.238 76.095 1.00 16.88 112 VAL C O 1
ATOM 5407 N N . THR C 1 113 ? -44.389 52.186 75.600 1.00 12.35 113 THR C N 1
ATOM 5408 C CA . THR C 1 113 ? -45.178 51.499 76.611 1.00 9.40 113 THR C CA 1
ATOM 5409 C C . THR C 1 113 ? -44.394 51.459 77.918 1.00 14.75 113 THR C C 1
ATOM 5410 O O . THR C 1 113 ? -43.175 51.644 77.929 1.00 18.21 113 THR C O 1
ATOM 5414 N N . SER C 1 114 ? -45.095 51.223 79.017 1.00 13.41 114 SER C N 1
ATOM 5415 C CA . SER C 1 114 ? -44.448 51.160 80.318 1.00 17.09 114 SER C CA 1
ATOM 5416 C C . SER C 1 114 ? -45.047 50.058 81.159 1.00 12.56 114 SER C C 1
ATOM 5417 O O . SER C 1 114 ? -46.236 49.749 81.055 1.00 12.68 114 SER C O 1
ATOM 5428 N N . ASP C 1 116 ? -45.814 50.344 83.852 1.00 14.17 116 ASP C N 1
ATOM 5429 C CA . ASP C 1 116 ? -46.764 50.975 84.758 1.00 10.17 116 ASP C CA 1
ATOM 5430 C C . ASP C 1 116 ? -48.160 50.945 84.131 1.00 8.15 116 ASP C C 1
ATOM 5431 O O . ASP C 1 116 ? -49.095 51.561 84.635 1.00 10.94 116 ASP C O 1
ATOM 5436 N N . GLY C 1 117 ? -48.284 50.224 83.019 1.00 13.75 117 GLY C N 1
ATOM 5437 C CA . GLY C 1 117 ? -49.568 50.080 82.360 1.00 13.64 117 GLY C CA 1
ATOM 5438 C C . GLY C 1 117 ? -50.009 51.147 81.385 1.00 13.31 117 GLY C C 1
ATOM 5439 O O . GLY C 1 117 ? -51.084 51.028 80.794 1.00 13.97 117 GLY C O 1
ATOM 5440 N N . HIS C 1 118 ? -49.210 52.193 81.210 1.00 12.89 118 HIS C N 1
ATOM 5441 C CA . HIS C 1 118 ? -49.583 53.252 80.282 1.00 8.20 118 HIS C CA 1
ATOM 5442 C C . HIS C 1 118 ? -48.863 53.170 78.942 1.00 12.93 118 HIS C C 1
ATOM 5443 O O . HIS C 1 118 ? -47.785 52.588 78.817 1.00 16.70 118 HIS C O 1
ATOM 5450 N N . LEU C 1 119 ? -49.492 53.762 77.938 1.00 13.96 119 LEU C N 1
ATOM 5451 C CA . LEU C 1 119 ? -48.911 53.895 76.611 1.00 15.34 119 LEU C CA 1
ATOM 5452 C C . LEU C 1 119 ? -48.619 55.395 76.626 1.00 8.20 119 LEU C C 1
ATOM 5453 O O . LEU C 1 119 ? -49.538 56.194 76.814 1.00 12.35 119 LEU C O 1
ATOM 5458 N N . TYR C 1 120 ? -47.358 55.782 76.458 1.00 13.24 120 TYR C N 1
ATOM 5459 C CA . TYR C 1 120 ? -46.990 57.204 76.461 1.00 15.54 120 TYR C CA 1
ATOM 5460 C C . TYR C 1 120 ? -46.687 57.747 75.068 1.00 12.93 120 TYR C C 1
ATOM 5461 O O . TYR C 1 120 ? -46.026 57.086 74.265 1.00 12.33 120 TYR C O 1
ATOM 5470 N N . ALA C 1 121 ? -47.175 58.954 74.794 1.00 17.32 121 ALA C N 1
ATOM 5471 C CA . ALA C 1 121 ? -46.920 59.637 73.526 1.00 20.68 121 ALA C CA 1
ATOM 5472 C C . ALA C 1 121 ? -45.941 60.755 73.897 1.00 13.30 121 ALA C C 1
ATOM 5473 O O . ALA C 1 121 ? -46.298 61.671 74.637 1.00 15.36 121 ALA C O 1
ATOM 5475 N N . ILE C 1 122 ? -44.716 60.676 73.385 1.00 15.96 122 ILE C N 1
ATOM 5476 C CA . ILE C 1 122 ? -43.660 61.641 73.715 1.00 18.44 122 ILE C CA 1
ATOM 5477 C C . ILE C 1 122 ? -43.234 62.539 72.547 1.00 20.40 122 ILE C C 1
ATOM 5478 O O . ILE C 1 122 ? -43.085 62.079 71.409 1.00 16.87 122 ILE C O 1
ATOM 5483 N N . ASN C 1 123 ? -43.038 63.822 72.841 1.00 19.71 123 ASN C N 1
ATOM 5484 C CA . ASN C 1 123 ? -42.610 64.789 71.833 1.00 26.73 123 ASN C CA 1
ATOM 5485 C C . ASN C 1 123 ? -41.110 64.664 71.611 1.00 26.78 123 ASN C C 1
ATOM 5486 O O . ASN C 1 123 ? -40.421 64.022 72.398 1.00 25.78 123 ASN C O 1
ATOM 5491 N N . THR C 1 124 ? -40.605 65.260 70.536 1.00 22.67 124 THR C N 1
ATOM 5492 C CA . THR C 1 124 ? -39.175 65.201 70.256 1.00 28.86 124 THR C CA 1
ATOM 5493 C C . THR C 1 124 ? -38.472 65.922 71.398 1.00 22.76 124 THR C C 1
ATOM 5494 O O . THR C 1 124 ? -37.319 65.641 71.716 1.00 27.38 124 THR C O 1
ATOM 5498 N N . ASP C 1 125 ? -39.208 66.838 72.018 1.00 27.64 125 ASP C N 1
ATOM 5499 C CA . ASP C 1 125 ? -38.727 67.638 73.137 1.00 35.03 125 ASP C CA 1
ATOM 5500 C C . ASP C 1 125 ? -38.546 66.755 74.368 1.00 37.25 125 ASP C C 1
ATOM 5501 O O . ASP C 1 125 ? -37.977 67.176 75.374 1.00 26.77 125 ASP C O 1
ATOM 5506 N N . GLY C 1 126 ? -39.038 65.525 74.283 1.00 30.20 126 GLY C N 1
ATOM 5507 C CA . GLY C 1 126 ? -38.932 64.622 75.409 1.00 21.47 126 GLY C CA 1
ATOM 5508 C C . GLY C 1 126 ? -40.124 64.812 76.327 1.00 21.46 126 GLY C C 1
ATOM 5509 O O . GLY C 1 126 ? -40.346 64.019 77.239 1.00 26.61 126 GLY C O 1
ATOM 5510 N N . THR C 1 127 ? -40.892 65.873 76.087 1.00 24.43 127 THR C N 1
ATOM 5511 C CA . THR C 1 127 ? -42.080 66.171 76.885 1.00 25.96 127 THR C CA 1
ATOM 5512 C C . THR C 1 127 ? -43.180 65.167 76.536 1.00 29.99 127 THR C C 1
ATOM 5513 O O . THR C 1 127 ? -43.131 64.528 75.483 1.00 21.77 127 THR C O 1
ATOM 5517 N N . GLU C 1 128 ? -44.169 65.049 77.416 1.00 20.85 128 GLU C N 1
ATOM 5518 C CA . GLU C 1 128 ? -45.286 64.127 77.231 1.00 29.75 128 GLU C CA 1
ATOM 5519 C C . GLU C 1 128 ? -46.484 64.775 76.535 1.00 23.12 128 GLU C C 1
ATOM 5520 O O . GLU C 1 128 ? -47.031 65.765 77.016 1.00 22.20 128 GLU C O 1
ATOM 5526 N N . LYS C 1 129 ? -46.883 64.216 75.396 1.00 21.65 129 LYS C N 1
ATOM 5527 C CA . LYS C 1 129 ? -48.034 64.726 74.649 1.00 17.56 129 LYS C CA 1
ATOM 5528 C C . LYS C 1 129 ? -49.315 64.256 75.346 1.00 16.19 129 LYS C C 1
ATOM 5529 O O . LYS C 1 129 ? -50.291 64.995 75.444 1.00 17.66 129 LYS C O 1
ATOM 5535 N N . TRP C 1 130 ? -49.303 63.009 75.806 1.00 14.79 130 TRP C N 1
ATOM 5536 C CA . TRP C 1 130 ? -50.422 62.425 76.536 1.00 16.86 130 TRP C CA 1
ATOM 5537 C C . TRP C 1 130 ? -50.072 60.999 76.935 1.00 20.24 130 TRP C C 1
ATOM 5538 O O . TRP C 1 130 ? -49.022 60.478 76.558 1.00 13.24 130 TRP C O 1
ATOM 5549 N N . ARG C 1 131 ? -50.932 60.379 77.730 1.00 13.92 131 ARG C N 1
ATOM 5550 C CA . ARG C 1 131 ? -50.714 58.994 78.118 1.00 19.27 131 ARG C CA 1
ATOM 5551 C C . ARG C 1 131 ? -52.066 58.310 78.202 1.00 11.50 131 ARG C C 1
ATOM 5552 O O . ARG C 1 131 ? -53.062 58.946 78.535 1.00 13.52 131 ARG C O 1
ATOM 5560 N N . PHE C 1 132 ? -52.083 57.021 77.877 1.00 14.36 132 PHE C N 1
ATOM 5561 C CA . PHE C 1 132 ? -53.296 56.208 77.893 1.00 14.42 132 PHE C CA 1
ATOM 5562 C C . PHE C 1 132 ? -53.079 55.083 78.883 1.00 13.49 132 PHE C C 1
ATOM 5563 O O . PHE C 1 132 ? -52.103 54.337 78.781 1.00 6.61 132 PHE C O 1
ATOM 5571 N N . LYS C 1 133 ? -53.993 54.945 79.833 1.00 12.14 133 LYS C N 1
ATOM 5572 C CA . LYS C 1 133 ? -53.842 53.922 80.859 1.00 18.20 133 LYS C CA 1
ATOM 5573 C C . LYS C 1 133 ? -54.579 52.608 80.605 1.00 16.39 133 LYS C C 1
ATOM 5574 O O . LYS C 1 133 ? -55.755 52.610 80.260 1.00 15.83 133 LYS C O 1
ATOM 5580 N N . THR C 1 134 ? -53.873 51.492 80.738 1.00 13.85 134 THR C N 1
ATOM 5581 C CA . THR C 1 134 ? -54.526 50.199 80.624 1.00 16.28 134 THR C CA 1
ATOM 5582 C C . THR C 1 134 ? -54.494 49.717 82.080 1.00 20.50 134 THR C C 1
ATOM 5583 O O . THR C 1 134 ? -53.823 50.332 82.918 1.00 14.02 134 THR C O 1
ATOM 5587 N N . LYS C 1 135 ? -55.196 48.625 82.369 1.00 17.61 135 LYS C N 1
ATOM 5588 C CA . LYS C 1 135 ? -55.321 48.100 83.723 1.00 14.32 135 LYS C CA 1
ATOM 5589 C C . LYS C 1 135 ? -54.096 47.417 84.338 1.00 13.55 135 LYS C C 1
ATOM 5590 O O . LYS C 1 135 ? -54.008 47.308 85.553 1.00 9.27 135 LYS C O 1
ATOM 5596 N N . LYS C 1 136 ? -53.160 46.950 83.518 1.00 13.21 136 LYS C N 1
ATOM 5597 C CA . LYS C 1 136 ? -51.973 46.290 84.052 1.00 10.49 136 LYS C CA 1
ATOM 5598 C C . LYS C 1 136 ? -50.756 46.624 83.219 1.00 13.97 136 LYS C C 1
ATOM 5599 O O . LYS C 1 136 ? -50.845 47.363 82.234 1.00 12.52 136 LYS C O 1
ATOM 5605 N N . ALA C 1 137 ? -49.618 46.067 83.620 1.00 10.28 137 ALA C N 1
ATOM 5606 C CA . ALA C 1 137 ? -48.362 46.292 82.920 1.00 10.95 137 ALA C CA 1
ATOM 5607 C C . ALA C 1 137 ? -48.462 45.973 81.428 1.00 9.61 137 ALA C C 1
ATOM 5608 O O . ALA C 1 137 ? -49.187 45.066 81.023 1.00 12.06 137 ALA C O 1
ATOM 5610 N N . ILE C 1 138 ? -47.745 46.743 80.615 1.00 12.09 138 ILE C N 1
ATOM 5611 C CA . ILE C 1 138 ? -47.708 46.513 79.176 1.00 10.33 138 ILE C CA 1
ATOM 5612 C C . ILE C 1 138 ? -46.304 46.027 78.819 1.00 15.16 138 ILE C C 1
ATOM 5613 O O . ILE C 1 138 ? -45.311 46.671 79.153 1.00 13.86 138 ILE C O 1
ATOM 5618 N N . TYR C 1 139 ? -46.229 44.881 78.156 1.00 10.75 139 TYR C N 1
ATOM 5619 C CA . TYR C 1 139 ? -44.957 44.305 77.748 1.00 18.09 139 TYR C CA 1
ATOM 5620 C C . TYR C 1 139 ? -44.927 44.149 76.239 1.00 15.36 139 TYR C C 1
ATOM 5621 O O . TYR C 1 139 ? -43.940 43.702 75.680 1.00 21.50 139 TYR C O 1
ATOM 5630 N N . ALA C 1 140 ? -46.014 44.533 75.586 1.00 13.75 140 ALA C N 1
ATOM 5631 C CA . ALA C 1 140 ? -46.114 44.406 74.142 1.00 18.32 140 ALA C CA 1
ATOM 5632 C C . ALA C 1 140 ? -45.622 45.629 73.381 1.00 16.80 140 ALA C C 1
ATOM 5633 O O . ALA C 1 140 ? -45.759 46.767 73.835 1.00 15.74 140 ALA C O 1
ATOM 5635 N N . THR C 1 141 ? -45.049 45.374 72.213 1.00 13.89 141 THR C N 1
ATOM 5636 C CA . THR C 1 141 ? -44.564 46.434 71.354 1.00 13.84 141 THR C CA 1
ATOM 5637 C C . THR C 1 141 ? -45.772 47.069 70.656 1.00 12.01 141 THR C C 1
ATOM 5638 O O . THR C 1 141 ? -46.620 46.372 70.105 1.00 12.38 141 THR C O 1
ATOM 5642 N N . PRO C 1 142 ? -45.879 48.402 70.692 1.00 12.08 142 PRO C N 1
ATOM 5643 C CA . PRO C 1 142 ? -46.994 49.091 70.044 1.00 13.57 142 PRO C CA 1
ATOM 5644 C C . PRO C 1 142 ? -46.727 49.258 68.549 1.00 14.32 142 PRO C C 1
ATOM 5645 O O . PRO C 1 142 ? -45.576 49.375 68.128 1.00 14.06 142 PRO C O 1
ATOM 5649 N N . ILE C 1 143 ? -47.780 49.243 67.742 1.00 18.70 143 ILE C N 1
ATOM 5650 C CA . ILE C 1 143 ? -47.606 49.460 66.309 1.00 14.44 143 ILE C CA 1
ATOM 5651 C C . ILE C 1 143 ? -48.585 50.556 65.902 1.00 16.35 143 ILE C C 1
ATOM 5652 O O . ILE C 1 143 ? -49.592 50.759 66.575 1.00 13.30 143 ILE C O 1
ATOM 5657 N N . VAL C 1 144 ? -48.302 51.247 64.799 1.00 10.30 144 VAL C N 1
ATOM 5658 C CA . VAL C 1 144 ? -49.167 52.331 64.345 1.00 13.35 144 VAL C CA 1
ATOM 5659 C C . VAL C 1 144 ? -49.591 52.204 62.881 1.00 13.42 144 VAL C C 1
ATOM 5660 O O . VAL C 1 144 ? -48.759 52.012 61.994 1.00 16.32 144 VAL C O 1
ATOM 5664 N N . SER C 1 145 ? -50.895 52.308 62.648 1.00 15.65 145 SER C N 1
ATOM 5665 C CA . SER C 1 145 ? -51.471 52.231 61.310 1.00 14.40 145 SER C CA 1
ATOM 5666 C C . SER C 1 145 ? -51.209 53.553 60.584 1.00 18.49 145 SER C C 1
ATOM 5667 O O . SER C 1 145 ? -50.932 54.571 61.223 1.00 14.29 145 SER C O 1
ATOM 5670 N N . GLU C 1 146 ? -51.316 53.543 59.257 1.00 13.64 146 GLU C N 1
ATOM 5671 C CA . GLU C 1 146 ? -51.093 54.757 58.488 1.00 14.91 146 GLU C CA 1
ATOM 5672 C C . GLU C 1 146 ? -52.103 55.846 58.843 1.00 10.84 146 GLU C C 1
ATOM 5673 O O . GLU C 1 146 ? -51.826 57.026 58.671 1.00 14.16 146 GLU C O 1
ATOM 5679 N N . ASP C 1 147 ? -53.276 55.470 59.334 1.00 14.45 147 ASP C N 1
ATOM 5680 C CA . ASP C 1 147 ? -54.254 56.495 59.674 1.00 14.78 147 ASP C CA 1
ATOM 5681 C C . ASP C 1 147 ? -54.004 57.031 61.076 1.00 15.79 147 ASP C C 1
ATOM 5682 O O . ASP C 1 147 ? -54.801 57.802 61.601 1.00 21.43 147 ASP C O 1
ATOM 5687 N N . GLY C 1 148 ? -52.894 56.611 61.683 1.00 16.44 148 GLY C N 1
ATOM 5688 C CA . GLY C 1 148 ? -52.538 57.095 63.009 1.00 20.95 148 GLY C CA 1
ATOM 5689 C C . GLY C 1 148 ? -53.005 56.296 64.212 1.00 14.33 148 GLY C C 1
ATOM 5690 O O . GLY C 1 148 ? -52.599 56.580 65.341 1.00 14.97 148 GLY C O 1
ATOM 5691 N N . THR C 1 149 ? -53.855 55.302 63.982 1.00 15.68 149 THR C N 1
ATOM 5692 C CA . THR C 1 149 ? -54.367 54.482 65.071 1.00 13.05 149 THR C CA 1
ATOM 5693 C C . THR C 1 149 ? -53.229 53.675 65.676 1.00 15.31 149 THR C C 1
ATOM 5694 O O . THR C 1 149 ? -52.455 53.051 64.948 1.00 17.59 149 THR C O 1
ATOM 5698 N N . ILE C 1 150 ? -53.125 53.682 67.002 1.00 9.91 150 ILE C N 1
ATOM 5699 C CA . ILE C 1 150 ? -52.072 52.921 67.670 1.00 11.18 150 ILE C CA 1
ATOM 5700 C C . ILE C 1 150 ? -52.645 51.632 68.247 1.00 13.06 150 ILE C C 1
ATOM 5701 O O . ILE C 1 150 ? -53.628 51.672 68.976 1.00 15.32 150 ILE C O 1
ATOM 5706 N N . TYR C 1 151 ? -52.047 50.490 67.909 1.00 8.56 151 TYR C N 1
ATOM 5707 C CA . TYR C 1 151 ? -52.517 49.204 68.426 1.00 14.43 151 TYR C CA 1
ATOM 5708 C C . TYR C 1 151 ? -51.505 48.607 69.400 1.00 11.74 151 TYR C C 1
ATOM 5709 O O . TYR C 1 151 ? -50.319 48.506 69.089 1.00 15.15 151 TYR C O 1
ATOM 5718 N N . VAL C 1 152 ? -51.979 48.206 70.574 1.00 11.01 152 VAL C N 1
ATOM 5719 C CA . VAL C 1 152 ? -51.110 47.599 71.572 1.00 10.65 152 VAL C CA 1
ATOM 5720 C C . VAL C 1 152 ? -51.918 46.849 72.636 1.00 15.22 152 VAL C C 1
ATOM 5721 O O . VAL C 1 152 ? -53.004 47.279 73.047 1.00 7.91 152 VAL C O 1
ATOM 5725 N N . GLY C 1 153 ? -51.378 45.707 73.056 1.00 10.73 153 GLY C N 1
ATOM 5726 C CA . GLY C 1 153 ? -52.025 44.885 74.062 1.00 9.03 153 GLY C CA 1
ATOM 5727 C C . GLY C 1 153 ? -51.438 45.117 75.441 1.00 9.80 153 GLY C C 1
ATOM 5728 O O . GLY C 1 153 ? -50.374 45.713 75.579 1.00 13.64 153 GLY C O 1
ATOM 5729 N N . SER C 1 154 ? -52.119 44.606 76.459 1.00 11.26 154 SER C N 1
ATOM 5730 C CA . SER C 1 154 ? -51.708 44.783 77.846 1.00 7.69 154 SER C CA 1
ATOM 5731 C C . SER C 1 154 ? -51.866 43.489 78.626 1.00 10.07 154 SER C C 1
ATOM 5732 O O . SER C 1 154 ? -52.551 42.563 78.179 1.00 12.67 154 SER C O 1
ATOM 5735 N N . ASN C 1 155 ? -51.240 43.416 79.793 1.00 14.08 155 ASN C N 1
ATOM 5736 C CA . ASN C 1 155 ? -51.393 42.222 80.609 1.00 12.98 155 ASN C CA 1
ATOM 5737 C C . ASN C 1 155 ? -52.804 42.232 81.176 1.00 14.74 155 ASN C C 1
ATOM 5738 O O . ASN C 1 155 ? -53.214 41.288 81.850 1.00 11.26 155 ASN C O 1
ATOM 5743 N N . ASP C 1 156 ? -53.563 43.296 80.912 1.00 11.51 156 ASP C N 1
ATOM 5744 C CA . ASP C 1 156 ? -54.927 43.308 81.414 1.00 7.09 156 ASP C CA 1
ATOM 5745 C C . ASP C 1 156 ? -55.831 42.504 80.465 1.00 14.00 156 ASP C C 1
ATOM 5746 O O . ASP C 1 156 ? -57.050 42.514 80.611 1.00 10.72 156 ASP C O 1
ATOM 5751 N N . ASN C 1 157 ? -55.212 41.827 79.494 1.00 9.21 157 ASN C N 1
ATOM 5752 C CA . ASN C 1 157 ? -55.898 40.960 78.524 1.00 10.45 157 ASN C CA 1
ATOM 5753 C C . ASN C 1 157 ? -56.595 41.658 77.371 1.00 12.27 157 ASN C C 1
ATOM 5754 O O . ASN C 1 157 ? -57.209 40.996 76.532 1.00 14.03 157 ASN C O 1
ATOM 5759 N N . TYR C 1 158 ? -56.502 42.981 77.319 1.00 8.69 158 TYR C N 1
ATOM 5760 C CA . TYR C 1 158 ? -57.155 43.759 76.270 1.00 11.46 158 TYR C CA 1
ATOM 5761 C C . TYR C 1 158 ? -56.222 44.256 75.184 1.00 12.42 158 TYR C C 1
ATOM 5762 O O . TYR C 1 158 ? -55.074 44.620 75.445 1.00 12.10 158 TYR C O 1
ATOM 5771 N N . LEU C 1 159 ? -56.737 44.279 73.962 1.00 11.11 159 LEU C N 1
ATOM 5772 C CA . LEU C 1 159 ? -55.998 44.810 72.828 1.00 10.21 159 LEU C CA 1
ATOM 5773 C C . LEU C 1 159 ? -56.620 46.204 72.665 1.00 10.75 159 LEU C C 1
ATOM 5774 O O . LEU C 1 159 ? -57.829 46.328 72.496 1.00 13.07 159 LEU C O 1
ATOM 5779 N N . TYR C 1 160 ? -55.802 47.245 72.735 1.00 9.39 160 TYR C N 1
ATOM 5780 C CA . TYR C 1 160 ? -56.308 48.606 72.620 1.00 9.20 160 TYR C CA 1
ATOM 5781 C C . TYR C 1 160 ? -56.039 49.274 71.274 1.00 15.55 160 TYR C C 1
ATOM 5782 O O . TYR C 1 160 ? -54.966 49.102 70.681 1.00 12.28 160 TYR C O 1
ATOM 5791 N N . ALA C 1 161 ? -57.029 50.026 70.800 1.00 11.45 161 ALA C N 1
ATOM 5792 C CA . ALA C 1 161 ? -56.915 50.802 69.570 1.00 11.53 161 ALA C CA 1
ATOM 5793 C C . ALA C 1 161 ? -57.002 52.242 70.092 1.00 9.79 161 ALA C C 1
ATOM 5794 O O . ALA C 1 161 ? -58.050 52.669 70.567 1.00 6.31 161 ALA C O 1
ATOM 5796 N N . ILE C 1 162 ? -55.902 52.981 70.031 1.00 10.26 162 ILE C N 1
ATOM 5797 C CA . ILE C 1 162 ? -55.886 54.350 70.540 1.00 12.26 162 ILE C CA 1
ATOM 5798 C C . ILE C 1 162 ? -55.796 55.393 69.427 1.00 8.05 162 ILE C C 1
ATOM 5799 O O . ILE C 1 162 ? -55.023 55.237 68.484 1.00 8.81 162 ILE C O 1
ATOM 5804 N N . ASN C 1 163 ? -56.596 56.449 69.529 1.00 10.22 163 ASN C N 1
ATOM 5805 C CA . ASN C 1 163 ? -56.573 57.505 68.516 1.00 14.95 163 ASN C CA 1
ATOM 5806 C C . ASN C 1 163 ? -55.350 58.401 68.707 1.00 18.78 163 ASN C C 1
ATOM 5807 O O . ASN C 1 163 ? -54.747 58.427 69.797 1.00 10.49 163 ASN C O 1
ATOM 5812 N N . PRO C 1 164 ? -54.962 59.146 67.648 1.00 18.41 164 PRO C N 1
ATOM 5813 C CA . PRO C 1 164 ? -53.801 60.035 67.736 1.00 16.82 164 PRO C CA 1
ATOM 5814 C C . PRO C 1 164 ? -53.876 61.020 68.902 1.00 17.47 164 PRO C C 1
ATOM 5815 O O . PRO C 1 164 ? -52.842 61.478 69.396 1.00 14.00 164 PRO C O 1
ATOM 5819 N N . ASP C 1 165 ? -55.084 61.346 69.354 1.00 10.44 165 ASP C N 1
ATOM 5820 C CA . ASP C 1 165 ? -55.199 62.288 70.466 1.00 17.33 165 ASP C CA 1
ATOM 5821 C C . ASP C 1 165 ? -55.172 61.603 71.829 1.00 15.83 165 ASP C C 1
ATOM 5822 O O . ASP C 1 165 ? -55.422 62.237 72.854 1.00 18.84 165 ASP C O 1
ATOM 5827 N N . GLY C 1 166 ? -54.862 60.310 71.847 1.00 12.54 166 GLY C N 1
ATOM 5828 C CA . GLY C 1 166 ? -54.798 59.592 73.114 1.00 9.09 166 GLY C CA 1
ATOM 5829 C C . GLY C 1 166 ? -56.112 59.014 73.619 1.00 16.97 166 GLY C C 1
ATOM 5830 O O . GLY C 1 166 ? -56.154 58.421 74.700 1.00 14.92 166 GLY C O 1
ATOM 5831 N N . THR C 1 167 ? -57.191 59.194 72.860 1.00 12.76 167 THR C N 1
ATOM 5832 C CA . THR C 1 167 ? -58.485 58.644 73.256 1.00 20.38 167 THR C CA 1
ATOM 5833 C C . THR C 1 167 ? -58.643 57.201 72.748 1.00 13.57 167 THR C C 1
ATOM 5834 O O . THR C 1 167 ? -58.045 56.823 71.745 1.00 12.56 167 THR C O 1
ATOM 5838 N N . GLU C 1 168 ? -59.440 56.403 73.449 1.00 10.93 168 GLU C N 1
ATOM 5839 C CA . GLU C 1 168 ? -59.656 55.010 73.064 1.00 16.28 168 GLU C CA 1
ATOM 5840 C C . GLU C 1 168 ? -60.603 54.875 71.884 1.00 12.93 168 GLU C C 1
ATOM 5841 O O . GLU C 1 168 ? -61.769 55.267 71.963 1.00 13.13 168 GLU C O 1
ATOM 5847 N N . LYS C 1 169 ? -60.107 54.328 70.782 1.00 14.11 169 LYS C N 1
ATOM 5848 C CA . LYS C 1 169 ? -60.968 54.134 69.624 1.00 14.84 169 LYS C CA 1
ATOM 5849 C C . LYS C 1 169 ? -61.870 52.949 69.992 1.00 19.17 169 LYS C C 1
ATOM 5850 O O . LYS C 1 169 ? -63.079 52.989 69.781 1.00 13.16 169 LYS C O 1
ATOM 5856 N N . TRP C 1 170 ? -61.256 51.898 70.536 1.00 13.41 170 TRP C N 1
ATOM 5857 C CA . TRP C 1 170 ? -61.963 50.706 71.008 1.00 14.65 170 TRP C CA 1
ATOM 5858 C C . TRP C 1 170 ? -60.990 49.749 71.699 1.00 14.95 170 TRP C C 1
ATOM 5859 O O . TRP C 1 170 ? -59.779 49.978 71.714 1.00 10.99 170 TRP C O 1
ATOM 5870 N N . ARG C 1 171 ? -61.522 48.698 72.309 1.00 14.02 171 ARG C N 1
ATOM 5871 C CA . ARG C 1 171 ? -60.671 47.720 72.968 1.00 16.07 171 ARG C CA 1
ATOM 5872 C C . ARG C 1 171 ? -61.294 46.356 72.756 1.00 12.08 171 ARG C C 1
ATOM 5873 O O . ARG C 1 171 ? -62.504 46.246 72.595 1.00 14.43 171 ARG C O 1
ATOM 5881 N N . PHE C 1 172 ? -60.464 45.323 72.721 1.00 14.40 172 PHE C N 1
ATOM 5882 C CA . PHE C 1 172 ? -60.946 43.964 72.513 1.00 9.15 172 PHE C CA 1
ATOM 5883 C C . PHE C 1 172 ? -60.406 43.096 73.638 1.00 7.78 172 PHE C C 1
ATOM 5884 O O . PHE C 1 172 ? -59.195 42.934 73.782 1.00 8.92 172 PHE C O 1
ATOM 5892 N N . LYS C 1 173 ? -61.313 42.547 74.438 1.00 7.33 173 LYS C N 1
ATOM 5893 C CA . LYS C 1 173 ? -60.920 41.714 75.566 1.00 12.18 173 LYS C CA 1
ATOM 5894 C C . LYS C 1 173 ? -60.670 40.253 75.194 1.00 8.88 173 LYS C C 1
ATOM 5895 O O . LYS C 1 173 ? -61.442 39.663 74.444 1.00 9.16 173 LYS C O 1
ATOM 5901 N N . THR C 1 174 ? -59.588 39.683 75.721 1.00 8.85 174 THR C N 1
ATOM 5902 C CA . THR C 1 174 ? -59.259 38.278 75.503 1.00 9.40 174 THR C CA 1
ATOM 5903 C C . THR C 1 174 ? -59.158 37.635 76.889 1.00 11.42 174 THR C C 1
ATOM 5904 O O . THR C 1 174 ? -59.419 38.295 77.892 1.00 10.73 174 THR C O 1
ATOM 5908 N N . ASN C 1 175 ? -58.769 36.365 76.947 1.00 11.23 175 ASN C N 1
ATOM 5909 C CA . ASN C 1 175 ? -58.668 35.651 78.216 1.00 9.11 175 ASN C CA 1
ATOM 5910 C C . ASN C 1 175 ? -57.271 35.559 78.805 1.00 18.42 175 ASN C C 1
ATOM 5911 O O . ASN C 1 175 ? -57.070 34.877 79.815 1.00 21.14 175 ASN C O 1
ATOM 5916 N N . ASP C 1 176 ? -56.307 36.239 78.191 1.00 15.20 176 ASP C N 1
ATOM 5917 C CA . ASP C 1 176 ? -54.939 36.185 78.685 1.00 14.55 176 ASP C CA 1
ATOM 5918 C C . ASP C 1 176 ? -54.195 37.459 78.309 1.00 12.21 176 ASP C C 1
ATOM 5919 O O . ASP C 1 176 ? -54.686 38.264 77.517 1.00 17.21 176 ASP C O 1
ATOM 5924 N N . ALA C 1 177 ? -53.013 37.638 78.888 1.00 15.18 177 ALA C N 1
ATOM 5925 C CA . ALA C 1 177 ? -52.191 38.813 78.630 1.00 11.70 177 ALA C CA 1
ATOM 5926 C C . ALA C 1 177 ? -51.704 38.837 77.195 1.00 12.80 177 ALA C C 1
ATOM 5927 O O . ALA C 1 177 ? -51.408 37.796 76.616 1.00 14.11 177 ALA C O 1
ATOM 5929 N N . ILE C 1 178 ? -51.655 40.026 76.605 1.00 13.06 178 ILE C N 1
ATOM 5930 C CA . ILE C 1 178 ? -51.136 40.152 75.252 1.00 10.77 178 ILE C CA 1
ATOM 5931 C C . ILE C 1 178 ? -49.739 40.714 75.471 1.00 17.96 178 ILE C C 1
ATOM 5932 O O . ILE C 1 178 ? -49.593 41.876 75.855 1.00 16.85 178 ILE C O 1
ATOM 5937 N N . THR C 1 179 ? -48.718 39.891 75.236 1.00 14.80 179 THR C N 1
ATOM 5938 C CA . THR C 1 179 ? -47.334 40.306 75.457 1.00 23.60 179 THR C CA 1
ATOM 5939 C C . THR C 1 179 ? -46.517 40.520 74.198 1.00 19.03 179 THR C C 1
ATOM 5940 O O . THR C 1 179 ? -45.344 40.861 74.286 1.00 19.50 179 THR C O 1
ATOM 5944 N N . SER C 1 180 ? -47.129 40.331 73.037 1.00 14.88 180 SER C N 1
ATOM 5945 C CA . SER C 1 180 ? -46.426 40.507 71.780 1.00 15.98 180 SER C CA 1
ATOM 5946 C C . SER C 1 180 ? -47.160 41.507 70.895 1.00 19.97 180 SER C C 1
ATOM 5947 O O . SER C 1 180 ? -48.334 41.795 71.111 1.00 20.21 180 SER C O 1
ATOM 5950 N N . ALA C 1 181 ? -46.457 42.041 69.906 1.00 19.01 181 ALA C N 1
ATOM 5951 C CA . ALA C 1 181 ? -47.037 43.015 68.999 1.00 16.03 181 ALA C CA 1
ATOM 5952 C C . ALA C 1 181 ? -48.054 42.392 68.062 1.00 15.29 181 ALA C C 1
ATOM 5953 O O . ALA C 1 181 ? -48.094 41.171 67.883 1.00 15.21 181 ALA C O 1
ATOM 5955 N N . ALA C 1 182 ? -48.880 43.242 67.466 1.00 14.57 182 ALA C N 1
ATOM 5956 C CA . ALA C 1 182 ? -49.876 42.779 66.510 1.00 12.91 182 ALA C CA 1
ATOM 5957 C C . ALA C 1 182 ? -49.264 42.926 65.126 1.00 19.61 182 ALA C C 1
ATOM 5958 O O . ALA C 1 182 ? -48.212 43.550 64.960 1.00 11.14 182 ALA C O 1
ATOM 5960 N N . SER C 1 183 ? -49.939 42.346 64.140 1.00 13.60 183 SER C N 1
ATOM 5961 C CA . SER C 1 183 ? -49.528 42.397 62.745 1.00 10.46 183 SER C CA 1
ATOM 5962 C C . SER C 1 183 ? -50.773 42.867 61.988 1.00 10.77 183 SER C C 1
ATOM 5963 O O . SER C 1 183 ? -51.895 42.640 62.447 1.00 15.27 183 SER C O 1
ATOM 5966 N N . ILE C 1 184 ? -50.590 43.520 60.846 1.00 12.07 184 ILE C N 1
ATOM 5967 C CA . ILE C 1 184 ? -51.725 44.040 60.075 1.00 7.00 184 ILE C CA 1
ATOM 5968 C C . ILE C 1 184 ? -51.756 43.522 58.640 1.00 12.31 184 ILE C C 1
ATOM 5969 O O . ILE C 1 184 ? -50.778 43.659 57.908 1.00 13.39 184 ILE C O 1
ATOM 5974 N N . GLY C 1 185 ? -52.884 42.936 58.247 1.00 10.94 185 GLY C N 1
ATOM 5975 C CA . GLY C 1 185 ? -53.025 42.416 56.899 1.00 18.71 185 GLY C CA 1
ATOM 5976 C C . GLY C 1 185 ? -53.301 43.509 55.880 1.00 21.31 185 GLY C C 1
ATOM 5977 O O . GLY C 1 185 ? -53.587 44.655 56.242 1.00 14.11 185 GLY C O 1
ATOM 5978 N N . LYS C 1 186 ? -53.231 43.146 54.602 1.00 18.30 186 LYS C N 1
ATOM 5979 C CA . LYS C 1 186 ? -53.448 44.091 53.507 1.00 21.69 186 LYS C CA 1
ATOM 5980 C C . LYS C 1 186 ? -54.780 44.837 53.551 1.00 16.41 186 LYS C C 1
ATOM 5981 O O . LYS C 1 186 ? -54.881 45.960 53.053 1.00 17.49 186 LYS C O 1
ATOM 5987 N N . ASP C 1 187 ? -55.798 44.217 54.138 1.00 17.87 187 ASP C N 1
ATOM 5988 C CA . ASP C 1 187 ? -57.108 44.853 54.235 1.00 20.61 187 ASP C CA 1
ATOM 5989 C C . ASP C 1 187 ? -57.285 45.549 55.577 1.00 24.83 187 ASP C C 1
ATOM 5990 O O . ASP C 1 187 ? -58.384 45.984 55.919 1.00 24.01 187 ASP C O 1
ATOM 5995 N N . GLY C 1 188 ? -56.204 45.642 56.344 1.00 14.87 188 GLY C N 1
ATOM 5996 C CA . GLY C 1 188 ? -56.286 46.306 57.630 1.00 11.24 188 GLY C CA 1
ATOM 5997 C C . GLY C 1 188 ? -56.629 45.405 58.803 1.00 13.76 188 GLY C C 1
ATOM 5998 O O . GLY C 1 188 ? -56.669 45.865 59.942 1.00 11.50 188 GLY C O 1
ATOM 5999 N N . THR C 1 189 ? -56.887 44.127 58.547 1.00 14.02 189 THR C N 1
ATOM 6000 C CA . THR C 1 189 ? -57.201 43.213 59.644 1.00 13.08 189 THR C CA 1
ATOM 6001 C C . THR C 1 189 ? -55.997 43.188 60.597 1.00 14.01 189 THR C C 1
ATOM 6002 O O . THR C 1 189 ? -54.843 43.191 60.154 1.00 13.49 189 THR C O 1
ATOM 6006 N N . ILE C 1 190 ? -56.274 43.178 61.899 1.00 9.79 190 ILE C N 1
ATOM 6007 C CA . ILE C 1 190 ? -55.234 43.156 62.928 1.00 10.59 190 ILE C CA 1
ATOM 6008 C C . ILE C 1 190 ? -55.146 41.749 63.488 1.00 13.26 190 ILE C C 1
ATOM 6009 O O . ILE C 1 190 ? -56.162 41.185 63.894 1.00 9.56 190 ILE C O 1
ATOM 6014 N N . TYR C 1 191 ? -53.946 41.173 63.491 1.00 10.62 191 TYR C N 1
ATOM 6015 C CA . TYR C 1 191 ? -53.752 39.826 64.028 1.00 9.42 191 TYR C CA 1
ATOM 6016 C C . TYR C 1 191 ? -52.809 39.897 65.217 1.00 11.53 191 TYR C C 1
ATOM 6017 O O . TYR C 1 191 ? -51.785 40.576 65.163 1.00 8.78 191 TYR C O 1
ATOM 6026 N N . PHE C 1 192 ? -53.157 39.200 66.292 1.00 11.87 192 PHE C N 1
ATOM 6027 C CA . PHE C 1 192 ? -52.325 39.176 67.486 1.00 14.54 192 PHE C CA 1
ATOM 6028 C C . PHE C 1 192 ? -52.672 37.920 68.284 1.00 14.89 192 PHE C C 1
ATOM 6029 O O . PHE C 1 192 ? -53.664 37.249 68.001 1.00 15.60 192 PHE C O 1
ATOM 6037 N N . GLY C 1 193 ? -51.858 37.599 69.280 1.00 13.39 193 GLY C N 1
ATOM 6038 C CA . GLY C 1 193 ? -52.149 36.421 70.068 1.00 11.45 193 GLY C CA 1
ATOM 6039 C C . GLY C 1 193 ? -52.123 36.615 71.572 1.00 12.52 193 GLY C C 1
ATOM 6040 O O . GLY C 1 193 ? -51.410 37.464 72.096 1.00 13.33 193 GLY C O 1
ATOM 6041 N N . SER C 1 194 ? -52.956 35.846 72.262 1.00 12.62 194 SER C N 1
ATOM 6042 C CA . SER C 1 194 ? -52.996 35.829 73.718 1.00 12.49 194 SER C CA 1
ATOM 6043 C C . SER C 1 194 ? -53.469 34.405 74.044 1.00 11.98 194 SER C C 1
ATOM 6044 O O . SER C 1 194 ? -52.751 33.452 73.740 1.00 10.43 194 SER C O 1
ATOM 6047 N N . ASP C 1 195 ? -54.650 34.224 74.620 1.00 12.20 195 ASP C N 1
ATOM 6048 C CA . ASP C 1 195 ? -55.068 32.864 74.914 1.00 10.19 195 ASP C CA 1
ATOM 6049 C C . ASP C 1 195 ? -55.230 32.085 73.602 1.00 17.81 195 ASP C C 1
ATOM 6050 O O . ASP C 1 195 ? -55.236 30.854 73.590 1.00 16.57 195 ASP C O 1
ATOM 6055 N N . LYS C 1 196 ? -55.337 32.814 72.496 1.00 13.10 196 LYS C N 1
ATOM 6056 C CA . LYS C 1 196 ? -55.415 32.208 71.167 1.00 25.19 196 LYS C CA 1
ATOM 6057 C C . LYS C 1 196 ? -55.008 33.247 70.141 1.00 15.36 196 LYS C C 1
ATOM 6058 O O . LYS C 1 196 ? -54.610 34.351 70.505 1.00 11.68 196 LYS C O 1
ATOM 6064 N N . VAL C 1 197 ? -55.087 32.896 68.863 1.00 13.06 197 VAL C N 1
ATOM 6065 C CA . VAL C 1 197 ? -54.747 33.850 67.816 1.00 14.66 197 VAL C CA 1
ATOM 6066 C C . VAL C 1 197 ? -56.035 34.548 67.392 1.00 14.02 197 VAL C C 1
ATOM 6067 O O . VAL C 1 197 ? -57.016 33.893 67.036 1.00 14.17 197 VAL C O 1
ATOM 6071 N N . TYR C 1 198 ? -56.031 35.876 67.444 1.00 8.64 198 TYR C N 1
ATOM 6072 C CA . TYR C 1 198 ? -57.200 36.653 67.059 1.00 9.79 198 TYR C CA 1
ATOM 6073 C C . TYR C 1 198 ? -56.972 37.493 65.808 1.00 10.54 198 TYR C C 1
ATOM 6074 O O . TYR C 1 198 ? -55.885 38.039 65.587 1.00 13.66 198 TYR C O 1
ATOM 6083 N N . ALA C 1 199 ? -58.017 37.590 64.998 1.00 7.33 199 ALA C N 1
ATOM 6084 C CA . ALA C 1 199 ? -58.005 38.407 63.791 1.00 6.56 199 ALA C CA 1
ATOM 6085 C C . ALA C 1 199 ? -59.154 39.387 64.041 1.00 10.65 199 ALA C C 1
ATOM 6086 O O . ALA C 1 199 ? -60.316 38.987 64.103 1.00 14.91 199 ALA C O 1
ATOM 6088 N N . ILE C 1 200 ? -58.813 40.663 64.194 1.00 11.90 200 ILE C N 1
ATOM 6089 C CA . ILE C 1 200 ? -59.772 41.723 64.490 1.00 4.54 200 ILE C CA 1
ATOM 6090 C C . ILE C 1 200 ? -59.980 42.668 63.311 1.00 8.01 200 ILE C C 1
ATOM 6091 O O . ILE C 1 200 ? -59.011 43.105 62.679 1.00 8.23 200 ILE C O 1
ATOM 6096 N N . ASN C 1 201 ? -61.238 42.983 63.008 1.00 10.97 201 ASN C N 1
ATOM 6097 C CA . ASN C 1 201 ? -61.530 43.912 61.922 1.00 7.75 201 ASN C CA 1
ATOM 6098 C C . ASN C 1 201 ? -61.129 45.301 62.433 1.00 13.61 201 ASN C C 1
ATOM 6099 O O . ASN C 1 201 ? -61.059 45.527 63.647 1.00 10.65 201 ASN C O 1
ATOM 6104 N N . PRO C 1 202 ? -60.852 46.245 61.515 1.00 13.22 202 PRO C N 1
ATOM 6105 C CA . PRO C 1 202 ? -60.461 47.604 61.900 1.00 14.55 202 PRO C CA 1
ATOM 6106 C C . PRO C 1 202 ? -61.518 48.296 62.756 1.00 11.66 202 PRO C C 1
ATOM 6107 O O . PRO C 1 202 ? -61.208 49.222 63.509 1.00 14.17 202 PRO C O 1
ATOM 6111 N N . ASP C 1 203 ? -62.768 47.858 62.644 1.00 16.11 203 ASP C N 1
ATOM 6112 C CA . ASP C 1 203 ? -63.824 48.475 63.442 1.00 12.60 203 ASP C CA 1
ATOM 6113 C C . ASP C 1 203 ? -63.882 47.924 64.858 1.00 11.31 203 ASP C C 1
ATOM 6114 O O . ASP C 1 203 ? -64.754 48.303 65.639 1.00 10.36 203 ASP C O 1
ATOM 6119 N N . GLY C 1 204 ? -62.958 47.028 65.191 1.00 9.36 204 GLY C N 1
ATOM 6120 C CA . GLY C 1 204 ? -62.922 46.489 66.537 1.00 14.12 204 GLY C CA 1
ATOM 6121 C C . GLY C 1 204 ? -63.713 45.223 66.809 1.00 11.04 204 GLY C C 1
ATOM 6122 O O . GLY C 1 204 ? -63.723 44.748 67.939 1.00 11.66 204 GLY C O 1
ATOM 6123 N N . THR C 1 205 ? -64.390 44.682 65.801 1.00 12.09 205 THR C N 1
ATOM 6124 C CA . THR C 1 205 ? -65.133 43.437 65.990 1.00 10.00 205 THR C CA 1
ATOM 6125 C C . THR C 1 205 ? -64.210 42.299 65.576 1.00 9.13 205 THR C C 1
ATOM 6126 O O . THR C 1 205 ? -63.232 42.528 64.872 1.00 11.97 205 THR C O 1
ATOM 6130 N N . GLU C 1 206 ? -64.530 41.076 65.985 1.00 12.46 206 GLU C N 1
ATOM 6131 C CA . GLU C 1 206 ? -63.691 39.934 65.636 1.00 18.22 206 GLU C CA 1
ATOM 6132 C C . GLU C 1 206 ? -64.032 39.316 64.285 1.00 17.78 206 GLU C C 1
ATOM 6133 O O . GLU C 1 206 ? -65.203 39.179 63.943 1.00 14.60 206 GLU C O 1
ATOM 6139 N N . LYS C 1 207 ? -63.012 38.973 63.500 1.00 13.01 207 LYS C N 1
ATOM 6140 C CA . LYS C 1 207 ? -63.257 38.322 62.213 1.00 17.49 207 LYS C CA 1
ATOM 6141 C C . LYS C 1 207 ? -63.260 36.822 62.516 1.00 17.36 207 LYS C C 1
ATOM 6142 O O . LYS C 1 207 ? -64.107 36.080 62.025 1.00 19.82 207 LYS C O 1
ATOM 6148 N N . TRP C 1 208 ? -62.296 36.389 63.324 1.00 12.90 208 TRP C N 1
ATOM 6149 C CA . TRP C 1 208 ? -62.193 35.000 63.763 1.00 12.70 208 TRP C CA 1
ATOM 6150 C C . TRP C 1 208 ? -61.072 34.846 64.778 1.00 14.27 208 TRP C C 1
ATOM 6151 O O . TRP C 1 208 ? -60.311 35.783 65.037 1.00 12.10 208 TRP C O 1
ATOM 6162 N N . ASN C 1 209 ? -61.003 33.671 65.389 1.00 9.55 209 ASN C N 1
ATOM 6163 C CA . ASN C 1 209 ? -59.945 33.374 66.337 1.00 11.74 209 ASN C CA 1
ATOM 6164 C C . ASN C 1 209 ? -59.553 31.927 66.085 1.00 15.34 209 ASN C C 1
ATOM 6165 O O . ASN C 1 209 ? -60.348 31.147 65.569 1.00 17.17 209 ASN C O 1
ATOM 6170 N N . PHE C 1 210 ? -58.312 31.592 66.411 1.00 14.52 210 PHE C N 1
ATOM 6171 C CA . PHE C 1 210 ? -57.770 30.261 66.180 1.00 11.02 210 PHE C CA 1
ATOM 6172 C C . PHE C 1 210 ? -56.834 29.892 67.332 1.00 12.25 210 PHE C C 1
ATOM 6173 O O . PHE C 1 210 ? -55.953 30.674 67.707 1.00 11.04 210 PHE C O 1
ATOM 6181 N N . TYR C 1 211 ? -57.033 28.706 67.898 1.00 13.12 211 TYR C N 1
ATOM 6182 C CA . TYR C 1 211 ? -56.208 28.237 69.009 1.00 17.50 211 TYR C CA 1
ATOM 6183 C C . TYR C 1 211 ? -55.057 27.401 68.456 1.00 15.70 211 TYR C C 1
ATOM 6184 O O . TYR C 1 211 ? -55.278 26.335 67.883 1.00 12.30 211 TYR C O 1
ATOM 6193 N N . ALA C 1 212 ? -53.831 27.887 68.634 1.00 12.79 212 ALA C N 1
ATOM 6194 C CA . ALA C 1 212 ? -52.650 27.190 68.123 1.00 25.20 212 ALA C CA 1
ATOM 6195 C C . ALA C 1 212 ? -52.024 26.175 69.077 1.00 20.92 212 ALA C C 1
ATOM 6196 O O . ALA C 1 212 ? -50.802 26.039 69.121 1.00 20.82 212 ALA C O 1
ATOM 6198 N N . GLY C 1 213 ? -52.861 25.464 69.829 1.00 20.68 213 GLY C N 1
ATOM 6199 C CA . GLY C 1 213 ? -52.365 24.452 70.750 1.00 15.57 213 GLY C CA 1
ATOM 6200 C C . GLY C 1 213 ? -51.623 24.999 71.951 1.00 17.81 213 GLY C C 1
ATOM 6201 O O . GLY C 1 213 ? -50.971 24.257 72.693 1.00 14.88 213 GLY C O 1
ATOM 6202 N N . TYR C 1 214 ? -51.724 26.307 72.146 1.00 14.21 214 TYR C N 1
ATOM 6203 C CA . TYR C 1 214 ? -51.056 26.964 73.257 1.00 11.93 214 TYR C CA 1
ATOM 6204 C C . TYR C 1 214 ? -51.340 28.453 73.167 1.00 14.24 214 TYR C C 1
ATOM 6205 O O . TYR C 1 214 ? -51.772 28.951 72.126 1.00 13.77 214 TYR C O 1
ATOM 6214 N N . TRP C 1 215 ? -51.113 29.170 74.259 1.00 16.60 215 TRP C N 1
ATOM 6215 C CA . TRP C 1 215 ? -51.317 30.608 74.229 1.00 11.90 215 TRP C CA 1
ATOM 6216 C C . TRP C 1 215 ? -50.205 31.104 73.307 1.00 17.49 215 TRP C C 1
ATOM 6217 O O . TRP C 1 215 ? -49.139 30.492 73.238 1.00 15.36 215 TRP C O 1
ATOM 6228 N N . THR C 1 216 ? -50.459 32.188 72.584 1.00 14.58 216 THR C N 1
ATOM 6229 C CA . THR C 1 216 ? -49.487 32.731 71.639 1.00 20.05 216 THR C CA 1
ATOM 6230 C C . THR C 1 216 ? -48.678 33.873 72.262 1.00 19.23 216 THR C C 1
ATOM 6231 O O . THR C 1 216 ? -49.249 34.789 72.850 1.00 21.69 216 THR C O 1
ATOM 6235 N N . VAL C 1 217 ? -47.353 33.805 72.143 1.00 11.37 217 VAL C N 1
ATOM 6236 C CA . VAL C 1 217 ? -46.468 34.818 72.716 1.00 17.42 217 VAL C CA 1
ATOM 6237 C C . VAL C 1 217 ? -45.548 35.444 71.681 1.00 18.49 217 VAL C C 1
ATOM 6238 O O . VAL C 1 217 ? -44.620 36.176 72.026 1.00 17.66 217 VAL C O 1
ATOM 6242 N N . THR C 1 218 ? -45.798 35.133 70.414 1.00 17.39 218 THR C N 1
ATOM 6243 C CA . THR C 1 218 ? -45.011 35.673 69.317 1.00 15.29 218 THR C CA 1
ATOM 6244 C C . THR C 1 218 ? -45.973 36.332 68.340 1.00 15.18 218 THR C C 1
ATOM 6245 O O . THR C 1 218 ? -47.175 36.058 68.358 1.00 24.14 218 THR C O 1
ATOM 6249 N N . ARG C 1 219 ? -45.453 37.213 67.500 1.00 9.99 219 ARG C N 1
ATOM 6250 C CA . ARG C 1 219 ? -46.289 37.896 66.538 1.00 19.21 219 ARG C CA 1
ATOM 6251 C C . ARG C 1 219 ? -46.489 37.049 65.292 1.00 16.81 219 ARG C C 1
ATOM 6252 O O . ARG C 1 219 ? -45.622 36.267 64.908 1.00 14.90 219 ARG C O 1
ATOM 6260 N N . PRO C 1 220 ? -47.666 37.167 64.667 1.00 15.86 220 PRO C N 1
ATOM 6261 C CA . PRO C 1 220 ? -48.003 36.423 63.449 1.00 16.52 220 PRO C CA 1
ATOM 6262 C C . PRO C 1 220 ? -47.247 36.976 62.241 1.00 19.06 220 PRO C C 1
ATOM 6263 O O . PRO C 1 220 ? -46.965 38.173 62.167 1.00 19.20 220 PRO C O 1
ATOM 6267 N N . ALA C 1 221 ? -46.928 36.096 61.300 1.00 17.24 221 ALA C N 1
ATOM 6268 C CA . ALA C 1 221 ? -46.240 36.479 60.076 1.00 16.55 221 ALA C CA 1
ATOM 6269 C C . ALA C 1 221 ? -47.277 36.387 58.956 1.00 18.26 221 ALA C C 1
ATOM 6270 O O . ALA C 1 221 ? -47.979 35.380 58.846 1.00 20.62 221 ALA C O 1
ATOM 6272 N N . ILE C 1 222 ? -47.383 37.425 58.129 1.00 15.99 222 ILE C N 1
ATOM 6273 C CA . ILE C 1 222 ? -48.370 37.437 57.042 1.00 15.76 222 ILE C CA 1
ATOM 6274 C C . ILE C 1 222 ? -47.697 37.463 55.671 1.00 16.33 222 ILE C C 1
ATOM 6275 O O . ILE C 1 222 ? -46.887 38.342 55.388 1.00 17.09 222 ILE C O 1
ATOM 6280 N N . SER C 1 223 ? -48.017 36.489 54.825 1.00 13.27 223 SER C N 1
ATOM 6281 C CA . SER C 1 223 ? -47.426 36.434 53.491 1.00 19.84 223 SER C CA 1
ATOM 6282 C C . SER C 1 223 ? -48.202 37.341 52.547 1.00 22.18 223 SER C C 1
ATOM 6283 O O . SER C 1 223 ? -49.256 37.861 52.905 1.00 19.50 223 SER C O 1
ATOM 6286 N N . GLU C 1 224 ? -47.680 37.502 51.333 1.00 28.10 224 GLU C N 1
ATOM 6287 C CA . GLU C 1 224 ? -48.300 38.346 50.318 1.00 32.32 224 GLU C CA 1
ATOM 6288 C C . GLU C 1 224 ? -49.691 37.872 49.917 1.00 27.71 224 GLU C C 1
ATOM 6289 O O . GLU C 1 224 ? -50.552 38.684 49.589 1.00 25.74 224 GLU C O 1
ATOM 6295 N N . ASP C 1 225 ? -49.914 36.562 49.943 1.00 24.08 225 ASP C N 1
ATOM 6296 C CA . ASP C 1 225 ? -51.210 36.018 49.549 1.00 27.94 225 ASP C CA 1
ATOM 6297 C C . ASP C 1 225 ? -52.237 36.079 50.676 1.00 27.69 225 ASP C C 1
ATOM 6298 O O . ASP C 1 225 ? -53.396 35.710 50.492 1.00 30.21 225 ASP C O 1
ATOM 6303 N N . GLY C 1 226 ? -51.810 36.536 51.849 1.00 28.65 226 GLY C N 1
ATOM 6304 C CA . GLY C 1 226 ? -52.737 36.650 52.961 1.00 21.15 226 GLY C CA 1
ATOM 6305 C C . GLY C 1 226 ? -52.738 35.531 53.984 1.00 20.03 226 GLY C C 1
ATOM 6306 O O . GLY C 1 226 ? -53.513 35.575 54.938 1.00 28.36 226 GLY C O 1
ATOM 6307 N N . THR C 1 227 ? -51.891 34.526 53.796 1.00 16.44 227 THR C N 1
ATOM 6308 C CA . THR C 1 227 ? -51.822 33.421 54.740 1.00 15.47 227 THR C CA 1
ATOM 6309 C C . THR C 1 227 ? -51.167 33.916 56.028 1.00 14.70 227 THR C C 1
ATOM 6310 O O . THR C 1 227 ? -50.181 34.643 55.978 1.00 16.09 227 THR C O 1
ATOM 6314 N N . ILE C 1 228 ? -51.719 33.543 57.180 1.00 13.34 228 ILE C N 1
ATOM 6315 C CA . ILE C 1 228 ? -51.138 33.950 58.461 1.00 12.93 228 ILE C CA 1
ATOM 6316 C C . ILE C 1 228 ? -50.345 32.786 59.063 1.00 13.48 228 ILE C C 1
ATOM 6317 O O . ILE C 1 228 ? -50.888 31.699 59.269 1.00 20.77 228 ILE C O 1
ATOM 6322 N N . TYR C 1 229 ? -49.072 33.015 59.369 1.00 16.78 229 TYR C N 1
ATOM 6323 C CA . TYR C 1 229 ? -48.227 31.961 59.937 1.00 17.04 229 TYR C CA 1
ATOM 6324 C C . TYR C 1 229 ? -47.914 32.238 61.389 1.00 11.95 229 TYR C C 1
ATOM 6325 O O . TYR C 1 229 ? -47.578 33.358 61.763 1.00 13.26 229 TYR C O 1
ATOM 6334 N N . VAL C 1 230 ? -48.016 31.210 62.211 1.00 9.86 230 VAL C N 1
ATOM 6335 C CA . VAL C 1 230 ? -47.724 31.388 63.607 1.00 14.20 230 VAL C CA 1
ATOM 6336 C C . VAL C 1 230 ? -46.999 30.174 64.156 1.00 16.44 230 VAL C C 1
ATOM 6337 O O . VAL C 1 230 ? -47.366 29.032 63.866 1.00 17.39 230 VAL C O 1
ATOM 6341 N N . THR C 1 231 ? -45.933 30.428 64.909 1.00 10.80 231 THR C N 1
ATOM 6342 C CA . THR C 1 231 ? -45.184 29.353 65.539 1.00 12.48 231 THR C CA 1
ATOM 6343 C C . THR C 1 231 ? -45.883 29.138 66.874 1.00 20.65 231 THR C C 1
ATOM 6344 O O . THR C 1 231 ? -46.512 30.059 67.403 1.00 20.09 231 THR C O 1
ATOM 6348 N N . SER C 1 232 ? -45.774 27.935 67.423 1.00 12.03 232 SER C N 1
ATOM 6349 C CA . SER C 1 232 ? -46.425 27.625 68.683 1.00 13.45 232 SER C CA 1
ATOM 6350 C C . SER C 1 232 ? -45.519 26.930 69.684 1.00 17.20 232 SER C C 1
ATOM 6351 O O . SER C 1 232 ? -44.608 26.183 69.307 1.00 13.43 232 SER C O 1
ATOM 6354 N N . LEU C 1 233 ? -45.762 27.187 70.966 1.00 17.32 233 LEU C N 1
ATOM 6355 C CA . LEU C 1 233 ? -44.974 26.540 72.004 1.00 20.55 233 LEU C CA 1
ATOM 6356 C C . LEU C 1 233 ? -45.250 25.037 72.004 1.00 17.92 233 LEU C C 1
ATOM 6357 O O . LEU C 1 233 ? -44.608 24.296 72.742 1.00 20.89 233 LEU C O 1
ATOM 6362 N N . ASP C 1 234 ? -46.198 24.587 71.184 1.00 13.07 234 ASP C N 1
ATOM 6363 C CA . ASP C 1 234 ? -46.497 23.162 71.127 1.00 16.20 234 ASP C CA 1
ATOM 6364 C C . ASP C 1 234 ? -45.624 22.478 70.082 1.00 15.45 234 ASP C C 1
ATOM 6365 O O . ASP C 1 234 ? -45.813 21.302 69.780 1.00 16.55 234 ASP C O 1
ATOM 6370 N N . GLY C 1 235 ? -44.677 23.232 69.523 1.00 22.74 235 GLY C N 1
ATOM 6371 C CA . GLY C 1 235 ? -43.755 22.683 68.546 1.00 14.57 235 GLY C CA 1
ATOM 6372 C C . GLY C 1 235 ? -44.186 22.696 67.096 1.00 22.08 235 GLY C C 1
ATOM 6373 O O . GLY C 1 235 ? -43.437 22.239 66.240 1.00 17.83 235 GLY C O 1
ATOM 6374 N N . HIS C 1 236 ? -45.378 23.211 66.813 1.00 20.45 236 HIS C N 1
ATOM 6375 C CA . HIS C 1 236 ? -45.877 23.266 65.447 1.00 20.21 236 HIS C CA 1
ATOM 6376 C C . HIS C 1 236 ? -45.792 24.655 64.835 1.00 22.42 236 HIS C C 1
ATOM 6377 O O . HIS C 1 236 ? -45.795 25.667 65.537 1.00 17.75 236 HIS C O 1
ATOM 6384 N N . LEU C 1 237 ? -45.708 24.683 63.511 1.00 20.16 237 LEU C N 1
ATOM 6385 C CA . LEU C 1 237 ? -45.741 25.924 62.762 1.00 18.28 237 LEU C CA 1
ATOM 6386 C C . LEU C 1 237 ? -47.134 25.839 62.148 1.00 20.67 237 LEU C C 1
ATOM 6387 O O . LEU C 1 237 ? -47.444 24.871 61.448 1.00 18.49 237 LEU C O 1
ATOM 6392 N N . TYR C 1 238 ? -47.976 26.828 62.429 1.00 18.78 238 TYR C N 1
ATOM 6393 C CA . TYR C 1 238 ? -49.334 26.843 61.898 1.00 13.47 238 TYR C CA 1
ATOM 6394 C C . TYR C 1 238 ? -49.524 27.815 60.755 1.00 13.27 238 TYR C C 1
ATOM 6395 O O . TYR C 1 238 ? -49.035 28.941 60.794 1.00 16.75 238 TYR C O 1
ATOM 6404 N N . ALA C 1 239 ? -50.249 27.366 59.740 1.00 13.05 239 ALA C N 1
ATOM 6405 C CA . ALA C 1 239 ? -50.565 28.183 58.582 1.00 14.54 239 ALA C CA 1
ATOM 6406 C C . ALA C 1 239 ? -52.077 28.350 58.621 1.00 16.30 239 ALA C C 1
ATOM 6407 O O . ALA C 1 239 ? -52.823 27.364 58.566 1.00 18.51 239 ALA C O 1
ATOM 6409 N N . ILE C 1 240 ? -52.526 29.596 58.719 1.00 14.86 240 ILE C N 1
ATOM 6410 C CA . ILE C 1 240 ? -53.953 29.906 58.809 1.00 17.71 240 ILE C CA 1
ATOM 6411 C C . ILE C 1 240 ? -54.464 30.693 57.607 1.00 14.72 240 ILE C C 1
ATOM 6412 O O . ILE C 1 240 ? -53.917 31.741 57.266 1.00 15.43 240 ILE C O 1
ATOM 6417 N N . ASN C 1 241 ? -55.523 30.196 56.982 1.00 14.95 241 ASN C N 1
ATOM 6418 C CA . ASN C 1 241 ? -56.110 30.876 55.837 1.00 15.04 241 ASN C CA 1
ATOM 6419 C C . ASN C 1 241 ? -56.745 32.187 56.282 1.00 19.28 241 ASN C C 1
ATOM 6420 O O . ASN C 1 241 ? -57.076 32.362 57.452 1.00 17.96 241 ASN C O 1
ATOM 6425 N N . PRO C 1 242 ? -56.916 33.131 55.346 1.00 21.54 242 PRO C N 1
ATOM 6426 C CA . PRO C 1 242 ? -57.522 34.426 55.671 1.00 20.55 242 PRO C CA 1
ATOM 6427 C C . PRO C 1 242 ? -58.898 34.271 56.335 1.00 22.11 242 PRO C C 1
ATOM 6428 O O . PRO C 1 242 ? -59.330 35.153 57.074 1.00 22.19 242 PRO C O 1
ATOM 6432 N N . ASP C 1 243 ? -59.587 33.158 56.080 1.00 14.25 243 ASP C N 1
ATOM 6433 C CA . ASP C 1 243 ? -60.907 32.959 56.682 1.00 18.68 243 ASP C CA 1
ATOM 6434 C C . ASP C 1 243 ? -60.864 32.303 58.061 1.00 18.65 243 ASP C C 1
ATOM 6435 O O . ASP C 1 243 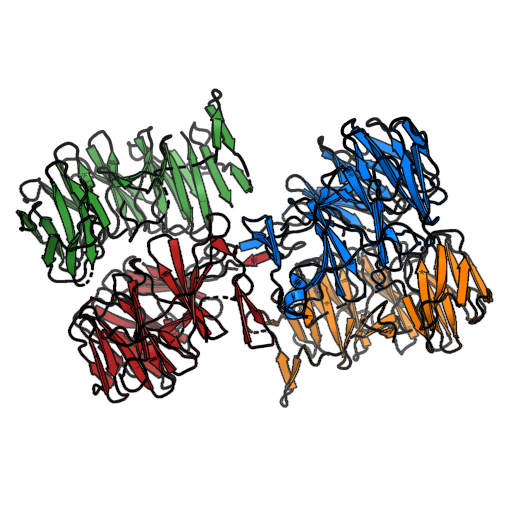? -61.905 31.960 58.618 1.00 18.06 243 ASP C O 1
ATOM 6440 N N . GLY C 1 244 ? -59.664 32.127 58.610 1.00 15.63 244 GLY C N 1
ATOM 6441 C CA . GLY C 1 244 ? -59.540 31.537 59.929 1.00 11.88 244 GLY C CA 1
ATOM 6442 C C . GLY C 1 244 ? -59.371 30.033 59.967 1.00 15.48 244 GLY C C 1
ATOM 6443 O O . GLY C 1 244 ? -59.080 29.482 61.025 1.00 17.30 244 GLY C O 1
ATOM 6444 N N . THR C 1 245 ? -59.559 29.360 58.835 1.00 19.10 245 THR C N 1
ATOM 6445 C CA . THR C 1 245 ? -59.403 27.907 58.797 1.00 19.02 245 THR C CA 1
ATOM 6446 C C . THR C 1 245 ? -57.922 27.547 58.719 1.00 18.24 245 THR C C 1
ATOM 6447 O O . THR C 1 245 ? -57.120 28.294 58.157 1.00 18.36 245 THR C O 1
ATOM 6451 N N . GLU C 1 246 ? -57.566 26.401 59.286 1.00 16.77 246 GLU C N 1
ATOM 6452 C CA . GLU C 1 246 ? -56.185 25.943 59.278 1.00 20.20 246 GLU C CA 1
ATOM 6453 C C . GLU C 1 246 ? -55.806 25.388 57.902 1.00 24.20 246 GLU C C 1
ATOM 6454 O O . GLU C 1 246 ? -56.423 24.441 57.418 1.00 26.98 246 GLU C O 1
ATOM 6460 N N . LYS C 1 247 ? -54.800 25.982 57.270 1.00 26.51 247 LYS C N 1
ATOM 6461 C CA . LYS C 1 247 ? -54.357 25.510 55.964 1.00 25.74 247 LYS C CA 1
ATOM 6462 C C . LYS C 1 247 ? -53.577 24.226 56.198 1.00 26.36 247 LYS C C 1
ATOM 6463 O O . LYS C 1 247 ? -53.797 23.217 55.531 1.00 26.24 247 LYS C O 1
ATOM 6469 N N . TRP C 1 248 ? -52.667 24.275 57.162 1.00 17.86 248 TRP C N 1
ATOM 6470 C CA . TRP C 1 248 ? -51.858 23.122 57.517 1.00 18.87 248 TRP C CA 1
ATOM 6471 C C . TRP C 1 248 ? -51.019 23.438 58.742 1.00 23.72 248 TRP C C 1
ATOM 6472 O O . TRP C 1 248 ? -51.075 24.545 59.280 1.00 21.25 248 TRP C O 1
ATOM 6483 N N . ARG C 1 249 ? -50.248 22.454 59.182 1.00 17.25 249 ARG C N 1
ATOM 6484 C CA . ARG C 1 249 ? -49.371 22.619 60.325 1.00 25.27 249 ARG C CA 1
ATOM 6485 C C . ARG C 1 249 ? -48.159 21.710 60.157 1.00 27.24 249 ARG C C 1
ATOM 6486 O O . ARG C 1 249 ? -48.270 20.608 59.613 1.00 19.04 249 ARG C O 1
ATOM 6494 N N . PHE C 1 250 ? -47.004 22.187 60.609 1.00 20.30 250 PHE C N 1
ATOM 6495 C CA . PHE C 1 250 ? -45.773 21.417 60.519 1.00 19.90 250 PHE C CA 1
ATOM 6496 C C . PHE C 1 250 ? -45.263 21.131 61.925 1.00 15.30 250 PHE C C 1
ATOM 6497 O O . PHE C 1 250 ? -44.967 22.043 62.691 1.00 15.77 250 PHE C O 1
ATOM 6505 N N . LYS C 1 251 ? -45.177 19.848 62.254 1.00 17.06 251 LYS C N 1
ATOM 6506 C CA . LYS C 1 251 ? -44.734 19.390 63.566 1.00 15.53 251 LYS C CA 1
ATOM 6507 C C . LYS C 1 251 ? -43.214 19.280 63.660 1.00 18.55 251 LYS C C 1
ATOM 6508 O O . LYS C 1 251 ? -42.563 18.877 62.700 1.00 20.35 251 LYS C O 1
ATOM 6514 N N . THR C 1 252 ? -42.650 19.647 64.810 1.00 19.49 252 THR C N 1
ATOM 6515 C CA . THR C 1 252 ? -41.201 19.539 65.015 1.00 18.97 252 THR C CA 1
ATOM 6516 C C . THR C 1 252 ? -40.888 18.808 66.313 1.00 24.76 252 THR C C 1
ATOM 6517 O O . THR C 1 252 ? -39.778 18.314 66.503 1.00 24.77 252 THR C O 1
ATOM 6521 N N . GLY C 1 253 ? -41.853 18.772 67.224 1.00 23.79 253 GLY C N 1
ATOM 6522 C CA . GLY C 1 253 ? -41.624 18.100 68.492 1.00 26.63 253 GLY C CA 1
ATOM 6523 C C . GLY C 1 253 ? -40.797 18.909 69.481 1.00 26.78 253 GLY C C 1
ATOM 6524 O O . GLY C 1 253 ? -40.482 18.431 70.572 1.00 26.00 253 GLY C O 1
ATOM 6525 N N . LYS C 1 254 ? -40.442 20.133 69.100 1.00 20.04 254 LYS C N 1
ATOM 6526 C CA . LYS C 1 254 ? -39.657 21.023 69.955 1.00 13.59 254 LYS C CA 1
ATOM 6527 C C . LYS C 1 254 ? -40.352 22.386 70.020 1.00 16.64 254 LYS C C 1
ATOM 6528 O O . LYS C 1 254 ? -40.759 22.925 68.997 1.00 19.32 254 LYS C O 1
ATOM 6534 N N . ARG C 1 255 ? -40.490 22.938 71.218 1.00 17.98 255 ARG C N 1
ATOM 6535 C CA . ARG C 1 255 ? -41.146 24.224 71.372 1.00 19.84 255 ARG C CA 1
ATOM 6536 C C . ARG C 1 255 ? -40.458 25.325 70.575 1.00 22.63 255 ARG C C 1
ATOM 6537 O O . ARG C 1 255 ? -39.230 25.370 70.483 1.00 14.38 255 ARG C O 1
ATOM 6545 N N . ILE C 1 256 ? -41.270 26.197 69.984 1.00 14.80 256 ILE C N 1
ATOM 6546 C CA . ILE C 1 256 ? -40.774 27.321 69.207 1.00 14.19 256 ILE C CA 1
ATOM 6547 C C . ILE C 1 256 ? -41.115 28.546 70.040 1.00 17.30 256 ILE C C 1
ATOM 6548 O O . ILE C 1 256 ? -42.282 28.790 70.323 1.00 18.21 256 ILE C O 1
ATOM 6553 N N . GLU C 1 257 ? -40.102 29.311 70.429 1.00 15.29 257 GLU C N 1
ATOM 6554 C CA . GLU C 1 257 ? -40.318 30.488 71.252 1.00 18.59 257 GLU C CA 1
ATOM 6555 C C . GLU C 1 257 ? -40.119 31.803 70.504 1.00 22.39 257 GLU C C 1
ATOM 6556 O O . GLU C 1 257 ? -40.133 32.875 71.112 1.00 29.97 257 GLU C O 1
ATOM 6562 N N . SER C 1 258 ? -39.923 31.730 69.191 1.00 17.79 258 SER C N 1
ATOM 6563 C CA . SER C 1 258 ? -39.734 32.942 68.391 1.00 19.28 258 SER C CA 1
ATOM 6564 C C . SER C 1 258 ? -40.632 32.908 67.162 1.00 16.38 258 SER C C 1
ATOM 6565 O O . SER C 1 258 ? -41.092 31.847 66.746 1.00 14.56 258 SER C O 1
ATOM 6568 N N . SER C 1 259 ? -40.896 34.082 66.605 1.00 18.76 259 SER C N 1
ATOM 6569 C CA . SER C 1 259 ? -41.752 34.208 65.437 1.00 17.15 259 SER C CA 1
ATOM 6570 C C . SER C 1 259 ? -41.101 33.673 64.174 1.00 12.51 259 SER C C 1
ATOM 6571 O O . SER C 1 259 ? -39.882 33.538 64.094 1.00 16.10 259 SER C O 1
ATOM 6574 N N . PRO C 1 260 ? -41.919 33.347 63.170 1.00 19.31 260 PRO C N 1
ATOM 6575 C CA . PRO C 1 260 ? -41.391 32.839 61.905 1.00 17.52 260 PRO C CA 1
ATOM 6576 C C . PRO C 1 260 ? -41.125 34.048 61.008 1.00 16.84 260 PRO C C 1
ATOM 6577 O O . PRO C 1 260 ? -41.623 35.137 61.283 1.00 14.83 260 PRO C O 1
ATOM 6581 N N . VAL C 1 261 ? -40.355 33.854 59.942 1.00 13.58 261 VAL C N 1
ATOM 6582 C CA . VAL C 1 261 ? -40.039 34.936 59.016 1.00 13.49 261 VAL C CA 1
ATOM 6583 C C . VAL C 1 261 ? -40.225 34.448 57.583 1.00 17.37 261 VAL C C 1
ATOM 6584 O O . VAL C 1 261 ? -39.979 33.281 57.289 1.00 20.19 261 VAL C O 1
ATOM 6588 N N . ILE C 1 262 ? -40.668 35.336 56.696 1.00 22.24 262 ILE C N 1
ATOM 6589 C CA . ILE C 1 262 ? -40.891 34.961 55.303 1.00 21.03 262 ILE C CA 1
ATOM 6590 C C . ILE C 1 262 ? -39.897 35.636 54.355 1.00 23.83 262 ILE C C 1
ATOM 6591 O O . ILE C 1 262 ? -39.692 36.844 54.426 1.00 26.87 262 ILE C O 1
ATOM 6596 N N . GLY C 1 263 ? -39.277 34.846 53.479 1.00 26.08 263 GLY C N 1
ATOM 6597 C CA . GLY C 1 263 ? -38.306 35.387 52.541 1.00 36.16 263 GLY C CA 1
ATOM 6598 C C . GLY C 1 263 ? -38.930 35.877 51.247 1.00 42.97 263 GLY C C 1
ATOM 6599 O O . GLY C 1 263 ? -40.129 35.701 51.027 1.00 43.02 263 GLY C O 1
ATOM 6600 N N . ASN C 1 264 ? -38.121 36.485 50.383 1.00 43.34 264 ASN C N 1
ATOM 6601 C CA . ASN C 1 264 ? -38.617 37.005 49.107 1.00 45.23 264 ASN C CA 1
ATOM 6602 C C . ASN C 1 264 ? -39.001 35.867 48.169 1.00 41.83 264 ASN C C 1
ATOM 6603 O O . ASN C 1 264 ? -39.187 36.066 46.968 1.00 43.13 264 ASN C O 1
ATOM 6608 N N . THR C 1 265 ? -39.129 34.672 48.729 1.00 39.38 265 THR C N 1
ATOM 6609 C CA . THR C 1 265 ? -39.459 33.502 47.939 1.00 38.30 265 THR C CA 1
ATOM 6610 C C . THR C 1 265 ? -40.697 32.773 48.453 1.00 40.43 265 THR C C 1
ATOM 6611 O O . THR C 1 265 ? -41.042 31.702 47.953 1.00 44.61 265 THR C O 1
ATOM 6615 N N . ASP C 1 266 ? -41.360 33.350 49.450 1.00 32.22 266 ASP C N 1
ATOM 6616 C CA . ASP C 1 266 ? -42.558 32.745 50.026 1.00 33.08 266 ASP C CA 1
ATOM 6617 C C . ASP C 1 266 ? -42.251 31.606 50.992 1.00 27.22 266 ASP C C 1
ATOM 6618 O O . ASP C 1 266 ? -43.158 31.057 51.618 1.00 21.85 266 ASP C O 1
ATOM 6623 N N . THR C 1 267 ? -40.980 31.238 51.102 1.00 27.27 267 THR C N 1
ATOM 6624 C CA . THR C 1 267 ? -40.587 30.177 52.022 1.00 23.42 267 THR C CA 1
ATOM 6625 C C . THR C 1 267 ? -40.748 30.715 53.447 1.00 19.41 267 THR C C 1
ATOM 6626 O O . THR C 1 267 ? -40.481 31.888 53.694 1.00 20.09 267 THR C O 1
ATOM 6630 N N . ILE C 1 268 ? -41.201 29.871 54.374 1.00 17.07 268 ILE C N 1
ATOM 6631 C CA . ILE C 1 268 ? -41.369 30.290 55.767 1.00 18.95 268 ILE C CA 1
ATOM 6632 C C . ILE C 1 268 ? -40.223 29.696 56.577 1.00 17.91 268 ILE C C 1
ATOM 6633 O O . ILE C 1 268 ? -39.949 28.497 56.477 1.00 21.71 268 ILE C O 1
ATOM 6638 N N . TYR C 1 269 ? -39.549 30.527 57.368 1.00 16.41 269 TYR C N 1
ATOM 6639 C CA . TYR C 1 269 ? -38.425 30.054 58.182 1.00 15.83 269 TYR C CA 1
ATOM 6640 C C . TYR C 1 269 ? -38.657 30.297 59.668 1.00 21.90 269 TYR C C 1
ATOM 6641 O O . TYR C 1 269 ? -39.329 31.250 60.055 1.00 15.87 269 TYR C O 1
ATOM 6650 N N . PHE C 1 270 ? -38.089 29.430 60.499 1.00 15.37 270 PHE C N 1
ATOM 6651 C CA . PHE C 1 270 ? -38.217 29.561 61.940 1.00 17.34 270 PHE C CA 1
ATOM 6652 C C . PHE C 1 270 ? -37.264 28.595 62.622 1.00 20.80 270 PHE C C 1
ATOM 6653 O O . PHE C 1 270 ? -36.741 27.676 61.990 1.00 18.30 270 PHE C O 1
ATOM 6661 N N . GLY C 1 271 ? -37.045 28.800 63.915 1.00 14.08 271 GLY C N 1
ATOM 6662 C CA . GLY C 1 271 ? -36.161 27.914 64.648 1.00 20.41 271 GLY C CA 1
ATOM 6663 C C . GLY C 1 271 ? -36.731 27.504 65.990 1.00 20.83 271 GLY C C 1
ATOM 6664 O O . GLY C 1 271 ? -37.288 28.339 66.701 1.00 22.07 271 GLY C O 1
ATOM 6665 N N . SER C 1 272 ? -36.612 26.223 66.335 1.00 15.02 272 SER C N 1
ATOM 6666 C CA . SER C 1 272 ? -37.091 25.741 67.628 1.00 14.39 272 SER C CA 1
ATOM 6667 C C . SER C 1 272 ? -36.096 26.182 68.701 1.00 15.72 272 SER C C 1
ATOM 6668 O O . SER C 1 272 ? -34.994 26.621 68.382 1.00 23.13 272 SER C O 1
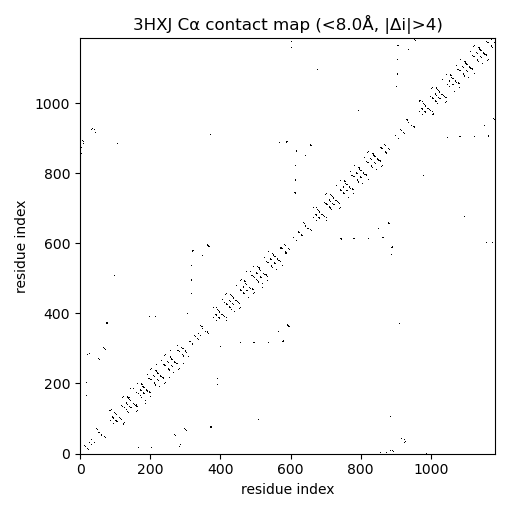ATOM 6671 N N . TYR C 1 273 ? -36.482 26.052 69.966 1.00 14.49 273 TYR C N 1
ATOM 6672 C CA . TYR C 1 273 ? -35.653 26.480 71.091 1.00 22.15 273 TYR C CA 1
ATOM 6673 C C . TYR C 1 273 ? -34.219 25.957 71.094 1.00 20.86 273 TYR C C 1
ATOM 6674 O O . TYR C 1 273 ? -33.311 26.649 71.550 1.00 16.94 273 TYR C O 1
ATOM 6683 N N . ASP C 1 274 ? -34.016 24.745 70.583 1.00 23.09 274 ASP C N 1
ATOM 6684 C CA . ASP C 1 274 ? -32.686 24.131 70.561 1.00 19.07 274 ASP C CA 1
ATOM 6685 C C . ASP C 1 274 ? -31.822 24.545 69.365 1.00 27.75 274 ASP C C 1
ATOM 6686 O O . ASP C 1 274 ? -30.724 24.014 69.155 1.00 18.37 274 ASP C O 1
ATOM 6691 N N . GLY C 1 275 ? -32.326 25.487 68.576 1.00 18.71 275 GLY C N 1
ATOM 6692 C CA . GLY C 1 275 ? -31.572 25.963 67.432 1.00 16.04 275 GLY C CA 1
ATOM 6693 C C . GLY C 1 275 ? -31.784 25.189 66.150 1.00 16.28 275 GLY C C 1
ATOM 6694 O O . GLY C 1 275 ? -31.056 25.379 65.177 1.00 18.01 275 GLY C O 1
ATOM 6695 N N . HIS C 1 276 ? -32.777 24.311 66.131 1.00 19.24 276 HIS C N 1
ATOM 6696 C CA . HIS C 1 276 ? -33.042 23.543 64.925 1.00 20.42 276 HIS C CA 1
ATOM 6697 C C . HIS C 1 276 ? -33.824 24.440 63.952 1.00 21.14 276 HIS C C 1
ATOM 6698 O O . HIS C 1 276 ? -34.972 24.793 64.207 1.00 23.55 276 HIS C O 1
ATOM 6705 N N . LEU C 1 277 ? -33.181 24.821 62.851 1.00 19.29 277 LEU C N 1
ATOM 6706 C CA . LEU C 1 277 ? -33.791 25.681 61.848 1.00 18.28 277 LEU C CA 1
ATOM 6707 C C . LEU C 1 277 ? -34.624 24.893 60.850 1.00 26.22 277 LEU C C 1
ATOM 6708 O O . LEU C 1 277 ? -34.302 23.749 60.514 1.00 19.65 277 LEU C O 1
ATOM 6713 N N . TYR C 1 278 ? -35.698 25.520 60.376 1.00 17.50 278 TYR C N 1
ATOM 6714 C CA . TYR C 1 278 ? -36.598 24.898 59.413 1.00 17.75 278 TYR C CA 1
ATOM 6715 C C . TYR C 1 278 ? -37.006 25.870 58.306 1.00 19.77 278 TYR C C 1
ATOM 6716 O O . TYR C 1 278 ? -37.160 27.069 58.537 1.00 21.65 278 TYR C O 1
ATOM 6725 N N . ALA C 1 279 ? -37.176 25.338 57.105 1.00 17.36 279 ALA C N 1
ATOM 6726 C CA . ALA C 1 279 ? -37.602 26.121 55.950 1.00 19.63 279 ALA C CA 1
ATOM 6727 C C . ALA C 1 279 ? -38.764 25.344 55.367 1.00 16.12 279 ALA C C 1
ATOM 6728 O O . ALA C 1 279 ? -38.579 24.235 54.865 1.00 22.52 279 ALA C O 1
ATOM 6730 N N . ILE C 1 280 ? -39.962 25.910 55.447 1.00 13.07 280 ILE C N 1
ATOM 6731 C CA . ILE C 1 280 ? -41.153 25.235 54.937 1.00 13.26 280 ILE C CA 1
ATOM 6732 C C . ILE C 1 280 ? -41.683 25.917 53.683 1.00 22.58 280 ILE C C 1
ATOM 6733 O O . ILE C 1 280 ? -41.606 27.139 53.547 1.00 20.23 280 ILE C O 1
ATOM 6738 N N . ASN C 1 281 ? -42.208 25.126 52.755 1.00 16.29 281 ASN C N 1
ATOM 6739 C CA . ASN C 1 281 ? -42.772 25.691 51.537 1.00 19.68 281 ASN C CA 1
ATOM 6740 C C . ASN C 1 281 ? -44.191 26.139 51.850 1.00 19.90 281 ASN C C 1
ATOM 6741 O O . ASN C 1 281 ? -44.808 25.648 52.794 1.00 17.23 281 ASN C O 1
ATOM 6746 N N . PRO C 1 282 ? -44.733 27.073 51.058 1.00 21.71 282 PRO C N 1
ATOM 6747 C CA . PRO C 1 282 ? -46.096 27.558 51.296 1.00 25.60 282 PRO C CA 1
ATOM 6748 C C . PRO C 1 282 ? -47.173 26.477 51.274 1.00 22.00 282 PRO C C 1
ATOM 6749 O O . PRO C 1 282 ? -48.287 26.699 51.744 1.00 23.96 282 PRO C O 1
ATOM 6753 N N . ASP C 1 283 ? -46.834 25.306 50.740 1.00 22.01 283 ASP C N 1
ATOM 6754 C CA . ASP C 1 283 ? -47.788 24.209 50.647 1.00 22.62 283 ASP C CA 1
ATOM 6755 C C . ASP C 1 283 ? -47.778 23.313 51.882 1.00 25.32 283 ASP C C 1
ATOM 6756 O O . ASP C 1 283 ? -48.582 22.392 51.987 1.00 35.05 283 ASP C O 1
ATOM 6761 N N . GLY C 1 284 ? -46.870 23.579 52.815 1.00 22.09 284 GLY C N 1
ATOM 6762 C CA . GLY C 1 284 ? -46.812 22.778 54.026 1.00 17.76 284 GLY C CA 1
ATOM 6763 C C . GLY C 1 284 ? -45.686 21.763 54.072 1.00 19.44 284 GLY C C 1
ATOM 6764 O O . GLY C 1 284 ? -45.382 21.207 55.131 1.00 23.35 284 GLY C O 1
ATOM 6765 N N . THR C 1 285 ? -45.068 21.510 52.924 1.00 20.98 285 THR C N 1
ATOM 6766 C CA . THR C 1 285 ? -43.964 20.557 52.850 1.00 24.68 285 THR C CA 1
ATOM 6767 C C . THR C 1 285 ? -42.657 21.226 53.235 1.00 19.71 285 THR C C 1
ATOM 6768 O O . THR C 1 285 ? -42.463 22.412 52.993 1.00 22.46 285 THR C O 1
ATOM 6772 N N . GLU C 1 286 ? -41.763 20.445 53.825 1.00 21.83 286 GLU C N 1
ATOM 6773 C CA . GLU C 1 286 ? -40.470 20.937 54.253 1.00 22.12 286 GLU C CA 1
ATOM 6774 C C . GLU C 1 286 ? -39.548 21.166 53.063 1.00 24.39 286 GLU C C 1
ATOM 6775 O O . GLU C 1 286 ? -39.533 20.372 52.118 1.00 21.46 286 GLU C O 1
ATOM 6781 N N . LYS C 1 287 ? -38.790 22.258 53.099 1.00 23.70 287 LYS C N 1
ATOM 6782 C CA . LYS C 1 287 ? -37.834 22.541 52.037 1.00 24.70 287 LYS C CA 1
ATOM 6783 C C . LYS C 1 287 ? -36.486 22.035 52.541 1.00 26.68 287 LYS C C 1
ATOM 6784 O O . LYS C 1 287 ? -35.709 21.450 51.787 1.00 29.00 287 LYS C O 1
ATOM 6790 N N . TRP C 1 288 ? -36.220 22.271 53.822 1.00 20.68 288 TRP C N 1
ATOM 6791 C CA . TRP C 1 288 ? -34.994 21.809 54.465 1.00 22.14 288 TRP C CA 1
ATOM 6792 C C . TRP C 1 288 ? -34.983 22.106 55.958 1.00 23.07 288 TRP C C 1
ATOM 6793 O O . TRP C 1 288 ? -35.773 22.911 56.452 1.00 27.17 288 TRP C O 1
ATOM 6804 N N . ASN C 1 289 ? -34.093 21.433 56.676 1.00 18.65 289 ASN C N 1
ATOM 6805 C CA . ASN C 1 289 ? -33.967 21.639 58.101 1.00 16.88 289 ASN C CA 1
ATOM 6806 C C . ASN C 1 289 ? -32.488 21.544 58.446 1.00 22.80 289 ASN C C 1
ATOM 6807 O O . ASN C 1 289 ? -31.736 20.817 57.794 1.00 25.79 289 ASN C O 1
ATOM 6812 N N . PHE C 1 290 ? -32.064 22.308 59.442 1.00 19.47 290 PHE C N 1
ATOM 6813 C CA . PHE C 1 290 ? -30.633 22.313 59.835 1.00 18.42 290 PHE C CA 1
ATOM 6814 C C . PHE C 1 290 ? -30.465 22.459 61.321 1.00 23.69 290 PHE C C 1
ATOM 6815 O O . PHE C 1 290 ? -30.975 23.423 61.935 1.00 17.34 290 PHE C O 1
ATOM 6823 N N . GLU C 1 291 ? -29.751 21.515 61.927 1.00 21.47 291 GLU C N 1
ATOM 6824 C CA . GLU C 1 291 ? -29.487 21.561 63.365 1.00 28.04 291 GLU C CA 1
ATOM 6825 C C . GLU C 1 291 ? -28.198 22.338 63.613 1.00 26.91 291 GLU C C 1
ATOM 6826 O O . GLU C 1 291 ? -27.121 21.915 63.196 1.00 25.04 291 GLU C O 1
ATOM 6832 N N . THR C 1 292 ? -28.318 23.474 64.295 1.00 26.95 292 THR C N 1
ATOM 6833 C CA . THR C 1 292 ? -27.173 24.335 64.584 1.00 22.48 292 THR C CA 1
ATOM 6834 C C . THR C 1 292 ? -26.528 24.014 65.924 1.00 20.41 292 THR C C 1
ATOM 6835 O O . THR C 1 292 ? -25.417 24.457 66.203 1.00 23.13 292 THR C O 1
ATOM 6839 N N . GLY C 1 293 ? -27.233 23.265 66.762 1.00 25.55 293 GLY C N 1
ATOM 6840 C CA . GLY C 1 293 ? -26.691 22.924 68.067 1.00 25.89 293 GLY C CA 1
ATOM 6841 C C . GLY C 1 293 ? -26.531 24.142 68.959 1.00 28.49 293 GLY C C 1
ATOM 6842 O O . GLY C 1 293 ? -25.888 24.082 70.011 1.00 27.14 293 GLY C O 1
ATOM 6843 N N . SER C 1 294 ? -27.122 25.254 68.534 1.00 23.89 294 SER C N 1
ATOM 6844 C CA . SER C 1 294 ? -27.061 26.505 69.287 1.00 25.64 294 SER C CA 1
ATOM 6845 C C . SER C 1 294 ? -28.474 27.011 69.544 1.00 24.14 294 SER C C 1
ATOM 6846 O O . SER C 1 294 ? -29.173 27.423 68.616 1.00 24.31 294 SER C O 1
ATOM 6849 N N . TRP C 1 295 ? -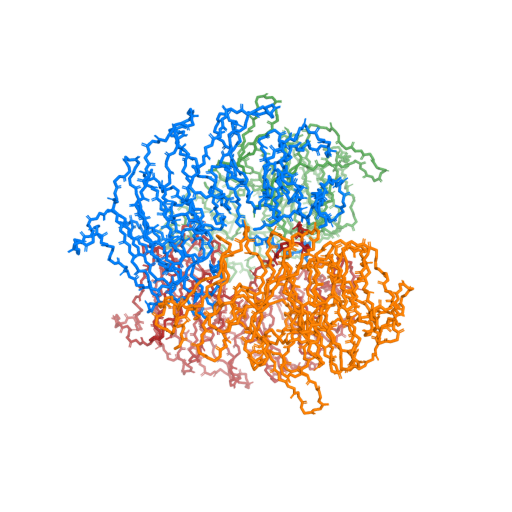28.881 26.978 70.807 1.00 22.63 295 TRP C N 1
ATOM 6850 C CA . TRP C 1 295 ? -30.208 27.418 71.220 1.00 27.10 295 TRP C CA 1
ATOM 6851 C C . TRP C 1 295 ? -30.571 28.804 70.700 1.00 26.18 295 TRP C C 1
ATOM 6852 O O . TRP C 1 295 ? -29.757 29.729 70.729 1.00 27.61 295 TRP C O 1
ATOM 6863 N N . ILE C 1 296 ? -31.804 28.935 70.223 1.00 27.75 296 ILE C N 1
ATOM 6864 C CA . ILE C 1 296 ? -32.296 30.199 69.690 1.00 28.38 296 ILE C CA 1
ATOM 6865 C C . ILE C 1 296 ? -33.549 30.671 70.409 1.00 24.30 296 ILE C C 1
ATOM 6866 O O . ILE C 1 296 ? -34.489 29.903 70.609 1.00 20.93 296 ILE C O 1
ATOM 6871 N N . ILE C 1 297 ? -33.552 31.941 70.794 1.00 22.86 297 ILE C N 1
ATOM 6872 C CA . ILE C 1 297 ? -34.701 32.531 71.467 1.00 25.42 297 ILE C CA 1
ATOM 6873 C C . ILE C 1 297 ? -35.050 33.847 70.772 1.00 22.97 297 ILE C C 1
ATOM 6874 O O . ILE C 1 297 ? -36.206 34.264 70.764 1.00 26.12 297 ILE C O 1
ATOM 6879 N N . ALA C 1 298 ? -34.052 34.487 70.170 1.00 20.19 298 ALA C N 1
ATOM 6880 C CA . ALA C 1 298 ? -34.264 35.753 69.476 1.00 23.83 298 ALA C CA 1
ATOM 6881 C C . ALA C 1 298 ? -35.088 35.596 68.199 1.00 19.34 298 ALA C C 1
ATOM 6882 O O . ALA C 1 298 ? -35.091 34.537 67.572 1.00 18.83 298 ALA C O 1
ATOM 6884 N N . THR C 1 299 ? -35.786 36.662 67.822 1.00 16.19 299 THR C N 1
ATOM 6885 C CA . THR C 1 299 ? -36.600 36.666 66.611 1.00 18.86 299 THR C CA 1
ATOM 6886 C C . THR C 1 299 ? -35.681 36.877 65.413 1.00 14.59 299 THR C C 1
ATOM 6887 O O . THR C 1 299 ? -34.730 37.651 65.486 1.00 19.79 299 THR C O 1
ATOM 6891 N N . PRO C 1 300 ? -35.946 36.189 64.296 1.00 16.53 300 PRO C N 1
ATOM 6892 C CA . PRO C 1 300 ? -35.094 36.374 63.123 1.00 17.27 300 PRO C CA 1
ATOM 6893 C C . PRO C 1 300 ? -35.347 37.766 62.553 1.00 24.18 300 PRO C C 1
ATOM 6894 O O . PRO C 1 300 ? -36.387 38.372 62.823 1.00 24.20 300 PRO C O 1
ATOM 6898 N N . VAL C 1 301 ? -34.397 38.264 61.769 1.00 21.87 301 VAL C N 1
ATOM 6899 C CA . VAL C 1 301 ? -34.501 39.586 61.150 1.00 21.67 301 VAL C CA 1
ATOM 6900 C C . VAL C 1 301 ? -34.077 39.487 59.684 1.00 19.36 301 VAL C C 1
ATOM 6901 O O . VAL C 1 301 ? -33.388 38.544 59.298 1.00 20.08 301 VAL C O 1
ATOM 6905 N N . ILE C 1 302 ? -34.502 40.452 58.875 1.00 18.25 302 ILE C N 1
ATOM 6906 C CA . ILE C 1 302 ? -34.154 40.480 57.455 1.00 22.75 302 ILE C CA 1
ATOM 6907 C C . ILE C 1 302 ? -33.622 41.862 57.081 1.00 26.73 302 ILE C C 1
ATOM 6908 O O . ILE C 1 302 ? -34.118 42.877 57.579 1.00 26.45 302 ILE C O 1
ATOM 6913 N N . ASP C 1 303 ? -32.616 41.905 56.207 1.00 31.89 303 ASP C N 1
ATOM 6914 C CA . ASP C 1 303 ? -32.045 43.182 55.784 1.00 34.75 303 ASP C CA 1
ATOM 6915 C C . ASP C 1 303 ? -32.607 43.649 54.449 1.00 38.66 303 ASP C C 1
ATOM 6916 O O . ASP C 1 303 ? -33.520 43.036 53.895 1.00 41.62 303 ASP C O 1
ATOM 6921 N N . GLU C 1 304 ? -32.059 44.747 53.943 1.00 43.35 304 GLU C N 1
ATOM 6922 C CA . GLU C 1 304 ? -32.499 45.319 52.678 1.00 44.30 304 GLU C CA 1
ATOM 6923 C C . GLU C 1 304 ? -32.486 44.328 51.521 1.00 46.23 304 GLU C C 1
ATOM 6924 O O . GLU C 1 304 ? -33.413 44.302 50.710 1.00 43.47 304 GLU C O 1
ATOM 6930 N N . ASN C 1 305 ? -31.443 43.505 51.452 1.00 44.20 305 ASN C N 1
ATOM 6931 C CA . ASN C 1 305 ? -31.322 42.524 50.374 1.00 39.30 305 ASN C CA 1
ATOM 6932 C C . ASN C 1 305 ? -32.235 41.317 50.552 1.00 40.31 305 ASN C C 1
ATOM 6933 O O . ASN C 1 305 ? -32.319 40.458 49.672 1.00 40.09 305 ASN C O 1
ATOM 6938 N N . GLY C 1 306 ? -32.924 41.251 51.686 1.00 35.76 306 GLY C N 1
ATOM 6939 C CA . GLY C 1 306 ? -33.813 40.129 51.931 1.00 25.50 306 GLY C CA 1
ATOM 6940 C C . GLY C 1 306 ? -33.118 38.961 52.614 1.00 31.00 306 GLY C C 1
ATOM 6941 O O . GLY C 1 306 ? -33.681 37.872 52.741 1.00 25.33 306 GLY C O 1
ATOM 6942 N N . THR C 1 307 ? -31.884 39.184 53.051 1.00 27.03 307 THR C N 1
ATOM 6943 C CA . THR C 1 307 ? -31.132 38.141 53.729 1.00 28.15 307 THR C CA 1
ATOM 6944 C C . THR C 1 307 ? -31.658 37.986 55.152 1.00 20.97 307 THR C C 1
ATOM 6945 O O . THR C 1 307 ? -31.800 38.966 55.880 1.00 21.30 307 THR C O 1
ATOM 6949 N N . ILE C 1 308 ? -31.948 36.749 55.538 1.00 21.46 308 ILE C N 1
ATOM 6950 C CA . ILE C 1 308 ? -32.475 36.459 56.864 1.00 21.80 308 ILE C CA 1
ATOM 6951 C C . ILE C 1 308 ? -31.364 36.122 57.849 1.00 20.95 308 ILE C C 1
ATOM 6952 O O . ILE C 1 308 ? -30.397 35.451 57.497 1.00 25.57 308 ILE C O 1
ATOM 6957 N N . TYR C 1 309 ? -31.500 36.603 59.081 1.00 17.68 309 TYR C N 1
ATOM 6958 C CA . TYR C 1 309 ? -30.507 36.340 60.119 1.00 20.20 309 TYR C CA 1
ATOM 6959 C C . TYR C 1 309 ? -31.153 35.766 61.374 1.00 20.51 309 TYR C C 1
ATOM 6960 O O . TYR C 1 309 ? -32.087 36.349 61.924 1.00 20.16 309 TYR C O 1
ATOM 6969 N N . PHE C 1 310 ? -30.652 34.618 61.816 1.00 24.31 310 PHE C N 1
ATOM 6970 C CA . PHE C 1 310 ? -31.133 33.984 63.035 1.00 17.08 310 PHE C CA 1
ATOM 6971 C C . PHE C 1 310 ? -30.029 34.120 64.077 1.00 20.08 310 PHE C C 1
ATOM 6972 O O . PHE C 1 310 ? -28.962 33.522 63.934 1.00 22.97 310 PHE C O 1
ATOM 6980 N N . GLY C 1 311 ? -30.276 34.914 65.113 1.00 19.61 311 GLY C N 1
ATOM 6981 C CA . GLY C 1 311 ? -29.282 35.090 66.159 1.00 17.98 311 GLY C CA 1
ATOM 6982 C C . GLY C 1 311 ? -29.439 34.013 67.219 1.00 18.40 311 GLY C C 1
ATOM 6983 O O . GLY C 1 311 ? -30.558 33.696 67.616 1.00 18.46 311 GLY C O 1
ATOM 6984 N N . THR C 1 312 ? -28.330 33.442 67.678 1.00 18.41 312 THR C N 1
ATOM 6985 C CA . THR C 1 312 ? -28.382 32.389 68.692 1.00 22.00 312 THR C CA 1
ATOM 6986 C C . THR C 1 312 ? -27.917 32.912 70.044 1.00 21.57 312 THR C C 1
ATOM 6987 O O . THR C 1 312 ? -27.214 33.919 70.117 1.00 20.66 312 THR C O 1
ATOM 6991 N N . ARG C 1 313 ? -28.298 32.222 71.115 1.00 19.08 313 ARG C N 1
ATOM 6992 C CA . ARG C 1 313 ? -27.903 32.636 72.457 1.00 24.64 313 ARG C CA 1
ATOM 6993 C C . ARG C 1 313 ? -26.385 32.718 72.623 1.00 28.53 313 ARG C C 1
ATOM 6994 O O . ARG C 1 313 ? -25.880 33.620 73.294 1.00 20.92 313 ARG C O 1
ATOM 7002 N N . ASN C 1 314 ? -25.659 31.788 72.005 1.00 21.41 314 ASN C N 1
ATOM 7003 C CA . ASN C 1 314 ? -24.207 31.765 72.139 1.00 31.18 314 ASN C CA 1
ATOM 7004 C C . ASN C 1 314 ? -23.438 32.741 71.248 1.00 29.08 314 ASN C C 1
ATOM 7005 O O . ASN C 1 314 ? -22.278 32.502 70.916 1.00 31.81 314 ASN C O 1
ATOM 7010 N N . GLY C 1 315 ? -24.091 33.837 70.868 1.00 33.69 315 GLY C N 1
ATOM 7011 C CA . GLY C 1 315 ? -23.447 34.858 70.055 1.00 28.60 315 GLY C CA 1
ATOM 7012 C C . GLY C 1 315 ? -23.284 34.605 68.569 1.00 32.90 315 GLY C C 1
ATOM 7013 O O . GLY C 1 315 ? -22.746 35.450 67.855 1.00 28.96 315 GLY C O 1
ATOM 7014 N N . LYS C 1 316 ? -23.735 33.454 68.088 1.00 28.09 316 LYS C N 1
ATOM 7015 C CA . LYS C 1 316 ? -23.611 33.147 66.670 1.00 27.33 316 LYS C CA 1
ATOM 7016 C C . LYS C 1 316 ? -24.768 33.729 65.863 1.00 31.42 316 LYS C C 1
ATOM 7017 O O . LYS C 1 316 ? -25.793 34.128 66.416 1.00 24.70 316 LYS C O 1
ATOM 7023 N N . PHE C 1 317 ? -24.586 33.770 64.550 1.00 21.01 317 PHE C N 1
ATOM 7024 C CA . PHE C 1 317 ? -25.586 34.295 63.643 1.00 23.73 317 PHE C CA 1
ATOM 7025 C C . PHE C 1 317 ? -25.632 33.424 62.394 1.00 27.08 317 PHE C C 1
ATOM 7026 O O . PHE C 1 317 ? -24.598 33.130 61.803 1.00 36.38 317 PHE C O 1
ATOM 7034 N N . TYR C 1 318 ? -26.827 32.993 62.007 1.00 20.79 318 TYR C N 1
ATOM 7035 C CA . TYR C 1 318 ? -26.983 32.174 60.815 1.00 20.07 318 TYR C CA 1
ATOM 7036 C C . TYR C 1 318 ? -27.734 32.979 59.774 1.00 20.82 318 TYR C C 1
ATOM 7037 O O . TYR C 1 318 ? -28.859 33.417 60.012 1.00 21.44 318 TYR C O 1
ATOM 7046 N N . ALA C 1 319 ? -27.098 33.179 58.624 1.00 19.00 319 ALA C N 1
ATOM 7047 C CA . ALA C 1 319 ? -27.688 33.947 57.534 1.00 19.25 319 ALA C CA 1
ATOM 7048 C C . ALA C 1 319 ? -28.261 33.026 56.466 1.00 25.21 319 ALA C C 1
ATOM 7049 O O . ALA C 1 319 ? -27.658 32.009 56.125 1.00 21.80 319 ALA C O 1
ATOM 7051 N N . LEU C 1 320 ? -29.423 33.393 55.937 1.00 18.99 320 LEU C N 1
ATOM 7052 C CA . LEU C 1 320 ? -30.076 32.593 54.910 1.00 20.72 320 LEU C CA 1
ATOM 7053 C C . LEU C 1 320 ? -30.253 33.400 53.624 1.00 28.23 320 LEU C C 1
ATOM 7054 O O . LEU C 1 320 ? -30.834 34.487 53.640 1.00 25.89 320 LEU C O 1
ATOM 7059 N N . PHE C 1 321 ? -29.741 32.866 52.516 1.00 26.05 321 PHE C N 1
ATOM 7060 C CA . PHE C 1 321 ? -29.851 33.516 51.212 1.00 32.52 321 PHE C CA 1
ATOM 7061 C C . PHE C 1 321 ? -30.683 32.667 50.258 1.00 34.94 321 PHE C C 1
ATOM 7062 O O . PHE C 1 321 ? -30.688 31.439 50.348 1.00 36.96 321 PHE C O 1
ATOM 7070 N N . ASN C 1 322 ? -31.384 33.327 49.343 1.00 39.77 322 ASN C N 1
ATOM 7071 C CA . ASN C 1 322 ? -32.211 32.628 48.364 1.00 47.56 322 ASN C CA 1
ATOM 7072 C C . ASN C 1 322 ? -32.155 33.319 47.010 1.00 48.56 322 ASN C C 1
ATOM 7073 O O . ASN C 1 322 ? -31.088 33.741 46.566 1.00 51.49 322 ASN C O 1
ATOM 7078 N N . ILE D 1 11 ? -15.435 24.061 70.520 1.00 44.96 11 ILE D N 1
ATOM 7079 C CA . ILE D 1 11 ? -14.324 25.051 70.428 1.00 47.27 11 ILE D CA 1
ATOM 7080 C C . ILE D 1 11 ? -13.202 24.481 69.565 1.00 46.53 11 ILE D C 1
ATOM 7081 O O . ILE D 1 11 ? -12.929 23.283 69.597 1.00 50.38 11 ILE D O 1
ATOM 7086 N N . LYS D 1 12 ? -12.544 25.342 68.801 1.00 43.41 12 LYS D N 1
ATOM 7087 C CA . LYS D 1 12 ? -11.465 24.899 67.930 1.00 38.23 12 LYS D CA 1
ATOM 7088 C C . LYS D 1 12 ? -10.104 25.038 68.620 1.00 31.25 12 LYS D C 1
ATOM 7089 O O . LYS D 1 12 ? -9.858 26.014 69.324 1.00 30.37 12 LYS D O 1
ATOM 7095 N N . TRP D 1 13 ? -9.231 24.052 68.422 1.00 33.36 13 TRP D N 1
ATOM 7096 C CA . TRP D 1 13 ? -7.888 24.066 69.014 1.00 30.00 13 TRP D CA 1
ATOM 7097 C C . TRP D 1 13 ? -7.931 24.142 70.538 1.00 28.18 13 TRP D C 1
ATOM 7098 O O . TRP D 1 13 ? -6.993 24.623 71.173 1.00 22.07 13 TRP D O 1
ATOM 7109 N N . GLU D 1 14 ? -9.022 23.661 71.117 1.00 26.01 14 GLU D N 1
ATOM 7110 C CA . GLU D 1 14 ? -9.196 23.678 72.558 1.00 27.73 14 GLU D CA 1
ATOM 7111 C C . GLU D 1 14 ? -8.056 22.980 73.300 1.00 27.77 14 GLU D C 1
ATOM 7112 O O . GLU D 1 14 ? -7.758 23.307 74.448 1.00 30.60 14 GLU D O 1
ATOM 7118 N N . PHE D 1 15 ? -7.416 22.026 72.635 1.00 26.83 15 PHE D N 1
ATOM 7119 C CA . PHE D 1 15 ? -6.313 21.278 73.225 1.00 27.85 15 PHE D CA 1
ATOM 7120 C C . PHE D 1 15 ? -4.982 22.028 73.150 1.00 27.22 15 PHE D C 1
ATOM 7121 O O . PHE D 1 15 ? -4.040 21.703 73.876 1.00 22.40 15 PHE D O 1
ATOM 7129 N N . LEU D 1 16 ? -4.911 23.024 72.270 1.00 27.10 16 LEU D N 1
ATOM 7130 C CA . LEU D 1 16 ? -3.693 23.799 72.082 1.00 24.01 16 LEU D CA 1
ATOM 7131 C C . LEU D 1 16 ? -3.804 25.233 72.578 1.00 21.40 16 LEU D C 1
ATOM 7132 O O . LEU D 1 16 ? -2.963 25.697 73.349 1.00 23.30 16 LEU D O 1
ATOM 7137 N N . ILE D 1 17 ? -4.837 25.936 72.130 1.00 21.16 17 ILE D N 1
ATOM 7138 C CA . ILE D 1 17 ? -5.035 27.327 72.521 1.00 26.14 17 ILE D CA 1
ATOM 7139 C C . ILE D 1 17 ? -6.149 27.470 73.549 1.00 26.64 17 ILE D C 1
ATOM 7140 O O . ILE D 1 17 ? -7.186 26.816 73.451 1.00 31.69 17 ILE D O 1
ATOM 7145 N N . GLY D 1 18 ? -5.930 28.332 74.533 1.00 27.92 18 GLY D N 1
ATOM 7146 C CA . GLY D 1 18 ? -6.940 28.539 75.549 1.00 36.17 18 GLY D CA 1
ATOM 7147 C C . GLY D 1 18 ? -8.103 29.351 75.012 1.00 34.45 18 GLY D C 1
ATOM 7148 O O . GLY D 1 18 ? -7.952 30.115 74.057 1.00 25.04 18 GLY D O 1
ATOM 7149 N N . ASN D 1 19 ? -9.271 29.173 75.618 1.00 37.77 19 ASN D N 1
ATOM 7150 C CA . ASN D 1 19 ? -10.463 29.907 75.216 1.00 44.36 19 ASN D CA 1
ATOM 7151 C C . ASN D 1 19 ? -11.212 30.376 76.459 1.00 46.80 19 ASN D C 1
ATOM 7152 O O . ASN D 1 19 ? -11.256 29.678 77.474 1.00 40.19 19 ASN D O 1
ATOM 7157 N N . SER D 1 20 ? -11.791 31.567 76.367 1.00 45.89 20 SER D N 1
ATOM 7158 C CA . SER D 1 20 ? -12.528 32.162 77.474 1.00 51.02 20 SER D CA 1
ATOM 7159 C C . SER D 1 20 ? -14.022 32.184 77.182 1.00 53.43 20 SER D C 1
ATOM 7160 O O . SER D 1 20 ? -14.438 32.520 76.071 1.00 52.24 20 SER D O 1
ATOM 7163 N N . ILE D 1 21 ? -14.826 31.823 78.178 1.00 53.09 21 ILE D N 1
ATOM 7164 C CA . ILE D 1 21 ? -16.276 31.827 78.017 1.00 54.19 21 ILE D CA 1
ATOM 7165 C C . ILE D 1 21 ? -16.775 33.265 78.108 1.00 49.17 21 ILE D C 1
ATOM 7166 O O . ILE D 1 21 ? -16.282 34.051 78.916 1.00 48.97 21 ILE D O 1
ATOM 7171 N N . ASP D 1 22 ? -17.743 33.608 77.266 1.00 47.54 22 ASP D N 1
ATOM 7172 C CA . ASP D 1 22 ? -18.304 34.953 77.245 1.00 49.20 22 ASP D CA 1
ATOM 7173 C C . ASP D 1 22 ? -18.888 35.347 78.600 1.00 54.67 22 ASP D C 1
ATOM 7174 O O . ASP D 1 22 ? -19.822 34.715 79.098 1.00 53.36 22 ASP D O 1
ATOM 7179 N N . SER D 1 23 ? -18.328 36.400 79.187 1.00 53.06 23 SER D N 1
ATOM 7180 C CA . SER D 1 23 ? -18.771 36.901 80.483 1.00 54.94 23 SER D CA 1
ATOM 7181 C C . SER D 1 23 ? -20.150 37.546 80.388 1.00 56.31 23 SER D C 1
ATOM 7182 O O . SER D 1 23 ? -20.351 38.491 79.625 1.00 60.02 23 SER D O 1
ATOM 7185 N N . SER D 1 24 ? -21.099 37.032 81.164 1.00 54.10 24 SER D N 1
ATOM 7186 C CA . SER D 1 24 ? -22.454 37.571 81.172 1.00 53.93 24 SER D CA 1
ATOM 7187 C C . SER D 1 24 ? -22.866 37.940 82.597 1.00 51.06 24 SER D C 1
ATOM 7188 O O . SER D 1 24 ? -22.536 37.236 83.552 1.00 50.08 24 SER D O 1
ATOM 7191 N N . PRO D 1 25 ? -23.587 39.059 82.758 1.00 46.99 25 PRO D N 1
ATOM 7192 C CA . PRO D 1 25 ? -24.031 39.495 84.085 1.00 45.01 25 PRO D CA 1
ATOM 7193 C C . PRO D 1 25 ? -24.792 38.390 84.814 1.00 37.79 25 PRO D C 1
ATOM 7194 O O . PRO D 1 25 ? -25.538 37.628 84.201 1.00 37.34 25 PRO D O 1
ATOM 7198 N N . ILE D 1 26 ? -24.596 38.297 86.122 1.00 35.11 26 ILE D N 1
ATOM 7199 C CA . ILE D 1 26 ? -25.289 37.281 86.901 1.00 40.52 26 ILE D CA 1
ATOM 7200 C C . ILE D 1 26 ? -26.056 37.893 88.072 1.00 31.75 26 ILE D C 1
ATOM 7201 O O . ILE D 1 26 ? -25.583 38.829 88.719 1.00 25.90 26 ILE D O 1
ATOM 7206 N N . LEU D 1 27 ? -27.244 37.356 88.335 1.00 32.57 27 LEU D N 1
ATOM 7207 C CA . LEU D 1 27 ? -28.081 37.839 89.424 1.00 23.56 27 LEU D CA 1
ATOM 7208 C C . LEU D 1 27 ? -27.537 37.440 90.781 1.00 27.19 27 LEU D C 1
ATOM 7209 O O . LEU D 1 27 ? -27.246 36.270 91.023 1.00 28.63 27 LEU D O 1
ATOM 7214 N N . ALA D 1 28 ? -27.406 38.423 91.664 1.00 21.88 28 ALA D N 1
ATOM 7215 C CA . ALA D 1 28 ? -26.920 38.190 93.015 1.00 25.13 28 ALA D CA 1
ATOM 7216 C C . ALA D 1 28 ? -28.131 37.961 93.919 1.00 26.24 28 ALA D C 1
ATOM 7217 O O . ALA D 1 28 ? -29.226 38.444 93.632 1.00 20.92 28 ALA D O 1
ATOM 7219 N N . LYS D 1 29 ? -27.930 37.228 95.007 1.00 24.34 29 LYS D N 1
ATOM 7220 C CA . LYS D 1 29 ? -29.011 36.940 95.942 1.00 24.40 29 LYS D CA 1
ATOM 7221 C C . LYS D 1 29 ? -29.594 38.187 96.594 1.00 23.22 29 LYS D C 1
ATOM 7222 O O . LYS D 1 29 ? -30.791 38.240 96.877 1.00 26.98 29 LYS D O 1
ATOM 7228 N N . ASN D 1 30 ? -28.754 39.190 96.824 1.00 24.89 30 ASN D N 1
ATOM 7229 C CA . ASN D 1 30 ? -29.199 40.426 97.462 1.00 22.26 30 ASN D CA 1
ATOM 7230 C C . ASN D 1 30 ? -30.011 41.329 96.528 1.00 23.55 30 ASN D C 1
ATOM 7231 O O . ASN D 1 30 ? -30.257 42.494 96.842 1.00 19.77 30 ASN D O 1
ATOM 7236 N N . GLY D 1 31 ? -30.419 40.791 95.382 1.00 18.93 31 GLY D N 1
ATOM 7237 C CA . GLY D 1 31 ? -31.220 41.561 94.447 1.00 14.99 31 GLY D CA 1
ATOM 7238 C C . GLY D 1 31 ? -30.433 42.412 93.475 1.00 26.67 31 GLY D C 1
ATOM 7239 O O . GLY D 1 31 ? -31.000 43.057 92.590 1.00 22.25 31 GLY D O 1
ATOM 7240 N N . THR D 1 32 ? -29.117 42.412 93.632 1.00 24.50 32 THR D N 1
ATOM 7241 C CA . THR D 1 32 ? -28.250 43.193 92.762 1.00 29.68 32 THR D CA 1
ATOM 7242 C C . THR D 1 32 ? -27.784 42.334 91.595 1.00 26.27 32 THR D C 1
ATOM 7243 O O . THR D 1 32 ? -27.937 41.116 91.611 1.00 26.49 32 THR D O 1
ATOM 7247 N N . ILE D 1 33 ? -27.221 42.976 90.580 1.00 28.09 33 ILE D N 1
ATOM 7248 C CA . ILE D 1 33 ? -26.722 42.263 89.412 1.00 29.65 33 ILE D CA 1
ATOM 7249 C C . ILE D 1 33 ? -25.225 42.523 89.247 1.00 30.86 33 ILE D C 1
ATOM 7250 O O . ILE D 1 33 ? -24.795 43.671 89.118 1.00 24.36 33 ILE D O 1
ATOM 7255 N N . TYR D 1 34 ? -24.430 41.456 89.266 1.00 30.66 34 TYR D N 1
ATOM 7256 C CA . TYR D 1 34 ? -22.989 41.595 89.108 1.00 38.51 34 TYR D CA 1
ATOM 7257 C C . TYR D 1 34 ? -22.585 41.569 87.643 1.00 40.14 34 TYR D C 1
ATOM 7258 O O . TYR D 1 34 ? -23.081 40.759 86.859 1.00 41.76 34 TYR D O 1
ATOM 7267 N N . LEU D 1 35 ? -21.676 42.471 87.289 1.00 44.43 35 LEU D N 1
ATOM 7268 C CA . LEU D 1 35 ? -21.180 42.595 85.925 1.00 46.67 35 LEU D CA 1
ATOM 7269 C C . LEU D 1 35 ? -20.783 41.235 85.360 1.00 47.02 35 LEU D C 1
ATOM 7270 O O . LEU D 1 35 ? -20.199 40.409 86.058 1.00 54.22 35 LEU D O 1
ATOM 7275 N N . SER D 1 38 ? -15.044 40.402 84.981 1.00 59.02 38 SER D N 1
ATOM 7276 C CA . SER D 1 38 ? -14.329 41.373 85.805 1.00 53.71 38 SER D CA 1
ATOM 7277 C C . SER D 1 38 ? -14.339 42.747 85.142 1.00 51.95 38 SER D C 1
ATOM 7278 O O . SER D 1 38 ? -15.096 42.985 84.202 1.00 48.98 38 SER D O 1
ATOM 7281 N N . ASN D 1 39 ? -13.501 43.652 85.638 1.00 45.54 39 ASN D N 1
ATOM 7282 C CA . ASN D 1 39 ? -13.425 44.999 85.084 1.00 43.20 39 ASN D CA 1
ATOM 7283 C C . ASN D 1 39 ? -12.094 45.216 84.370 1.00 38.94 39 ASN D C 1
ATOM 7284 O O . ASN D 1 39 ? -11.729 46.348 84.053 1.00 35.24 39 ASN D O 1
ATOM 7289 N N . LYS D 1 40 ? -11.379 44.124 84.117 1.00 37.91 40 LYS D N 1
ATOM 7290 C CA . LYS D 1 40 ? -10.082 44.190 83.448 1.00 38.67 40 LYS D CA 1
ATOM 7291 C C . LYS D 1 40 ? -10.171 44.850 82.073 1.00 39.66 40 LYS D C 1
ATOM 7292 O O . LYS D 1 40 ? -9.178 45.363 81.560 1.00 37.03 40 LYS D O 1
ATOM 7298 N N . ASN D 1 41 ? -11.364 44.840 81.486 1.00 27.81 41 ASN D N 1
ATOM 7299 C CA . ASN D 1 41 ? -11.576 45.429 80.174 1.00 30.10 41 ASN D CA 1
ATOM 7300 C C . ASN D 1 41 ? -12.174 46.831 80.249 1.00 24.64 41 ASN D C 1
ATOM 7301 O O . ASN D 1 41 ? -12.383 47.475 79.222 1.00 26.32 41 ASN D O 1
ATOM 7306 N N . LEU D 1 42 ? -12.433 47.310 81.462 1.00 22.55 42 LEU D N 1
ATOM 7307 C CA . LEU D 1 42 ? -13.026 48.631 81.644 1.00 20.79 42 LEU D CA 1
ATOM 7308 C C . LEU D 1 42 ? -12.108 49.669 82.267 1.00 21.57 42 LEU D C 1
ATOM 7309 O O . LEU D 1 42 ? -12.034 50.803 81.795 1.00 17.69 42 LEU D O 1
ATOM 7314 N N . TYR D 1 43 ? -11.423 49.295 83.342 1.00 19.98 43 TYR D N 1
ATOM 7315 C CA . TYR D 1 43 ? -10.547 50.243 84.020 1.00 20.28 43 TYR D CA 1
ATOM 7316 C C . TYR D 1 43 ? -9.579 49.583 84.988 1.00 16.83 43 TYR D C 1
ATOM 7317 O O . TYR D 1 43 ? -9.630 48.379 85.237 1.00 19.44 43 TYR D O 1
ATOM 7326 N N . ALA D 1 44 ? -8.711 50.413 85.546 1.00 24.15 44 ALA D N 1
ATOM 7327 C CA . ALA D 1 44 ? -7.723 49.978 86.515 1.00 25.83 44 ALA D CA 1
ATOM 7328 C C . ALA D 1 44 ? -7.741 50.988 87.647 1.00 30.17 44 ALA D C 1
ATOM 7329 O O . ALA D 1 44 ? -8.035 52.167 87.437 1.00 25.55 44 ALA D O 1
ATOM 7331 N N . ILE D 1 45 ? -7.430 50.521 88.849 1.00 28.28 45 ILE D N 1
ATOM 7332 C CA . ILE D 1 45 ? -7.401 51.398 90.005 1.00 35.96 45 ILE D CA 1
ATOM 7333 C C . ILE D 1 45 ? -5.958 51.721 90.372 1.00 30.02 45 ILE D C 1
ATOM 7334 O O . ILE D 1 45 ? -5.194 50.847 90.771 1.00 30.04 45 ILE D O 1
ATOM 7339 N N . ASN D 1 46 ? -5.596 52.988 90.217 1.00 36.23 46 ASN D N 1
ATOM 7340 C CA . ASN D 1 46 ? -4.251 53.445 90.525 1.00 40.43 46 ASN D CA 1
ATOM 7341 C C . ASN D 1 46 ? -3.946 53.261 92.003 1.00 44.61 46 ASN D C 1
ATOM 7342 O O . ASN D 1 46 ? -4.857 53.123 92.825 1.00 45.07 46 ASN D O 1
ATOM 7347 N N . THR D 1 47 ? -2.660 53.264 92.338 1.00 47.45 47 THR D N 1
ATOM 7348 C CA . THR D 1 47 ? -2.229 53.099 93.720 1.00 46.07 47 THR D CA 1
ATOM 7349 C C . THR D 1 47 ? -2.815 54.179 94.626 1.00 47.62 47 THR D C 1
ATOM 7350 O O . THR D 1 47 ? -3.193 53.898 95.763 1.00 53.05 47 THR D O 1
ATOM 7354 N N . ASP D 1 48 ? -2.895 55.409 94.126 1.00 44.79 48 ASP D N 1
ATOM 7355 C CA . ASP D 1 48 ? -3.439 56.507 94.922 1.00 47.80 48 ASP D CA 1
ATOM 7356 C C . ASP D 1 48 ? -4.954 56.401 95.070 1.00 50.50 48 ASP D C 1
ATOM 7357 O O . ASP D 1 48 ? -5.570 57.187 95.792 1.00 51.73 48 ASP D O 1
ATOM 7362 N N . GLY D 1 49 ? -5.550 55.434 94.377 1.00 44.47 49 GLY D N 1
ATOM 7363 C CA . GLY D 1 49 ? -6.987 55.247 94.452 1.00 44.62 49 GLY D CA 1
ATOM 7364 C C . GLY D 1 49 ? -7.745 55.775 93.247 1.00 44.39 49 GLY D C 1
ATOM 7365 O O . GLY D 1 49 ? -8.902 55.413 93.033 1.00 45.35 49 GLY D O 1
ATOM 7366 N N . SER D 1 50 ? -7.101 56.636 92.463 1.00 44.50 50 SER D N 1
ATOM 7367 C CA . SER D 1 50 ? -7.717 57.211 91.271 1.00 39.97 50 SER D CA 1
ATOM 7368 C C . SER D 1 50 ? -8.124 56.104 90.299 1.00 43.65 50 SER D C 1
ATOM 7369 O O . SER D 1 50 ? -7.592 54.996 90.356 1.00 42.18 50 SER D O 1
ATOM 7372 N N . VAL D 1 51 ? -9.070 56.400 89.411 1.00 38.45 51 VAL D N 1
ATOM 7373 C CA . VAL D 1 51 ? -9.530 55.410 88.439 1.00 35.50 51 VAL D CA 1
ATOM 7374 C C . VAL D 1 51 ? -9.060 55.750 87.027 1.00 29.05 51 VAL D C 1
ATOM 7375 O O . VAL D 1 51 ? -9.078 56.907 86.619 1.00 27.77 51 VAL D O 1
ATOM 7379 N N . LYS D 1 52 ? -8.636 54.739 86.280 1.00 23.47 52 LYS D N 1
ATOM 7380 C CA . LYS D 1 52 ? -8.185 54.967 84.916 1.00 23.89 52 LYS D CA 1
ATOM 7381 C C . LYS D 1 52 ? -9.033 54.142 83.952 1.00 25.43 52 LYS D C 1
ATOM 7382 O O . LYS D 1 52 ? -8.937 52.908 83.914 1.00 27.32 52 LYS D O 1
ATOM 7388 N N . TRP D 1 53 ? -9.875 54.835 83.186 1.00 29.14 53 TRP D N 1
ATOM 7389 C CA . TRP D 1 53 ? -10.762 54.186 82.218 1.00 29.45 53 TRP D CA 1
ATOM 7390 C C . TRP D 1 53 ? -10.035 53.820 80.930 1.00 30.09 53 TRP D C 1
ATOM 7391 O O . TRP D 1 53 ? -9.240 54.598 80.408 1.00 24.49 53 TRP D O 1
ATOM 7402 N N . PHE D 1 54 ? -10.330 52.629 80.421 1.00 25.91 54 PHE D N 1
ATOM 7403 C CA . PHE D 1 54 ? -9.707 52.137 79.206 1.00 24.62 54 PHE D CA 1
ATOM 7404 C C . PHE D 1 54 ? -10.479 52.547 77.967 1.00 24.83 54 PHE D C 1
ATOM 7405 O O . PHE D 1 54 ? -10.872 51.711 77.158 1.00 28.12 54 PHE D O 1
ATOM 7413 N N . PHE D 1 55 ? -10.715 53.848 77.846 1.00 30.65 55 PHE D N 1
ATOM 7414 C CA . PHE D 1 55 ? -11.412 54.416 76.697 1.00 26.85 55 PHE D CA 1
ATOM 7415 C C . PHE D 1 55 ? -10.668 55.675 76.282 1.00 29.89 55 PHE D C 1
ATOM 7416 O O . PHE D 1 55 ? -9.922 56.252 77.075 1.00 28.68 55 PHE D O 1
ATOM 7424 N N . LYS D 1 56 ? -10.869 56.093 75.038 1.00 24.88 56 LYS D N 1
ATOM 7425 C CA . LYS D 1 56 ? -10.225 57.292 74.525 1.00 27.82 56 LYS D CA 1
ATOM 7426 C C . LYS D 1 56 ? -10.675 58.452 75.405 1.00 31.53 56 LYS D C 1
ATOM 7427 O O . LYS D 1 56 ? -11.811 58.471 75.891 1.00 33.21 56 LYS D O 1
ATOM 7433 N N . SER D 1 57 ? -9.780 59.411 75.615 1.00 28.59 57 SER D N 1
ATOM 7434 C CA . SER D 1 57 ? -10.083 60.565 76.451 1.00 31.63 57 SER D CA 1
ATOM 7435 C C . SER D 1 57 ? -11.399 61.234 76.058 1.00 30.94 57 SER D C 1
ATOM 7436 O O . SER D 1 57 ? -12.226 61.544 76.916 1.00 35.85 57 SER D O 1
ATOM 7439 N N . GLY D 1 58 ? -11.592 61.447 74.761 1.00 26.54 58 GLY D N 1
ATOM 7440 C CA . GLY D 1 58 ? -12.809 62.087 74.291 1.00 31.40 58 GLY D CA 1
ATOM 7441 C C . GLY D 1 58 ? -14.091 61.332 74.595 1.00 35.93 58 GLY D C 1
ATOM 7442 O O . GLY D 1 58 ? -15.174 61.912 74.580 1.00 35.13 58 GLY D O 1
ATOM 7443 N N . GLU D 1 59 ? -13.976 60.038 74.872 1.00 31.84 59 GLU D N 1
ATOM 7444 C CA . GLU D 1 59 ? -15.144 59.222 75.172 1.00 30.20 59 GLU D CA 1
ATOM 7445 C C . GLU D 1 59 ? -15.533 59.262 76.650 1.00 35.14 59 GLU D C 1
ATOM 7446 O O . GLU D 1 59 ? -16.530 58.659 77.049 1.00 36.61 59 GLU D O 1
ATOM 7452 N N . ILE D 1 60 ? -14.755 59.979 77.454 1.00 33.35 60 ILE D N 1
ATOM 7453 C CA . ILE D 1 60 ? -15.009 60.072 78.892 1.00 31.53 60 ILE D CA 1
ATOM 7454 C C . ILE D 1 60 ? -15.277 61.504 79.355 1.00 31.93 60 ILE D C 1
ATOM 7455 O O . ILE D 1 60 ? -14.486 62.408 79.093 1.00 30.20 60 ILE D O 1
ATOM 7460 N N . ILE D 1 61 ? -16.393 61.703 80.054 1.00 30.86 61 ILE D N 1
ATOM 7461 C CA . ILE D 1 61 ? -16.749 63.024 80.565 1.00 26.57 61 ILE D CA 1
ATOM 7462 C C . ILE D 1 61 ? -17.203 62.952 82.017 1.00 30.13 61 ILE D C 1
ATOM 7463 O O . ILE D 1 61 ? -18.262 62.403 82.316 1.00 30.18 61 ILE D O 1
ATOM 7468 N N . GLU D 1 62 ? -16.402 63.517 82.912 1.00 26.16 62 GLU D N 1
ATOM 7469 C CA . GLU D 1 62 ? -16.728 63.523 84.327 1.00 22.52 62 GLU D CA 1
ATOM 7470 C C . GLU D 1 62 ? -17.971 64.367 84.588 1.00 27.98 62 GLU D C 1
ATOM 7471 O O . GLU D 1 62 ? -18.070 65.505 84.127 1.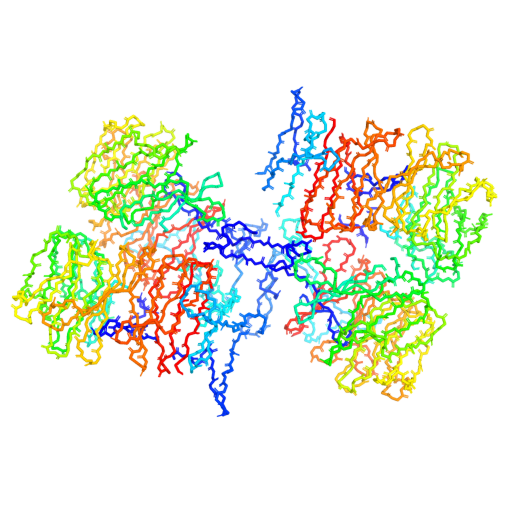00 29.43 62 GLU D O 1
ATOM 7477 N N . CYS D 1 63 ? -18.921 63.798 85.324 1.00 26.03 63 CYS D N 1
ATOM 7478 C CA . CYS D 1 63 ? -20.160 64.496 85.647 1.00 24.84 63 CYS D CA 1
ATOM 7479 C C . CYS D 1 63 ? -20.091 65.189 86.993 1.00 20.87 63 CYS D C 1
ATOM 7480 O O . CYS D 1 63 ? -19.384 64.752 87.900 1.00 26.27 63 CYS D O 1
ATOM 7483 N N . ARG D 1 64 ? -20.845 66.273 87.117 1.00 25.52 64 ARG D N 1
ATOM 7484 C CA . ARG D 1 64 ? -20.896 67.035 88.358 1.00 26.84 64 ARG D CA 1
ATOM 7485 C C . ARG D 1 64 ? -22.291 66.928 88.965 1.00 21.27 64 ARG D C 1
ATOM 7486 O O . ARG D 1 64 ? -23.192 67.674 88.598 1.00 17.78 64 ARG D O 1
ATOM 7494 N N . PRO D 1 65 ? -22.482 65.992 89.903 1.00 20.56 65 PRO D N 1
ATOM 7495 C CA . PRO D 1 65 ? -23.778 65.790 90.557 1.00 19.66 65 PRO D CA 1
ATOM 7496 C C . PRO D 1 65 ? -24.255 67.000 91.358 1.00 21.96 65 PRO D C 1
ATOM 7497 O O . PRO D 1 65 ? -23.460 67.840 91.778 1.00 25.69 65 PRO D O 1
ATOM 7501 N N . SER D 1 66 ? -25.562 67.092 91.556 1.00 22.10 66 SER D N 1
ATOM 7502 C CA . SER D 1 66 ? -26.132 68.182 92.332 1.00 15.89 66 SER D CA 1
ATOM 7503 C C . SER D 1 66 ? -26.667 67.610 93.640 1.00 22.21 66 SER D C 1
ATOM 7504 O O . SER D 1 66 ? -26.672 66.395 93.847 1.00 19.63 66 SER D O 1
ATOM 7507 N N . ILE D 1 67 ? -27.106 68.495 94.526 1.00 21.63 67 ILE D N 1
ATOM 7508 C CA . ILE D 1 67 ? -27.700 68.079 95.789 1.00 21.61 67 ILE D CA 1
ATOM 7509 C C . ILE D 1 67 ? -29.008 68.839 95.881 1.00 22.55 67 ILE D C 1
ATOM 7510 O O . ILE D 1 67 ? -29.014 70.063 95.996 1.00 22.73 67 ILE D O 1
ATOM 7515 N N . GLY D 1 68 ? -30.118 68.115 95.804 1.00 22.24 68 GLY D N 1
ATOM 7516 C CA . GLY D 1 68 ? -31.412 68.767 95.860 1.00 22.79 68 GLY D CA 1
ATOM 7517 C C . GLY D 1 68 ? -31.695 69.534 94.578 1.00 25.95 68 GLY D C 1
ATOM 7518 O O . GLY D 1 68 ? -31.008 69.355 93.571 1.00 17.11 68 GLY D O 1
ATOM 7519 N N . LYS D 1 69 ? -32.703 70.398 94.615 1.00 27.36 69 LYS D N 1
ATOM 7520 C CA . LYS D 1 69 ? -33.082 71.184 93.446 1.00 31.07 69 LYS D CA 1
ATOM 7521 C C . LYS D 1 69 ? -32.610 72.629 93.568 1.00 38.20 69 LYS D C 1
ATOM 7522 O O . LYS D 1 69 ? -32.849 73.444 92.678 1.00 41.17 69 LYS D O 1
ATOM 7528 N N . ASP D 1 70 ? -31.935 72.932 94.674 1.00 44.97 70 ASP D N 1
ATOM 7529 C CA . ASP D 1 70 ? -31.418 74.271 94.944 1.00 44.58 70 ASP D CA 1
ATOM 7530 C C . ASP D 1 70 ? -30.348 74.668 93.939 1.00 44.21 70 ASP D C 1
ATOM 7531 O O . ASP D 1 70 ? -30.220 75.837 93.587 1.00 43.77 70 ASP D O 1
ATOM 7536 N N . GLY D 1 71 ? -29.573 73.688 93.491 1.00 44.16 71 GLY D N 1
ATOM 7537 C CA . GLY D 1 71 ? -28.519 73.964 92.539 1.00 36.48 71 GLY D CA 1
ATOM 7538 C C . GLY D 1 71 ? -27.158 73.791 93.182 1.00 37.18 71 GLY D C 1
ATOM 7539 O O . GLY D 1 71 ? -26.128 74.005 92.547 1.00 38.63 71 GLY D O 1
ATOM 7540 N N . THR D 1 72 ? -27.152 73.400 94.451 1.00 36.42 72 THR D N 1
ATOM 7541 C CA . THR D 1 72 ? -25.904 73.195 95.174 1.00 34.96 72 THR D CA 1
ATOM 7542 C C . THR D 1 72 ? -25.123 72.057 94.524 1.00 39.40 72 THR D C 1
ATOM 7543 O O . THR D 1 72 ? -25.696 71.030 94.148 1.00 36.50 72 THR D O 1
ATOM 7547 N N . ILE D 1 73 ? -23.813 72.240 94.394 1.00 30.34 73 ILE D N 1
ATOM 7548 C CA . ILE D 1 73 ? -22.968 71.224 93.780 1.00 31.83 73 ILE D CA 1
ATOM 7549 C C . ILE D 1 73 ? -22.492 70.204 94.803 1.00 30.74 73 ILE D C 1
ATOM 7550 O O . ILE D 1 73 ? -22.180 70.546 95.943 1.00 36.91 73 ILE D O 1
ATOM 7555 N N . TYR D 1 74 ? -22.430 68.949 94.379 1.00 20.37 74 TYR D N 1
ATOM 7556 C CA . TYR D 1 74 ? -21.993 67.867 95.243 1.00 23.00 74 TYR D CA 1
ATOM 7557 C C . TYR D 1 74 ? -20.470 67.743 95.233 1.00 28.44 74 TYR D C 1
ATOM 7558 O O . TYR D 1 74 ? -19.847 67.739 94.172 1.00 33.81 74 TYR D O 1
ATOM 7567 N N . PHE D 1 75 ? -19.878 67.659 96.420 1.00 33.39 75 PHE D N 1
ATOM 7568 C CA . PHE D 1 75 ? -18.432 67.518 96.556 1.00 39.33 75 PHE D CA 1
ATOM 7569 C C . PHE D 1 75 ? -18.158 66.386 97.535 1.00 40.76 75 PHE D C 1
ATOM 7570 O O . PHE D 1 75 ? -17.976 66.621 98.729 1.00 51.26 75 PHE D O 1
ATOM 7578 N N . GLY D 1 76 ? -18.138 65.158 97.033 1.00 36.74 76 GLY D N 1
ATOM 7579 C CA . GLY D 1 76 ? -17.890 64.021 97.897 1.00 31.69 76 GLY D CA 1
ATOM 7580 C C . GLY D 1 76 ? -17.001 62.994 97.232 1.00 31.21 76 GLY D C 1
ATOM 7581 O O . GLY D 1 76 ? -16.478 63.226 96.143 1.00 34.43 76 GLY D O 1
ATOM 7582 N N . SER D 1 77 ? -16.831 61.852 97.886 1.00 34.69 77 SER D N 1
ATOM 7583 C CA . SER D 1 77 ? -15.993 60.795 97.343 1.00 35.99 77 SER D CA 1
ATOM 7584 C C . SER D 1 77 ? -16.620 60.122 96.122 1.00 30.56 77 SER D C 1
ATOM 7585 O O . SER D 1 77 ? -15.921 59.466 95.352 1.00 25.72 77 SER D O 1
ATOM 7588 N N . ASP D 1 78 ? -17.929 60.277 95.938 1.00 25.73 78 ASP D N 1
ATOM 7589 C CA . ASP D 1 78 ? -18.592 59.665 94.786 1.00 25.57 78 ASP D CA 1
ATOM 7590 C C . ASP D 1 78 ? -18.189 60.348 93.488 1.00 23.61 78 ASP D C 1
ATOM 7591 O O . ASP D 1 78 ? -18.323 61.560 93.354 1.00 25.83 78 ASP D O 1
ATOM 7596 N N . LYS D 1 79 ? -17.689 59.568 92.537 1.00 24.45 79 LYS D N 1
ATOM 7597 C CA . LYS D 1 79 ? -17.294 60.107 91.241 1.00 25.39 79 LYS D CA 1
ATOM 7598 C C . LYS D 1 79 ? -18.215 59.523 90.168 1.00 24.12 79 LYS D C 1
ATOM 7599 O O . LYS D 1 79 ? -18.456 58.314 90.132 1.00 19.89 79 LYS D O 1
ATOM 7605 N N . VAL D 1 80 ? -18.727 60.391 89.302 1.00 24.82 80 VAL D N 1
ATOM 7606 C CA . VAL D 1 80 ? -19.638 59.984 88.237 1.00 24.88 80 VAL D CA 1
ATOM 7607 C C . VAL D 1 80 ? -19.063 60.294 86.856 1.00 23.08 80 VAL D C 1
ATOM 7608 O O . VAL D 1 80 ? -18.751 61.443 86.538 1.00 23.53 80 VAL D O 1
ATOM 7612 N N . TYR D 1 81 ? -18.942 59.258 86.035 1.00 25.84 81 TYR D N 1
ATOM 7613 C CA . TYR D 1 81 ? -18.394 59.402 84.694 1.00 20.77 81 TYR D CA 1
ATOM 7614 C C . TYR D 1 81 ? -19.379 59.012 83.597 1.00 20.89 81 TYR D C 1
ATOM 7615 O O . TYR D 1 81 ? -20.078 58.005 83.706 1.00 21.94 81 TYR D O 1
ATOM 7624 N N . ALA D 1 82 ? -19.428 59.819 82.542 1.00 19.31 82 ALA D N 1
ATOM 7625 C CA . ALA D 1 82 ? -20.288 59.545 81.398 1.00 20.43 82 ALA D CA 1
ATOM 7626 C C . ALA D 1 82 ? -19.352 59.023 80.309 1.00 24.02 82 ALA D C 1
ATOM 7627 O O . ALA D 1 82 ? -18.488 59.754 79.826 1.00 28.62 82 ALA D O 1
ATOM 7629 N N . ILE D 1 83 ? -19.510 57.756 79.945 1.00 19.79 83 ILE D N 1
ATOM 7630 C CA . ILE D 1 83 ? -18.671 57.145 78.921 1.00 23.31 83 ILE D CA 1
ATOM 7631 C C . ILE D 1 83 ? -19.500 56.809 77.694 1.00 27.71 83 ILE D C 1
ATOM 7632 O O . ILE D 1 83 ? -20.543 56.164 77.795 1.00 25.34 83 ILE D O 1
ATOM 7637 N N . ASN D 1 84 ? -19.029 57.257 76.534 1.00 29.07 84 ASN D N 1
ATOM 7638 C CA . ASN D 1 84 ? -19.718 57.005 75.275 1.00 33.51 84 ASN D CA 1
ATOM 7639 C C . ASN D 1 84 ? -18.771 56.251 74.351 1.00 32.51 84 ASN D C 1
ATOM 7640 O O . ASN D 1 84 ? -18.098 56.843 73.510 1.00 29.36 84 ASN D O 1
ATOM 7645 N N . PRO D 1 85 ? -18.709 54.922 74.508 1.00 31.34 85 PRO D N 1
ATOM 7646 C CA . PRO D 1 85 ? -17.849 54.041 73.716 1.00 30.04 85 PRO D CA 1
ATOM 7647 C C . PRO D 1 85 ? -18.180 54.013 72.233 1.00 39.38 85 PRO D C 1
ATOM 7648 O O . PRO D 1 85 ? -19.348 54.023 71.836 1.00 36.89 85 PRO D O 1
ATOM 7652 N N . ASP D 1 86 ? -17.136 53.981 71.417 1.00 39.47 86 ASP D N 1
ATOM 7653 C CA . ASP D 1 86 ? -17.308 53.905 69.979 1.00 41.68 86 ASP D CA 1
ATOM 7654 C C . ASP D 1 86 ? -17.729 52.475 69.669 1.00 45.03 86 ASP D C 1
ATOM 7655 O O . ASP D 1 86 ? -17.506 51.570 70.476 1.00 41.74 86 ASP D O 1
ATOM 7660 N N . GLY D 1 87 ? -18.334 52.274 68.504 1.00 45.32 87 GLY D N 1
ATOM 7661 C CA . GLY D 1 87 ? -18.785 50.949 68.121 1.00 39.76 87 GLY D CA 1
ATOM 7662 C C . GLY D 1 87 ? -17.764 49.860 68.377 1.00 40.24 87 GLY D C 1
ATOM 7663 O O . GLY D 1 87 ? -18.108 48.777 68.850 1.00 41.59 87 GLY D O 1
ATOM 7664 N N . THR D 1 88 ? -16.504 50.154 68.074 1.00 42.39 88 THR D N 1
ATOM 7665 C CA . THR D 1 88 ? -15.417 49.195 68.248 1.00 44.21 88 THR D CA 1
ATOM 7666 C C . THR D 1 88 ? -15.070 48.930 69.709 1.00 45.25 88 THR D C 1
ATOM 7667 O O . THR D 1 88 ? -14.463 47.910 70.039 1.00 43.55 88 THR D O 1
ATOM 7671 N N . GLU D 1 89 ? -15.449 49.854 70.581 1.00 45.55 89 GLU D N 1
ATOM 7672 C CA . GLU D 1 89 ? -15.165 49.712 72.000 1.00 49.32 89 GLU D CA 1
ATOM 7673 C C . GLU D 1 89 ? -16.442 49.405 72.781 1.00 50.25 89 GLU D C 1
ATOM 7674 O O . GLU D 1 89 ? -16.496 49.569 74.000 1.00 51.24 89 GLU D O 1
ATOM 7680 N N . LYS D 1 90 ? -17.465 48.941 72.071 1.00 39.54 90 LYS D N 1
ATOM 7681 C CA . LYS D 1 90 ? -18.744 48.633 72.691 1.00 36.93 90 LYS D CA 1
ATOM 7682 C C . LYS D 1 90 ? -18.697 47.330 73.480 1.00 33.67 90 LYS D C 1
ATOM 7683 O O . LYS D 1 90 ? -19.399 47.174 74.477 1.00 30.51 90 LYS D O 1
ATOM 7689 N N . TRP D 1 91 ? -17.857 46.402 73.039 1.00 32.57 91 TRP D N 1
ATOM 7690 C CA . TRP D 1 91 ? -17.727 45.110 73.702 1.00 31.22 91 TRP D CA 1
ATOM 7691 C C . TRP D 1 91 ? -17.301 45.202 75.169 1.00 30.47 91 TRP D C 1
ATOM 7692 O O . TRP D 1 91 ? -17.649 44.337 75.973 1.00 31.11 91 TRP D O 1
ATOM 7703 N N . ARG D 1 92 ? -16.542 46.235 75.521 1.00 30.93 92 ARG D N 1
ATOM 7704 C CA . ARG D 1 92 ? -16.080 46.383 76.900 1.00 35.33 92 ARG D CA 1
ATOM 7705 C C . ARG D 1 92 ? -17.225 46.407 77.901 1.00 35.63 92 ARG D C 1
ATOM 7706 O O . ARG D 1 92 ? -17.089 45.917 79.022 1.00 31.90 92 ARG D O 1
ATOM 7714 N N . PHE D 1 93 ? -18.346 46.985 77.492 1.00 34.92 93 PHE D N 1
ATOM 7715 C CA . PHE D 1 93 ? -19.523 47.037 78.340 1.00 36.50 93 PHE D CA 1
ATOM 7716 C C . PHE D 1 93 ? -20.773 47.076 77.475 1.00 36.28 93 PHE D C 1
ATOM 7717 O O . PHE D 1 93 ? -20.955 48.000 76.690 1.00 36.42 93 PHE D O 1
ATOM 7725 N N . SER D 1 101 ? -31.102 36.882 83.198 1.00 59.82 101 SER D N 1
ATOM 7726 C CA . SER D 1 101 ? -32.332 37.503 82.716 1.00 57.36 101 SER D CA 1
ATOM 7727 C C . SER D 1 101 ? -33.226 36.485 82.007 1.00 52.19 101 SER D C 1
ATOM 7728 O O . SER D 1 101 ? -34.138 36.860 81.268 1.00 63.47 101 SER D O 1
ATOM 7731 N N . ASP D 1 102 ? -32.969 35.201 82.247 1.00 45.63 102 ASP D N 1
ATOM 7732 C CA . ASP D 1 102 ? -33.745 34.131 81.626 1.00 33.64 102 ASP D CA 1
ATOM 7733 C C . ASP D 1 102 ? -33.419 32.745 82.198 1.00 34.87 102 ASP D C 1
ATOM 7734 O O . ASP D 1 102 ? -34.280 31.863 82.265 1.00 31.99 102 ASP D O 1
ATOM 7739 N N . PHE D 1 103 ? -32.171 32.549 82.604 1.00 30.11 103 PHE D N 1
ATOM 7740 C CA . PHE D 1 103 ? -31.757 31.267 83.158 1.00 25.80 103 PHE D CA 1
ATOM 7741 C C . PHE D 1 103 ? -30.710 31.465 84.237 1.00 21.74 103 PHE D C 1
ATOM 7742 O O . PHE D 1 103 ? -30.234 32.578 84.456 1.00 25.69 103 PHE D O 1
ATOM 7750 N N . THR D 1 104 ? -30.357 30.376 84.906 1.00 21.38 104 THR D N 1
ATOM 7751 C CA . THR D 1 104 ? -29.345 30.409 85.947 1.00 22.75 104 THR D CA 1
ATOM 7752 C C . THR D 1 104 ? -28.717 29.027 86.049 1.00 24.90 104 THR D C 1
ATOM 7753 O O . THR D 1 104 ? -29.422 28.018 86.065 1.00 30.86 104 THR D O 1
ATOM 7757 N N . ILE D 1 105 ? -27.390 28.987 86.092 1.00 27.50 105 ILE D N 1
ATOM 7758 C CA . ILE D 1 105 ? -26.659 27.729 86.189 1.00 27.38 105 ILE D CA 1
ATOM 7759 C C . ILE D 1 105 ? -26.203 27.500 87.626 1.00 29.56 105 ILE D C 1
ATOM 7760 O O . ILE D 1 105 ? -25.591 28.369 88.248 1.00 29.66 105 ILE D O 1
ATOM 7765 N N . PHE D 1 106 ? -26.520 26.322 88.150 1.00 25.57 106 PHE D N 1
ATOM 7766 C CA . PHE D 1 106 ? -26.163 25.967 89.512 1.00 27.08 106 PHE D CA 1
ATOM 7767 C C . PHE D 1 106 ? -25.689 24.518 89.559 1.00 30.60 106 PHE D C 1
ATOM 7768 O O . PHE D 1 106 ? -26.352 23.619 89.037 1.00 26.95 106 PHE D O 1
ATOM 7776 N N . GLU D 1 107 ? -24.535 24.302 90.180 1.00 32.79 107 GLU D N 1
ATOM 7777 C CA . GLU D 1 107 ? -23.959 22.971 90.305 1.00 30.42 107 GLU D CA 1
ATOM 7778 C C . GLU D 1 107 ? -24.068 22.137 89.031 1.00 27.82 107 GLU D C 1
ATOM 7779 O O . GLU D 1 107 ? -24.664 21.063 89.033 1.00 33.14 107 GLU D O 1
ATOM 7785 N N . ASP D 1 108 ? -23.495 22.641 87.943 1.00 30.31 108 ASP D N 1
ATOM 7786 C CA . ASP D 1 108 ? -23.507 21.923 86.668 1.00 36.77 108 ASP D CA 1
ATOM 7787 C C . ASP D 1 108 ? -24.893 21.657 86.078 1.00 37.76 108 ASP D C 1
ATOM 7788 O O . ASP D 1 108 ? -25.058 20.758 85.251 1.00 33.54 108 ASP D O 1
ATOM 7793 N N . ILE D 1 109 ? -25.890 22.426 86.500 1.00 32.81 109 ILE D N 1
ATOM 7794 C CA . ILE D 1 109 ? -27.235 22.258 85.970 1.00 28.52 109 ILE D CA 1
ATOM 7795 C C . ILE D 1 109 ? -27.805 23.594 85.508 1.00 28.14 109 ILE D C 1
ATOM 7796 O O . ILE D 1 109 ? -27.654 24.615 86.178 1.00 25.12 109 ILE D O 1
ATOM 7801 N N . LEU D 1 110 ? -28.461 23.571 84.354 1.00 25.18 110 LEU D N 1
ATOM 7802 C CA . LEU D 1 110 ? -29.059 24.768 83.792 1.00 28.56 110 LEU D CA 1
ATOM 7803 C C . LEU D 1 110 ? -30.541 24.842 84.130 1.00 26.47 110 LEU D C 1
ATOM 7804 O O . LEU D 1 110 ? -31.308 23.932 83.804 1.00 21.79 110 LEU D O 1
ATOM 7809 N N . TYR D 1 111 ? -30.933 25.927 84.791 1.00 22.78 111 TYR D N 1
ATOM 7810 C CA . TYR D 1 111 ? -32.327 26.145 85.170 1.00 26.87 111 TYR D CA 1
ATOM 7811 C C . TYR D 1 111 ? -32.858 27.298 84.334 1.00 18.52 111 TYR D C 1
ATOM 7812 O O . TYR D 1 111 ? -32.585 28.461 84.621 1.00 23.41 111 TYR D O 1
ATOM 7821 N N . VAL D 1 112 ? -33.611 26.968 83.293 1.00 19.23 112 VAL D N 1
ATOM 7822 C CA . VAL D 1 112 ? -34.155 27.984 82.406 1.00 21.05 112 VAL D CA 1
ATOM 7823 C C . VAL D 1 112 ? -35.677 27.948 82.356 1.00 20.74 112 VAL D C 1
ATOM 7824 O O . VAL D 1 112 ? -36.290 26.881 82.303 1.00 19.13 112 VAL D O 1
ATOM 7828 N N . THR D 1 113 ? -36.286 29.127 82.387 1.00 19.85 113 THR D N 1
ATOM 7829 C CA . THR D 1 113 ? -37.737 29.230 82.344 1.00 22.58 113 THR D CA 1
ATOM 7830 C C . THR D 1 113 ? -38.190 29.466 80.906 1.00 16.88 113 THR D C 1
ATOM 7831 O O . THR D 1 113 ? -37.418 29.937 80.076 1.00 23.94 113 THR D O 1
ATOM 7835 N N . SER D 1 114 ? -39.434 29.119 80.605 1.00 14.03 114 SER D N 1
ATOM 7836 C CA . SER D 1 114 ? -39.964 29.310 79.265 1.00 15.00 114 SER D CA 1
ATOM 7837 C C . SER D 1 114 ? -41.323 29.987 79.291 1.00 20.88 114 SER D C 1
ATOM 7838 O O . SER D 1 114 ? -42.053 29.916 80.284 1.00 17.13 114 SER D O 1
ATOM 7849 N N . ASP D 1 116 ? -43.666 28.961 77.876 1.00 19.21 116 ASP D N 1
ATOM 7850 C CA . ASP D 1 116 ? -44.666 27.898 77.805 1.00 16.22 116 ASP D CA 1
ATOM 7851 C C . ASP D 1 116 ? -45.110 27.517 79.208 1.00 19.92 116 ASP D C 1
ATOM 7852 O O . ASP D 1 116 ? -45.800 26.517 79.395 1.00 21.41 116 ASP D O 1
ATOM 7857 N N . GLY D 1 117 ? -44.693 28.321 80.187 1.00 17.47 117 GLY D N 1
ATOM 7858 C CA . GLY D 1 117 ? -45.075 28.102 81.572 1.00 17.43 117 GLY D CA 1
ATOM 7859 C C . GLY D 1 117 ? -44.242 27.139 82.395 1.00 18.48 117 GLY D C 1
ATOM 7860 O O . GLY D 1 117 ? -44.512 26.987 83.578 1.00 19.07 117 GLY D O 1
ATOM 7861 N N . HIS D 1 118 ? -43.242 26.494 81.798 1.00 16.08 118 HIS D N 1
ATOM 7862 C CA . HIS D 1 118 ? -42.414 25.543 82.540 1.00 18.88 118 HIS D CA 1
ATOM 7863 C C . HIS D 1 118 ? -41.045 26.063 82.993 1.00 18.54 118 HIS D C 1
ATOM 7864 O O . HIS D 1 118 ? -40.491 27.012 82.435 1.00 17.83 118 HIS D O 1
ATOM 7871 N N . LEU D 1 119 ? -40.518 25.419 84.027 1.00 21.63 119 LEU D N 1
ATOM 7872 C CA . LEU D 1 119 ? -39.188 25.708 84.538 1.00 15.67 119 LEU D CA 1
ATOM 7873 C C . LEU D 1 119 ? -38.459 24.447 84.104 1.00 15.99 119 LEU D C 1
ATOM 7874 O O . LEU D 1 119 ? -38.848 23.348 84.501 1.00 20.48 119 LEU D O 1
ATOM 7879 N N . TYR D 1 120 ? -37.437 24.588 83.264 1.00 25.07 120 TYR D N 1
ATOM 7880 C CA . TYR D 1 120 ? -36.692 23.423 82.801 1.00 20.40 120 TYR D CA 1
ATOM 7881 C C . TYR D 1 120 ? -35.349 23.323 83.489 1.00 23.11 120 TYR D C 1
ATOM 7882 O O . TYR D 1 120 ? -34.695 24.330 83.762 1.00 15.34 120 TYR D O 1
ATOM 7891 N N . ALA D 1 121 ? -34.958 22.090 83.780 1.00 25.35 121 ALA D N 1
ATOM 7892 C CA . ALA D 1 121 ? -33.673 21.801 84.400 1.00 27.69 121 ALA D CA 1
ATOM 7893 C C . ALA D 1 121 ? -32.985 20.884 83.397 1.00 20.33 121 ALA D C 1
ATOM 7894 O O . ALA D 1 121 ? -33.402 19.742 83.213 1.00 25.14 121 ALA D O 1
ATOM 7896 N N . ILE D 1 122 ? -31.954 21.389 82.729 1.00 21.91 122 ILE D N 1
ATOM 7897 C CA . ILE D 1 122 ? -31.251 20.584 81.741 1.00 30.39 122 ILE D CA 1
ATOM 7898 C C . ILE D 1 122 ? -29.785 20.340 82.103 1.00 25.97 122 ILE D C 1
ATOM 7899 O O . ILE D 1 122 ? -29.159 21.120 82.827 1.00 22.02 122 ILE D O 1
ATOM 7904 N N . ASN D 1 123 ? -29.252 19.244 81.575 1.00 32.37 123 ASN D N 1
ATOM 7905 C CA . ASN D 1 123 ? -27.875 18.843 81.815 1.00 30.09 123 ASN D CA 1
ATOM 7906 C C . ASN D 1 123 ? -26.907 19.529 80.859 1.00 38.02 123 ASN D C 1
ATOM 7907 O O . ASN D 1 123 ? -27.314 20.184 79.898 1.00 31.16 123 ASN D O 1
ATOM 7912 N N . THR D 1 124 ? -25.618 19.350 81.122 1.00 29.76 124 THR D N 1
ATOM 7913 C CA . THR D 1 124 ? -24.573 19.947 80.303 1.00 32.90 124 THR D CA 1
ATOM 7914 C C . THR D 1 124 ? -24.621 19.464 78.860 1.00 27.08 124 THR D C 1
ATOM 7915 O O . THR D 1 124 ? -24.142 20.148 77.962 1.00 28.02 124 THR D O 1
ATOM 7919 N N . ASP D 1 125 ? -25.193 18.285 78.639 1.00 28.10 125 ASP D N 1
ATOM 7920 C CA . ASP D 1 125 ? -25.271 17.736 77.293 1.00 35.47 125 ASP D CA 1
ATOM 7921 C C . ASP D 1 125 ? -26.465 18.299 76.528 1.00 40.22 125 ASP D C 1
ATOM 7922 O O . ASP D 1 125 ? -26.639 18.030 75.341 1.00 39.98 125 ASP D O 1
ATOM 7927 N N . GLY D 1 126 ? -27.282 19.092 77.212 1.00 41.12 126 GLY D N 1
ATOM 7928 C CA . GLY D 1 126 ? -28.436 19.683 76.565 1.00 37.13 126 GLY D CA 1
ATOM 7929 C C . GLY D 1 126 ? -29.724 18.911 76.757 1.00 33.10 126 GLY D C 1
ATOM 7930 O O . GLY D 1 126 ? -30.792 19.383 76.361 1.00 30.10 126 GLY D O 1
ATOM 7931 N N . THR D 1 127 ? -29.634 17.727 77.357 1.00 29.08 127 THR D N 1
ATOM 7932 C CA . THR D 1 127 ? -30.824 16.911 77.591 1.00 31.27 127 THR D CA 1
ATOM 7933 C C . THR D 1 127 ? -31.601 17.441 78.792 1.00 30.90 127 THR D C 1
ATOM 7934 O O . THR D 1 127 ? -31.044 18.131 79.648 1.00 32.22 127 THR D O 1
ATOM 7938 N N . GLU D 1 128 ? -32.890 17.115 78.838 1.00 32.13 128 GLU D N 1
ATOM 7939 C CA . GLU D 1 128 ? -33.780 17.561 79.907 1.00 31.67 128 GLU D CA 1
ATOM 7940 C C . GLU D 1 128 ? -33.782 16.634 81.113 1.00 33.41 128 GLU D C 1
ATOM 7941 O O . GLU D 1 128 ? -34.144 15.461 81.007 1.00 28.73 128 GLU D O 1
ATOM 7947 N N . LYS D 1 129 ? -33.379 17.167 82.261 1.00 28.81 129 LYS D N 1
ATOM 7948 C CA . LYS D 1 129 ? -33.357 16.392 83.493 1.00 30.23 129 LYS D CA 1
ATOM 7949 C C . LYS D 1 129 ? -34.805 16.265 83.956 1.00 29.46 129 LYS D C 1
ATOM 7950 O O . LYS D 1 129 ? -35.281 15.170 84.258 1.00 28.71 129 LYS D O 1
ATOM 7956 N N . TRP D 1 130 ? -35.495 17.401 84.014 1.00 27.56 130 TRP D N 1
ATOM 7957 C CA . TRP D 1 130 ? -36.905 17.445 84.386 1.00 23.86 130 TRP D CA 1
ATOM 7958 C C . TRP D 1 130 ? -37.504 18.815 84.085 1.00 28.35 130 TRP D C 1
ATOM 7959 O O . TRP D 1 130 ? -36.780 19.762 83.767 1.00 23.63 130 TRP D O 1
ATOM 7970 N N . ARG D 1 131 ? -38.828 18.907 84.159 1.00 23.68 131 ARG D N 1
ATOM 7971 C CA . ARG D 1 131 ? -39.519 20.168 83.926 1.00 22.41 131 ARG D CA 1
ATOM 7972 C C . ARG D 1 131 ? -40.673 20.310 84.907 1.00 21.11 131 ARG D C 1
ATOM 7973 O O . ARG D 1 131 ? -41.293 19.323 85.289 1.00 23.26 131 ARG D O 1
ATOM 7981 N N . PHE D 1 132 ? -40.927 21.539 85.342 1.00 22.69 132 PHE D N 1
ATOM 7982 C CA . PHE D 1 132 ? -42.003 21.821 86.283 1.00 26.89 132 PHE D CA 1
ATOM 7983 C C . PHE D 1 132 ? -42.970 22.793 85.613 1.00 26.07 132 PHE D C 1
ATOM 7984 O O . PHE D 1 132 ? -42.559 23.833 85.099 1.00 14.84 132 PHE D O 1
ATOM 7992 N N . LYS D 1 133 ? -44.255 22.458 85.629 1.00 20.43 133 LYS D N 1
ATOM 7993 C CA . LYS D 1 133 ? -45.251 23.289 84.967 1.00 15.47 133 LYS D CA 1
ATOM 7994 C C . LYS D 1 133 ? -46.050 24.241 85.852 1.00 16.93 133 LYS D C 1
ATOM 7995 O O . LYS D 1 133 ? -46.443 23.892 86.964 1.00 22.59 133 LYS D O 1
ATOM 8001 N N . THR D 1 134 ? -46.262 25.461 85.365 1.00 15.28 134 THR D N 1
ATOM 8002 C CA . THR D 1 134 ? -47.075 26.428 86.091 1.00 11.67 134 THR D CA 1
ATOM 8003 C C . THR D 1 134 ? -48.239 26.658 85.133 1.00 16.88 134 THR D C 1
ATOM 8004 O O . THR D 1 134 ? -48.175 26.226 83.981 1.00 18.19 134 THR D O 1
ATOM 8008 N N . LYS D 1 135 ? -49.289 27.332 85.585 1.00 14.86 135 LYS D N 1
ATOM 8009 C CA . LYS D 1 135 ? -50.463 27.531 84.740 1.00 22.82 135 LYS D CA 1
ATOM 8010 C C . LYS D 1 135 ? -50.341 28.600 83.664 1.00 22.27 135 LYS D C 1
ATOM 8011 O O . LYS D 1 135 ? -51.188 28.693 82.778 1.00 21.17 135 LYS D O 1
ATOM 8017 N N . LYS D 1 136 ? -49.288 29.401 83.726 1.00 20.39 136 LYS D N 1
ATOM 8018 C CA . LYS D 1 136 ? -49.107 30.453 82.743 1.00 20.86 136 LYS D CA 1
ATOM 8019 C C . LYS D 1 136 ? -47.643 30.673 82.401 1.00 26.99 136 LYS D C 1
ATOM 8020 O O . LYS D 1 136 ? -46.751 30.136 83.061 1.00 23.46 136 LYS D O 1
ATOM 8026 N N . ALA D 1 137 ? -47.409 31.459 81.354 1.00 21.76 137 ALA D N 1
ATOM 8027 C CA . ALA D 1 137 ? -46.061 31.767 80.904 1.00 22.15 137 ALA D CA 1
ATOM 8028 C C . ALA D 1 137 ? -45.210 32.329 82.033 1.00 15.87 137 ALA D C 1
ATOM 8029 O O . ALA D 1 137 ? -45.710 33.003 82.935 1.00 14.61 137 ALA D O 1
ATOM 8031 N N . ILE D 1 138 ? -43.917 32.040 81.986 1.00 15.16 138 ILE D N 1
ATOM 8032 C CA . ILE D 1 138 ? -43.009 32.556 83.000 1.00 17.05 138 ILE D CA 1
ATOM 8033 C C . ILE D 1 138 ? -42.066 33.544 82.325 1.00 19.24 138 ILE D C 1
ATOM 8034 O O . ILE D 1 138 ? -41.521 33.270 81.257 1.00 16.39 138 ILE D O 1
ATOM 8039 N N . TYR D 1 139 ? -41.891 34.704 82.941 1.00 21.53 139 TYR D N 1
ATOM 8040 C CA . TYR D 1 139 ? -41.001 35.712 82.393 1.00 27.49 139 TYR D CA 1
ATOM 8041 C C . TYR D 1 139 ? -39.920 36.058 83.403 1.00 24.57 139 TYR D C 1
ATOM 8042 O O . TYR D 1 139 ? -38.971 36.769 83.092 1.00 31.53 139 TYR D O 1
ATOM 8051 N N . ALA D 1 140 ? -40.060 35.521 84.610 1.00 23.61 140 ALA D N 1
ATOM 8052 C CA . ALA D 1 140 ? -39.110 35.775 85.685 1.00 22.99 140 ALA D CA 1
ATOM 8053 C C . ALA D 1 140 ? -37.882 34.875 85.630 1.00 25.23 140 ALA D C 1
ATOM 8054 O O . ALA D 1 140 ? -37.968 33.696 85.273 1.00 16.28 140 ALA D O 1
ATOM 8056 N N . THR D 1 141 ? -36.732 35.440 85.984 1.00 18.41 141 THR D N 1
ATOM 8057 C CA . THR D 1 141 ? -35.497 34.673 85.997 1.00 22.17 141 THR D CA 1
ATOM 8058 C C . THR D 1 141 ? -35.499 33.838 87.271 1.00 21.30 141 THR D C 1
ATOM 8059 O O . THR D 1 141 ? -35.804 34.343 88.351 1.00 23.12 141 THR D O 1
ATOM 8063 N N . PRO D 1 142 ? -35.182 32.540 87.159 1.00 18.25 142 PRO D N 1
ATOM 8064 C CA . PRO D 1 142 ? -35.159 31.671 88.339 1.00 22.93 142 PRO D CA 1
ATOM 8065 C C . PRO D 1 142 ? -33.925 31.939 89.199 1.00 16.56 142 PRO D C 1
ATOM 8066 O O . PRO D 1 142 ? -32.907 32.405 88.700 1.00 27.67 142 PRO D O 1
ATOM 8070 N N . ILE D 1 143 ? -34.027 31.669 90.492 1.00 18.82 143 ILE D N 1
ATOM 8071 C CA . ILE D 1 143 ? -32.901 31.872 91.394 1.00 23.64 143 ILE D CA 1
ATOM 8072 C C . ILE D 1 143 ? -32.849 30.633 92.293 1.00 27.16 143 ILE D C 1
ATOM 8073 O O . ILE D 1 143 ? -33.892 30.107 92.693 1.00 24.33 143 ILE D O 1
ATOM 8078 N N . VAL D 1 144 ? -31.643 30.151 92.587 1.00 26.99 144 VAL D N 1
ATOM 8079 C CA . VAL D 1 144 ? -31.479 28.962 93.424 1.00 26.56 144 VAL D CA 1
ATOM 8080 C C . VAL D 1 144 ? -30.844 29.306 94.765 1.00 24.69 144 VAL D C 1
ATOM 8081 O O . VAL D 1 144 ? -29.859 30.035 94.829 1.00 25.14 144 VAL D O 1
ATOM 8085 N N . SER D 1 145 ? -31.429 28.796 95.840 1.00 24.55 145 SER D N 1
ATOM 8086 C CA . SER D 1 145 ? -30.916 29.060 97.177 1.00 27.05 145 SER D CA 1
ATOM 8087 C C . SER D 1 145 ? -29.718 28.176 97.501 1.00 21.61 145 SER D C 1
ATOM 8088 O O . SER D 1 145 ? -29.249 27.410 96.660 1.00 23.41 145 SER D O 1
ATOM 8091 N N . GLU D 1 146 ? -29.241 28.288 98.736 1.00 27.67 146 GLU D N 1
ATOM 8092 C CA . GLU D 1 146 ? -28.116 27.498 99.218 1.00 31.28 146 GLU D CA 1
ATOM 8093 C C . GLU D 1 146 ? -28.376 26.008 99.098 1.00 29.00 146 GLU D C 1
ATOM 8094 O O . GLU D 1 146 ? -27.588 25.289 98.488 1.00 29.70 146 GLU D O 1
ATOM 8100 N N . ASP D 1 147 ? -29.480 25.547 99.683 1.00 29.04 147 ASP D N 1
ATOM 8101 C CA . ASP D 1 147 ? -29.819 24.126 99.659 1.00 28.28 147 ASP D CA 1
ATOM 8102 C C . ASP D 1 147 ? -30.264 23.606 98.303 1.00 24.59 147 ASP D C 1
ATOM 8103 O O . ASP D 1 147 ? -30.616 22.438 98.177 1.00 29.95 147 ASP D O 1
ATOM 8108 N N . GLY D 1 148 ? -30.262 24.468 97.293 1.00 24.59 148 GLY D N 1
ATOM 8109 C CA . GLY D 1 148 ? -30.661 24.022 95.970 1.00 25.57 148 GLY D CA 1
ATOM 8110 C C . GLY D 1 148 ? -32.117 24.245 95.602 1.00 24.81 148 GLY D C 1
ATOM 8111 O O . GLY D 1 148 ? -32.551 23.840 94.525 1.00 29.21 148 GLY D O 1
ATOM 8112 N N . THR D 1 149 ? -32.882 24.876 96.485 1.00 25.09 149 THR D N 1
ATOM 8113 C CA . THR D 1 149 ? -34.288 25.151 96.195 1.00 25.93 149 THR D CA 1
ATOM 8114 C C . THR D 1 149 ? -34.355 26.252 95.132 1.00 25.08 149 THR D C 1
ATOM 8115 O O . THR D 1 149 ? -33.736 27.307 95.279 1.00 22.29 149 THR D O 1
ATOM 8119 N N . ILE D 1 150 ? -35.105 26.001 94.064 1.00 23.63 150 ILE D N 1
ATOM 8120 C CA . ILE D 1 150 ? -35.246 26.970 92.979 1.00 21.74 150 ILE D CA 1
ATOM 8121 C C . ILE D 1 150 ? -36.504 27.812 93.183 1.00 21.59 150 ILE D C 1
ATOM 8122 O O . ILE D 1 150 ? -37.596 27.269 93.334 1.00 24.52 150 ILE D O 1
ATOM 8127 N N . TYR D 1 151 ? -36.351 29.131 93.175 1.00 18.83 151 TYR D N 1
ATOM 8128 C CA . TYR D 1 151 ? -37.480 30.036 93.358 1.00 19.78 151 TYR D CA 1
ATOM 8129 C C . TYR D 1 151 ? -37.792 30.772 92.063 1.00 23.61 151 TYR D C 1
ATOM 8130 O O . TYR D 1 151 ? -36.905 31.371 91.449 1.00 24.54 151 TYR D O 1
ATOM 8139 N N . VAL D 1 152 ? -39.054 30.746 91.653 1.00 21.25 152 VAL D N 1
ATOM 8140 C CA . VAL D 1 152 ? -39.441 31.427 90.430 1.00 21.54 152 VAL D CA 1
ATOM 8141 C C . VAL D 1 152 ? -40.940 31.661 90.371 1.00 23.30 152 VAL D C 1
ATOM 8142 O O . VAL D 1 152 ? -41.726 30.757 90.653 1.00 26.24 152 VAL D O 1
ATOM 8146 N N . GLY D 1 153 ? -41.321 32.882 90.007 1.00 16.36 153 GLY D N 1
ATOM 8147 C CA . GLY D 1 153 ? -42.724 33.240 89.901 1.00 19.40 153 GLY D CA 1
ATOM 8148 C C . GLY D 1 153 ? -43.236 33.065 88.484 1.00 20.45 153 GLY D C 1
ATOM 8149 O O . GLY D 1 153 ? -42.452 32.982 87.536 1.00 21.92 153 GLY D O 1
ATOM 8150 N N . SER D 1 154 ? -44.557 33.024 88.341 1.00 18.40 154 SER D N 1
ATOM 8151 C CA . SER D 1 154 ? -45.200 32.834 87.043 1.00 14.06 154 SER D CA 1
ATOM 8152 C C . SER D 1 154 ? -46.323 33.841 86.825 1.00 15.86 154 SER D C 1
ATOM 8153 O O . SER D 1 154 ? -46.779 34.483 87.770 1.00 19.71 154 SER D O 1
ATOM 8156 N N . ASN D 1 155 ? -46.756 33.984 85.574 1.00 17.01 155 ASN D N 1
ATOM 8157 C CA . ASN D 1 155 ? -47.854 34.884 85.253 1.00 15.91 155 ASN D CA 1
ATOM 8158 C C . ASN D 1 155 ? -49.153 34.339 85.859 1.00 24.67 155 ASN D C 1
ATOM 8159 O O . ASN D 1 155 ? -50.203 34.976 85.744 1.00 16.00 155 ASN D O 1
ATOM 8164 N N . ASP D 1 156 ? -49.092 33.164 86.493 1.00 18.20 156 ASP D N 1
ATOM 8165 C CA . ASP D 1 156 ? -50.288 32.611 87.119 1.00 15.85 156 ASP D CA 1
ATOM 8166 C C . ASP D 1 156 ? -50.426 33.166 88.526 1.00 16.88 156 ASP D C 1
ATOM 8167 O O . ASP D 1 156 ? -51.255 32.708 89.310 1.00 22.07 156 ASP D O 1
ATOM 8172 N N . ASN D 1 157 ? -49.598 34.161 88.831 1.00 16.94 157 ASN D N 1
ATOM 8173 C CA . ASN D 1 157 ? -49.623 34.849 90.114 1.00 16.08 157 ASN D CA 1
ATOM 8174 C C . ASN D 1 157 ? -48.977 34.121 91.276 1.00 15.63 157 ASN D C 1
ATOM 8175 O O . ASN D 1 157 ? -48.930 34.655 92.378 1.00 18.50 157 ASN D O 1
ATOM 8180 N N . TYR D 1 158 ? -48.481 32.910 91.043 1.00 18.97 158 TYR D N 1
ATOM 8181 C CA . TYR D 1 158 ? -47.856 32.135 92.113 1.00 21.56 158 TYR D CA 1
ATOM 8182 C C . TYR D 1 158 ? -46.331 32.138 92.108 1.00 21.25 158 TYR D C 1
ATOM 8183 O O . TYR D 1 158 ? -45.702 32.137 91.052 1.00 18.12 158 TYR D O 1
ATOM 8192 N N . LEU D 1 159 ? -45.745 32.161 93.301 1.00 19.43 159 LEU D N 1
ATOM 8193 C CA . LEU D 1 159 ? -44.301 32.066 93.442 1.00 14.47 159 LEU D CA 1
ATOM 8194 C C . LEU D 1 159 ? -44.075 30.586 93.758 1.00 19.29 159 LEU D C 1
ATOM 8195 O O . LEU D 1 159 ? -44.623 30.074 94.735 1.00 21.02 159 LEU D O 1
ATOM 8200 N N . TYR D 1 160 ? -43.276 29.897 92.945 1.00 23.81 160 TYR D N 1
ATOM 8201 C CA . TYR D 1 160 ? -43.011 28.472 93.166 1.00 22.19 160 TYR D CA 1
ATOM 8202 C C . TYR D 1 160 ? -41.616 28.187 93.719 1.00 25.96 160 TYR D C 1
ATOM 8203 O O . TYR D 1 160 ? -40.636 28.823 93.327 1.00 25.39 160 TYR D O 1
ATOM 8212 N N . ALA D 1 161 ? -41.545 27.227 94.641 1.00 25.69 161 ALA D N 1
ATOM 8213 C CA . ALA D 1 161 ? -40.289 26.781 95.239 1.00 17.79 161 ALA D CA 1
ATOM 8214 C C . ALA D 1 161 ? -40.152 25.312 94.837 1.00 22.00 161 ALA D C 1
ATOM 8215 O O . ALA D 1 161 ? -40.869 24.449 95.345 1.00 19.58 161 ALA D O 1
ATOM 8217 N N . ILE D 1 162 ? -39.235 25.036 93.919 1.00 18.82 162 ILE D N 1
ATOM 8218 C CA . ILE D 1 162 ? -39.029 23.685 93.421 1.00 22.25 162 ILE D CA 1
ATOM 8219 C C . ILE D 1 162 ? -37.778 23.036 93.999 1.00 28.01 162 ILE D C 1
ATOM 8220 O O . ILE D 1 162 ? -36.737 23.680 94.140 1.00 20.91 162 ILE D O 1
ATOM 8225 N N . ASN D 1 163 ? -37.890 21.753 94.331 1.00 30.32 163 ASN D N 1
ATOM 8226 C CA . ASN D 1 163 ? -36.767 21.008 94.879 1.00 26.49 163 ASN D CA 1
ATOM 8227 C C . ASN D 1 163 ? -35.806 20.637 93.762 1.00 27.04 163 ASN D C 1
ATOM 8228 O O . ASN D 1 163 ? -36.151 20.699 92.577 1.00 17.84 163 ASN D O 1
ATOM 8233 N N . PRO D 1 164 ? -34.575 20.255 94.125 1.00 19.18 164 PRO D N 1
ATOM 8234 C CA . PRO D 1 164 ? -33.565 19.871 93.142 1.00 18.70 164 PRO D CA 1
ATOM 8235 C C . PRO D 1 164 ? -34.032 18.754 92.209 1.00 23.05 164 PRO D C 1
ATOM 8236 O O . PRO D 1 164 ? -33.610 18.684 91.055 1.00 21.60 164 PRO D O 1
ATOM 8240 N N . ASP D 1 165 ? -34.917 17.892 92.700 1.00 21.74 165 ASP D N 1
ATOM 8241 C CA . ASP D 1 165 ? -35.401 16.777 91.895 1.00 24.36 165 ASP D CA 1
ATOM 8242 C C . ASP D 1 165 ? -36.582 17.160 91.007 1.00 25.78 165 ASP D C 1
ATOM 8243 O O . ASP D 1 165 ? -37.064 16.346 90.224 1.00 25.78 165 ASP D O 1
ATOM 8248 N N . GLY D 1 166 ? -37.052 18.398 91.126 1.00 31.68 166 GLY D N 1
ATOM 8249 C CA . GLY D 1 166 ? -38.159 18.831 90.290 1.00 28.33 166 GLY D CA 1
ATOM 8250 C C . GLY D 1 166 ? -39.517 18.855 90.966 1.00 26.84 166 GLY D C 1
ATOM 8251 O O . GLY D 1 166 ? -40.473 19.398 90.419 1.00 33.56 166 GLY D O 1
ATOM 8252 N N . THR D 1 167 ? -39.610 18.262 92.150 1.00 31.35 167 THR D N 1
ATOM 8253 C CA . THR D 1 167 ? -40.866 18.236 92.891 1.00 24.71 167 THR D CA 1
ATOM 8254 C C . THR D 1 167 ? -41.130 19.602 93.517 1.00 27.83 167 THR D C 1
ATOM 8255 O O . THR D 1 167 ? -40.195 20.361 93.776 1.00 23.77 167 THR D O 1
ATOM 8259 N N . GLU D 1 168 ? -42.402 19.903 93.767 1.00 25.50 168 GLU D N 1
ATOM 8260 C CA . GLU D 1 168 ? -42.788 21.175 94.364 1.00 27.47 168 GLU D CA 1
ATOM 8261 C C . GLU D 1 168 ? -42.585 21.156 95.870 1.00 31.32 168 GLU D C 1
ATOM 8262 O O . GLU D 1 168 ? -43.032 20.238 96.553 1.00 30.25 168 GLU D O 1
ATOM 8268 N N . LYS D 1 169 ? -41.895 22.170 96.382 1.00 27.69 169 LYS D N 1
ATOM 8269 C CA . LYS D 1 169 ? -41.656 22.280 97.812 1.00 25.69 169 LYS D CA 1
ATOM 8270 C C . LYS D 1 169 ? -42.858 23.023 98.392 1.00 26.51 169 LYS D C 1
ATOM 8271 O O . LYS D 1 169 ? -43.327 22.715 99.485 1.00 30.00 169 LYS D O 1
ATOM 8277 N N . TRP D 1 170 ? -43.350 24.002 97.638 1.00 24.37 170 TRP D N 1
ATOM 8278 C CA . TRP D 1 170 ? -44.514 24.794 98.022 1.00 25.17 170 TRP D CA 1
ATOM 8279 C C . TRP D 1 170 ? -44.735 25.924 97.029 1.00 28.16 170 TRP D C 1
ATOM 8280 O O . TRP D 1 170 ? -43.895 26.185 96.166 1.00 25.29 170 TRP D O 1
ATOM 8291 N N . ARG D 1 171 ? -45.877 26.585 97.146 1.00 29.21 171 ARG D N 1
ATOM 8292 C CA . ARG D 1 171 ? -46.199 27.692 96.264 1.00 29.37 171 ARG D CA 1
ATOM 8293 C C . ARG D 1 171 ? -46.827 28.789 97.106 1.00 28.41 171 ARG D C 1
ATOM 8294 O O . ARG D 1 171 ? -47.289 28.534 98.215 1.00 28.30 171 ARG D O 1
ATOM 8302 N N . PHE D 1 172 ? -46.834 30.010 96.585 1.00 22.08 172 PHE D N 1
ATOM 8303 C CA . PHE D 1 172 ? -47.413 31.127 97.314 1.00 21.86 172 PHE D CA 1
ATOM 8304 C C . PHE D 1 172 ? -48.219 31.972 96.348 1.00 28.21 172 PHE D C 1
ATOM 8305 O O . PHE D 1 172 ? -47.709 32.434 95.325 1.00 23.84 172 PHE D O 1
ATOM 8313 N N . LYS D 1 173 ? -49.488 32.163 96.680 1.00 22.38 173 LYS D N 1
ATOM 8314 C CA . LYS D 1 173 ? -50.387 32.921 95.829 1.00 26.44 173 LYS D CA 1
ATOM 8315 C C . LYS D 1 173 ? -50.380 34.418 96.090 1.00 24.79 173 LYS D C 1
ATOM 8316 O O . LYS D 1 173 ? -50.346 34.862 97.236 1.00 19.64 173 LYS D O 1
ATOM 8322 N N . THR D 1 174 ? -50.400 35.185 95.003 1.00 23.24 174 THR D N 1
ATOM 8323 C CA . THR D 1 174 ? -50.459 36.639 95.063 1.00 21.06 174 THR D CA 1
ATOM 8324 C C . THR D 1 174 ? -51.581 36.990 94.101 1.00 22.71 174 THR D C 1
ATOM 8325 O O . THR D 1 174 ? -52.195 36.100 93.509 1.00 20.29 174 THR D O 1
ATOM 8329 N N . ASN D 1 175 ? -51.842 38.278 93.922 1.00 23.67 175 ASN D N 1
ATOM 8330 C CA . ASN D 1 175 ? -52.924 38.691 93.045 1.00 22.34 175 ASN D CA 1
ATOM 8331 C C . ASN D 1 175 ? -52.473 39.295 91.726 1.00 30.53 175 ASN D C 1
ATOM 8332 O O . ASN D 1 175 ? -53.238 40.002 91.070 1.00 34.17 175 ASN D O 1
ATOM 8337 N N . ASP D 1 176 ? -51.239 39.008 91.330 1.00 21.70 176 ASP D N 1
ATOM 8338 C CA . ASP D 1 176 ? -50.712 39.549 90.089 1.00 26.70 176 ASP D CA 1
ATOM 8339 C C . ASP D 1 176 ? -49.556 38.698 89.590 1.00 22.72 176 ASP D C 1
ATOM 8340 O O . ASP D 1 176 ? -48.921 37.987 90.364 1.00 28.07 176 ASP D O 1
ATOM 8345 N N . ALA D 1 177 ? -49.290 38.781 88.291 1.00 22.54 177 ALA D N 1
ATOM 8346 C CA . ALA D 1 177 ? -48.214 38.026 87.669 1.00 26.48 177 ALA D CA 1
ATOM 8347 C C . ALA D 1 177 ? -46.843 38.377 88.247 1.00 27.02 177 ALA D C 1
ATOM 8348 O O . ALA D 1 177 ? -46.553 39.541 88.534 1.00 28.54 177 ALA D O 1
ATOM 8350 N N . ILE D 1 178 ? -46.009 37.358 88.432 1.00 25.10 178 ILE D N 1
ATOM 8351 C CA . ILE D 1 178 ? -44.653 37.550 88.943 1.00 24.67 178 ILE D CA 1
ATOM 8352 C C . ILE D 1 178 ? -43.765 37.568 87.703 1.00 29.21 178 ILE D C 1
ATOM 8353 O O . ILE D 1 178 ? -43.535 36.527 87.084 1.00 27.00 178 ILE D O 1
ATOM 8358 N N . THR D 1 179 ? -43.264 38.746 87.346 1.00 26.12 179 THR D N 1
ATOM 8359 C CA . THR D 1 179 ? -42.426 38.879 86.165 1.00 28.40 179 THR D CA 1
ATOM 8360 C C . THR D 1 179 ? -40.952 39.105 86.468 1.00 26.91 179 THR D C 1
ATOM 8361 O O . THR D 1 179 ? -40.111 39.000 85.577 1.00 35.27 179 THR D O 1
ATOM 8365 N N . SER D 1 180 ? -40.633 39.414 87.718 1.00 19.94 180 SER D N 1
ATOM 8366 C CA . SER D 1 180 ? -39.243 39.641 88.092 1.00 20.45 180 SER D CA 1
ATOM 8367 C C . SER D 1 180 ? -38.731 38.542 89.013 1.00 18.86 180 SER D C 1
ATOM 8368 O O . SER D 1 180 ? -39.514 37.846 89.654 1.00 27.41 180 SER D O 1
ATOM 8371 N N . ALA D 1 181 ? -37.413 38.386 89.066 1.00 19.89 181 ALA D N 1
ATOM 8372 C CA . ALA D 1 181 ? -36.791 37.369 89.903 1.00 22.39 181 ALA D CA 1
ATOM 8373 C C . ALA D 1 181 ? -36.903 37.722 91.382 1.00 22.45 181 ALA D C 1
ATOM 8374 O O . ALA D 1 181 ? -37.183 38.867 91.738 1.00 23.18 181 ALA D O 1
ATOM 8376 N N . ALA D 1 182 ? -36.679 36.732 92.241 1.00 16.39 182 ALA D N 1
ATOM 8377 C CA . ALA D 1 182 ? -36.747 36.943 93.681 1.00 18.97 182 ALA D CA 1
ATOM 8378 C C . ALA D 1 182 ? -35.371 37.277 94.244 1.00 14.63 182 ALA D C 1
ATOM 8379 O O . ALA D 1 182 ? -34.358 37.129 93.561 1.00 16.42 182 ALA D O 1
ATOM 8381 N N . SER D 1 183 ? -35.349 37.739 95.488 1.00 16.22 183 SER D N 1
ATOM 8382 C CA . SER D 1 183 ? -34.107 38.057 96.188 1.00 22.38 183 SER D CA 1
ATOM 8383 C C . SER D 1 183 ? -34.097 37.208 97.466 1.00 23.42 183 SER D C 1
ATOM 8384 O O . SER D 1 183 ? -35.156 36.925 98.026 1.00 27.94 183 SER D O 1
ATOM 8387 N N . ILE D 1 184 ? -32.911 36.812 97.923 1.00 23.50 184 ILE D N 1
ATOM 8388 C CA . ILE D 1 184 ? -32.770 35.985 99.120 1.00 24.51 184 ILE D CA 1
ATOM 8389 C C . ILE D 1 184 ? -31.840 36.643 100.130 1.00 29.81 184 ILE D C 1
ATOM 8390 O O . ILE D 1 184 ? -30.713 37.005 99.794 1.00 33.62 184 ILE D O 1
ATOM 8395 N N . GLY D 1 185 ? -32.313 36.803 101.361 1.00 24.67 185 GLY D N 1
ATOM 8396 C CA . GLY D 1 185 ? -31.486 37.401 102.393 1.00 27.15 185 GLY D CA 1
ATOM 8397 C C . GLY D 1 185 ? -30.718 36.322 103.139 1.00 34.00 185 GLY D C 1
ATOM 8398 O O . GLY D 1 185 ? -31.001 35.134 102.975 1.00 28.27 185 GLY D O 1
ATOM 8399 N N . LYS D 1 186 ? -29.747 36.721 103.957 1.00 41.79 186 LYS D N 1
ATOM 8400 C CA . LYS D 1 186 ? -28.950 35.758 104.717 1.00 38.43 186 LYS D CA 1
ATOM 8401 C C . LYS D 1 186 ? -29.811 34.947 105.675 1.00 34.94 186 LYS D C 1
ATOM 8402 O O . LYS D 1 186 ? -29.453 33.839 106.066 1.00 39.24 186 LYS D O 1
ATOM 8408 N N . ASP D 1 187 ? -30.955 35.507 106.040 1.00 36.28 187 ASP D N 1
ATOM 8409 C CA . ASP D 1 187 ? -31.875 34.839 106.942 1.00 36.10 187 ASP D CA 1
ATOM 8410 C C . ASP D 1 187 ? -32.660 33.741 106.220 1.00 35.40 187 ASP D C 1
ATOM 8411 O O . ASP D 1 187 ? -33.300 32.899 106.851 1.00 36.31 187 ASP D O 1
ATOM 8416 N N . GLY D 1 188 ? -32.597 33.747 104.893 1.00 34.75 188 GLY D N 1
ATOM 8417 C CA . GLY D 1 188 ? -33.318 32.753 104.117 1.00 27.47 188 GLY D CA 1
ATOM 8418 C C . GLY D 1 188 ? -34.649 33.278 103.605 1.00 24.24 188 GLY D C 1
ATOM 8419 O O . GLY D 1 188 ? -35.321 32.621 102.810 1.00 18.16 188 GLY D O 1
ATOM 8420 N N . THR D 1 189 ? -35.035 34.464 104.064 1.00 19.96 189 THR D N 1
ATOM 8421 C CA . THR D 1 189 ? -36.294 35.077 103.643 1.00 24.30 189 THR D CA 1
ATOM 8422 C C . THR D 1 189 ? -36.283 35.324 102.135 1.00 22.19 189 THR D C 1
ATOM 8423 O O . THR D 1 189 ? -35.262 35.717 101.575 1.00 22.57 189 THR D O 1
ATOM 8427 N N . ILE D 1 190 ? -37.413 35.083 101.476 1.00 21.83 190 ILE D N 1
ATOM 8428 C CA . ILE D 1 190 ? -37.506 35.309 100.035 1.00 21.91 190 ILE D CA 1
ATOM 8429 C C . ILE D 1 190 ? -38.287 36.600 99.758 1.00 22.36 190 ILE D C 1
ATOM 8430 O O . ILE D 1 190 ? -39.424 36.755 100.204 1.00 20.28 190 ILE D O 1
ATOM 8435 N N . TYR D 1 191 ? -37.675 37.524 99.023 1.00 17.87 191 TYR D N 1
ATOM 8436 C CA . TYR D 1 191 ? -38.321 38.793 98.695 1.00 15.38 191 TYR D CA 1
ATOM 8437 C C . TYR D 1 191 ? -38.617 38.908 97.200 1.00 17.68 191 TYR D C 1
ATOM 8438 O O . TYR D 1 191 ? -37.746 38.671 96.363 1.00 22.36 191 TYR D O 1
ATOM 8447 N N . PHE D 1 192 ? -39.849 39.282 96.872 1.00 17.41 192 PHE D N 1
ATOM 8448 C CA . PHE D 1 192 ? -40.255 39.435 95.479 1.00 17.69 192 PHE D CA 1
ATOM 8449 C C . PHE D 1 192 ? -41.506 40.308 95.428 1.00 19.15 192 PHE D C 1
ATOM 8450 O O . PHE D 1 192 ? -42.115 40.591 96.459 1.00 17.12 192 PHE D O 1
ATOM 8458 N N . GLY D 1 193 ? -41.902 40.722 94.231 1.00 16.58 193 GLY D N 1
ATOM 8459 C CA . GLY D 1 193 ? -43.089 41.541 94.134 1.00 17.78 193 GLY D CA 1
ATOM 8460 C C . GLY D 1 193 ? -44.009 41.225 92.970 1.00 14.66 193 GLY D C 1
ATOM 8461 O O . GLY D 1 193 ? -43.591 40.670 91.955 1.00 15.91 193 GLY D O 1
ATOM 8462 N N . SER D 1 194 ? -45.286 41.549 93.149 1.00 18.92 194 SER D N 1
ATOM 8463 C CA . SER D 1 194 ? -46.307 41.394 92.111 1.00 16.15 194 SER D CA 1
ATOM 8464 C C . SER D 1 194 ? -47.344 42.474 92.416 1.00 17.37 194 SER D C 1
ATOM 8465 O O . SER D 1 194 ? -47.058 43.661 92.252 1.00 15.21 194 SER D O 1
ATOM 8468 N N . ASP D 1 195 ? -48.531 42.088 92.875 1.00 21.38 195 ASP D N 1
ATOM 8469 C CA . ASP D 1 195 ? -49.552 43.083 93.191 1.00 18.41 195 ASP D CA 1
ATOM 8470 C C . ASP D 1 195 ? -49.028 43.982 94.311 1.00 21.03 195 ASP D C 1
ATOM 8471 O O . ASP D 1 195 ? -49.483 45.115 94.488 1.00 25.34 195 ASP D O 1
ATOM 8476 N N . LYS D 1 196 ? -48.056 43.461 95.051 1.00 21.02 196 LYS D N 1
ATOM 8477 C CA . LYS D 1 196 ? -47.418 44.187 96.138 1.00 26.72 196 LYS D CA 1
ATOM 8478 C C . LYS D 1 196 ? -46.092 43.490 96.437 1.00 24.17 196 LYS D C 1
ATOM 8479 O O . LYS D 1 196 ? -45.754 42.500 95.793 1.00 17.55 196 LYS D O 1
ATOM 8485 N N . VAL D 1 197 ? -45.342 44.009 97.403 1.00 20.37 197 VAL D N 1
ATOM 8486 C CA . VAL D 1 197 ? -44.063 43.413 97.773 1.00 17.93 197 VAL D CA 1
ATOM 8487 C C . VAL D 1 197 ? -44.331 42.337 98.817 1.00 21.91 197 VAL D C 1
ATOM 8488 O O . VAL D 1 197 ? -45.124 42.543 99.740 1.00 27.01 197 VAL D O 1
ATOM 8492 N N . TYR D 1 198 ? -43.674 41.192 98.670 1.00 18.76 198 TYR D N 1
ATOM 8493 C CA . TYR D 1 198 ? -43.853 40.088 99.606 1.00 21.75 198 TYR D CA 1
ATOM 8494 C C . TYR D 1 198 ? -42.542 39.591 100.195 1.00 24.58 198 TYR D C 1
ATOM 8495 O O . TYR D 1 198 ? -41.499 39.620 99.541 1.00 21.70 198 TYR D O 1
ATOM 8504 N N . ALA D 1 199 ? -42.614 39.131 101.439 1.00 22.27 199 ALA D N 1
ATOM 8505 C CA . ALA D 1 199 ? -41.468 38.571 102.148 1.00 20.12 199 ALA D CA 1
ATOM 8506 C C . ALA D 1 199 ? -41.950 37.226 102.688 1.00 26.57 199 ALA D C 1
ATOM 8507 O O . ALA D 1 199 ? -42.759 37.181 103.615 1.00 21.63 199 ALA D O 1
ATOM 8509 N N . ILE D 1 200 ? -41.467 36.137 102.095 1.00 26.37 200 ILE D N 1
ATOM 8510 C CA . ILE D 1 200 ? -41.866 34.788 102.496 1.00 26.05 200 ILE D CA 1
ATOM 8511 C C . ILE D 1 200 ? -40.746 34.028 103.209 1.00 22.67 200 ILE D C 1
ATOM 8512 O O . ILE D 1 200 ? -39.575 34.145 102.849 1.00 27.74 200 ILE D O 1
ATOM 8517 N N . ASN D 1 201 ? -41.116 33.264 104.233 1.00 23.67 201 ASN D N 1
ATOM 8518 C CA . ASN D 1 201 ? -40.159 32.458 104.984 1.00 24.91 201 ASN D CA 1
ATOM 8519 C C . ASN D 1 201 ? -39.792 31.236 104.145 1.00 24.54 201 ASN D C 1
ATOM 8520 O O . ASN D 1 201 ? -40.489 30.905 103.191 1.00 30.69 201 ASN D O 1
ATOM 8525 N N . PRO D 1 202 ? -38.685 30.555 104.487 1.00 24.74 202 PRO D N 1
ATOM 8526 C CA . PRO D 1 202 ? -38.226 29.364 103.763 1.00 23.55 202 PRO D CA 1
ATOM 8527 C C . PRO D 1 202 ? -39.275 28.251 103.643 1.00 30.41 202 PRO D C 1
ATOM 8528 O O . PRO D 1 202 ? -39.229 27.452 102.706 1.00 28.62 202 PRO D O 1
ATOM 8532 N N . ASP D 1 203 ? -40.215 28.198 104.586 1.00 32.45 203 ASP D N 1
ATOM 8533 C CA . ASP D 1 203 ? -41.259 27.172 104.560 1.00 32.83 203 ASP D CA 1
ATOM 8534 C C . ASP D 1 203 ? -42.457 27.574 103.708 1.00 34.66 203 ASP D C 1
ATOM 8535 O O . ASP D 1 203 ? -43.436 26.834 103.619 1.00 35.04 203 ASP D O 1
ATOM 8540 N N . GLY D 1 204 ? -42.386 28.749 103.091 1.00 28.31 204 GLY D N 1
ATOM 8541 C CA . GLY D 1 204 ? -43.482 29.199 102.251 1.00 29.15 204 GLY D CA 1
ATOM 8542 C C . GLY D 1 204 ? -44.511 30.040 102.977 1.00 28.22 204 GLY D C 1
ATOM 8543 O O . GLY D 1 204 ? -45.551 30.385 102.415 1.00 28.71 204 GLY D O 1
ATOM 8544 N N . THR D 1 205 ? -44.223 30.366 104.230 1.00 28.85 205 THR D N 1
ATOM 8545 C CA . THR D 1 205 ? -45.124 31.179 105.035 1.00 34.35 205 THR D CA 1
ATOM 8546 C C . THR D 1 205 ? -44.791 32.646 104.823 1.00 31.90 205 THR D C 1
ATOM 8547 O O . THR D 1 205 ? -43.623 33.030 104.835 1.00 38.63 205 THR D O 1
ATOM 8551 N N . GLU D 1 206 ? -45.815 33.467 104.629 1.00 38.34 206 GLU D N 1
ATOM 8552 C CA . GLU D 1 206 ? -45.602 34.894 104.423 1.00 34.77 206 GLU D CA 1
ATOM 8553 C C . GLU D 1 206 ? -45.187 35.571 105.720 1.00 33.30 206 GLU D C 1
ATOM 8554 O O . GLU D 1 206 ? -45.896 35.492 106.721 1.00 33.12 206 GLU D O 1
ATOM 8560 N N . LYS D 1 207 ? -44.035 36.234 105.695 1.00 30.20 207 LYS D N 1
ATOM 8561 C CA . LYS D 1 207 ? -43.532 36.946 106.863 1.00 29.77 207 LYS D CA 1
ATOM 8562 C C . LYS D 1 207 ? -44.260 38.289 106.940 1.00 32.81 207 LYS D C 1
ATOM 8563 O O . LYS D 1 207 ? -44.597 38.769 108.024 1.00 30.61 207 LYS D O 1
ATOM 8569 N N . TRP D 1 208 ? -44.495 38.884 105.773 1.00 30.17 208 TRP D N 1
ATOM 8570 C CA . TRP D 1 208 ? -45.217 40.146 105.650 1.00 24.74 208 TRP D CA 1
ATOM 8571 C C . TRP D 1 208 ? -45.290 40.591 104.197 1.00 26.71 208 TRP D C 1
ATOM 8572 O O . TRP D 1 208 ? -44.693 39.970 103.321 1.00 23.70 208 TRP D O 1
ATOM 8583 N N . ASN D 1 209 ? -46.043 41.656 103.949 1.00 24.57 209 ASN D N 1
ATOM 8584 C CA . ASN D 1 209 ? -46.182 42.206 102.610 1.00 25.96 209 ASN D CA 1
ATOM 8585 C C . ASN D 1 209 ? -46.186 43.716 102.746 1.00 29.07 209 ASN D C 1
ATOM 8586 O O . ASN D 1 209 ? -46.459 44.246 103.824 1.00 23.42 209 ASN D O 1
ATOM 8591 N N . PHE D 1 210 ? -45.874 44.399 101.650 1.00 28.02 210 PHE D N 1
ATOM 8592 C CA . PHE D 1 210 ? -45.807 45.855 101.628 1.00 18.62 210 PHE D CA 1
ATOM 8593 C C . PHE D 1 210 ? -46.198 46.349 100.239 1.00 18.43 210 PHE D C 1
ATOM 8594 O O . PHE D 1 210 ? -45.654 45.896 99.233 1.00 15.38 210 PHE D O 1
ATOM 8602 N N . TYR D 1 211 ? -47.152 47.270 100.188 1.00 17.83 211 TYR D N 1
ATOM 8603 C CA . TYR D 1 211 ? -47.604 47.821 98.922 1.00 19.96 211 TYR D CA 1
ATOM 8604 C C . TYR D 1 211 ? -46.861 49.120 98.641 1.00 17.89 211 TYR D C 1
ATOM 8605 O O . TYR D 1 211 ? -47.044 50.107 99.344 1.00 17.70 211 TYR D O 1
ATOM 8614 N N . ALA D 1 212 ? -46.034 49.117 97.603 1.00 18.28 212 ALA D N 1
ATOM 8615 C CA . ALA D 1 212 ? -45.243 50.285 97.259 1.00 18.72 212 ALA D CA 1
ATOM 8616 C C . ALA D 1 212 ? -45.938 51.287 96.340 1.00 16.07 212 ALA D C 1
ATOM 8617 O O . ALA D 1 212 ? -45.310 51.842 95.445 1.00 15.90 212 ALA D O 1
ATOM 8619 N N . GLY D 1 213 ? -47.230 51.514 96.571 1.00 20.88 213 GLY D N 1
ATOM 8620 C CA . GLY D 1 213 ? -47.985 52.474 95.777 1.00 19.48 213 GLY D CA 1
ATOM 8621 C C . GLY D 1 213 ? -48.204 52.124 94.321 1.00 10.87 213 GLY D C 1
ATOM 8622 O O . GLY D 1 213 ? -48.610 52.975 93.530 1.00 20.17 213 GLY D O 1
ATOM 8623 N N . TYR D 1 214 ? -47.967 50.865 93.973 1.00 15.94 214 TYR D N 1
ATOM 8624 C CA . TYR D 1 214 ? -48.107 50.402 92.594 1.00 13.16 214 TYR D CA 1
ATOM 8625 C C . TYR D 1 214 ? -47.646 48.955 92.587 1.00 14.63 214 TYR D C 1
ATOM 8626 O O . TYR D 1 214 ? -46.896 48.554 93.477 1.00 13.35 214 TYR D O 1
ATOM 8635 N N . TRP D 1 215 ? -48.079 48.173 91.598 1.00 13.17 215 TRP D N 1
ATOM 8636 C CA . TRP D 1 215 ? -47.620 46.786 91.509 1.00 16.23 215 TRP D CA 1
ATOM 8637 C C . TRP D 1 215 ? -46.112 46.830 91.263 1.00 15.84 215 TRP D C 1
ATOM 8638 O O . TRP D 1 215 ? -45.597 47.791 90.690 1.00 12.06 215 TRP D O 1
ATOM 8649 N N . THR D 1 216 ? -45.419 45.790 91.714 1.00 17.50 216 THR D N 1
ATOM 8650 C CA . THR D 1 216 ? -43.967 45.676 91.602 1.00 19.26 216 THR D CA 1
ATOM 8651 C C . THR D 1 216 ? -43.515 44.864 90.388 1.00 24.49 216 THR D C 1
ATOM 8652 O O . THR D 1 216 ? -44.068 43.800 90.106 1.00 23.53 216 THR D O 1
ATOM 8656 N N . VAL D 1 217 ? -42.508 45.371 89.676 1.00 16.00 217 VAL D N 1
ATOM 8657 C CA . VAL D 1 217 ? -41.981 44.696 88.493 1.00 16.85 217 VAL D CA 1
ATOM 8658 C C . VAL D 1 217 ? -40.457 44.623 88.505 1.00 21.74 217 VAL D C 1
ATOM 8659 O O . VAL D 1 217 ? -39.842 44.281 87.494 1.00 21.01 217 VAL D O 1
ATOM 8663 N N . THR D 1 218 ? -39.857 44.941 89.650 1.00 16.72 218 THR D N 1
ATOM 8664 C CA . THR D 1 218 ? -38.402 44.915 89.795 1.00 18.45 218 THR D CA 1
ATOM 8665 C C . THR D 1 218 ? -37.978 44.128 91.031 1.00 15.06 218 THR D C 1
ATOM 8666 O O . THR D 1 218 ? -38.787 43.881 91.920 1.00 14.25 218 THR D O 1
ATOM 8670 N N . ARG D 1 219 ? -36.710 43.731 91.081 1.00 20.30 219 ARG D N 1
ATOM 8671 C CA . ARG D 1 219 ? -36.200 42.966 92.215 1.00 19.17 219 ARG D CA 1
ATOM 8672 C C . ARG D 1 219 ? -35.938 43.873 93.412 1.00 17.36 219 ARG D C 1
ATOM 8673 O O . ARG D 1 219 ? -35.462 44.998 93.255 1.00 18.42 219 ARG D O 1
ATOM 8681 N N . PRO D 1 220 ? -36.251 43.399 94.624 1.00 18.80 220 PRO D N 1
ATOM 8682 C CA . PRO D 1 220 ? -36.002 44.217 95.815 1.00 22.89 220 PRO D CA 1
ATOM 8683 C C . PRO D 1 220 ? -34.504 44.108 96.139 1.00 18.25 220 PRO D C 1
ATOM 8684 O O . PRO D 1 220 ? -33.885 43.077 95.862 1.00 16.10 220 PRO D O 1
ATOM 8688 N N . ALA D 1 221 ? -33.920 45.168 96.696 1.00 20.91 221 ALA D N 1
ATOM 8689 C CA . ALA D 1 221 ? -32.502 45.158 97.071 1.00 14.75 221 ALA D CA 1
ATOM 8690 C C . ALA D 1 221 ? -32.431 44.944 98.581 1.00 22.34 221 ALA D C 1
ATOM 8691 O O . ALA D 1 221 ? -33.093 45.649 99.347 1.00 21.22 221 ALA D O 1
ATOM 8693 N N . ILE D 1 222 ? -31.616 43.982 99.002 1.00 18.35 222 ILE D N 1
ATOM 8694 C CA . ILE D 1 222 ? -31.487 43.631 100.416 1.00 18.75 222 ILE D CA 1
ATOM 8695 C C . ILE D 1 222 ? -30.160 44.088 100.990 1.00 16.58 222 ILE D C 1
ATOM 8696 O O . ILE D 1 222 ? -29.114 43.589 100.589 1.00 19.59 222 ILE D O 1
ATOM 8701 N N . SER D 1 223 ? -30.189 45.033 101.923 1.00 19.86 223 SER D N 1
ATOM 8702 C CA . SER D 1 223 ? -28.944 45.498 102.527 1.00 21.66 223 SER D CA 1
ATOM 8703 C C . SER D 1 223 ? -28.482 44.479 103.561 1.00 21.89 223 SER D C 1
ATOM 8704 O O . SER D 1 223 ? -29.236 43.589 103.959 1.00 22.99 223 SER D O 1
ATOM 8707 N N . GLU D 1 224 ? -27.237 44.632 103.993 1.00 21.51 224 GLU D N 1
ATOM 8708 C CA . GLU D 1 224 ? -26.620 43.762 104.983 1.00 25.59 224 GLU D CA 1
ATOM 8709 C C . GLU D 1 224 ? -27.412 43.681 106.289 1.00 29.23 224 GLU D C 1
ATOM 8710 O O . GLU D 1 224 ? -27.542 42.604 106.866 1.00 28.21 224 GLU D O 1
ATOM 8716 N N . ASP D 1 225 ? -27.941 44.810 106.756 1.00 23.13 225 ASP D N 1
ATOM 8717 C CA . ASP D 1 225 ? -28.689 44.813 108.008 1.00 20.06 225 ASP D CA 1
ATOM 8718 C C . ASP D 1 225 ? -30.148 44.384 107.897 1.00 25.18 225 ASP D C 1
ATOM 8719 O O . ASP D 1 225 ? -30.910 44.514 108.855 1.00 23.85 225 ASP D O 1
ATOM 8724 N N . GLY D 1 226 ? -30.545 43.880 106.733 1.00 28.91 226 GLY D N 1
ATOM 8725 C CA . GLY D 1 226 ? -31.916 43.430 106.577 1.00 19.34 226 GLY D CA 1
ATOM 8726 C C . GLY D 1 226 ? -32.892 44.444 106.006 1.00 23.90 226 GLY D C 1
ATOM 8727 O O . GLY D 1 226 ? -34.061 44.122 105.773 1.00 19.41 226 GLY D O 1
ATOM 8728 N N . THR D 1 227 ? -32.436 45.673 105.792 1.00 16.60 227 THR D N 1
ATOM 8729 C CA . THR D 1 227 ? -33.303 46.695 105.215 1.00 16.36 227 THR D CA 1
ATOM 8730 C C . THR D 1 227 ? -33.561 46.352 103.745 1.00 18.46 227 THR D C 1
ATOM 8731 O O . THR D 1 227 ? -32.629 46.061 102.988 1.00 14.20 227 THR D O 1
ATOM 8735 N N . ILE D 1 228 ? -34.828 46.368 103.349 1.00 17.61 228 ILE D N 1
ATOM 8736 C CA . ILE D 1 228 ? -35.189 46.063 101.971 1.00 18.56 228 ILE D CA 1
ATOM 8737 C C . ILE D 1 228 ? -35.513 47.338 101.212 1.00 21.74 228 ILE D C 1
ATOM 8738 O O . ILE D 1 228 ? -36.332 48.151 101.653 1.00 21.45 228 ILE D O 1
ATOM 8743 N N . TYR D 1 229 ? -34.855 47.514 100.072 1.00 18.23 229 TYR D N 1
ATOM 8744 C CA . TYR D 1 229 ? -35.084 48.683 99.239 1.00 18.69 229 TYR D CA 1
ATOM 8745 C C . TYR D 1 229 ? -35.780 48.277 97.941 1.00 22.46 229 TYR D C 1
ATOM 8746 O O . TYR D 1 229 ? -35.366 47.327 97.280 1.00 18.91 229 TYR D O 1
ATOM 8755 N N . VAL D 1 230 ? -36.851 48.983 97.596 1.00 11.18 230 VAL D N 1
ATOM 8756 C CA . VAL D 1 230 ? -37.563 48.724 96.355 1.00 10.56 230 VAL D CA 1
ATOM 8757 C C . VAL D 1 230 ? -37.936 50.037 95.695 1.00 15.40 230 VAL D C 1
ATOM 8758 O O . VAL D 1 230 ? -38.394 50.977 96.354 1.00 17.65 230 VAL D O 1
ATOM 8762 N N . THR D 1 231 ? -37.707 50.114 94.393 1.00 10.16 231 THR D N 1
ATOM 8763 C CA . THR D 1 231 ? -38.083 51.299 93.643 1.00 13.27 231 THR D CA 1
ATOM 8764 C C . THR D 1 231 ? -39.538 51.035 93.260 1.00 15.83 231 THR D C 1
ATOM 8765 O O . THR D 1 231 ? -40.015 49.905 93.370 1.00 16.66 231 THR D O 1
ATOM 8769 N N . SER D 1 232 ? -40.245 52.063 92.813 1.00 9.98 232 SER D N 1
ATOM 8770 C CA . SER D 1 232 ? -41.638 51.882 92.430 1.00 12.99 232 SER D CA 1
ATOM 8771 C C . SER D 1 232 ? -42.035 52.711 91.226 1.00 13.86 232 SER D C 1
ATOM 8772 O O . SER D 1 232 ? -41.504 53.804 91.005 1.00 14.80 232 SER D O 1
ATOM 8775 N N . LEU D 1 233 ? -42.984 52.189 90.457 1.00 11.82 233 LEU D N 1
ATOM 8776 C CA . LEU D 1 233 ? -43.477 52.897 89.291 1.00 13.00 233 LEU D CA 1
ATOM 8777 C C . LEU D 1 233 ? -44.155 54.181 89.736 1.00 15.60 233 LEU D C 1
ATOM 8778 O O . LEU D 1 233 ? -44.477 55.031 88.909 1.00 13.77 233 LEU D O 1
ATOM 8783 N N . ASP D 1 234 ? -44.383 54.334 91.039 1.00 15.16 234 ASP D N 1
ATOM 8784 C CA . ASP D 1 234 ? -45.022 55.554 91.508 1.00 14.10 234 ASP D CA 1
ATOM 8785 C C . ASP D 1 234 ? -44.012 56.679 91.714 1.00 18.19 234 ASP D C 1
ATOM 8786 O O . ASP D 1 234 ? -44.364 57.751 92.191 1.00 15.11 234 ASP D O 1
ATOM 8791 N N . GLY D 1 235 ? -42.757 56.433 91.347 1.00 17.16 235 GLY D N 1
ATOM 8792 C CA . GLY D 1 235 ? -41.743 57.467 91.475 1.00 9.37 235 GLY D CA 1
ATOM 8793 C C . GLY D 1 235 ? -40.970 57.523 92.783 1.00 12.64 235 GLY D C 1
ATOM 8794 O O . GLY D 1 235 ? -40.071 58.349 92.923 1.00 17.62 235 GLY D O 1
ATOM 8795 N N . HIS D 1 236 ? -41.292 56.658 93.739 1.00 15.52 236 HIS D N 1
ATOM 8796 C CA . HIS D 1 236 ? -40.585 56.666 95.024 1.00 17.17 236 HIS D CA 1
ATOM 8797 C C . HIS D 1 236 ? -39.578 55.537 95.195 1.00 16.68 236 HIS D C 1
ATOM 8798 O O . HIS D 1 236 ? -39.656 54.507 94.522 1.00 12.32 236 HIS D O 1
ATOM 8805 N N . LEU D 1 237 ? -38.618 55.756 96.095 1.00 16.30 237 LEU D N 1
ATOM 8806 C CA . LEU D 1 237 ? -37.654 54.725 96.474 1.00 10.24 237 LEU D CA 1
ATOM 8807 C C . LEU D 1 237 ? -38.153 54.455 97.888 1.00 13.31 237 LEU D C 1
ATOM 8808 O O . LEU D 1 237 ? -38.278 55.379 98.696 1.00 17.89 237 LEU D O 1
ATOM 8813 N N . TYR D 1 238 ? -38.471 53.205 98.179 1.00 11.99 238 TYR D N 1
ATOM 8814 C CA . TYR D 1 238 ? -38.962 52.841 99.497 1.00 12.27 238 TYR D CA 1
ATOM 8815 C C . TYR D 1 238 ? -37.923 52.007 100.237 1.00 14.24 238 TYR D C 1
ATOM 8816 O O . TYR D 1 238 ? -37.236 51.172 99.637 1.00 15.20 238 TYR D O 1
ATOM 8825 N N . ALA D 1 239 ? -37.809 52.250 101.538 1.00 13.20 239 ALA D N 1
ATOM 8826 C CA . ALA D 1 239 ? -36.915 51.488 102.400 1.00 8.47 239 ALA D CA 1
ATOM 8827 C C . ALA D 1 239 ? -37.881 50.775 103.336 1.00 10.88 239 ALA D C 1
ATOM 8828 O O . ALA D 1 239 ? -38.763 51.405 103.920 1.00 13.87 239 ALA D O 1
ATOM 8830 N N . ILE D 1 240 ? -37.731 49.464 103.462 1.00 16.94 240 ILE D N 1
ATOM 8831 C CA . ILE D 1 240 ? -38.607 48.668 104.314 1.00 15.30 240 ILE D CA 1
ATOM 8832 C C . ILE D 1 240 ? -37.796 48.014 105.424 1.00 22.10 240 ILE D C 1
ATOM 8833 O O . ILE D 1 240 ? -36.721 47.466 105.171 1.00 18.74 240 ILE D O 1
ATOM 8838 N N . ASN D 1 241 ? -38.311 48.072 106.649 1.00 21.89 241 ASN D N 1
ATOM 8839 C CA . ASN D 1 241 ? -37.639 47.463 107.795 1.00 20.79 241 ASN D CA 1
ATOM 8840 C C . ASN D 1 241 ? -37.867 45.961 107.759 1.00 19.45 241 ASN D C 1
ATOM 8841 O O . ASN D 1 241 ? -38.808 45.485 107.126 1.00 18.90 241 ASN D O 1
ATOM 8846 N N . PRO D 1 242 ? -37.005 45.194 108.440 1.00 21.06 242 PRO D N 1
ATOM 8847 C CA . PRO D 1 242 ? -37.115 43.733 108.489 1.00 21.57 242 PRO D CA 1
ATOM 8848 C C . PRO D 1 242 ? -38.511 43.253 108.898 1.00 21.86 242 PRO D C 1
ATOM 8849 O O . PRO D 1 242 ? -38.955 42.188 108.470 1.00 27.06 242 PRO D O 1
ATOM 8853 N N . ASP D 1 243 ? -39.201 44.041 109.719 1.00 21.40 243 ASP D N 1
ATOM 8854 C CA . ASP D 1 243 ? -40.536 43.669 110.177 1.00 28.15 243 ASP D CA 1
ATOM 8855 C C . ASP D 1 243 ? -41.655 44.079 109.227 1.00 23.72 243 ASP D C 1
ATOM 8856 O O . ASP D 1 243 ? -42.830 43.977 109.573 1.00 28.30 243 ASP D O 1
ATOM 8861 N N . GLY D 1 244 ? -41.302 44.553 108.038 1.00 25.09 244 GLY D N 1
ATOM 8862 C CA . GLY D 1 244 ? -42.323 44.940 107.085 1.00 20.95 244 GLY D CA 1
ATOM 8863 C C . GLY D 1 244 ? -42.765 46.388 107.154 1.00 25.59 244 GLY D C 1
ATOM 8864 O O . GLY D 1 244 ? -43.374 46.891 106.212 1.00 30.17 244 GLY D O 1
ATOM 8865 N N . THR D 1 245 ? -42.479 47.067 108.258 1.00 25.83 245 THR D N 1
ATOM 8866 C CA . THR D 1 245 ? -42.869 48.467 108.388 1.00 25.68 245 THR D CA 1
ATOM 8867 C C . THR D 1 245 ? -42.013 49.333 107.465 1.00 24.46 245 THR D C 1
ATOM 8868 O O . THR D 1 245 ? -40.892 48.966 107.119 1.00 20.67 245 THR D O 1
ATOM 8872 N N . GLU D 1 246 ? -42.553 50.476 107.058 1.00 22.87 246 GLU D N 1
ATOM 8873 C CA . GLU D 1 246 ? -41.834 51.389 106.182 1.00 24.56 246 GLU D CA 1
ATOM 8874 C C . GLU D 1 246 ? -40.800 52.183 106.976 1.00 25.74 246 GLU D C 1
ATOM 8875 O O . GLU D 1 246 ? -41.131 52.803 107.984 1.00 22.27 246 GLU D O 1
ATOM 8881 N N . LYS D 1 247 ? -39.550 52.165 106.522 1.00 21.17 247 LYS D N 1
ATOM 8882 C CA . LYS D 1 247 ? -38.484 52.898 107.200 1.00 20.23 247 LYS D CA 1
ATOM 8883 C C . LYS D 1 247 ? -38.534 54.353 106.731 1.00 23.47 247 LYS D C 1
ATOM 8884 O O . LYS D 1 247 ? -38.404 55.288 107.524 1.00 19.99 247 LYS D O 1
ATOM 8890 N N . TRP D 1 248 ? -38.720 54.530 105.429 1.00 18.81 248 TRP D N 1
ATOM 8891 C CA . TRP D 1 248 ? -38.845 55.849 104.819 1.00 21.75 248 TRP D CA 1
ATOM 8892 C C . TRP D 1 248 ? -39.086 55.712 103.316 1.00 19.18 248 TRP D C 1
ATOM 8893 O O . TRP D 1 248 ? -39.061 54.608 102.767 1.00 13.96 248 TRP D O 1
ATOM 8904 N N . ARG D 1 249 ? -39.336 56.833 102.656 1.00 15.52 249 ARG D N 1
ATOM 8905 C CA . ARG D 1 249 ? -39.550 56.828 101.216 1.00 21.36 249 ARG D CA 1
ATOM 8906 C C . ARG D 1 249 ? -38.948 58.110 100.668 1.00 15.03 249 ARG D C 1
ATOM 8907 O O . ARG D 1 249 ? -38.877 59.106 101.385 1.00 19.13 249 ARG D O 1
ATOM 8915 N N . PHE D 1 250 ? -38.490 58.072 99.417 1.00 21.43 250 PHE D N 1
ATOM 8916 C CA . PHE D 1 250 ? -37.898 59.240 98.754 1.00 16.19 250 PHE D CA 1
ATOM 8917 C C . PHE D 1 250 ? -38.583 59.442 97.402 1.00 17.05 250 PHE D C 1
ATOM 8918 O O . PHE D 1 250 ? -38.424 58.628 96.495 1.00 11.60 250 PHE D O 1
ATOM 8926 N N . LYS D 1 251 ? -39.322 60.540 97.273 1.00 19.28 251 LYS D N 1
ATOM 8927 C CA . LYS D 1 251 ? -40.061 60.862 96.052 1.00 23.47 251 LYS D CA 1
ATOM 8928 C C . LYS D 1 251 ? -39.246 61.518 94.936 1.00 25.31 251 LYS D C 1
ATOM 8929 O O . LYS D 1 251 ? -38.388 62.359 95.204 1.00 18.37 251 LYS D O 1
ATOM 8935 N N . THR D 1 252 ? -39.503 61.132 93.685 1.00 16.29 252 THR D N 1
ATOM 8936 C CA . THR D 1 252 ? -38.804 61.761 92.560 1.00 16.75 252 THR D CA 1
ATOM 8937 C C . THR D 1 252 ? -39.810 62.357 91.580 1.00 17.04 252 THR D C 1
ATOM 8938 O O . THR D 1 252 ? -39.496 63.294 90.849 1.00 21.39 252 THR D O 1
ATOM 8942 N N . GLY D 1 253 ? -41.021 61.814 91.562 1.00 22.95 253 GLY D N 1
ATOM 8943 C CA . GLY D 1 253 ? -42.022 62.332 90.646 1.00 27.23 253 GLY D CA 1
ATOM 8944 C C . GLY D 1 253 ? -41.906 61.733 89.255 1.00 26.40 253 GLY D C 1
ATOM 8945 O O . GLY D 1 253 ? -42.651 62.101 88.343 1.00 31.33 253 GLY D O 1
ATOM 8946 N N . LYS D 1 254 ? -40.963 60.815 89.080 1.00 16.86 254 LYS D N 1
ATOM 8947 C CA . LYS D 1 254 ? -40.767 60.159 87.790 1.00 16.52 254 LYS D CA 1
ATOM 8948 C C . LYS D 1 254 ? -40.780 58.655 88.018 1.00 13.08 254 LYS D C 1
ATOM 8949 O O . LYS D 1 254 ? -40.094 58.152 88.905 1.00 9.93 254 LYS D O 1
ATOM 8955 N N . ARG D 1 255 ? -41.557 57.936 87.219 1.00 19.28 255 ARG D N 1
ATOM 8956 C CA . ARG D 1 255 ? -41.644 56.495 87.375 1.00 18.32 255 ARG D CA 1
ATOM 8957 C C . ARG D 1 255 ? -40.271 55.822 87.308 1.00 17.91 255 ARG D C 1
ATOM 8958 O O . ARG D 1 255 ? -39.439 56.178 86.475 1.00 11.40 255 ARG D O 1
ATOM 8966 N N . ILE D 1 256 ? -40.032 54.863 88.202 1.00 12.19 256 ILE D N 1
ATOM 8967 C CA . ILE D 1 256 ? -38.767 54.125 88.222 1.00 15.93 256 ILE D CA 1
ATOM 8968 C C . ILE D 1 256 ? -39.102 52.733 87.706 1.00 18.70 256 ILE D C 1
ATOM 8969 O O . ILE D 1 256 ? -39.972 52.049 88.252 1.00 15.83 256 ILE D O 1
ATOM 8974 N N . GLU D 1 257 ? -38.393 52.310 86.668 1.00 16.70 257 GLU D N 1
ATOM 8975 C CA . GLU D 1 257 ? -38.648 51.021 86.049 1.00 16.12 257 GLU D CA 1
ATOM 8976 C C . GLU D 1 257 ? -37.546 49.989 86.257 1.00 16.56 257 GLU D C 1
ATOM 8977 O O . GLU D 1 257 ? -37.603 48.890 85.706 1.00 21.26 257 GLU D O 1
ATOM 8983 N N . SER D 1 258 ? -36.552 50.339 87.066 1.00 14.59 258 SER D N 1
ATOM 8984 C CA . SER D 1 258 ? -35.442 49.438 87.344 1.00 12.90 258 SER D CA 1
ATOM 8985 C C . SER D 1 258 ? -35.200 49.317 88.843 1.00 16.70 258 SER D C 1
ATOM 8986 O O . SER D 1 258 ? -35.659 50.151 89.619 1.00 14.22 258 SER D O 1
ATOM 8989 N N . SER D 1 259 ? -34.485 48.269 89.237 1.00 15.18 259 SER D N 1
ATOM 8990 C CA . SER D 1 259 ? -34.171 48.023 90.635 1.00 18.27 259 SER D CA 1
ATOM 8991 C C . SER D 1 259 ? -33.040 48.945 91.088 1.00 15.91 259 SER D C 1
ATOM 8992 O O . SER D 1 259 ? -32.255 49.419 90.277 1.00 12.97 259 SER D O 1
ATOM 8995 N N . PRO D 1 260 ? -32.956 49.214 92.400 1.00 14.99 260 PRO D N 1
ATOM 8996 C CA . PRO D 1 260 ? -31.910 50.072 92.962 1.00 14.37 260 PRO D CA 1
ATOM 8997 C C . PRO D 1 260 ? -30.712 49.180 93.272 1.00 18.62 260 PRO D C 1
ATOM 8998 O O . PRO D 1 260 ? -30.853 47.961 93.323 1.00 14.08 260 PRO D O 1
ATOM 9002 N N . VAL D 1 261 ? -29.545 49.786 93.472 1.00 14.60 261 VAL D N 1
ATOM 9003 C CA . VAL D 1 261 ? -28.328 49.045 93.790 1.00 12.57 261 VAL D CA 1
ATOM 9004 C C . VAL D 1 261 ? -27.642 49.690 95.006 1.00 15.67 261 VAL D C 1
ATOM 9005 O O . VAL D 1 261 ? -27.684 50.909 95.174 1.00 15.69 261 VAL D O 1
ATOM 9009 N N . ILE D 1 262 ? -27.024 48.870 95.851 1.00 17.33 262 ILE D N 1
ATOM 9010 C CA . ILE D 1 262 ? -26.341 49.353 97.052 1.00 21.51 262 ILE D CA 1
ATOM 9011 C C . ILE D 1 262 ? -24.826 49.410 96.855 1.00 20.72 262 ILE D C 1
ATOM 9012 O O . ILE D 1 262 ? -24.211 48.417 96.465 1.00 21.74 262 ILE D O 1
ATOM 9017 N N . GLY D 1 263 ? -24.227 50.562 97.141 1.00 23.20 263 GLY D N 1
ATOM 9018 C CA . GLY D 1 263 ? -22.788 50.701 96.995 1.00 31.30 263 GLY D CA 1
ATOM 9019 C C . GLY D 1 263 ? -22.029 50.163 98.199 1.00 33.24 263 GLY D C 1
ATOM 9020 O O . GLY D 1 263 ? -22.638 49.675 99.150 1.00 30.96 263 GLY D O 1
ATOM 9021 N N . ASN D 1 264 ? -20.702 50.249 98.165 1.00 37.19 264 ASN D N 1
ATOM 9022 C CA . ASN D 1 264 ? -19.879 49.761 99.271 1.00 34.84 264 ASN D CA 1
ATOM 9023 C C . ASN D 1 264 ? -20.005 50.656 100.497 1.00 34.55 264 ASN D C 1
ATOM 9024 O O . ASN D 1 264 ? -19.551 50.297 101.580 1.00 42.96 264 ASN D O 1
ATOM 9029 N N . THR D 1 265 ? -20.615 51.824 100.322 1.00 31.47 265 THR D N 1
ATOM 9030 C CA . THR D 1 265 ? -20.791 52.763 101.422 1.00 35.34 265 THR D CA 1
ATOM 9031 C C . THR D 1 265 ? -22.233 52.745 101.919 1.00 34.49 265 THR D C 1
ATOM 9032 O O . THR D 1 265 ? -22.657 53.642 102.645 1.00 33.65 265 THR D O 1
ATOM 9036 N N . ASP D 1 266 ? -22.977 51.718 101.518 1.00 31.54 266 ASP D N 1
ATOM 9037 C CA . ASP D 1 266 ? -24.380 51.554 101.902 1.00 31.12 266 ASP D CA 1
ATOM 9038 C C . ASP D 1 266 ? -25.295 52.562 101.206 1.00 23.15 266 ASP D C 1
ATOM 9039 O O . ASP D 1 266 ? -26.500 52.591 101.458 1.00 23.38 266 ASP D O 1
ATOM 9044 N N . THR D 1 267 ? -24.726 53.397 100.343 1.00 24.42 267 THR D N 1
ATOM 9045 C CA . THR D 1 267 ? -25.530 54.370 99.613 1.00 18.38 267 THR D CA 1
ATOM 9046 C C . THR D 1 267 ? -26.453 53.568 98.682 1.00 20.74 267 THR D C 1
ATOM 9047 O O . THR D 1 267 ? -26.076 52.493 98.211 1.00 13.12 267 THR D O 1
ATOM 9051 N N . ILE D 1 268 ? -27.661 54.074 98.434 1.00 16.88 268 ILE D N 1
ATOM 9052 C CA . ILE D 1 268 ? -28.610 53.386 97.549 1.00 16.18 268 ILE D CA 1
ATOM 9053 C C . ILE D 1 268 ? -28.788 54.214 96.286 1.00 10.61 268 ILE D C 1
ATOM 9054 O O . ILE D 1 268 ? -29.233 55.362 96.352 1.00 12.60 268 ILE D O 1
ATOM 9059 N N . TYR D 1 269 ? -28.456 53.631 95.139 1.00 9.82 269 TYR D N 1
ATOM 9060 C CA . TYR D 1 269 ? -28.564 54.334 93.861 1.00 10.86 269 TYR D CA 1
ATOM 9061 C C . TYR D 1 269 ? -29.656 53.755 92.957 1.00 10.31 269 TYR D C 1
ATOM 9062 O O . TYR D 1 269 ? -29.951 52.565 93.013 1.00 11.03 269 TYR D O 1
ATOM 9071 N N . PHE D 1 270 ? -30.255 54.609 92.133 1.00 12.08 270 PHE D N 1
ATOM 9072 C CA . PHE D 1 270 ? -31.281 54.189 91.186 1.00 10.92 270 PHE D CA 1
ATOM 9073 C C . PHE D 1 270 ? -31.463 55.311 90.160 1.00 15.64 270 PHE D C 1
ATOM 9074 O O . PHE D 1 270 ? -30.909 56.405 90.308 1.00 14.38 270 PHE D O 1
ATOM 9082 N N . GLY D 1 271 ? -32.233 55.036 89.117 1.00 12.09 271 GLY D N 1
ATOM 9083 C CA . GLY D 1 271 ? -32.471 56.041 88.104 1.00 12.05 271 GLY D CA 1
ATOM 9084 C C . GLY D 1 271 ? -33.898 55.955 87.607 1.00 13.35 271 GLY D C 1
ATOM 9085 O O . GLY D 1 271 ? -34.418 54.856 87.396 1.00 9.68 271 GLY D O 1
ATOM 9086 N N . SER D 1 272 ? -34.541 57.107 87.440 1.00 15.91 272 SER D N 1
ATOM 9087 C CA . SER D 1 272 ? -35.912 57.135 86.941 1.00 22.76 272 SER D CA 1
ATOM 9088 C C . SER D 1 272 ? -35.851 56.912 85.428 1.00 17.86 272 SER D C 1
ATOM 9089 O O . SER D 1 272 ? -34.761 56.897 84.859 1.00 15.92 272 SER D O 1
ATOM 9092 N N . TYR D 1 273 ? -37.003 56.738 84.781 1.00 15.23 273 TYR D N 1
ATOM 9093 C CA . TYR D 1 273 ? -37.056 56.466 83.339 1.00 16.10 273 TYR D CA 1
ATOM 9094 C C . TYR D 1 273 ? -36.326 57.464 82.439 1.00 16.27 273 TYR D C 1
ATOM 9095 O O . TYR D 1 273 ? -35.752 57.085 81.414 1.00 16.73 273 TYR D O 1
ATOM 9104 N N . ASP D 1 274 ? -36.354 58.735 82.819 1.00 13.88 274 ASP D N 1
ATOM 9105 C CA . ASP D 1 274 ? -35.713 59.783 82.030 1.00 16.74 274 ASP D CA 1
ATOM 9106 C C . ASP D 1 274 ? -34.194 59.874 82.225 1.00 17.56 274 ASP D C 1
ATOM 9107 O O . ASP D 1 274 ? -33.552 60.803 81.734 1.00 20.29 274 ASP D O 1
ATOM 9112 N N . GLY D 1 275 ? -33.618 58.922 82.947 1.00 15.05 275 GLY D N 1
ATOM 9113 C CA . GLY D 1 275 ? -32.180 58.945 83.154 1.00 12.36 275 GLY D CA 1
ATOM 9114 C C . GLY D 1 275 ? -31.719 59.833 84.297 1.00 20.24 275 GLY D C 1
ATOM 9115 O O . GLY D 1 275 ? -30.533 60.152 84.402 1.00 18.18 275 GLY D O 1
ATOM 9116 N N . HIS D 1 276 ? -32.646 60.241 85.158 1.00 11.94 276 HIS D N 1
ATOM 9117 C CA . HIS D 1 276 ? -32.275 61.076 86.289 1.00 15.54 276 HIS D CA 1
ATOM 9118 C C . HIS D 1 276 ? -31.753 60.126 87.370 1.00 17.39 276 HIS D C 1
ATOM 9119 O O . HIS D 1 276 ? -32.496 59.288 87.872 1.00 12.53 276 HIS D O 1
ATOM 9126 N N . LEU D 1 277 ? -30.461 60.232 87.680 1.00 11.40 277 LEU D N 1
ATOM 9127 C CA . LEU D 1 277 ? -29.803 59.383 88.683 1.00 13.98 277 LEU D CA 1
ATOM 9128 C C . LEU D 1 277 ? -29.886 59.954 90.097 1.00 20.26 277 LEU D C 1
ATOM 9129 O O . LEU D 1 277 ? -29.747 61.160 90.289 1.00 18.73 277 LEU D O 1
ATOM 9134 N N . TYR D 1 278 ? -30.102 59.085 91.084 1.00 15.49 278 TYR D N 1
ATOM 9135 C CA . TYR D 1 278 ? -30.178 59.509 92.482 1.00 18.48 278 TYR D CA 1
ATOM 9136 C C . TYR D 1 278 ? -29.312 58.658 93.410 1.00 18.59 278 TYR D C 1
ATOM 9137 O O . TYR D 1 278 ? -29.173 57.449 93.217 1.00 17.78 278 TYR D O 1
ATOM 9146 N N . ALA D 1 279 ? -28.749 59.306 94.424 1.00 16.78 279 ALA D N 1
ATOM 9147 C CA . ALA D 1 279 ? -27.924 58.644 95.432 1.00 16.65 279 ALA D CA 1
ATOM 9148 C C . ALA D 1 279 ? -28.595 58.955 96.764 1.00 13.99 279 ALA D C 1
ATOM 9149 O O . ALA D 1 279 ? -28.684 60.117 97.164 1.00 12.43 279 ALA D O 1
ATOM 9151 N N . ILE D 1 280 ? -29.080 57.927 97.451 1.00 13.14 280 ILE D N 1
ATOM 9152 C CA . ILE D 1 280 ? -29.775 58.143 98.720 1.00 15.85 280 ILE D CA 1
ATOM 9153 C C . ILE D 1 280 ? -29.028 57.518 99.894 1.00 13.72 280 ILE D C 1
ATOM 9154 O O . ILE D 1 280 ? -28.579 56.373 99.816 1.00 15.08 280 ILE D O 1
ATOM 9159 N N . ASN D 1 281 ? -28.882 58.280 100.972 1.00 17.28 281 ASN D N 1
ATOM 9160 C CA . ASN D 1 281 ? -28.215 57.773 102.165 1.00 17.48 281 ASN D CA 1
ATOM 9161 C C . ASN D 1 281 ? -29.173 56.821 102.867 1.00 13.14 281 ASN D C 1
ATOM 9162 O O . ASN D 1 281 ? -30.384 56.883 102.667 1.00 14.15 281 ASN D O 1
ATOM 9167 N N . PRO D 1 282 ? -28.637 55.924 103.699 1.00 18.73 282 PRO D N 1
ATOM 9168 C CA . PRO D 1 282 ? -29.436 54.948 104.442 1.00 12.96 282 PRO D CA 1
ATOM 9169 C C . PRO D 1 282 ? -30.521 55.563 105.323 1.00 13.20 282 PRO D C 1
ATOM 9170 O O . PRO D 1 282 ? -31.388 54.848 105.817 1.00 16.01 282 PRO D O 1
ATOM 9174 N N . ASP D 1 283 ? -30.481 56.876 105.539 1.00 13.97 283 ASP D N 1
ATOM 9175 C CA . ASP D 1 283 ? -31.519 57.485 106.365 1.00 15.14 283 ASP D CA 1
ATOM 9176 C C . ASP D 1 283 ? -32.623 58.133 105.526 1.00 17.21 283 ASP D C 1
ATOM 9177 O O . ASP D 1 283 ? -33.516 58.794 106.057 1.00 20.27 283 ASP D O 1
ATOM 9182 N N . GLY D 1 284 ? -32.573 57.923 104.214 1.00 18.06 284 GLY D N 1
ATOM 9183 C CA . GLY D 1 284 ? -33.592 58.480 103.345 1.00 8.84 284 GLY D CA 1
ATOM 9184 C C . GLY D 1 284 ? -33.280 59.881 102.861 1.00 20.62 284 GLY D C 1
ATOM 9185 O O . GLY D 1 284 ? -34.043 60.456 102.082 1.00 12.65 284 GLY D O 1
ATOM 9186 N N . THR D 1 285 ? -32.167 60.440 103.325 1.00 15.10 285 THR D N 1
ATOM 9187 C CA . THR D 1 285 ? -31.774 61.773 102.901 1.00 19.75 285 THR D CA 1
ATOM 9188 C C . THR D 1 285 ? -30.960 61.635 101.615 1.00 14.56 285 THR D C 1
ATOM 9189 O O . THR D 1 285 ? -30.253 60.647 101.437 1.00 13.35 285 THR D O 1
ATOM 9193 N N . GLU D 1 286 ? -31.080 62.610 100.716 1.00 15.54 286 GLU D N 1
ATOM 9194 C CA . GLU D 1 286 ? -30.367 62.574 99.438 1.00 19.76 286 GLU D CA 1
ATOM 9195 C C . GLU D 1 286 ? -28.878 62.894 99.561 1.00 25.41 286 GLU D C 1
ATOM 9196 O O . GLU D 1 286 ? -28.497 63.828 100.266 1.00 20.32 286 GLU D O 1
ATOM 9202 N N . LYS D 1 287 ? -28.036 62.112 98.886 1.00 21.28 287 LYS D N 1
ATOM 9203 C CA . LYS D 1 287 ? -26.603 62.387 98.888 1.00 17.17 287 LYS D CA 1
ATOM 9204 C C . LYS D 1 287 ? -26.359 63.269 97.665 1.00 23.09 287 LYS D C 1
ATOM 9205 O O . LYS D 1 287 ? -25.686 64.293 97.754 1.00 27.14 287 LYS D O 1
ATOM 9211 N N . TRP D 1 288 ? -26.908 62.863 96.522 1.00 15.79 288 TRP D N 1
ATOM 9212 C CA . TRP D 1 288 ? -26.796 63.648 95.294 1.00 18.61 288 TRP D CA 1
ATOM 9213 C C . TRP D 1 288 ? -27.756 63.146 94.211 1.00 23.18 288 TRP D C 1
ATOM 9214 O O . TRP D 1 288 ? -28.405 62.110 94.364 1.00 20.73 288 TRP D O 1
ATOM 9225 N N . ASN D 1 289 ? -27.874 63.911 93.135 1.00 22.98 289 ASN D N 1
ATOM 9226 C CA . ASN D 1 289 ? -28.715 63.525 92.016 1.00 20.90 289 ASN D CA 1
ATOM 9227 C C . ASN D 1 289 ? -28.082 64.149 90.778 1.00 23.64 289 ASN D C 1
ATOM 9228 O O . ASN D 1 289 ? -27.399 65.169 90.875 1.00 17.68 289 ASN D O 1
ATOM 9233 N N . PHE D 1 290 ? -28.252 63.508 89.628 1.00 17.93 290 PHE D N 1
ATOM 9234 C CA . PHE D 1 290 ? -27.677 64.018 88.414 1.00 14.63 290 PHE D CA 1
ATOM 9235 C C . PHE D 1 290 ? -28.576 63.701 87.207 1.00 21.91 290 PHE D C 1
ATOM 9236 O O . PHE D 1 290 ? -28.888 62.511 86.967 1.00 20.32 290 PHE D O 1
ATOM 9244 N N . GLU D 1 291 ? -28.945 64.705 86.423 1.00 21.10 291 GLU D N 1
ATOM 9245 C CA . GLU D 1 291 ? -29.757 64.428 85.242 1.00 25.13 291 GLU D CA 1
ATOM 9246 C C . GLU D 1 291 ? -28.828 64.113 84.074 1.00 25.82 291 GLU D C 1
ATOM 9247 O O . GLU D 1 291 ? -28.026 64.953 83.667 1.00 18.93 291 GLU D O 1
ATOM 9253 N N . THR D 1 292 ? -28.931 62.901 83.542 1.00 19.21 292 THR D N 1
ATOM 9254 C CA . THR D 1 292 ? -28.082 62.495 82.428 1.00 21.51 292 THR D CA 1
ATOM 9255 C C . THR D 1 292 ? -28.639 62.920 81.074 1.00 22.57 292 THR D C 1
ATOM 9256 O O . THR D 1 292 ? -27.893 63.055 80.104 1.00 23.60 292 THR D O 1
ATOM 9260 N N . GLY D 1 293 ? -29.948 63.119 81.005 1.00 21.65 293 GLY D N 1
ATOM 9261 C CA . GLY D 1 293 ? -30.559 63.502 79.745 1.00 18.77 293 GLY D CA 1
ATOM 9262 C C . GLY D 1 293 ? -30.718 62.294 78.839 1.00 22.39 293 GLY D C 1
ATOM 9263 O O . GLY D 1 293 ? -31.183 62.412 77.706 1.00 20.05 293 GLY D O 1
ATOM 9264 N N . SER D 1 294 ? -30.327 61.126 79.342 1.00 17.31 294 SER D N 1
ATOM 9265 C CA . SER D 1 294 ? -30.422 59.876 78.584 1.00 20.82 294 SER D CA 1
ATOM 9266 C C . SER D 1 294 ? -31.349 58.896 79.296 1.00 19.11 294 SER D C 1
ATOM 9267 O O . SER D 1 294 ? -31.065 58.474 80.414 1.00 15.94 294 SER D O 1
ATOM 9270 N N . TRP D 1 295 ? -32.452 58.534 78.646 1.00 19.53 295 TRP D N 1
ATOM 9271 C CA . TRP D 1 295 ? -33.411 57.593 79.223 1.00 23.70 295 TRP D CA 1
ATOM 9272 C C . TRP D 1 295 ? -32.764 56.251 79.556 1.00 22.43 295 TRP D C 1
ATOM 9273 O O . TRP D 1 295 ? -31.923 55.757 78.810 1.00 22.00 295 TRP D O 1
ATOM 9284 N N . ILE D 1 296 ? -33.151 55.669 80.686 1.00 23.01 296 ILE D N 1
ATOM 9285 C CA . ILE D 1 296 ? -32.617 54.375 81.090 1.00 26.63 296 ILE D CA 1
ATOM 9286 C C . ILE D 1 296 ? -33.760 53.413 81.390 1.00 27.41 296 ILE D C 1
ATOM 9287 O O . ILE D 1 296 ? -34.801 53.808 81.923 1.00 30.13 296 ILE D O 1
ATOM 9292 N N . ILE D 1 297 ? -33.555 52.146 81.052 1.00 24.96 297 ILE D N 1
ATOM 9293 C CA . ILE D 1 297 ? -34.556 51.118 81.288 1.00 21.42 297 ILE D CA 1
ATOM 9294 C C . ILE D 1 297 ? -33.867 49.906 81.911 1.00 29.10 297 ILE D C 1
ATOM 9295 O O . ILE D 1 297 ? -34.452 49.196 82.731 1.00 22.54 297 ILE D O 1
ATOM 9300 N N . ALA D 1 298 ? -32.611 49.684 81.531 1.00 25.40 298 ALA D N 1
ATOM 9301 C CA . ALA D 1 298 ? -31.840 48.562 82.061 1.00 26.25 298 ALA D CA 1
ATOM 9302 C C . ALA D 1 298 ? -31.498 48.800 83.526 1.00 22.20 298 ALA D C 1
ATOM 9303 O O . ALA D 1 298 ? -31.293 49.937 83.945 1.00 18.92 298 ALA D O 1
ATOM 9305 N N . THR D 1 299 ? -31.433 47.727 84.304 1.00 24.14 299 THR D N 1
ATOM 9306 C CA . THR D 1 299 ? -31.094 47.864 85.711 1.00 28.44 299 THR D CA 1
ATOM 9307 C C . THR D 1 299 ? -29.587 48.022 85.853 1.00 25.29 299 THR D C 1
ATOM 9308 O O . THR D 1 299 ? -28.813 47.453 85.085 1.00 19.07 299 THR D O 1
ATOM 9312 N N . PRO D 1 300 ? -29.152 48.808 86.844 1.00 21.60 300 PRO D N 1
ATOM 9313 C CA . PRO D 1 300 ? -27.726 49.033 87.072 1.00 21.66 300 PRO D CA 1
ATOM 9314 C C . PRO D 1 300 ? -27.006 47.736 87.414 1.00 22.94 300 PRO D C 1
ATOM 9315 O O . PRO D 1 300 ? -27.622 46.777 87.884 1.00 21.56 300 PRO D O 1
ATOM 9319 N N . VAL D 1 301 ? -25.704 47.706 87.149 1.00 16.18 301 VAL D N 1
ATOM 9320 C CA . VAL D 1 301 ? -24.888 46.538 87.441 1.00 15.62 301 VAL D CA 1
ATOM 9321 C C . VAL D 1 301 ? -23.713 46.997 88.292 1.00 19.35 301 VAL D C 1
ATOM 9322 O O . VAL D 1 301 ? -23.311 48.156 88.218 1.00 23.33 301 VAL D O 1
ATOM 9326 N N . ILE D 1 302 ? -23.170 46.094 89.102 1.00 14.62 302 ILE D N 1
ATOM 9327 C CA . ILE D 1 302 ? -22.059 46.436 89.975 1.00 16.72 302 ILE D CA 1
ATOM 9328 C C . ILE D 1 302 ? -20.942 45.395 89.888 1.00 22.82 302 ILE D C 1
ATOM 9329 O O . ILE D 1 302 ? -21.208 44.191 89.867 1.00 22.87 302 ILE D O 1
ATOM 9334 N N . ASP D 1 303 ? -19.692 45.855 89.813 1.00 20.87 303 ASP D N 1
ATOM 9335 C CA . ASP D 1 303 ? -18.565 44.923 89.730 1.00 31.90 303 ASP D CA 1
ATOM 9336 C C . ASP D 1 303 ? -17.925 44.635 91.086 1.00 31.80 303 ASP D C 1
ATOM 9337 O O . ASP D 1 303 ? -18.293 45.223 92.102 1.00 27.78 303 ASP D O 1
ATOM 9342 N N . GLU D 1 304 ? -16.960 43.721 91.070 1.00 37.34 304 GLU D N 1
ATOM 9343 C CA . GLU D 1 304 ? -16.221 43.284 92.250 1.00 41.24 304 GLU D CA 1
ATOM 9344 C C . GLU D 1 304 ? -15.696 44.438 93.099 1.00 34.58 304 GLU D C 1
ATOM 9345 O O . GLU D 1 304 ? -15.662 44.353 94.324 1.00 40.32 304 GLU D O 1
ATOM 9351 N N . ASN D 1 305 ? -15.287 45.514 92.441 1.00 28.67 305 ASN D N 1
ATOM 9352 C CA . ASN D 1 305 ? -14.746 46.680 93.129 1.00 29.98 305 ASN D CA 1
ATOM 9353 C C . ASN D 1 305 ? -15.822 47.561 93.746 1.00 28.41 305 ASN D C 1
ATOM 9354 O O . ASN D 1 305 ? -15.520 48.468 94.518 1.00 27.85 305 ASN D O 1
ATOM 9359 N N . GLY D 1 306 ? -17.078 47.291 93.409 1.00 28.71 306 GLY D N 1
ATOM 9360 C CA . GLY D 1 306 ? -18.162 48.090 93.941 1.00 19.47 306 GLY D CA 1
ATOM 9361 C C . GLY D 1 306 ? -18.564 49.201 92.987 1.00 24.89 306 GLY D C 1
ATOM 9362 O O . GLY D 1 306 ? -19.428 50.027 93.297 1.00 17.66 306 GLY D O 1
ATOM 9363 N N . THR D 1 307 ? -17.936 49.229 91.816 1.00 21.43 307 THR D N 1
ATOM 9364 C CA . THR D 1 307 ? -18.252 50.244 90.816 1.00 19.93 307 THR D CA 1
ATOM 9365 C C . THR D 1 307 ? -19.623 49.907 90.233 1.00 19.38 307 THR D C 1
ATOM 9366 O O . THR D 1 307 ? -19.925 48.739 89.973 1.00 19.11 307 THR D O 1
ATOM 9370 N N . ILE D 1 308 ? -20.455 50.929 90.055 1.00 18.33 308 ILE D N 1
ATOM 9371 C CA . ILE D 1 308 ? -21.806 50.746 89.528 1.00 23.27 308 ILE D CA 1
ATOM 9372 C C . ILE D 1 308 ? -21.961 51.367 88.139 1.00 18.58 308 ILE D C 1
ATOM 9373 O O . ILE D 1 308 ? -21.520 52.489 87.897 1.00 18.76 308 ILE D O 1
ATOM 9378 N N . TYR D 1 309 ? -22.601 50.622 87.241 1.00 16.08 309 TYR D N 1
ATOM 9379 C CA . TYR D 1 309 ? -22.810 51.053 85.866 1.00 16.44 309 TYR D CA 1
ATOM 9380 C C . TYR D 1 309 ? -24.287 51.202 85.494 1.00 22.05 309 TYR D C 1
ATOM 9381 O O . TYR D 1 309 ? -25.083 50.293 85.726 1.00 18.86 309 TYR D O 1
ATOM 9390 N N . PHE D 1 310 ? -24.644 52.346 84.917 1.00 15.26 310 PHE D N 1
ATOM 9391 C CA . PHE D 1 310 ? -26.011 52.583 84.460 1.00 21.99 310 PHE D CA 1
ATOM 9392 C C . PHE D 1 310 ? -25.975 52.698 82.943 1.00 21.94 310 PHE D C 1
ATOM 9393 O O . PHE D 1 310 ? -25.566 53.726 82.405 1.00 19.47 310 PHE D O 1
ATOM 9401 N N . GLY D 1 311 ? -26.383 51.636 82.259 1.00 18.99 311 GLY D N 1
ATOM 9402 C CA . GLY D 1 311 ? -26.402 51.666 80.809 1.00 26.88 311 GLY D CA 1
ATOM 9403 C C . GLY D 1 311 ? -27.630 52.433 80.348 1.00 26.68 311 GLY D C 1
ATOM 9404 O O . GLY D 1 311 ? -28.698 52.301 80.943 1.00 23.81 311 GLY D O 1
ATOM 9405 N N . THR D 1 312 ? -27.490 53.229 79.295 1.00 22.37 312 THR D N 1
ATOM 9406 C CA . THR D 1 312 ? -28.611 54.017 78.788 1.00 24.87 312 THR D CA 1
ATOM 9407 C C . THR D 1 312 ? -29.139 53.465 77.472 1.00 26.30 312 THR D C 1
ATOM 9408 O O . THR D 1 312 ? -28.501 52.621 76.844 1.00 30.06 312 THR D O 1
ATOM 9412 N N . ARG D 1 313 ? -30.305 53.946 77.054 1.00 28.69 313 ARG D N 1
ATOM 9413 C CA . ARG D 1 313 ? -30.906 53.502 75.801 1.00 30.41 313 ARG D CA 1
ATOM 9414 C C . ARG D 1 313 ? -30.079 53.923 74.584 1.00 31.18 313 ARG D C 1
ATOM 9415 O O . ARG D 1 313 ? -30.002 53.179 73.610 1.00 35.04 313 ARG D O 1
ATOM 9423 N N . ASN D 1 314 ? -29.471 55.111 74.639 1.00 28.40 314 ASN D N 1
ATOM 9424 C CA . ASN D 1 314 ? -28.676 55.616 73.517 1.00 32.52 314 ASN D CA 1
ATOM 9425 C C . ASN D 1 314 ? -27.276 55.022 73.328 1.00 31.89 314 ASN D C 1
ATOM 9426 O O . ASN D 1 314 ? -26.444 55.601 72.630 1.00 35.13 314 ASN D O 1
ATOM 9431 N N . GLY D 1 315 ? -27.011 53.880 73.953 1.00 36.34 315 GLY D N 1
ATOM 9432 C CA . GLY D 1 315 ? -25.717 53.238 73.778 1.00 35.47 315 GLY D CA 1
ATOM 9433 C C . GLY D 1 315 ? -24.562 53.626 74.684 1.00 30.20 315 GLY D C 1
ATOM 9434 O O . GLY D 1 315 ? -23.450 53.137 74.501 1.00 35.49 315 GLY D O 1
ATOM 9435 N N . LYS D 1 316 ? -24.788 54.497 75.657 1.00 35.23 316 LYS D N 1
ATOM 9436 C CA . LYS D 1 316 ? -23.696 54.865 76.545 1.00 32.60 316 LYS D CA 1
ATOM 9437 C C . LYS D 1 316 ? -23.963 54.317 77.940 1.00 25.18 316 LYS D C 1
ATOM 9438 O O . LYS D 1 316 ? -24.926 53.580 78.147 1.00 23.05 316 LYS D O 1
ATOM 9444 N N . PHE D 1 317 ? -23.103 54.651 78.894 1.00 25.38 317 PHE D N 1
ATOM 9445 C CA . PHE D 1 317 ? -23.309 54.190 80.258 1.00 23.33 317 PHE D CA 1
ATOM 9446 C C . PHE D 1 317 ? -22.649 55.130 81.242 1.00 23.32 317 PHE D C 1
ATOM 9447 O O . PHE D 1 317 ? -21.650 55.771 80.929 1.00 25.03 317 PHE D O 1
ATOM 9455 N N . TYR D 1 318 ? -23.239 55.237 82.426 1.00 19.73 318 TYR D N 1
ATOM 9456 C CA . TYR D 1 318 ? -22.708 56.103 83.466 1.00 19.36 318 TYR D CA 1
ATOM 9457 C C . TYR D 1 318 ? -22.136 55.242 84.574 1.00 22.95 318 TYR D C 1
ATOM 9458 O O . TYR D 1 318 ? -22.800 54.335 85.074 1.00 24.35 318 TYR D O 1
ATOM 9467 N N . ALA D 1 319 ? -20.894 55.517 84.948 1.00 18.43 319 ALA D N 1
ATOM 9468 C CA . ALA D 1 319 ? -20.251 54.742 85.989 1.00 13.76 319 ALA D CA 1
ATOM 9469 C C . ALA D 1 319 ? -20.119 55.551 87.265 1.00 25.07 319 ALA D C 1
ATOM 9470 O O . ALA D 1 319 ? -19.816 56.744 87.234 1.00 27.97 319 ALA D O 1
ATOM 9472 N N . LEU D 1 320 ? -20.363 54.887 88.388 1.00 22.54 320 LEU D N 1
ATOM 9473 C CA . LEU D 1 320 ? -20.275 55.517 89.692 1.00 23.25 320 LEU D CA 1
ATOM 9474 C C . LEU D 1 320 ? -19.090 54.877 90.390 1.00 25.31 320 LEU D C 1
ATOM 9475 O O . LEU D 1 320 ? -19.102 53.680 90.678 1.00 27.29 320 LEU D O 1
ATOM 9480 N N . PHE D 1 321 ? -18.065 55.679 90.645 1.00 27.25 321 PHE D N 1
ATOM 9481 C CA . PHE D 1 321 ? -16.849 55.191 91.279 1.00 34.52 321 PHE D CA 1
ATOM 9482 C C . PHE D 1 321 ? -16.604 55.901 92.601 1.00 35.36 321 PHE D C 1
ATOM 9483 O O . PHE D 1 321 ? -16.753 57.119 92.699 1.00 34.51 321 PHE D O 1
ATOM 9491 N N . ASN D 1 322 ? -16.238 55.131 93.620 1.00 37.95 322 ASN D N 1
ATOM 9492 C CA . ASN D 1 322 ? -15.979 55.689 94.941 1.00 44.67 322 ASN D CA 1
ATOM 9493 C C . ASN D 1 322 ? -14.549 55.396 95.387 1.00 47.81 322 ASN D C 1
ATOM 9494 O O . ASN D 1 322 ? -13.842 56.290 95.856 1.00 54.93 322 ASN D O 1
#

Foldseek 3Di:
DPVVNDPDDDDAPWAQAQLRAIARRCFCVLAWDADPVRDIGGPADPPFKDKDWWAFPDPRHTFDDPKTKIKGFHDPVSLVSDPLFQWDDDPQWIFGFFQQKTFTAGPVGHTQDIEGDPAGFQEHWDADPQGWIWGWAQVQKIFTAHNNGHTLDIEHDDGGFNYYWHADPQRWIWGWGQWIWTAHNNGHTLDTGHPPGGAHEYWGADPQGWTWFFFQVAWIWTAHNSGHTQDIAGDPAGFQYGWDAAPVRWIWGAHQQQWIFTAHPNGHTSTIDRPRFGFNDYWHAYPQRWIWTNGPVSMIMIMHD/DPVVPPWDQALLGATADPCPLAWDADPVGHIGGDAPPQKDWDWFAFDDPGHTDDDPKTKIKGFHDPVSCVSDAQWDDDPQWIFGFFCQKTFTAHPVRHTLDIAGDPAGFQEHWDADPVGWIWGWAQQQKIFTAHNNRHTLDIEHDDGGFNYYWHADPQGWIWGWAQWIWTADPNGHTLDTGHPVGGANYYWRADPQRWIWFFAQCAKIWTAHNNGHTQDIDHDNAGFQEGWDAFPQRWIWGAGQQGWIFTAHPNGHTNTIDRPRFGFNYYWHAYPQRWIWTAGPVGMIMIMDD/DLVVPDPLCWDQAQLQAIEGDDDAWDQDPVRDIGGDDPKDKDWFAFPDPRHTADDSKTKMKFDPAQWDDDPQWIWGFFQQKTFIAHSVRDTLDIEGDDAGFQEHWDADPQGWIWGWAQSQKIFTAHNNGHTLDIAHDDGGFNYYWHADPQGWIWGWAQWIWTADPNGHTLDTGHPVGTAHEYWGADPVGWTWFFAQQQKIWTAHNNGHTLDIDHDRAGFQEGWYAFPQRWIWGAGQQGWIFTAHPNGHTSTIHGPRFGFNDYWHAYPVRWIWTAGPVGMIMIMDD/DPCVVPDPDDDDFQWDQDQLQAIAGALPLFWDQDPVRDIGGPADPVQKDWDWWAFPPPRHTADDPKTKIWGFHDPVSLSSDFAWDDDPQWIFGFFQQKTFIDHPVGHTQDIEGDPAGFREYWDADPQGWIWGWAQVQKIWTAHNNGHTLDIEHDDGGFNYYWHAAPQRWIWGWAQWIWTAHNSRHTLDTGHPVGGAHGYWGADNQGWIWFFAQQQKIWIAHNNRHTQDIEHDRAGFQYGWDAAPQRWIWGAGQQGWIFTAHPNRHTSTIHRPRFGANDYWHAYPQRKIWTAGPVSIIMIIGD

Radius of gyration: 34.89 Å; Cα contacts (8 Å, |Δi|>4): 3295; chains: 4; bounding box: 105×76×70 Å

Secondary structure (DSSP, 8-state):
--TTTS-EEEPP--EE-TTS-EE-SSTTTTTEEE-TTS-EEESS-GGGEEEE--EETTTTEEP-SS-EEEEE---GGGGGGS----EEEETTEEEEE---EEEEE-TTS-EEEEEE-SS---SPPEE-TTS-EEEE-TTSEEEEE-TTS-EEEEEE-SS---S--EE-TT--EEEESSSEEEE-TTS-EEEEE--SS---S--EE-TTS-EEEEETTTEEEEE-TTS-EEEEEE-SS---S--EE-TTS-EEEE-TT-EEEEE-TTS-EEEEEE-SS---SPPEE-TT--EEEE-TTS-EEEEE-/--TTT--EE-TTS-EE---TTTEEE-TTS-EEE---TTEEEE--B-TTT-PBP-SS-EEEEE---TTTGGG---EEEETTEEEEE---EEEEE-TTS-EEEEEE-SS---SPPEE-TTS-EEEE-TTSEEEEE-TTS-EEEEEE-SS---S--EE-TT--EEEESSSEEEE-TTS-EEEEE--SS---S--EE-TT--EEEE-TTSEEEEE-TTS-EEEEEE-SS---S--EE-TTS-EEEE-TT-EEEEE-TTS-EEEEEE-SS---SPPEE-TT--EEEE-TTS-EEEEE-/--TTT-----EE-TTSPEEP---SEEE-TTS-EEE---EEEE--B-TTTS-B--SS-EEEEE----EEEETTEEEEE---EEEEE-TTS-EEEEEE-SS---SPPEE-TTS-EEEE-TTSEEEEE-TTS-EEEEEE-SS---S--EE-TT--EEEESSSEEEE-TTS-EEEEE--SS---S--EE-TT--EEEE-TTSEEEEE-TTS-EEEEEE-SS---S--EE-TTS-EEEE-TT-EEEEE-TTS-EEEEEE-SS---SPPEE-TT--EEEE-TTS-EEEEE-/-TTTTTS-EEEPP--EE-TTS-EE---TTTEEE-TTS-EEESS-GGGEEEE--EETTTTEEP-SS-EEEEE---GGG-TT---EEEETTEEEEE---EEEEE-TTS-EEEEEE-SS---SPPEE-TTS-EEEE-TTSEEEEE-TTS-EEEEEE-SS---S--EE-TT--EEEESSSEEEE-TTS-EEEEE--SS---SPPEE-TTS-EEEE-TTSEEEEE-TTS-EEEEEE-SS---S--EE-TTS-EEEE-TT-EEEEE-TTS-EEEEEE-SS---SPPEE-TT--EEEE-TTS-EEEEE-

Sequence (1185 aa):
KWEFLIGNSIDSSPILAKNGTIYLGSSNKNLYAINTDGSVKWFFKSGEIIECRPSIGKDGTIYFGSDKVYAINPDGTEKWRFDTSDFTIFEDILYVTSDGHLYAINTDGTEKWRFKTKKAIYATPIVSEDGTIYVGSNDNYLYAINPDGTEKWRFKTNDAITSAASIGKDGTIYFGSDKVYAINPDGTEKWNFYAGYWTVTRPAISEDGTIYVTSLDGHLYAINPDGTEKWRFKTGKRIESSPVIGNTDTIYFGSYDGHLYAINPDGTEKWNFETGSWIIATPVIDENGTIYFGTRNGKFYALFNKWEFLIPILAKNGTIYLSNKNLYAINTDGSVKWFFSGEIIECRPSIGKDGTIYFGSDKVYAINPDGTEKWRFSDFTIFEDILYVTSDGHLYAINTDGTEKWRFKTKKAIYATPIVSEDGTIYVGSNDNYLYAINPDGTEKWRFKTNDAITSAASIGKDGTIYFGSDKVYAINPDGTEKWNFYAGYWTVTRPAISEDGTIYVTSLDGHLYAINPDGTEKWRFKTGKRIESSPVIGNTDTIYFGSYDGHLYAINPDGTEKWNFETGSWIIATPVIDENGTIYFGTRNGKFYALFNKWEFLIGSSPILAKNGTIYLGKNLYAINTDGSVKWFFEIIECRPSIGKDGTIYFGSDKVYAINPSDFTIFEDILYVTSDGHLYAINTDGTEKWRFKTKKAIYATPIVSEDGTIYVGSNDNYLYAINPDGTEKWRFKTNDAITSAASIGKDGTIYFGSDKVYAINPDGTEKWNFYAGYWTVTRPAISEDGTIYVTSLDGHLYAINPDGTEKWRFKTGKRIESSPVIGNTDTIYFGSYDGHLYAINPDGTEKWNFETGSWIIATPVIDENGTIYFGTRNGKFYALFNIKWEFLIGNSIDSSPILAKNGTIYLSNKNLYAINTDGSVKWFFKSGEIIECRPSIGKDGTIYFGSDKVYAINPDGTEKWRFSDFTIFEDILYVTSDGHLYAINTDGTEKWRFKTKKAIYATPIVSEDGTIYVGSNDNYLYAINPDGTEKWRFKTNDAITSAASIGKDGTIYFGSDKVYAINPDGTEKWNFYAGYWTVTRPAISEDGTIYVTSLDGHLYAINPDGTEKWRFKTGKRIESSPVIGNTDTIYFGSYDGHLYAINPDGTEKWNFETGSWIIATPVIDENGTIYFGTRNGKFYALFN

Solvent-accessible surface area: 47604 Å² total

InterPro domains:
  IPR002372 Pyrrolo-quinoline quinone repeat domain [PF13360] (78-208)
  IPR011047 Quinoprotein alcohol dehydrogenase-like superfamily [SSF50998] (6-251)
  IPR011047 Quinoprotein alcohol dehydrogenase-like superfamily [SSF50998] (223-320)
  IPR015943 WD40/YVTN repeat-like-containing domain superfamily [G3DSA:2.130.10.10] (135-253)
  IPR018391 Pyrrolo-quinoline quinone beta-propeller repeat [SM00564] (25-56)
  IPR018391 Pyrrolo-quinoline quinone beta-propeller repeat [SM00564] (65-94)
  IPR018391 Pyrrolo-quinoline quinone beta-propeller repeat [SM00564] (103-133)
  IPR018391 Pyrrolo-quinoline quinone beta-propeller repeat [SM00564] (142-173)
  IPR018391 Pyrrolo-quinoline quinone beta-propeller repeat [SM00564] (182-211)
  IPR018391 Pyrrolo-quinoline quinone beta-propeller repeat [SM00564] (220-251)
  IPR018391 Pyrrolo-quinoline quinone beta-propeller repeat [SM00564] (260-291)
  IPR018391 Pyrrolo-quinoline quinone beta-propeller repeat [SM00564] (300-322)

Organism: Methanococcus maripaludis (strain C7 / ATCC BAA-1331) (NCBI:txid426368)

Nearest PDB structures (foldseek):
  3hxj-assembly1_A  TM=1.003E+00  e=8.493E-61  Methanococcus maripaludis C7
  3hxj-assembly2_D  TM=9.927E-01  e=8.758E-55  Methanococcus maripaludis C7
  3hxj-assembly1_B  TM=9.746E-01  e=3.649E-53  Methanococcus maripaludis C7
  3hxj-assembly2_C  TM=9.636E-01  e=2.400E-50  Methanococcus maripaludis C7
  7ax2-assembly1_A  TM=7.914E-01  e=7.617E-29  synthetic construct

B-factor: mean 26.59, std 13.8, range [3.24, 84.35]